Protein AF-0000000080277283 (afdb_homodimer)

InterPro domains:
  IPR001944 Glycoside hydrolase, family 35 [PR00742] (11-28)
  IPR001944 Glycoside hydrolase, family 35 [PR00742] (91-110)
  IPR001944 Glycoside hydrolase, family 35 [PTHR23421] (4-435)
  IPR017853 Glycoside hydrolase superfamily [SSF51445] (3-403)
  IPR029062 Class I glutamine amidotransferase-like [G3DSA:3.40.50.880] (446-625)
  IPR031330 Glycoside hydrolase 35, catalytic domain [PF01301] (7-191)
  IPR054746 GLMA-like, second domain [PF22369] (441-553)

Radius of gyration: 33.1 Å; Cα contacts (8 Å, |Δi|>4): 3212; chains: 2; bounding box: 84×88×80 Å

Nearest PDB structures (foldseek):
  7vkx-assembly1_A  TM=9.183E-01  e=6.773E-68  Ignavibacterium album JCM 16511
  7x87-assembly1_B  TM=9.235E-01  e=5.930E-67  Ignavibacterium album
  7vl2-assembly1_B  TM=9.210E-01  e=2.471E-66  Ignavibacterium album JCM 16511
  5gsm-assembly1_B  TM=8.833E-01  e=2.433E-50  Thermococcus kodakarensis KOD1
  8oug-assembly1_A  TM=8.551E-01  e=2.727E-50  Thermococcus chitonophagus

Structure (mmCIF, N/CA/C/O backbone):
data_AF-0000000080277283-model_v1
#
loop_
_entity.id
_entity.type
_entity.pdbx_description
1 polymer Beta-galactosidase
#
loop_
_atom_site.group_PDB
_atom_site.id
_atom_site.type_symbol
_atom_site.label_atom_id
_atom_site.label_alt_id
_atom_site.label_comp_id
_atom_site.label_asym_id
_atom_site.label_entity_id
_atom_site.label_seq_id
_atom_site.pdbx_PDB_ins_code
_atom_site.Cartn_x
_atom_site.Cartn_y
_atom_site.Cartn_z
_atom_site.occupancy
_atom_site.B_iso_or_equiv
_atom_site.auth_seq_id
_atom_site.auth_comp_id
_atom_site.auth_asym_id
_atom_site.auth_atom_id
_atom_site.pdbx_PDB_model_num
ATOM 1 N N . MET A 1 1 ? -3.125 28.609 30.281 1 89.94 1 MET A N 1
ATOM 2 C CA . MET A 1 1 ? -2.154 28.094 29.328 1 89.94 1 MET A CA 1
ATOM 3 C C . MET A 1 1 ? -1.445 29.234 28.594 1 89.94 1 MET A C 1
ATOM 5 O O . MET A 1 1 ? -2.086 30.188 28.156 1 89.94 1 MET A O 1
ATOM 9 N N . GLU A 1 2 ? -0.161 29.156 28.594 1 90.56 2 GLU A N 1
ATOM 10 C CA . GLU A 1 2 ? 0.659 30.094 27.828 1 90.56 2 GLU A CA 1
ATOM 11 C C . GLU A 1 2 ? 1.568 29.344 26.844 1 90.56 2 GLU A C 1
ATOM 13 O O . GLU A 1 2 ? 1.894 28.188 27.062 1 90.56 2 GLU A O 1
ATOM 18 N N . ILE A 1 3 ? 1.843 30.016 25.781 1 93.38 3 ILE A N 1
ATOM 19 C CA . ILE A 1 3 ? 2.773 29.5 24.781 1 93.38 3 ILE A CA 1
ATOM 20 C C . ILE A 1 3 ? 3.959 30.453 24.641 1 93.38 3 ILE A C 1
ATOM 22 O O . ILE A 1 3 ? 3.781 31.641 24.359 1 93.38 3 ILE A O 1
ATOM 26 N N . LYS A 1 4 ? 5.059 29.891 24.875 1 91.75 4 LYS A N 1
ATOM 27 C CA . LYS A 1 4 ? 6.262 30.719 24.797 1 91.75 4 LYS A CA 1
ATOM 28 C C . LYS A 1 4 ? 7.484 29.875 24.453 1 91.75 4 LYS A C 1
ATOM 30 O O . LYS A 1 4 ? 7.648 28.766 24.953 1 91.75 4 LYS A O 1
ATOM 35 N N . ASP A 1 5 ? 8.273 30.312 23.562 1 91.31 5 ASP A N 1
ATOM 36 C CA . ASP A 1 5 ? 9.562 29.719 23.219 1 91.31 5 ASP A CA 1
ATOM 37 C C . ASP A 1 5 ? 9.406 28.25 22.828 1 91.31 5 ASP A C 1
ATOM 39 O O . ASP A 1 5 ? 10.148 27.391 23.297 1 91.31 5 ASP A O 1
ATOM 43 N N . GLY A 1 6 ? 8.352 28 22.047 1 91.69 6 GLY A N 1
ATOM 44 C CA . GLY A 1 6 ? 8.133 26.656 21.531 1 91.69 6 GLY A CA 1
ATOM 45 C C . GLY A 1 6 ? 7.648 25.672 22.594 1 91.69 6 GLY A C 1
ATOM 46 O O . GLY A 1 6 ? 7.773 24.469 22.438 1 91.69 6 GLY A O 1
ATOM 47 N N . LYS A 1 7 ? 7.047 26.219 23.812 1 93.5 7 LYS A N 1
ATOM 48 C CA . LYS A 1 7 ? 6.645 25.375 24.922 1 93.5 7 LYS A CA 1
ATOM 49 C C . LYS A 1 7 ? 5.215 25.672 25.359 1 93.5 7 LYS A C 1
ATOM 51 O O . LYS A 1 7 ? 4.742 26.797 25.203 1 93.5 7 LYS A O 1
ATOM 56 N N . PHE A 1 8 ? 4.656 24.625 25.812 1 96.25 8 PHE A N 1
ATOM 57 C CA . PHE A 1 8 ? 3.412 24.797 26.547 1 96.25 8 PHE A CA 1
ATOM 58 C C . PHE A 1 8 ? 3.693 25.062 28.031 1 96.25 8 PHE A C 1
ATOM 60 O O . PHE A 1 8 ? 4.438 24.312 28.672 1 96.25 8 PHE A O 1
ATOM 67 N N . ILE A 1 9 ? 3.117 26.156 28.516 1 95 9 ILE A N 1
ATOM 68 C CA . ILE A 1 9 ? 3.162 26.453 29.938 1 95 9 ILE A CA 1
ATOM 69 C C . ILE A 1 9 ? 1.771 26.266 30.547 1 95 9 ILE A C 1
ATOM 71 O O . ILE A 1 9 ? 0.864 27.062 30.266 1 95 9 ILE A O 1
ATOM 75 N N . VAL A 1 10 ? 1.622 25.234 31.328 1 93.75 10 VAL A N 1
ATOM 76 C CA . VAL A 1 10 ? 0.347 24.906 31.953 1 93.75 10 VAL A CA 1
ATOM 77 C C . VAL A 1 10 ? 0.457 25.094 33.469 1 93.75 10 VAL A C 1
ATOM 79 O O . VAL A 1 10 ? 1.287 24.469 34.125 1 93.75 10 VAL A O 1
ATOM 82 N N . ASP A 1 11 ? -0.339 25.953 34.031 1 92.44 11 ASP A N 1
ATOM 83 C CA . ASP A 1 11 ? -0.307 26.266 35.438 1 92.44 11 ASP A CA 1
ATOM 84 C C . ASP A 1 11 ? 1.091 26.703 35.875 1 92.44 11 ASP A C 1
ATOM 86 O O . ASP A 1 11 ? 1.6 26.234 36.906 1 92.44 11 ASP A O 1
ATOM 90 N N . GLY A 1 12 ? 1.742 27.328 35 1 92.12 12 GLY A N 1
ATOM 91 C CA . GLY A 1 12 ? 3.029 27.922 35.344 1 92.12 12 GLY A CA 1
ATOM 92 C C . GLY A 1 12 ? 4.195 26.984 35.125 1 92.12 12 GLY A C 1
ATOM 93 O O . GLY A 1 12 ? 5.348 27.344 35.344 1 92.12 12 GLY A O 1
ATOM 94 N N . LYS A 1 13 ? 3.891 25.891 34.656 1 93.94 13 LYS A N 1
ATOM 95 C CA . LYS A 1 13 ? 4.945 24.906 34.469 1 93.94 13 LYS A CA 1
ATOM 96 C C . LYS A 1 13 ? 5.082 24.531 33 1 93.94 13 LYS A C 1
ATOM 98 O O . LYS A 1 13 ? 4.082 24.391 32.281 1 93.94 13 LYS A O 1
ATOM 103 N N . ASN A 1 14 ? 6.395 24.359 32.594 1 95 14 ASN A N 1
ATOM 104 C CA . ASN A 1 14 ? 6.641 23.812 31.266 1 95 14 ASN A CA 1
ATOM 105 C C . ASN A 1 14 ? 6.191 22.344 31.172 1 95 14 ASN A C 1
ATOM 107 O O . ASN A 1 14 ? 6.559 21.531 32 1 95 14 ASN A O 1
ATOM 111 N N . ARG A 1 15 ? 5.387 22.078 30.234 1 95.62 15 ARG A N 1
ATOM 112 C CA . ARG A 1 15 ? 4.793 20.75 30.141 1 95.62 15 ARG A CA 1
ATOM 113 C C . ARG A 1 15 ? 4.906 20.188 28.734 1 95.62 15 ARG A C 1
ATOM 115 O O . ARG A 1 15 ? 4.734 20.922 27.75 1 95.62 15 ARG A O 1
ATOM 122 N N . PHE A 1 16 ? 5.355 18.938 28.641 1 97.94 16 PHE A N 1
ATOM 123 C CA . PHE A 1 16 ? 4.992 18.203 27.438 1 97.94 16 PHE A CA 1
ATOM 124 C C . PHE A 1 16 ? 3.514 17.844 27.453 1 97.94 16 PHE A C 1
ATOM 126 O O . PHE A 1 16 ? 3.076 17.031 28.266 1 97.94 16 PHE A O 1
ATOM 133 N N . LEU A 1 17 ? 2.762 18.328 26.578 1 98.12 17 LEU A N 1
ATOM 134 C CA . LEU A 1 17 ? 1.312 18.188 26.672 1 98.12 17 LEU A CA 1
ATOM 135 C C . LEU A 1 17 ? 0.859 16.875 26.047 1 98.12 17 LEU A C 1
ATOM 137 O O . LEU A 1 17 ? 1.005 16.672 24.828 1 98.12 17 LEU A O 1
ATOM 141 N N . PHE A 1 18 ? 0.408 15.93 26.812 1 98.56 18 PHE A N 1
ATOM 142 C CA . PHE A 1 18 ? -0.275 14.727 26.344 1 98.56 18 PHE A CA 1
ATOM 143 C C . PHE A 1 18 ? -1.785 14.867 26.5 1 98.56 18 PHE A C 1
ATOM 145 O O . PHE A 1 18 ? -2.279 15.086 27.609 1 98.56 18 PHE A O 1
ATOM 152 N N . SER A 1 19 ? -2.471 14.781 25.453 1 98.69 19 SER A N 1
ATOM 153 C CA . SER A 1 19 ? -3.928 14.828 25.5 1 98.69 19 SER A CA 1
ATOM 154 C C . SER A 1 19 ? -4.547 13.625 24.781 1 98.69 19 SER A C 1
ATOM 156 O O . SER A 1 19 ? -3.936 13.055 23.875 1 98.69 19 SER A O 1
ATOM 158 N N . ALA A 1 20 ? -5.727 13.195 25.234 1 98.81 20 ALA A N 1
ATOM 159 C CA . ALA A 1 20 ? -6.477 12.07 24.688 1 98.81 20 ALA A CA 1
ATOM 160 C C . ALA A 1 20 ? -7.777 12.539 24.047 1 98.81 20 ALA A C 1
ATOM 162 O O . ALA A 1 20 ? -8.539 13.305 24.641 1 98.81 20 ALA A O 1
ATOM 163 N N . GLU A 1 21 ? -7.988 12.125 22.844 1 98.56 21 GLU A N 1
ATOM 164 C CA . GLU A 1 21 ? -9.242 12.461 22.172 1 98.56 21 GLU A CA 1
ATOM 165 C C . GLU A 1 21 ? -10.375 11.539 22.625 1 98.56 21 GLU A C 1
ATOM 167 O O . GLU A 1 21 ? -10.297 10.32 22.469 1 98.56 21 GLU A O 1
ATOM 172 N N . LEU A 1 22 ? -11.336 12.055 23.219 1 98.31 22 LEU A N 1
ATOM 173 C CA . LEU A 1 22 ? -12.531 11.375 23.703 1 98.31 22 LEU A CA 1
ATOM 174 C C . LEU A 1 22 ? -13.789 12.148 23.312 1 98.31 22 LEU A C 1
ATOM 176 O O . LEU A 1 22 ? -13.992 13.281 23.766 1 98.31 22 LEU A O 1
ATOM 180 N N . HIS A 1 23 ? -14.625 11.562 22.516 1 98.19 23 HIS A N 1
ATOM 181 C CA . HIS A 1 23 ? -15.859 12.219 22.094 1 98.19 23 HIS A CA 1
ATOM 182 C C . HIS A 1 23 ? -17.016 11.859 23.031 1 98.19 23 HIS A C 1
ATOM 184 O O . HIS A 1 23 ? -17.609 10.789 22.891 1 98.19 23 HIS A O 1
ATOM 190 N N . TYR A 1 24 ? -17.391 12.789 23.844 1 98.5 24 TYR A N 1
ATOM 191 C CA . TYR A 1 24 ? -18.391 12.562 24.875 1 98.5 24 TYR A CA 1
ATOM 192 C C . TYR A 1 24 ? -19.734 12.164 24.266 1 98.5 24 TYR A C 1
ATOM 194 O O . TYR A 1 24 ? -20.453 11.328 24.812 1 98.5 24 TYR A O 1
ATOM 202 N N . PHE A 1 25 ? -20.109 12.703 23.125 1 98 25 PHE A N 1
ATOM 203 C CA . PHE A 1 25 ? -21.422 12.523 22.5 1 98 25 PHE A CA 1
ATOM 204 C C . PHE A 1 25 ? -21.547 11.125 21.906 1 98 25 PHE A C 1
ATOM 206 O O . PHE A 1 25 ? -22.625 10.719 21.484 1 98 25 PHE A O 1
ATOM 213 N N . ARG A 1 26 ? -20.469 10.359 21.891 1 97.88 26 ARG A N 1
ATOM 214 C CA . ARG A 1 26 ? -20.469 9 21.359 1 97.88 26 ARG A CA 1
ATOM 215 C C . ARG A 1 26 ? -20.531 7.98 22.5 1 97.88 26 ARG A C 1
ATOM 217 O O . ARG A 1 26 ? -20.422 6.773 22.266 1 97.88 26 ARG A O 1
ATOM 224 N N . LEU A 1 27 ? -20.609 8.461 23.719 1 98.19 27 LEU A N 1
ATOM 225 C CA . LEU A 1 27 ? -20.625 7.613 24.906 1 98.19 27 LEU A CA 1
ATOM 226 C C . LEU A 1 27 ? -21.875 7.891 25.75 1 98.19 27 LEU A C 1
ATOM 228 O O . LEU A 1 27 ? -22.297 9.047 25.875 1 98.19 27 LEU A O 1
ATOM 232 N N . GLU A 1 28 ? -22.453 6.848 26.344 1 97.31 28 GLU A N 1
ATOM 233 C CA . GLU A 1 28 ? -23.453 7.066 27.375 1 97.31 28 GLU A CA 1
ATOM 234 C C . GLU A 1 28 ? -22.859 7.746 28.609 1 97.31 28 GLU A C 1
ATOM 236 O O . GLU A 1 28 ? -21.734 7.438 29 1 97.31 28 GLU A O 1
ATOM 241 N N . PRO A 1 29 ? -23.594 8.734 29.156 1 98.06 29 PRO A N 1
ATOM 242 C CA . PRO A 1 29 ? -23.047 9.445 30.312 1 98.06 29 PRO A CA 1
ATOM 243 C C . PRO A 1 29 ? -22.594 8.5 31.422 1 98.06 29 PRO A C 1
ATOM 245 O O . PRO A 1 29 ? -21.641 8.805 32.156 1 98.06 29 PRO A O 1
ATOM 248 N N . GLU A 1 30 ? -23.172 7.34 31.484 1 97.69 30 GLU A N 1
ATOM 249 C CA . GLU A 1 30 ? -22.891 6.375 32.531 1 97.69 30 GLU A CA 1
ATOM 250 C C . GLU A 1 30 ? -21.453 5.871 32.469 1 97.69 30 GLU A C 1
ATOM 252 O O . GLU A 1 30 ? -20.891 5.398 33.469 1 97.69 30 GLU A O 1
ATOM 257 N N . VAL A 1 31 ? -20.844 5.965 31.266 1 98.31 31 VAL A N 1
ATOM 258 C CA . VAL A 1 31 ? -19.516 5.375 31.125 1 98.31 31 VAL A CA 1
ATOM 259 C C . VAL A 1 31 ? -18.469 6.48 31.031 1 98.31 31 VAL A C 1
ATOM 261 O O . VAL A 1 31 ? -17.281 6.199 30.922 1 98.31 31 VAL A O 1
ATOM 264 N N . TRP A 1 32 ? -18.859 7.777 31.078 1 98.69 32 TRP A N 1
ATOM 265 C CA . TRP A 1 32 ? -17.922 8.883 31 1 98.69 32 TRP A CA 1
ATOM 266 C C . TRP A 1 32 ? -16.828 8.75 32.062 1 98.69 32 TRP A C 1
ATOM 268 O O . TRP A 1 32 ? -15.641 8.875 31.766 1 98.69 32 TRP A O 1
ATOM 278 N N . GLU A 1 33 ? -17.266 8.5 33.281 1 98.5 33 GLU A N 1
ATOM 279 C CA . GLU A 1 33 ? -16.312 8.422 34.375 1 98.5 33 GLU A CA 1
ATOM 280 C C . GLU A 1 33 ? -15.305 7.301 34.188 1 98.5 33 GLU A C 1
ATOM 282 O O . GLU A 1 33 ? -14.109 7.484 34.406 1 98.5 33 GLU A O 1
ATOM 287 N N . ASP A 1 34 ? -15.82 6.18 33.781 1 98.62 34 ASP A N 1
ATOM 288 C CA . ASP A 1 34 ? -14.945 5.035 33.531 1 98.62 34 ASP A CA 1
ATOM 289 C C . ASP A 1 34 ? -13.852 5.391 32.531 1 98.62 34 ASP A C 1
ATOM 291 O O . ASP A 1 34 ? -12.688 5.043 32.719 1 98.62 34 ASP A O 1
ATOM 295 N N . ARG A 1 35 ? -14.203 6.039 31.375 1 98.81 35 ARG A N 1
ATOM 296 C CA . ARG A 1 35 ? -13.242 6.414 30.344 1 98.81 35 ARG A CA 1
ATOM 297 C C . ARG A 1 35 ? -12.242 7.434 30.875 1 98.81 35 ARG A C 1
ATOM 299 O O . ARG A 1 35 ? -11.039 7.328 30.609 1 98.81 35 ARG A O 1
ATOM 306 N N . LEU A 1 36 ? -12.703 8.391 31.641 1 98.81 36 LEU A N 1
ATOM 307 C CA . LEU A 1 36 ? -11.836 9.445 32.156 1 98.81 36 LEU A CA 1
ATOM 308 C C . LEU A 1 36 ? -10.836 8.867 33.156 1 98.81 36 LEU A C 1
ATOM 310 O O . LEU A 1 36 ? -9.68 9.305 33.219 1 98.81 36 LEU A O 1
ATOM 314 N N . VAL A 1 37 ? -11.289 7.902 33.969 1 98.69 37 VAL A N 1
ATOM 315 C CA . VAL A 1 37 ? -10.391 7.234 34.906 1 98.69 37 VAL A CA 1
ATOM 316 C C . VAL A 1 37 ? -9.258 6.555 34.156 1 98.69 37 VAL A C 1
ATOM 318 O O . VAL A 1 37 ? -8.086 6.664 34.531 1 98.69 37 VAL A O 1
ATOM 321 N N . LYS A 1 38 ? -9.602 5.879 33.094 1 98.81 38 LYS A N 1
ATOM 322 C CA . LYS A 1 38 ? -8.625 5.168 32.281 1 98.81 38 LYS A CA 1
ATOM 323 C C . LYS A 1 38 ? -7.648 6.141 31.625 1 98.81 38 LYS A C 1
ATOM 325 O O . LYS A 1 38 ? -6.449 5.859 31.531 1 98.81 38 LYS A O 1
ATOM 330 N N . ILE A 1 39 ? -8.141 7.281 31.188 1 98.81 39 ILE A N 1
ATOM 331 C CA . ILE A 1 39 ? -7.305 8.32 30.594 1 98.81 39 ILE A CA 1
ATOM 332 C C . ILE A 1 39 ? -6.34 8.867 31.656 1 98.81 39 ILE A C 1
ATOM 334 O O . ILE A 1 39 ? -5.141 8.992 31.391 1 98.81 39 ILE A O 1
ATOM 338 N N . LYS A 1 40 ? -6.859 9.164 32.812 1 98.38 40 LYS A N 1
ATOM 339 C CA . LYS A 1 40 ? -6.031 9.664 33.906 1 98.38 40 LYS A CA 1
ATOM 340 C C . LYS A 1 40 ? -4.965 8.648 34.312 1 98.38 40 LYS A C 1
ATOM 342 O O . LYS A 1 40 ? -3.807 9.008 34.531 1 98.38 40 LYS A O 1
ATOM 347 N N . ASN A 1 41 ? -5.398 7.402 34.344 1 98.25 41 ASN A N 1
ATOM 348 C CA . ASN A 1 41 ? -4.48 6.328 34.719 1 98.25 41 ASN A CA 1
ATOM 349 C C . ASN A 1 41 ? -3.342 6.188 33.719 1 98.25 41 ASN A C 1
ATOM 351 O O . ASN A 1 41 ? -2.248 5.742 34.062 1 98.25 41 ASN A O 1
ATOM 355 N N . ALA A 1 42 ? -3.607 6.578 32.469 1 98.5 42 ALA A N 1
ATOM 356 C CA . ALA A 1 42 ? -2.58 6.48 31.453 1 98.5 42 ALA A CA 1
ATOM 357 C C . ALA A 1 42 ? -1.589 7.637 31.547 1 98.5 42 ALA A C 1
ATOM 359 O O . ALA A 1 42 ? -0.53 7.609 30.906 1 98.5 42 ALA A O 1
ATOM 360 N N . GLY A 1 43 ? -1.947 8.672 32.25 1 98.12 43 GLY A N 1
ATOM 361 C CA . GLY A 1 43 ? -1 9.75 32.531 1 98.12 43 GLY A CA 1
ATOM 362 C C . GLY A 1 43 ? -1.257 10.992 31.703 1 98.12 43 GLY A C 1
ATOM 363 O O . GLY A 1 43 ? -0.415 11.891 31.641 1 98.12 43 GLY A O 1
ATOM 364 N N . PHE A 1 44 ? -2.4 11.172 31.141 1 98.56 44 PHE A N 1
ATOM 365 C CA . PHE A 1 44 ? -2.707 12.297 30.266 1 98.56 44 PHE A CA 1
ATOM 366 C C . PHE A 1 44 ? -2.922 13.57 31.078 1 98.56 44 PHE A C 1
ATOM 368 O O . PHE A 1 44 ? -3.297 13.508 32.25 1 98.56 44 PHE A O 1
ATOM 375 N N . ASP A 1 45 ? -2.688 14.734 30.391 1 97.31 45 ASP A N 1
ATOM 376 C CA . ASP A 1 45 ? -2.895 16.047 30.984 1 97.31 45 ASP A CA 1
ATOM 377 C C . ASP A 1 45 ? -4.297 16.578 30.688 1 97.31 45 ASP A C 1
ATOM 379 O O . ASP A 1 45 ? -4.848 17.375 31.453 1 97.31 45 ASP A O 1
ATOM 383 N N . ALA A 1 46 ? -4.742 16.156 29.547 1 98.44 46 ALA A N 1
ATOM 384 C CA . ALA A 1 46 ? -5.938 16.828 29.031 1 98.44 46 ALA A CA 1
ATOM 385 C C . ALA A 1 46 ? -6.781 15.867 28.188 1 98.44 46 ALA A C 1
ATOM 387 O O . ALA A 1 46 ? -6.301 14.805 27.766 1 98.44 46 ALA A O 1
ATOM 388 N N . VAL A 1 47 ? -8 16.203 28.047 1 98.69 47 VAL A N 1
ATOM 389 C CA . VAL A 1 47 ? -8.906 15.555 27.094 1 98.69 47 VAL A CA 1
ATOM 390 C C . VAL A 1 47 ? -9.297 16.547 26 1 98.69 47 VAL A C 1
ATOM 392 O O . VAL A 1 47 ? -9.414 17.734 26.234 1 98.69 47 VAL A O 1
ATOM 395 N N . SER A 1 48 ? -9.32 16.047 24.828 1 98.62 48 SER A N 1
ATOM 396 C CA . SER A 1 48 ? -9.742 16.797 23.641 1 98.62 48 SER A CA 1
ATOM 397 C C . SER A 1 48 ? -11.008 16.203 23.031 1 98.62 48 SER A C 1
ATOM 399 O O . SER A 1 48 ? -11.188 14.977 23.031 1 98.62 48 SER A O 1
ATOM 401 N N . PHE A 1 49 ? -11.953 17 22.562 1 98.56 49 PHE A N 1
ATOM 402 C CA . PHE A 1 49 ? -13.156 16.469 21.953 1 98.56 49 PHE A CA 1
ATOM 403 C C . PHE A 1 49 ? -13.789 17.484 21.016 1 98.56 49 PHE A C 1
ATOM 405 O O . PHE A 1 49 ? -13.664 18.688 21.219 1 98.56 49 PHE A O 1
ATOM 412 N N . TYR A 1 50 ? -14.492 16.984 20.094 1 98.19 50 TYR A N 1
ATOM 413 C CA . TYR A 1 50 ? -15.312 17.812 19.203 1 98.19 50 TYR A CA 1
ATOM 414 C C . TYR A 1 50 ? -16.672 18.094 19.844 1 98.19 50 TYR A C 1
ATOM 416 O O . TYR A 1 50 ? -17.156 17.328 20.672 1 98.19 50 TYR A O 1
ATOM 424 N N . VAL A 1 51 ? -17.219 19.188 19.5 1 98.44 51 VAL A N 1
ATOM 425 C CA . VAL A 1 51 ? -18.562 19.594 19.875 1 98.44 51 VAL A CA 1
ATOM 426 C C . VAL A 1 51 ? -19.406 19.812 18.625 1 98.44 51 VAL A C 1
ATOM 428 O O . VAL A 1 51 ? -19.484 20.938 18.109 1 98.44 51 VAL A O 1
ATOM 431 N N . PRO A 1 52 ? -20.109 18.781 18.172 1 98.12 52 PRO A N 1
ATOM 432 C CA . PRO A 1 52 ? -20.812 18.906 16.891 1 98.12 52 PRO A CA 1
ATOM 433 C C . PRO A 1 52 ? -21.969 19.891 16.953 1 98.12 52 PRO A C 1
ATOM 435 O O . PRO A 1 52 ? -22.875 19.734 17.781 1 98.12 52 PRO A O 1
ATOM 438 N N . TRP A 1 53 ? -21.984 20.812 16.062 1 98.56 53 TRP A N 1
ATOM 439 C CA . TRP A 1 53 ? -23.047 21.828 15.977 1 98.56 53 TRP A CA 1
ATOM 440 C C . TRP A 1 53 ? -24.406 21.172 15.812 1 98.56 53 TRP A C 1
ATOM 442 O O . TRP A 1 53 ? -25.359 21.5 16.531 1 98.56 53 TRP A O 1
ATOM 452 N N . PHE A 1 54 ? -24.578 20.203 14.953 1 97.5 54 PHE A N 1
ATOM 453 C CA . PHE A 1 54 ? -25.859 19.562 14.68 1 97.5 54 PHE A CA 1
ATOM 454 C C . PHE A 1 54 ? -26.422 18.906 15.938 1 97.5 54 PHE A C 1
ATOM 456 O O . PHE A 1 54 ? -27.641 18.812 16.109 1 97.5 54 PHE A O 1
ATOM 463 N N . TRP A 1 55 ? -25.547 18.469 16.797 1 97.75 55 TRP A N 1
ATOM 464 C CA . TRP A 1 55 ? -25.922 17.703 17.984 1 97.75 55 TRP A CA 1
ATOM 465 C C . TRP A 1 55 ? -26.484 18.609 19.078 1 97.75 55 TRP A C 1
ATOM 467 O O . TRP A 1 55 ? -27.438 18.25 19.766 1 97.75 55 TRP A O 1
ATOM 477 N N . HIS A 1 56 ? -25.969 19.859 19.188 1 98.44 56 HIS A N 1
ATOM 478 C CA . HIS A 1 56 ? -26.328 20.766 20.281 1 98.44 56 HIS A CA 1
ATOM 479 C C . HIS A 1 56 ? -27.312 21.828 19.812 1 98.44 56 HIS A C 1
ATOM 481 O O . HIS A 1 56 ? -27.875 22.562 20.625 1 98.44 56 HIS A O 1
ATOM 487 N N . GLU A 1 57 ? -27.531 21.922 18.531 1 98.31 57 GLU A N 1
ATOM 488 C CA . GLU A 1 57 ? -28.625 22.703 17.953 1 98.31 57 GLU A CA 1
ATOM 489 C C . GLU A 1 57 ? -29.406 21.891 16.922 1 98.31 57 GLU A C 1
ATOM 491 O O . GLU A 1 57 ? -29.406 22.219 15.734 1 98.31 57 GLU A O 1
ATOM 496 N N . PRO A 1 58 ? -30.125 20.922 17.328 1 95.88 58 PRO A N 1
ATOM 497 C CA . PRO A 1 58 ? -30.812 20.016 16.406 1 95.88 58 PRO A CA 1
ATOM 498 C C . PRO A 1 58 ? -31.875 20.734 15.562 1 95.88 58 PRO A C 1
ATOM 500 O O . PRO A 1 58 ? -32.188 20.297 14.445 1 95.88 58 PRO A O 1
ATOM 503 N N . TYR A 1 59 ? -32.438 21.844 16.188 1 95.5 59 TYR A N 1
ATOM 504 C CA . TYR A 1 59 ? -33.344 22.734 15.484 1 95.5 59 TYR A CA 1
ATOM 505 C C . TYR A 1 59 ? -32.875 24.188 15.609 1 95.5 59 TYR A C 1
ATOM 507 O O . TYR A 1 59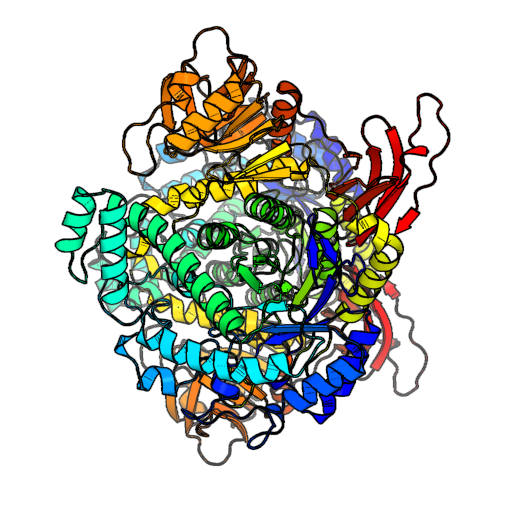 ? -32.281 24.562 16.609 1 95.5 59 TYR A O 1
ATOM 515 N N . GLU A 1 60 ? -33.125 24.906 14.523 1 97.25 60 GLU A N 1
ATOM 516 C CA . GLU A 1 60 ? -32.656 26.281 14.523 1 97.25 60 GLU A CA 1
ATOM 517 C C . GLU A 1 60 ? -33.125 27.031 15.766 1 97.25 60 GLU A C 1
ATOM 519 O O . GLU A 1 60 ? -34.312 27.094 16.031 1 97.25 60 GLU A O 1
ATOM 524 N N . GLY A 1 61 ? -32.125 27.5 16.531 1 96.69 61 GLY A N 1
ATOM 525 C CA . GLY A 1 61 ? -32.438 28.344 17.672 1 96.69 61 GLY A CA 1
ATOM 526 C C . GLY A 1 61 ? -32.562 27.578 18.969 1 96.69 61 GLY A C 1
ATOM 527 O O . GLY A 1 61 ? -32.688 28.172 20.047 1 96.69 61 GLY A O 1
ATOM 528 N N . PHE A 1 62 ? -32.625 26.312 18.891 1 97.69 62 PHE A N 1
ATOM 529 C CA . PHE A 1 62 ? -32.719 25.484 20.078 1 97.69 62 PHE A CA 1
ATOM 530 C C . PHE A 1 62 ? -31.359 24.906 20.453 1 97.69 62 PHE A C 1
ATOM 532 O O . PHE A 1 62 ? -30.859 23.984 19.781 1 97.69 62 PHE A O 1
ATOM 539 N N . PHE A 1 63 ? -30.766 25.422 21.469 1 98.12 63 PHE A N 1
ATOM 540 C CA . PHE A 1 63 ? -29.469 24.953 21.938 1 98.12 63 PHE A CA 1
ATOM 541 C C . PHE A 1 63 ? -29.641 24.109 23.188 1 98.12 63 PHE A C 1
ATOM 543 O O . PHE A 1 63 ? -30.312 24.5 24.141 1 98.12 63 PHE A O 1
ATOM 550 N N . ASP A 1 64 ? -29.156 22.875 23.156 1 98.31 64 ASP A N 1
ATOM 551 C CA . ASP A 1 64 ? -29.172 21.953 24.297 1 98.31 64 ASP A CA 1
ATOM 552 C C . ASP A 1 64 ? -27.766 21.531 24.703 1 98.31 64 ASP A C 1
ATOM 554 O O . ASP A 1 64 ? -27.156 20.672 24.031 1 98.31 64 ASP A O 1
ATOM 558 N N . PHE A 1 65 ? -27.25 22.141 25.781 1 98.44 65 PHE A N 1
ATOM 559 C CA . PHE A 1 65 ? -25.938 21.797 26.312 1 98.44 65 PHE A CA 1
ATOM 560 C C . PHE A 1 65 ? -26.078 21.094 27.656 1 98.44 65 PHE A C 1
ATOM 562 O O . PHE A 1 65 ? -25.078 20.672 28.234 1 98.44 65 PHE A O 1
ATOM 569 N N . SER A 1 66 ? -27.312 20.922 28.094 1 97.5 66 SER A N 1
ATOM 570 C CA . SER A 1 66 ? -27.562 20.391 29.438 1 97.5 66 SER A CA 1
ATOM 571 C C . SER A 1 66 ? -28.172 19 29.375 1 97.5 66 SER A C 1
ATOM 573 O O . SER A 1 66 ? -28.484 18.406 30.406 1 97.5 66 SER A O 1
ATOM 575 N N . GLY A 1 67 ? -28.406 18.547 28.219 1 97.44 67 GLY A N 1
ATOM 576 C CA . GLY A 1 67 ? -28.938 17.203 28.062 1 97.44 67 GLY A CA 1
ATOM 577 C C . GLY A 1 67 ? -30.438 17.141 28.188 1 97.44 67 GLY A C 1
ATOM 578 O O . GLY A 1 67 ? -31 16.109 28.594 1 97.44 67 GLY A O 1
ATOM 579 N N . LEU A 1 68 ? -31.062 18.156 27.891 1 97.12 68 LEU A N 1
ATOM 580 C CA . LEU A 1 68 ? -32.531 18.25 28.016 1 97.12 68 LEU A CA 1
ATOM 581 C C . LEU A 1 68 ? -33.219 17.219 27.109 1 97.12 68 LEU A C 1
ATOM 583 O O . LEU A 1 68 ? -34.188 16.594 27.516 1 97.12 68 LEU A O 1
ATOM 587 N N . THR A 1 69 ? -32.75 17.062 25.875 1 96.44 69 THR A N 1
ATOM 588 C CA . THR A 1 69 ? -33.438 16.219 24.906 1 96.44 69 THR A CA 1
ATOM 589 C C . THR A 1 69 ? -32.719 14.867 24.781 1 96.44 69 THR A C 1
ATOM 591 O O . THR A 1 69 ? -33.312 13.891 24.297 1 96.44 69 THR A O 1
ATOM 594 N N . ASP A 1 70 ? -31.5 14.797 25.078 1 96.5 70 ASP A N 1
ATOM 595 C CA . ASP A 1 70 ? -30.672 13.602 25.078 1 96.5 70 ASP A CA 1
ATOM 596 C C . ASP A 1 70 ? -29.562 13.695 26.125 1 96.5 70 ASP A C 1
ATOM 598 O O . ASP A 1 70 ? -28.781 14.656 26.125 1 96.5 70 ASP A O 1
ATOM 602 N N . PRO A 1 71 ? -29.484 12.734 26.969 1 97.19 71 PRO A N 1
ATOM 603 C CA . PRO A 1 71 ? -28.469 12.82 28.031 1 97.19 71 PRO A CA 1
ATOM 604 C C . PRO A 1 71 ? -27.047 12.961 27.484 1 97.19 71 PRO A C 1
ATOM 606 O O . PRO A 1 71 ? -26.18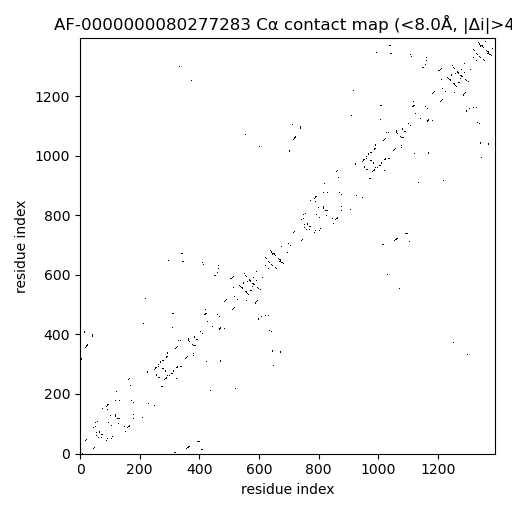8 13.523 28.156 1 97.19 71 PRO A O 1
ATOM 609 N N . LYS A 1 72 ? -26.812 12.492 26.297 1 97.06 72 LYS A N 1
ATOM 610 C CA . LYS A 1 72 ? -25.484 12.562 25.688 1 97.06 72 LYS A CA 1
ATOM 611 C C . LYS A 1 72 ? -25.156 13.992 25.266 1 97.06 72 LYS A C 1
ATOM 613 O O . LYS A 1 72 ? -24 14.305 24.984 1 97.06 72 LYS A O 1
ATOM 618 N N . ARG A 1 73 ? -26.078 14.898 25.266 1 98.25 73 ARG A N 1
ATOM 619 C CA . ARG A 1 73 ? -25.859 16.312 24.938 1 98.25 73 ARG A CA 1
ATOM 620 C C . ARG A 1 73 ? -25.406 17.094 26.156 1 98.25 73 ARG A C 1
ATOM 622 O O . ARG A 1 73 ? -25.078 18.281 26.047 1 98.25 73 ARG A O 1
ATOM 629 N N . ASN A 1 74 ? -25.375 16.484 27.344 1 98.44 74 ASN A N 1
ATOM 630 C CA . ASN A 1 74 ? -25.062 17.188 28.578 1 98.44 74 ASN A CA 1
ATOM 631 C C . ASN A 1 74 ? -23.578 17.453 28.703 1 98.44 74 ASN A C 1
ATOM 633 O O . ASN A 1 74 ? -22.922 16.906 29.594 1 98.44 74 ASN A O 1
ATOM 637 N N . ILE A 1 75 ? -23.062 18.344 27.891 1 98.62 75 ILE A N 1
ATOM 638 C CA . ILE A 1 75 ? -21.641 18.656 27.859 1 98.62 75 ILE A CA 1
ATOM 639 C C . ILE A 1 75 ? -21.234 19.359 29.141 1 98.62 75 ILE A C 1
ATOM 641 O O . ILE A 1 75 ? -20.094 19.234 29.609 1 98.62 75 ILE A O 1
ATOM 645 N N . VAL A 1 76 ? -22.125 20.062 29.797 1 98.38 76 VAL A N 1
ATOM 646 C CA . VAL A 1 76 ? -21.844 20.734 31.062 1 98.38 76 VAL A CA 1
ATOM 647 C C . VAL A 1 76 ? -21.484 19.719 32.125 1 98.38 76 VAL A C 1
ATOM 649 O O . VAL A 1 76 ? -20.453 19.844 32.812 1 98.38 76 VAL A O 1
ATOM 652 N N . ALA A 1 77 ? -22.328 18.672 32.188 1 98.31 77 ALA A N 1
ATOM 653 C CA . ALA A 1 77 ? -22.031 17.609 33.156 1 98.31 77 ALA A CA 1
ATOM 654 C C . ALA A 1 77 ? -20.703 16.922 32.812 1 98.31 77 ALA A C 1
ATOM 656 O O . ALA A 1 77 ? -19.953 16.547 33.719 1 98.31 77 ALA A O 1
ATOM 657 N N . PHE A 1 78 ? -20.484 16.672 31.656 1 98.44 78 PHE A N 1
ATOM 658 C CA . PHE A 1 78 ? -19.234 16.047 31.234 1 98.44 78 PHE A CA 1
ATOM 659 C C . PHE A 1 78 ? -18.047 16.906 31.641 1 98.44 78 PHE A C 1
ATOM 661 O O . PHE A 1 78 ? -17.078 16.391 32.219 1 98.44 78 PHE A O 1
ATOM 668 N N . LEU A 1 79 ? -18.062 18.219 31.328 1 98.69 79 LEU A N 1
ATOM 669 C CA . LEU A 1 79 ? -16.984 19.141 31.656 1 98.69 79 LEU A CA 1
ATOM 670 C C . LEU A 1 79 ? -16.781 19.203 33.156 1 98.69 79 LEU A C 1
ATOM 672 O O . LEU A 1 79 ? -15.641 19.328 33.656 1 98.69 79 LEU A O 1
ATOM 676 N N . GLU A 1 80 ? -17.859 19.172 33.938 1 98.25 80 GLU A N 1
ATOM 677 C CA . GLU A 1 80 ? -17.75 19.125 35.375 1 98.25 80 GLU A CA 1
ATOM 678 C C . GLU A 1 80 ? -16.984 17.891 35.812 1 98.25 80 GLU A C 1
ATOM 680 O O . GLU A 1 80 ? -16.141 17.969 36.719 1 98.25 80 GLU A O 1
ATOM 685 N N . MET A 1 81 ? -17.328 16.797 35.188 1 98.19 81 MET A N 1
ATOM 686 C CA . MET A 1 81 ? -16.641 15.555 35.5 1 98.19 81 MET A CA 1
ATOM 687 C C . MET A 1 81 ? -15.148 15.656 35.156 1 98.19 81 MET A C 1
ATOM 689 O O . MET A 1 81 ? -14.305 15.219 35.938 1 98.19 81 MET A O 1
ATOM 693 N N . VAL A 1 82 ? -14.805 16.203 34 1 98.62 82 VAL A N 1
ATOM 694 C CA . VAL A 1 82 ? -13.414 16.375 33.594 1 98.62 82 VAL A CA 1
ATOM 695 C C . VAL A 1 82 ? -12.68 17.219 34.625 1 98.62 82 VAL A C 1
ATOM 697 O O . VAL A 1 82 ? -11.547 16.906 35 1 98.62 82 VAL A O 1
ATOM 700 N N . SER A 1 83 ? -13.352 18.281 35.125 1 97.75 83 SER A N 1
ATOM 701 C CA . SER A 1 83 ? -12.781 19.156 36.156 1 97.75 83 SER A CA 1
ATOM 702 C C . SER A 1 83 ? -12.5 18.391 37.438 1 97.75 83 SER A C 1
ATOM 704 O O . SER A 1 83 ? -11.477 18.594 38.094 1 97.75 83 SER A O 1
ATOM 706 N N . ARG A 1 84 ? -13.414 17.516 37.75 1 97.31 84 ARG A N 1
ATOM 707 C CA . ARG A 1 84 ? -13.258 16.734 38.969 1 97.31 84 ARG A CA 1
ATOM 708 C C . ARG A 1 84 ? -12.031 15.836 38.906 1 97.31 84 ARG A C 1
ATOM 710 O O . ARG A 1 84 ? -11.398 15.547 39.906 1 97.31 84 ARG A O 1
ATOM 717 N N . PHE A 1 85 ? -11.656 15.461 37.75 1 97.12 85 PHE A N 1
ATOM 718 C CA . PHE A 1 85 ? -10.5 14.594 37.562 1 97.12 85 PHE A CA 1
ATOM 719 C C . PHE A 1 85 ? -9.234 15.414 37.375 1 97.12 85 PHE A C 1
ATOM 721 O O . PHE A 1 85 ? -8.164 14.867 37.094 1 97.12 85 PHE A O 1
ATOM 728 N N . ASN A 1 86 ? -9.344 16.766 37.5 1 96 86 ASN A N 1
ATOM 729 C CA . ASN A 1 86 ? -8.234 17.688 37.344 1 96 86 ASN A CA 1
ATOM 730 C C . ASN A 1 86 ? -7.586 17.547 35.969 1 96 86 ASN A C 1
ATOM 732 O O . ASN A 1 86 ? -6.355 17.562 35.844 1 96 86 ASN A O 1
ATOM 736 N N . LEU A 1 87 ? -8.344 17.266 34.938 1 98.12 87 LEU A N 1
ATOM 737 C CA . LEU A 1 87 ? -7.906 17.219 33.531 1 98.12 87 LEU A CA 1
ATOM 738 C C . LEU A 1 87 ? -8.211 18.547 32.844 1 98.12 87 LEU A C 1
ATOM 740 O O . LEU A 1 87 ? -9.227 19.188 33.125 1 98.12 87 LEU A O 1
ATOM 744 N N . LYS A 1 88 ? -7.289 18.969 32 1 98.44 88 LYS A N 1
ATOM 745 C CA . LYS A 1 88 ? -7.527 20.141 31.156 1 98.44 88 LYS A CA 1
ATOM 746 C C . LYS A 1 88 ? -8.352 19.766 29.938 1 98.44 88 LYS A C 1
ATOM 748 O O . LYS A 1 88 ? -8.617 18.594 29.688 1 98.44 88 LYS A O 1
ATOM 753 N N . VAL A 1 89 ? -8.789 20.828 29.219 1 98.62 89 VAL A N 1
ATOM 754 C CA . VAL A 1 89 ? -9.703 20.562 28.109 1 98.62 89 VAL A CA 1
ATOM 755 C C . VAL A 1 89 ? -9.211 21.297 26.859 1 98.62 89 VAL A C 1
ATOM 757 O O . VAL A 1 89 ? -8.883 22.484 26.906 1 98.62 89 VAL A O 1
ATOM 760 N N . ILE A 1 90 ? -9.039 20.594 25.781 1 98.5 90 ILE A N 1
ATOM 761 C CA . ILE A 1 90 ? -9 21.156 24.438 1 98.5 90 ILE A CA 1
ATOM 762 C C . ILE A 1 90 ? -10.391 21.078 23.797 1 98.5 90 ILE A C 1
ATOM 764 O O . ILE A 1 90 ? -10.867 19.984 23.469 1 98.5 90 ILE A O 1
ATOM 768 N N . PHE A 1 91 ? -11.039 22.219 23.719 1 98.62 91 PHE A N 1
ATOM 769 C CA . PHE A 1 91 ? -12.43 22.344 23.297 1 98.62 91 PHE A CA 1
ATOM 770 C C . PHE A 1 91 ? -12.523 22.609 21.797 1 98.62 91 PHE A C 1
ATOM 772 O O . PHE A 1 91 ? -11.914 23.547 21.281 1 98.62 91 PHE A O 1
ATOM 779 N N . LYS A 1 92 ? -13.242 21.75 21.047 1 98.62 92 LYS A N 1
ATOM 780 C CA . LYS A 1 92 ? -13.258 21.859 19.578 1 98.62 92 LYS A CA 1
ATOM 781 C C . LYS A 1 92 ? -14.68 22.078 19.062 1 98.62 92 LYS A C 1
ATOM 783 O O . LYS A 1 92 ? -15.328 21.156 18.594 1 98.62 92 LYS A O 1
ATOM 788 N N . PRO A 1 93 ? -15.125 23.266 19.016 1 98 93 PRO A N 1
ATOM 789 C CA . PRO A 1 93 ? -16.516 23.578 18.688 1 98 93 PRO A CA 1
ATOM 790 C C . PRO A 1 93 ? -16.766 23.609 17.188 1 98 93 PRO A C 1
ATOM 792 O O . PRO A 1 93 ? -17.922 23.672 16.75 1 98 93 PRO A O 1
ATOM 795 N N . GLY A 1 94 ? -15.812 23.5 16.391 1 96.69 94 GLY A N 1
ATOM 796 C CA . GLY A 1 94 ? -15.984 23.609 14.961 1 96.69 94 GLY A CA 1
ATOM 797 C C . GLY A 1 94 ? -16.062 25.047 14.484 1 96.69 94 GLY A C 1
ATOM 798 O O . GLY A 1 94 ? -15.406 25.938 15.047 1 96.69 94 GLY A O 1
ATOM 799 N N . PRO A 1 95 ? -16.734 25.422 13.297 1 97.25 95 PRO A N 1
ATOM 800 C CA . PRO A 1 95 ? -18 24.828 12.883 1 97.25 95 PRO A CA 1
ATOM 801 C C . PRO A 1 95 ? -17.828 23.453 12.242 1 97.25 95 PRO A C 1
ATOM 803 O O . PRO A 1 95 ? -18.625 22.531 12.5 1 97.25 95 PRO A O 1
ATOM 806 N N . TYR A 1 96 ? -16.891 23.281 11.25 1 97.38 96 TYR A N 1
ATOM 807 C CA . TYR A 1 96 ? -16.609 21.953 10.703 1 97.38 96 TYR A CA 1
ATOM 808 C C . TYR A 1 96 ? -15.742 21.156 11.664 1 97.38 96 TYR A C 1
ATOM 810 O O . TYR A 1 96 ? -14.758 21.656 12.203 1 97.38 96 TYR A O 1
ATOM 818 N N . ILE A 1 97 ? -16.125 19.953 11.93 1 96.62 97 ILE A N 1
ATOM 819 C CA . ILE A 1 97 ? -15.344 19.141 12.852 1 96.62 97 ILE A CA 1
ATOM 820 C C . ILE A 1 97 ? -14.977 17.828 12.188 1 96.62 97 ILE A C 1
ATOM 822 O O . ILE A 1 97 ? -14.227 17.016 12.75 1 96.62 97 ILE A O 1
ATOM 826 N N . MET A 1 98 ? -15.43 17.531 10.898 1 89.75 98 MET A N 1
ATOM 827 C CA . MET A 1 98 ? -15.227 16.281 10.18 1 89.75 98 MET A CA 1
ATOM 828 C C . MET A 1 98 ? -15.711 15.086 11 1 89.75 98 MET A C 1
ATOM 830 O O . MET A 1 98 ? -16.906 14.93 11.227 1 89.75 98 MET A O 1
ATOM 834 N N . SER A 1 99 ? -14.742 14.352 11.75 1 89.88 99 SER A N 1
ATOM 835 C CA . SER A 1 99 ? -15.039 13.289 12.703 1 89.88 99 SER A CA 1
ATOM 836 C C . SER A 1 99 ? -15.969 12.242 12.102 1 89.88 99 SER A C 1
ATOM 838 O O . SER A 1 99 ? -16.75 11.617 12.812 1 89.88 99 SER A O 1
ATOM 840 N N . GLU A 1 100 ? -15.969 12.094 10.727 1 91.88 100 GLU A N 1
ATOM 841 C CA . GLU A 1 100 ? -16.734 11.109 9.969 1 91.88 100 GLU A CA 1
ATOM 842 C C . GLU A 1 100 ? -18.234 11.266 10.203 1 91.88 100 GLU A C 1
ATOM 844 O O . GLU A 1 100 ? -18.984 10.289 10.164 1 91.88 100 GLU A O 1
ATOM 849 N N . LEU A 1 101 ? -18.688 12.461 10.523 1 95.25 101 LEU A N 1
ATOM 850 C CA . LEU A 1 101 ? -20.094 12.789 10.656 1 95.25 101 LEU A CA 1
ATOM 851 C C . LEU A 1 101 ? -20.656 13.359 9.359 1 95.25 101 LEU A C 1
ATOM 853 O O . LEU A 1 101 ? -19.922 13.953 8.57 1 95.25 101 LEU A O 1
ATOM 857 N N . LYS A 1 102 ? -21.906 13.141 9.18 1 93.81 102 LYS A N 1
ATOM 858 C CA . LYS A 1 102 ? -22.578 13.773 8.047 1 93.81 102 LYS A CA 1
ATOM 859 C C . LYS A 1 102 ? -22.453 15.297 8.109 1 93.81 102 LYS A C 1
ATOM 861 O O . LYS A 1 102 ? -22.453 15.875 9.195 1 93.81 102 LYS A O 1
ATOM 866 N N . ASN A 1 103 ? -22.25 15.906 6.996 1 95.38 103 ASN A N 1
ATOM 867 C CA . ASN A 1 103 ? -22.094 17.344 6.855 1 95.38 103 ASN A CA 1
ATOM 868 C C . ASN A 1 103 ? -20.938 17.875 7.707 1 95.38 103 ASN A C 1
ATOM 870 O O . ASN A 1 103 ? -20.922 19.047 8.094 1 95.38 103 ASN A O 1
ATOM 874 N N . GLU A 1 104 ? -20.078 17.031 8.086 1 96.31 104 GLU A N 1
ATOM 875 C CA . GLU A 1 104 ? -18.906 17.375 8.883 1 96.31 104 GLU A CA 1
ATOM 876 C C . GLU A 1 104 ? -19.297 18.062 10.188 1 96.31 104 GLU A C 1
ATOM 878 O O . GLU A 1 104 ? -18.578 18.922 10.688 1 96.31 104 GLU A O 1
ATOM 883 N N . GLY A 1 105 ? -20.422 17.828 10.734 1 96.88 105 GLY A N 1
ATOM 884 C CA . GLY A 1 105 ? -20.828 18.297 12.055 1 96.88 105 GLY A CA 1
ATOM 885 C C . GLY A 1 105 ? -21.812 19.453 12 1 96.88 105 GLY A C 1
ATOM 886 O O . GLY A 1 105 ? -22.312 19.891 13.039 1 96.88 105 GLY A O 1
ATOM 887 N N . LEU A 1 106 ? -22.172 19.938 10.812 1 98.06 106 LEU A N 1
ATOM 888 C CA . LEU A 1 106 ? -23.109 21.047 10.68 1 98.06 106 LEU A CA 1
ATOM 889 C C . LEU A 1 106 ? -24.547 20.547 10.68 1 98.06 106 LEU A C 1
ATOM 891 O O . LEU A 1 106 ? -24.828 19.438 10.211 1 98.06 106 LEU A O 1
ATOM 895 N N . PRO A 1 107 ? -25.484 21.359 11.164 1 97.31 107 PRO A N 1
ATOM 896 C CA . PRO A 1 107 ? -26.875 20.922 11.156 1 97.31 107 PRO A CA 1
ATOM 897 C C . PRO A 1 107 ? -27.484 20.922 9.75 1 97.31 107 PRO A C 1
ATOM 899 O O . PRO A 1 107 ? -27.203 21.812 8.945 1 97.31 107 PRO A O 1
ATOM 902 N N . ASN A 1 108 ? -28.359 19.938 9.523 1 96.06 108 ASN A N 1
ATOM 903 C CA . ASN A 1 108 ? -29.016 19.828 8.227 1 96.06 108 ASN A CA 1
ATOM 904 C C . ASN A 1 108 ? -29.859 21.062 7.914 1 96.06 108 ASN A C 1
ATOM 906 O O . ASN A 1 108 ? -29.953 21.469 6.762 1 96.06 108 ASN A O 1
ATOM 910 N N . TRP A 1 109 ? -30.516 21.578 8.914 1 97.5 109 TRP A N 1
ATOM 911 C CA . TRP A 1 109 ? -31.422 22.703 8.703 1 97.5 109 TRP A CA 1
ATOM 912 C C . TRP A 1 109 ? -30.672 23.906 8.164 1 97.5 109 TRP A C 1
ATOM 914 O O . TRP A 1 109 ? -31.266 24.781 7.512 1 97.5 109 TRP A O 1
ATOM 924 N N . LEU A 1 110 ? -29.375 24.094 8.469 1 98.31 110 LEU A N 1
ATOM 925 C CA . LEU A 1 110 ? -28.562 25.203 7.992 1 98.31 110 LEU A CA 1
ATOM 926 C C . LEU A 1 110 ? -28.531 25.25 6.469 1 98.31 110 LEU A C 1
ATOM 928 O O . LEU A 1 110 ? -28.609 26.328 5.867 1 98.31 110 LEU A O 1
ATOM 932 N N . TYR A 1 111 ? -28.453 24.094 5.836 1 97.81 111 TYR A N 1
ATOM 933 C CA . TYR A 1 111 ? -28.375 23.953 4.383 1 97.81 111 TYR A CA 1
ATOM 934 C C . TYR A 1 111 ? -29.703 24.359 3.74 1 97.81 111 TYR A C 1
ATOM 936 O O . TYR A 1 111 ? -29.719 24.906 2.637 1 97.81 111 TYR A O 1
ATOM 944 N N . ASP A 1 112 ? -30.781 24.141 4.48 1 96.69 112 ASP A N 1
ATOM 945 C CA . ASP A 1 112 ? -32.094 24.547 3.998 1 96.69 112 ASP A CA 1
ATOM 946 C C . ASP A 1 112 ? -32.281 26.062 4.117 1 96.69 112 ASP A C 1
ATOM 948 O O . ASP A 1 112 ? -32.938 26.688 3.283 1 96.69 112 ASP A O 1
ATOM 952 N N . ARG A 1 113 ? -31.703 26.625 5.074 1 97.5 113 ARG A N 1
ATOM 953 C CA . ARG A 1 113 ? -31.891 28.047 5.379 1 97.5 113 ARG A CA 1
ATOM 954 C C . ARG A 1 113 ? -31.094 28.922 4.418 1 97.5 113 ARG A C 1
ATOM 956 O O . ARG A 1 113 ? -31.562 30 4.023 1 97.5 113 ARG A O 1
ATOM 963 N N . ILE A 1 114 ? -29.859 28.438 4.105 1 98.25 114 ILE A N 1
ATOM 964 C CA . ILE A 1 114 ? -29 29.312 3.318 1 98.25 114 ILE A CA 1
ATOM 965 C C . ILE A 1 114 ? -28.344 28.531 2.189 1 98.25 114 ILE A C 1
ATOM 967 O O . ILE A 1 114 ? -27.125 28.562 2.021 1 98.25 114 ILE A O 1
ATOM 971 N N . PRO A 1 115 ? -29.109 27.859 1.305 1 97.81 115 PRO A N 1
ATOM 972 C CA . PRO A 1 115 ? -28.531 27.078 0.209 1 97.81 115 PRO A CA 1
ATOM 973 C C . PRO A 1 115 ? -27.672 27.922 -0.727 1 97.81 115 PRO A C 1
ATOM 975 O O . PRO A 1 115 ? -26.734 27.391 -1.348 1 97.81 115 PRO A O 1
ATOM 978 N N . HIS A 1 116 ? -27.906 29.219 -0.807 1 97.88 116 HIS A N 1
ATOM 979 C CA . HIS A 1 116 ? -27.172 30.094 -1.704 1 97.88 116 HIS A CA 1
ATOM 980 C C . HIS A 1 116 ? -25.75 30.328 -1.216 1 97.88 116 HIS A C 1
ATOM 982 O O . HIS A 1 116 ? -24.906 30.828 -1.96 1 97.88 116 HIS A O 1
ATOM 988 N N . ALA A 1 117 ? -25.453 29.938 0.072 1 98.62 117 ALA A N 1
ATOM 989 C CA . ALA A 1 117 ? -24.125 30.156 0.662 1 98.62 117 ALA A CA 1
ATOM 990 C C . ALA A 1 117 ? -23.234 28.938 0.44 1 98.62 117 ALA A C 1
ATOM 992 O O . ALA A 1 117 ? -22.047 28.953 0.807 1 98.62 117 ALA A O 1
ATOM 993 N N . ILE A 1 118 ? -23.797 27.859 -0.157 1 98.56 118 ILE A N 1
ATOM 994 C CA . ILE A 1 118 ? -23 26.688 -0.483 1 98.56 118 ILE A CA 1
ATOM 995 C C . ILE A 1 118 ? -22 27.031 -1.588 1 98.56 118 ILE A C 1
ATOM 997 O O . ILE A 1 118 ? -22.344 27.719 -2.549 1 98.56 118 ILE A O 1
ATOM 1001 N N . ALA A 1 119 ? -20.734 26.578 -1.403 1 98.44 119 ALA A N 1
ATOM 1002 C CA . ALA A 1 119 ? -19.703 26.766 -2.422 1 98.44 119 ALA A CA 1
ATOM 1003 C C . ALA A 1 119 ? -20.141 26.172 -3.758 1 98.44 119 ALA A C 1
ATOM 1005 O O . ALA A 1 119 ? -20.938 25.234 -3.793 1 98.44 119 ALA A O 1
ATOM 1006 N N . LYS A 1 120 ? -19.625 26.75 -4.828 1 97.62 120 LYS A N 1
ATOM 1007 C CA . LYS A 1 120 ? -19.984 26.281 -6.164 1 97.62 120 LYS A CA 1
ATOM 1008 C C . LYS A 1 120 ? -18.75 25.875 -6.953 1 97.62 120 LYS A C 1
ATOM 1010 O O . LYS A 1 120 ? -17.688 26.453 -6.797 1 97.62 120 LYS A O 1
ATOM 1015 N N . THR A 1 121 ? -18.922 24.859 -7.781 1 96.44 121 THR A N 1
ATOM 1016 C CA . THR A 1 121 ? -17.875 24.484 -8.727 1 96.44 121 THR A CA 1
ATOM 1017 C C . THR A 1 121 ? -17.766 25.5 -9.852 1 96.44 121 THR A C 1
ATOM 1019 O O . THR A 1 121 ? -18.594 26.406 -9.961 1 96.44 121 THR A O 1
ATOM 1022 N N . MET A 1 122 ? -16.75 25.297 -10.656 1 94.12 122 MET A N 1
ATOM 1023 C CA . MET A 1 122 ? -16.547 26.188 -11.789 1 94.12 122 MET A CA 1
ATOM 1024 C C . MET A 1 122 ? -17.734 26.141 -12.75 1 94.12 122 MET A C 1
ATOM 1026 O O . MET A 1 122 ? -18.031 27.109 -13.438 1 94.12 122 MET A O 1
ATOM 1030 N N . LYS A 1 123 ? -18.438 25.047 -12.742 1 93.56 123 LYS A N 1
ATOM 1031 C CA . LYS A 1 123 ? -19.578 24.844 -13.617 1 93.56 123 LYS A CA 1
ATOM 1032 C C . LYS A 1 123 ? -20.828 25.484 -13.023 1 93.56 123 LYS A C 1
ATOM 1034 O O . LYS A 1 123 ? -21.891 25.5 -13.648 1 93.56 123 LYS A O 1
ATOM 1039 N N . GLY A 1 124 ? -20.734 26.031 -11.812 1 94.5 124 GLY A N 1
ATOM 1040 C CA . GLY A 1 124 ? -21.844 26.734 -11.188 1 94.5 124 GLY A CA 1
ATOM 1041 C C . GLY A 1 124 ? -22.766 25.812 -10.391 1 94.5 124 GLY A C 1
ATOM 1042 O O . GLY A 1 124 ? -23.812 26.25 -9.906 1 94.5 124 GLY A O 1
ATOM 1043 N N . THR A 1 125 ? -22.375 24.609 -10.25 1 96 125 THR A N 1
ATOM 1044 C CA . THR A 1 125 ? -23.156 23.656 -9.469 1 96 125 THR A CA 1
ATOM 1045 C C . THR A 1 125 ? -22.688 23.625 -8.023 1 96 125 THR A C 1
ATOM 1047 O O . THR A 1 125 ? -21.531 23.969 -7.738 1 96 125 THR A O 1
ATOM 1050 N N . PRO A 1 126 ? -23.578 23.266 -7.074 1 97 126 PRO A N 1
ATOM 1051 C CA . PRO A 1 126 ? -23.125 23.156 -5.684 1 97 126 PRO A CA 1
ATOM 1052 C C . PRO A 1 126 ? -21.922 22.234 -5.523 1 97 126 PRO A C 1
ATOM 1054 O O . PRO A 1 126 ? -21.844 21.188 -6.188 1 97 126 PRO A O 1
ATOM 1057 N N . HIS A 1 127 ? -21.062 22.703 -4.719 1 97.06 127 HIS A N 1
ATOM 1058 C CA . HIS A 1 127 ? -19.906 21.859 -4.406 1 97.06 127 HIS A CA 1
ATOM 1059 C C . HIS A 1 127 ? -20.344 20.469 -3.996 1 97.06 127 HIS A C 1
ATOM 1061 O O . HIS A 1 127 ? -21.312 20.297 -3.262 1 97.06 127 HIS A O 1
ATOM 1067 N N . PRO A 1 128 ? -19.625 19.438 -4.434 1 95.38 128 PRO A N 1
ATOM 1068 C CA . PRO A 1 128 ? -20.078 18.062 -4.199 1 95.38 128 PRO A CA 1
ATOM 1069 C C . PRO A 1 128 ? -20.172 17.719 -2.713 1 95.38 128 PRO A C 1
ATOM 1071 O O . PRO A 1 128 ? -20.984 16.875 -2.322 1 95.38 128 PRO A O 1
ATOM 1074 N N . THR A 1 129 ? -19.375 18.328 -1.847 1 95.81 129 THR A N 1
ATOM 1075 C CA . THR A 1 129 ? -19.422 18.062 -0.414 1 95.81 129 THR A CA 1
ATOM 1076 C C . THR A 1 129 ? -20.391 19.016 0.285 1 95.81 129 THR A C 1
ATOM 1078 O O . THR A 1 129 ? -20.562 18.953 1.505 1 95.81 129 THR A O 1
ATOM 1081 N N . ARG A 1 130 ? -20.953 19.938 -0.498 1 96.5 130 ARG A N 1
ATOM 1082 C CA . ARG A 1 130 ? -21.891 20.938 -0.016 1 96.5 130 ARG A CA 1
ATOM 1083 C C . ARG A 1 130 ? -21.25 21.844 1.034 1 96.5 130 ARG A C 1
ATOM 1085 O O . ARG A 1 130 ? -21.922 22.344 1.935 1 96.5 130 ARG A O 1
ATOM 1092 N N . VAL A 1 131 ? -19.938 21.953 1.041 1 98.12 131 VAL A N 1
ATOM 1093 C CA . VAL A 1 131 ? -19.234 22.875 1.933 1 98.12 131 VAL A CA 1
ATOM 1094 C C . VAL A 1 131 ? -19.719 24.297 1.683 1 98.12 131 VAL A C 1
ATOM 1096 O O . VAL A 1 131 ? -20 24.672 0.542 1 98.12 131 VAL A O 1
ATOM 1099 N N . PHE A 1 132 ? -19.844 25.094 2.705 1 98.62 132 PHE A N 1
ATOM 1100 C CA . PHE A 1 132 ? -20.234 26.484 2.549 1 98.62 132 PHE A CA 1
ATOM 1101 C C . PHE A 1 132 ? -19.047 27.328 2.119 1 98.62 132 PHE A C 1
ATOM 1103 O O . PHE A 1 132 ? -17.891 26.984 2.398 1 98.62 132 PHE A O 1
ATOM 1110 N N . SER A 1 133 ? -19.359 28.391 1.388 1 98.69 133 SER A N 1
ATOM 1111 C CA . SER A 1 133 ? -18.344 29.422 1.229 1 98.69 133 SER A CA 1
ATOM 1112 C C . SER A 1 133 ? -17.953 30.016 2.574 1 98.69 133 SER A C 1
ATOM 1114 O O . SER A 1 133 ? -18.766 30.672 3.234 1 98.69 133 SER A O 1
ATOM 1116 N N . TYR A 1 134 ? -16.719 29.922 2.973 1 98.5 134 TYR A N 1
ATOM 1117 C CA . TYR A 1 134 ? -16.25 30.172 4.332 1 98.5 134 TYR A CA 1
ATOM 1118 C C . TYR A 1 134 ? -16.531 31.625 4.746 1 98.5 134 TYR A C 1
ATOM 1120 O O . TYR A 1 134 ? -16.828 31.891 5.906 1 98.5 134 T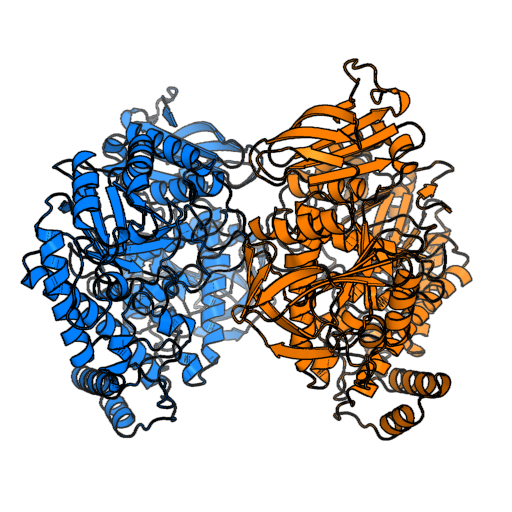YR A O 1
ATOM 1128 N N . LEU A 1 135 ? -16.391 32.562 3.775 1 98.62 135 LEU A N 1
ATOM 1129 C CA . LEU A 1 135 ? -16.516 34 4.133 1 98.62 135 LEU A CA 1
ATOM 1130 C C . LEU A 1 135 ? -17.891 34.531 3.727 1 98.62 135 LEU A C 1
ATOM 1132 O O . LEU A 1 135 ? -18.109 35.75 3.76 1 98.62 135 LEU A O 1
ATOM 1136 N N . HIS A 1 136 ? -18.75 33.688 3.229 1 98.75 136 HIS A N 1
ATOM 1137 C CA . HIS A 1 136 ? -20.094 34.188 2.939 1 98.75 136 HIS A CA 1
ATOM 1138 C C . HIS A 1 136 ? -20.719 34.812 4.172 1 98.75 136 HIS A C 1
ATOM 1140 O O . HIS A 1 136 ? -20.75 34.219 5.246 1 98.75 136 HIS A O 1
ATOM 1146 N N . PRO A 1 137 ? -21.281 35.969 4.027 1 98.5 137 PRO A N 1
ATOM 1147 C CA . PRO A 1 137 ? -21.766 36.688 5.207 1 98.5 137 PRO A CA 1
ATOM 1148 C C . PRO A 1 137 ? -22.891 35.938 5.93 1 98.5 137 PRO A C 1
ATOM 1150 O O . PRO A 1 137 ? -22.953 35.969 7.164 1 98.5 137 PRO A O 1
ATOM 1153 N N . ASP A 1 138 ? -23.766 35.312 5.184 1 98.62 138 ASP A N 1
ATOM 1154 C CA . ASP A 1 138 ? -24.859 34.594 5.816 1 98.62 138 ASP A CA 1
ATOM 1155 C C . ASP A 1 138 ? -24.344 33.406 6.621 1 98.62 138 ASP A C 1
ATOM 1157 O O . ASP A 1 138 ? -24.844 33.125 7.723 1 98.62 138 ASP A O 1
ATOM 1161 N N . TYR A 1 139 ? -23.469 32.688 6.086 1 98.62 139 TYR A N 1
ATOM 1162 C CA . TYR A 1 139 ? -22.859 31.578 6.812 1 98.62 139 TYR A CA 1
ATOM 1163 C C . TYR A 1 139 ? -22.188 32.062 8.094 1 98.62 139 TYR A C 1
ATOM 1165 O O . TYR A 1 139 ? -22.422 31.516 9.172 1 98.62 139 TYR A O 1
ATOM 1173 N N . LEU A 1 140 ? -21.359 33.094 7.988 1 98.75 140 LEU A N 1
ATOM 1174 C CA . LEU A 1 140 ? -20.625 33.656 9.125 1 98.75 140 LEU A CA 1
ATOM 1175 C C . LEU A 1 140 ? -21.578 34.156 10.195 1 98.75 140 LEU A C 1
ATOM 1177 O O . LEU A 1 140 ? -21.281 34.094 11.391 1 98.75 140 LEU A O 1
ATOM 1181 N N . SER A 1 141 ? -22.719 34.656 9.758 1 98.56 141 SER A N 1
ATOM 1182 C CA . SER A 1 141 ? -23.688 35.125 10.727 1 98.56 141 SER A CA 1
ATOM 1183 C C . SER A 1 141 ? -24.188 34 11.609 1 98.56 141 SER A C 1
ATOM 1185 O O . SER A 1 141 ? -24.328 34.156 12.82 1 98.56 141 SER A O 1
ATOM 1187 N N . TYR A 1 142 ? -24.484 32.875 10.969 1 98.56 142 TYR A N 1
ATOM 1188 C CA . TYR A 1 142 ? -24.906 31.719 11.734 1 98.56 142 TYR A CA 1
ATOM 1189 C C . TYR A 1 142 ? -23.781 31.188 12.602 1 98.56 142 TYR A C 1
ATOM 1191 O O . TYR A 1 142 ? -24 30.75 13.734 1 98.56 142 TYR A O 1
ATOM 1199 N N . VAL A 1 143 ? -22.562 31.219 12.133 1 98.69 143 VAL A N 1
ATOM 1200 C CA . VAL A 1 143 ? -21.406 30.75 12.891 1 98.69 143 VAL A CA 1
ATOM 1201 C C . VAL A 1 143 ? -21.188 31.641 14.109 1 98.69 143 VAL A C 1
ATOM 1203 O O . VAL A 1 143 ? -20.906 31.156 15.203 1 98.69 143 VAL A O 1
ATOM 1206 N N . LYS A 1 144 ? -21.312 32.938 13.875 1 98.56 144 LYS A N 1
ATOM 1207 C CA . LYS A 1 144 ? -21.188 33.875 14.992 1 98.56 144 LYS A CA 1
ATOM 1208 C C . LYS A 1 144 ? -22.203 33.562 16.094 1 98.56 144 LYS A C 1
ATOM 1210 O O . LYS A 1 144 ? -21.859 33.594 17.281 1 98.56 144 LYS A O 1
ATOM 1215 N N . ARG A 1 145 ? -23.406 33.219 15.711 1 98.44 145 ARG A N 1
ATOM 1216 C CA . ARG A 1 145 ? -24.422 32.844 16.672 1 98.44 145 ARG A CA 1
ATOM 1217 C C . ARG A 1 145 ? -24.031 31.578 17.422 1 98.44 145 ARG A C 1
ATOM 1219 O O . ARG A 1 145 ? -24.172 31.5 18.641 1 98.44 145 ARG A O 1
ATOM 1226 N N . TRP A 1 146 ? -23.594 30.594 16.703 1 98.5 146 TRP A N 1
ATOM 1227 C CA . TRP A 1 146 ? -23.125 29.344 17.297 1 98.5 146 TRP A CA 1
ATOM 1228 C C . TRP A 1 146 ? -22.016 29.609 18.312 1 98.5 146 TRP A C 1
ATOM 1230 O O . TRP A 1 146 ? -22.062 29.094 19.438 1 98.5 146 TRP A O 1
ATOM 1240 N N . TYR A 1 147 ? -21.016 30.438 17.953 1 98.5 147 TYR A N 1
ATOM 1241 C CA . TYR A 1 147 ? -19.906 30.766 18.828 1 98.5 147 TYR A CA 1
ATOM 1242 C C . TYR A 1 147 ? -20.375 31.5 20.078 1 98.5 147 TYR A C 1
ATOM 1244 O O . TYR A 1 147 ? -19.859 31.297 21.172 1 98.5 147 TYR A O 1
ATOM 1252 N N . SER A 1 148 ? -21.344 32.344 19.891 1 98.31 148 SER A N 1
ATOM 1253 C CA . SER A 1 148 ? -21.906 33.031 21.047 1 98.31 148 SER A CA 1
ATOM 1254 C C . SER A 1 148 ? -22.484 32.062 22.062 1 98.31 148 SER A C 1
ATOM 1256 O O . SER A 1 148 ? -22.281 32.219 23.266 1 98.31 148 SER A O 1
ATOM 1258 N N . GLU A 1 149 ? -23.172 31.078 21.578 1 98.25 149 GLU A N 1
ATOM 1259 C CA . GLU A 1 149 ? -23.828 30.109 22.469 1 98.25 149 GLU A CA 1
ATOM 1260 C C . GLU A 1 149 ? -22.812 29.156 23.094 1 98.25 149 GLU A C 1
ATOM 1262 O O . GLU A 1 149 ? -22.875 28.891 24.297 1 98.25 149 GLU A O 1
ATOM 1267 N N . VAL A 1 150 ? -21.938 28.625 22.344 1 97.81 150 VAL A N 1
ATOM 1268 C CA . VAL A 1 150 ? -20.984 27.641 22.844 1 97.81 150 VAL A CA 1
ATOM 1269 C C . VAL A 1 150 ? -20 28.328 23.797 1 97.81 150 VAL A C 1
ATOM 1271 O O . VAL A 1 150 ? -19.531 27.703 24.766 1 97.81 150 VAL A O 1
ATOM 1274 N N . SER A 1 151 ? -19.703 29.625 23.547 1 98.06 151 SER A N 1
ATOM 1275 C CA . SER A 1 151 ? -18.797 30.375 24.422 1 98.06 151 SER A CA 1
ATOM 1276 C C . SER A 1 151 ? -19.328 30.453 25.844 1 98.06 151 SER A C 1
ATOM 1278 O O . SER A 1 151 ? -18.562 30.516 26.797 1 98.06 151 SER A O 1
ATOM 1280 N N . LYS A 1 152 ? -20.656 30.453 26 1 97.75 152 LYS A N 1
ATOM 1281 C CA . LYS A 1 152 ? -21.25 30.453 27.344 1 97.75 152 LYS A CA 1
ATOM 1282 C C . LYS A 1 152 ? -20.828 29.203 28.125 1 97.75 152 LYS A C 1
ATOM 1284 O O . LYS A 1 152 ? -20.609 29.281 29.328 1 97.75 152 LYS A O 1
ATOM 1289 N N . VAL A 1 153 ? -20.75 28.109 27.391 1 97.94 153 VAL A N 1
ATOM 1290 C CA . VAL A 1 153 ? -20.312 26.875 28.016 1 97.94 153 VAL A CA 1
ATOM 1291 C C . VAL A 1 153 ? -18.828 26.953 28.359 1 97.94 153 VAL A C 1
ATOM 1293 O O . VAL A 1 153 ? -18.422 26.672 29.5 1 97.94 153 VAL A O 1
ATOM 1296 N N . ILE A 1 154 ? -18 27.391 27.438 1 97.81 154 ILE A N 1
ATOM 1297 C CA . ILE A 1 154 ? -16.547 27.453 27.594 1 97.81 154 ILE A CA 1
ATOM 1298 C C . ILE A 1 154 ? -16.203 28.344 28.781 1 97.81 154 ILE A C 1
ATOM 1300 O O . ILE A 1 154 ? -15.367 27.969 29.609 1 97.81 154 ILE A O 1
ATOM 1304 N N . LYS A 1 155 ? -16.859 29.453 28.922 1 96.25 155 LYS A N 1
ATOM 1305 C CA . LYS A 1 155 ? -16.562 30.453 29.938 1 96.25 155 LYS A CA 1
ATOM 1306 C C . LYS A 1 155 ? -16.891 29.938 31.328 1 96.25 155 LYS A C 1
ATOM 1308 O O . LYS A 1 155 ? -16.359 30.422 32.344 1 96.25 155 LYS A O 1
ATOM 1313 N N . SER A 1 156 ? -17.719 28.969 31.359 1 96.19 156 SER A N 1
ATOM 1314 C CA . SER A 1 156 ? -18.156 28.438 32.656 1 96.19 156 SER A CA 1
ATOM 1315 C C . SER A 1 156 ? -17.109 27.5 33.25 1 96.19 156 SER A C 1
ATOM 1317 O O . SER A 1 156 ? -17.25 27.031 34.375 1 96.19 156 SER A O 1
ATOM 1319 N N . PHE A 1 157 ? -16.062 27.219 32.531 1 96.75 157 PHE A N 1
ATOM 1320 C CA . PHE A 1 157 ? -15.07 26.266 33 1 96.75 157 PHE A CA 1
ATOM 1321 C C . PHE A 1 157 ? -13.656 26.812 32.844 1 96.75 157 PHE A C 1
ATOM 1323 O O . PHE A 1 157 ? -13.266 27.234 31.766 1 96.75 157 PHE A O 1
ATOM 1330 N N . GLU A 1 158 ? -12.93 26.766 33.906 1 93.75 158 GLU A N 1
ATOM 1331 C CA . GLU A 1 158 ? -11.594 27.344 33.938 1 93.75 158 GLU A CA 1
ATOM 1332 C C . GLU A 1 158 ? -10.555 26.391 33.344 1 93.75 158 GLU A C 1
ATOM 1334 O O . GLU A 1 158 ? -9.43 26.797 33.031 1 93.75 158 GLU A O 1
ATOM 1339 N N . ASN A 1 159 ? -10.891 25.172 33.188 1 96 159 ASN A N 1
ATOM 1340 C CA . ASN A 1 159 ? -9.883 24.203 32.75 1 96 159 ASN A CA 1
ATOM 1341 C C . ASN A 1 159 ? -9.852 24.031 31.25 1 96 159 ASN A C 1
ATOM 1343 O O . ASN A 1 159 ? -9.125 23.188 30.719 1 96 159 ASN A O 1
ATOM 1347 N N . VAL A 1 160 ? -10.602 24.797 30.453 1 97.75 160 VAL A N 1
ATOM 1348 C CA . VAL A 1 160 ? -10.422 24.875 29 1 97.75 160 VAL A CA 1
ATOM 1349 C C . VAL A 1 160 ? -9.164 25.656 28.672 1 97.75 160 VAL A C 1
ATOM 1351 O O . VAL A 1 160 ? -9.102 26.875 28.891 1 97.75 160 VAL A O 1
ATOM 1354 N N . ILE A 1 161 ? -8.203 24.969 28.047 1 96.88 161 ILE A N 1
ATOM 1355 C CA . ILE A 1 161 ? -6.895 25.594 27.922 1 96.88 161 ILE A CA 1
ATOM 1356 C C . ILE A 1 161 ? -6.637 25.969 26.453 1 96.88 161 ILE A C 1
ATOM 1358 O O . ILE A 1 161 ? -5.758 26.781 26.156 1 96.88 161 ILE A O 1
ATOM 1362 N N . MET A 1 162 ? -7.281 25.375 25.5 1 96.81 162 MET A N 1
ATOM 1363 C CA . MET A 1 162 ? -7.168 25.625 24.062 1 96.81 162 MET A CA 1
ATOM 1364 C C . MET A 1 162 ? -8.508 25.391 23.375 1 96.81 162 MET A C 1
ATOM 1366 O O . MET A 1 162 ? -9.336 24.609 23.844 1 96.81 162 MET A O 1
ATOM 1370 N N . VAL A 1 163 ? -8.68 26.062 22.297 1 97.88 163 VAL A N 1
ATOM 1371 C CA . VAL A 1 163 ? -9.867 25.875 21.469 1 97.88 163 VAL A CA 1
ATOM 1372 C C . VAL A 1 163 ? -9.453 25.625 20.031 1 97.88 163 VAL A C 1
ATOM 1374 O O . VAL A 1 163 ? -8.641 26.375 19.469 1 97.88 163 VAL A O 1
ATOM 1377 N N . GLN A 1 164 ? -9.938 24.594 19.406 1 97.75 164 GLN A N 1
ATOM 1378 C CA . GLN A 1 164 ? -9.75 24.406 17.969 1 97.75 164 GLN A CA 1
ATOM 1379 C C . GLN A 1 164 ? -10.875 25.047 17.172 1 97.75 164 GLN A C 1
ATOM 1381 O O . GLN A 1 164 ? -12.023 24.609 17.234 1 97.75 164 GLN A O 1
ATOM 1386 N N . ILE A 1 165 ? -10.648 26.219 16.391 1 95 165 ILE A N 1
ATOM 1387 C CA . ILE A 1 165 ? -11.68 27.047 15.781 1 95 165 ILE A CA 1
ATOM 1388 C C . ILE A 1 165 ? -12.031 26.5 14.398 1 95 165 ILE A C 1
ATOM 1390 O O . ILE A 1 165 ? -12.703 27.156 13.609 1 95 165 ILE A O 1
ATOM 1394 N N . ASP A 1 166 ? -12.164 25.297 14.016 1 95.38 166 ASP A N 1
ATOM 1395 C CA . ASP A 1 166 ? -12.5 24.562 12.805 1 95.38 166 ASP A CA 1
ATOM 1396 C C . ASP A 1 166 ? -11.5 23.438 12.562 1 95.38 166 ASP A C 1
ATOM 1398 O O . ASP A 1 166 ? -10.43 23.406 13.164 1 95.38 166 ASP A O 1
ATOM 1402 N N . ASN A 1 167 ? -11.992 22.516 11.82 1 96.56 167 ASN A N 1
ATOM 1403 C CA . ASN A 1 167 ? -11.125 21.375 11.539 1 96.56 167 ASN A CA 1
ATOM 1404 C C . ASN A 1 167 ? -10.805 21.266 10.055 1 96.56 167 ASN A C 1
ATOM 1406 O O . ASN A 1 167 ? -11.711 21.219 9.219 1 96.56 167 ASN A O 1
ATOM 1410 N N . GLU A 1 168 ? -9.469 21.281 9.695 1 95.56 168 GLU A N 1
ATOM 1411 C CA . GLU A 1 168 ? -8.961 20.938 8.375 1 95.56 168 GLU A CA 1
ATOM 1412 C C . GLU A 1 168 ? -9.578 21.812 7.285 1 95.56 168 GLU A C 1
ATOM 1414 O O . GLU A 1 168 ? -10.109 21.312 6.297 1 95.56 168 GLU A O 1
ATOM 1419 N N . VAL A 1 169 ? -9.484 23.109 7.461 1 96.88 169 VAL A N 1
ATOM 1420 C CA . VAL A 1 169 ? -10 24.094 6.512 1 96.88 169 VAL A CA 1
ATOM 1421 C C . VAL A 1 169 ? -9.336 23.891 5.148 1 96.88 169 VAL A C 1
ATOM 1423 O O . VAL A 1 169 ? -8.117 23.766 5.055 1 96.88 169 VAL A O 1
ATOM 1426 N N . GLY A 1 170 ? -10.125 23.797 4.105 1 95.69 170 GLY A N 1
ATOM 1427 C CA . GLY A 1 170 ? -9.625 23.641 2.748 1 95.69 170 GLY A CA 1
ATOM 1428 C C . GLY A 1 170 ? -9.516 22.188 2.32 1 95.69 170 GLY A C 1
ATOM 1429 O O . GLY A 1 170 ? -9.289 21.891 1.144 1 95.69 170 GLY A O 1
ATOM 1430 N N . MET A 1 171 ? -9.688 21.234 3.219 1 95.38 171 MET A N 1
ATOM 1431 C CA . MET A 1 171 ? -9.516 19.812 2.941 1 95.38 171 MET A CA 1
ATOM 1432 C C . MET A 1 171 ? -10.547 19.328 1.937 1 95.38 171 MET A C 1
ATOM 1434 O O . MET A 1 171 ? -10.211 18.609 0.993 1 95.38 171 MET A O 1
ATOM 1438 N N . LEU A 1 172 ? -11.789 19.672 2.045 1 95.06 172 LEU A N 1
ATOM 1439 C CA . LEU A 1 172 ? -12.867 19.203 1.176 1 95.06 172 LEU A CA 1
ATOM 1440 C C . LEU A 1 172 ? -12.648 19.672 -0.259 1 95.06 172 LEU A C 1
ATOM 1442 O O . LEU A 1 172 ? -12.914 18.922 -1.207 1 95.06 172 LEU A O 1
ATOM 1446 N N . GLN A 1 173 ? -12.172 20.875 -0.406 1 94.38 173 GLN A N 1
ATOM 1447 C CA . GLN A 1 173 ? -11.828 21.406 -1.728 1 94.38 173 GLN A CA 1
ATOM 1448 C C . GLN A 1 173 ? -10.648 20.641 -2.328 1 94.38 173 GLN A C 1
ATOM 1450 O O . GLN A 1 173 ? -10.656 20.312 -3.52 1 94.38 173 GLN A O 1
ATOM 1455 N N . TRP A 1 174 ? -9.672 20.344 -1.489 1 93.06 174 TRP A N 1
ATOM 1456 C CA . TRP A 1 174 ? -8.477 19.625 -1.94 1 93.06 174 TRP A CA 1
ATOM 1457 C C . TRP A 1 174 ? -8.828 18.234 -2.434 1 93.06 174 TRP A C 1
ATOM 1459 O O . TRP A 1 174 ? -8.5 17.859 -3.566 1 93.06 174 TRP A O 1
ATOM 1469 N N . ILE A 1 175 ? -9.609 17.484 -1.676 1 91.44 175 ILE A N 1
ATOM 1470 C CA . ILE A 1 175 ? -9.805 16.062 -1.964 1 91.44 175 ILE A CA 1
ATOM 1471 C C . ILE A 1 175 ? -10.742 15.906 -3.16 1 91.44 175 ILE A C 1
ATOM 1473 O O . ILE A 1 175 ? -10.703 14.891 -3.854 1 91.44 175 ILE A O 1
ATOM 1477 N N . THR A 1 176 ? -11.602 16.891 -3.469 1 93.56 176 THR A N 1
ATOM 1478 C CA . THR A 1 176 ? -12.523 16.812 -4.598 1 93.56 176 THR A CA 1
ATOM 1479 C C . THR A 1 176 ? -11.93 17.5 -5.824 1 93.56 176 THR A C 1
ATOM 1481 O O . THR A 1 176 ? -12.453 17.359 -6.934 1 93.56 176 THR A O 1
ATOM 1484 N N . SER A 1 177 ? -10.883 18.328 -5.566 1 93 177 SER A N 1
ATOM 1485 C CA . SER A 1 177 ? -10.227 19.125 -6.598 1 93 177 SER A CA 1
ATOM 1486 C C . SER A 1 177 ? -11.156 20.188 -7.156 1 93 177 SER A C 1
ATOM 1488 O O . SER A 1 177 ? -11.094 20.516 -8.336 1 93 177 SER A O 1
ATOM 1490 N N . TYR A 1 178 ? -12.125 20.594 -6.293 1 95.56 178 TYR A N 1
ATOM 1491 C CA . TYR A 1 178 ? -13.023 21.672 -6.676 1 95.56 178 TYR A CA 1
ATOM 1492 C C . TYR A 1 178 ? -12.844 22.875 -5.762 1 95.56 178 TYR A C 1
ATOM 1494 O O . TYR A 1 178 ? -12.812 22.734 -4.539 1 95.56 178 TYR A O 1
ATOM 1502 N N . GLY A 1 179 ? -12.633 24.047 -6.332 1 96.31 179 GLY A N 1
ATOM 1503 C CA . GLY A 1 179 ? -12.539 25.281 -5.562 1 96.31 179 GLY A CA 1
ATOM 1504 C C . GLY A 1 179 ? -13.891 25.828 -5.137 1 96.31 179 GLY A C 1
ATOM 1505 O O . GLY A 1 179 ? -14.805 25.062 -4.836 1 96.31 179 GLY A O 1
ATOM 1506 N N . ASP A 1 180 ? -13.891 27.094 -4.918 1 98.06 180 ASP A N 1
ATOM 1507 C CA . ASP A 1 180 ? -15.109 27.828 -4.574 1 98.06 180 ASP A CA 1
ATOM 1508 C C . ASP A 1 180 ? -15.336 29 -5.523 1 98.06 180 ASP A C 1
ATOM 1510 O O . ASP A 1 180 ? -14.594 29.984 -5.48 1 98.06 180 ASP A O 1
ATOM 1514 N N . TYR A 1 181 ? -16.375 28.875 -6.281 1 97.56 181 TYR A N 1
ATOM 1515 C CA . TYR A 1 181 ? -16.656 29.875 -7.289 1 97.56 181 TYR A CA 1
ATOM 1516 C C . TYR A 1 181 ? -18.031 30.5 -7.062 1 97.56 181 TYR A C 1
ATOM 1518 O O . TYR A 1 181 ? -18.703 30.906 -8.016 1 97.56 181 TYR A O 1
ATOM 1526 N N . ASN A 1 182 ? -18.484 30.422 -5.855 1 97.88 182 ASN A N 1
ATOM 1527 C CA . ASN A 1 182 ? -19.656 31.188 -5.445 1 97.88 182 ASN A CA 1
ATOM 1528 C C . ASN A 1 182 ? -19.5 32.656 -5.75 1 97.88 182 ASN A C 1
ATOM 1530 O O . ASN A 1 182 ? -18.391 33.219 -5.68 1 97.88 182 ASN A O 1
ATOM 1534 N N . GLU A 1 183 ? -20.625 33.344 -5.992 1 96.75 183 GLU A N 1
ATOM 1535 C CA . GLU A 1 183 ? -20.594 34.75 -6.406 1 96.75 183 GLU A CA 1
ATOM 1536 C C . GLU A 1 183 ? -19.875 35.625 -5.379 1 96.75 183 GLU A C 1
ATOM 1538 O O . GLU A 1 183 ? -19.094 36.5 -5.742 1 96.75 183 GLU A O 1
ATOM 1543 N N . HIS A 1 184 ? -20.141 35.344 -4.156 1 97.69 184 HIS A N 1
ATOM 1544 C CA . HIS A 1 184 ? -19.484 36.125 -3.105 1 97.69 184 HIS A CA 1
ATOM 1545 C C . HIS A 1 184 ? -17.984 35.906 -3.113 1 97.69 184 HIS A C 1
ATOM 1547 O O . HIS A 1 184 ? -17.203 36.844 -2.943 1 97.69 184 HIS A O 1
ATOM 1553 N N . THR A 1 185 ? -17.516 34.688 -3.232 1 98.25 185 THR A N 1
ATOM 1554 C CA . THR A 1 185 ? -16.094 34.375 -3.285 1 98.25 185 THR A CA 1
ATOM 1555 C C . THR A 1 185 ? -15.43 35 -4.5 1 98.25 185 THR A C 1
ATOM 1557 O O . THR A 1 185 ? -14.32 35.562 -4.395 1 98.25 185 THR A O 1
ATOM 1560 N N . ILE A 1 186 ? -16.109 34.938 -5.641 1 97.5 186 ILE A N 1
ATOM 1561 C CA . ILE A 1 186 ? -15.586 35.531 -6.871 1 97.5 186 ILE A CA 1
ATOM 1562 C C . ILE A 1 186 ? -15.445 37.031 -6.707 1 97.5 186 ILE A C 1
ATOM 1564 O O . ILE A 1 186 ? -14.477 37.625 -7.188 1 97.5 186 ILE A O 1
ATOM 1568 N N . GLU A 1 187 ? -16.391 37.562 -6.078 1 97 187 GLU A N 1
ATOM 1569 C CA . GLU A 1 187 ? -16.297 39 -5.816 1 97 187 GLU A CA 1
ATOM 1570 C C . GLU A 1 187 ? -15.094 39.344 -4.945 1 97 187 GLU A C 1
ATOM 1572 O O . GLU A 1 187 ? -14.391 40.312 -5.191 1 97 187 GLU A O 1
ATOM 1577 N N . LYS A 1 188 ? -14.891 38.594 -3.93 1 97.94 188 LYS A N 1
ATOM 1578 C CA . LYS A 1 188 ? -13.719 38.781 -3.082 1 97.94 188 LYS A CA 1
ATOM 1579 C C . LYS A 1 188 ? -12.43 38.562 -3.873 1 97.94 188 LYS A C 1
ATOM 1581 O O . LYS A 1 188 ? -11.422 39.219 -3.604 1 97.94 188 LYS A O 1
ATOM 1586 N N . PHE A 1 189 ? -12.406 37.594 -4.758 1 98.12 189 PHE A N 1
ATOM 1587 C CA . PHE A 1 189 ? -11.242 37.344 -5.605 1 98.12 189 PHE A CA 1
ATOM 1588 C C . PHE A 1 189 ? -10.977 38.562 -6.516 1 98.12 189 PHE A C 1
ATOM 1590 O O . PHE A 1 189 ? -9.828 38.938 -6.703 1 98.12 189 PHE A O 1
ATOM 1597 N N . ARG A 1 190 ? -12.031 39.094 -7.059 1 97.25 190 ARG A N 1
ATOM 1598 C CA . ARG A 1 190 ? -11.891 40.281 -7.891 1 97.25 190 ARG A CA 1
ATOM 1599 C C . ARG A 1 190 ? -11.258 41.406 -7.109 1 97.25 190 ARG A C 1
ATOM 1601 O O . ARG A 1 190 ? -10.344 42.094 -7.602 1 97.25 190 ARG A O 1
ATOM 1608 N N . THR A 1 191 ? -11.781 41.688 -5.941 1 97.38 191 THR A N 1
ATOM 1609 C CA . THR A 1 191 ? -11.234 42.719 -5.074 1 97.38 191 THR A CA 1
ATOM 1610 C C . THR A 1 191 ? -9.758 42.469 -4.781 1 97.38 191 THR A C 1
ATOM 1612 O O . THR A 1 191 ? -8.945 43.406 -4.805 1 97.38 191 THR A O 1
ATOM 1615 N N . TYR A 1 192 ? -9.43 41.25 -4.496 1 97.88 192 TYR A N 1
ATOM 1616 C CA . TYR A 1 192 ? -8.047 40.844 -4.25 1 97.88 192 TYR A CA 1
ATOM 1617 C C . TYR A 1 192 ? -7.16 41.219 -5.438 1 97.88 192 TYR A C 1
ATOM 1619 O O . TYR A 1 192 ? -6.078 41.781 -5.262 1 97.88 192 TYR A O 1
ATOM 1627 N N . LEU A 1 193 ? -7.57 40.844 -6.672 1 98 193 LEU A N 1
ATOM 1628 C CA . LEU A 1 193 ? -6.801 41.125 -7.879 1 98 193 LEU A CA 1
ATOM 1629 C C . LEU A 1 193 ? -6.59 42.625 -8.062 1 98 193 LEU A C 1
ATOM 1631 O O . LEU A 1 193 ? -5.512 43.062 -8.477 1 98 193 LEU A O 1
ATOM 1635 N N . GLU A 1 194 ? -7.609 43.344 -7.742 1 96.81 194 GLU A N 1
ATOM 1636 C CA . GLU A 1 194 ? -7.523 44.812 -7.844 1 96.81 194 GLU A CA 1
ATOM 1637 C C . GLU A 1 194 ? -6.539 45.375 -6.82 1 96.81 194 GLU A C 1
ATOM 1639 O O . GLU A 1 194 ? -5.711 46.219 -7.152 1 96.81 194 GLU A O 1
ATOM 1644 N N . GLU A 1 195 ? -6.648 44.938 -5.629 1 97.06 195 GLU A N 1
ATOM 1645 C CA . GLU A 1 195 ? -5.754 45.375 -4.566 1 97.06 195 GLU A CA 1
ATOM 1646 C C . GLU A 1 195 ? -4.297 45.031 -4.895 1 97.06 195 GLU A C 1
ATOM 1648 O O . GLU A 1 195 ? -3.395 45.812 -4.574 1 97.06 195 GLU A O 1
ATOM 1653 N N . LYS A 1 196 ? -4.074 43.938 -5.539 1 95.62 196 LYS A N 1
ATOM 1654 C CA . LYS A 1 196 ? -2.723 43.5 -5.895 1 95.62 196 LYS A CA 1
ATOM 1655 C C . LYS A 1 196 ? -2.275 44.125 -7.211 1 95.62 196 LYS A C 1
ATOM 1657 O O . LYS A 1 196 ? -1.181 43.844 -7.699 1 95.62 196 LYS A O 1
ATOM 1662 N N . GLN A 1 197 ? -3.09 44.938 -7.852 1 95.75 197 GLN A N 1
ATOM 1663 C CA . GLN A 1 197 ? -2.82 45.688 -9.078 1 95.75 197 GLN A CA 1
ATOM 1664 C C . GLN A 1 197 ? -2.561 44.719 -10.25 1 95.75 197 GLN A C 1
ATOM 1666 O O . GLN A 1 197 ? -1.665 44.969 -11.062 1 95.75 197 GLN A O 1
ATOM 1671 N N . MET A 1 198 ? -3.357 43.625 -10.227 1 95.5 198 MET A N 1
ATOM 1672 C CA . MET A 1 198 ? -3.299 42.688 -11.336 1 95.5 198 MET A CA 1
ATOM 1673 C C . MET A 1 198 ? -4.406 42.969 -12.344 1 95.5 198 MET A C 1
ATOM 1675 O O . MET A 1 198 ? -5.328 42.156 -12.5 1 95.5 198 MET A O 1
ATOM 1679 N N . LYS A 1 199 ? -4.262 43.938 -13.125 1 94.38 199 LYS A N 1
ATOM 1680 C CA . LYS A 1 199 ? -5.312 44.531 -13.938 1 94.38 199 LYS A CA 1
ATOM 1681 C C . LYS A 1 199 ? -5.777 43.594 -15.031 1 94.38 199 LYS A C 1
ATOM 1683 O O . LYS A 1 199 ? -6.977 43.438 -15.266 1 94.38 199 LYS A O 1
ATOM 1688 N N . ASP A 1 200 ? -4.914 42.969 -15.68 1 95.19 200 ASP A N 1
ATOM 1689 C CA . ASP A 1 200 ? -5.258 42.062 -16.766 1 95.19 200 ASP A CA 1
ATOM 1690 C C . ASP A 1 200 ? -6.055 40.844 -16.266 1 95.19 200 ASP A C 1
ATOM 1692 O O . ASP A 1 200 ? -7.016 40.438 -16.906 1 95.19 200 ASP A O 1
ATOM 1696 N N . LEU A 1 201 ? -5.645 40.375 -15.148 1 96.88 201 LEU A N 1
ATOM 1697 C CA . LEU A 1 201 ? -6.332 39.219 -14.57 1 96.88 201 LEU A CA 1
ATOM 1698 C C . LEU A 1 201 ? -7.703 39.625 -14.031 1 96.88 201 LEU A C 1
ATOM 1700 O O . LEU A 1 201 ? -8.656 38.844 -14.117 1 96.88 201 LEU A O 1
ATOM 1704 N N . ALA A 1 202 ? -7.762 40.781 -13.453 1 96.88 202 ALA A N 1
ATOM 1705 C CA . ALA A 1 202 ? -9.047 41.312 -13.016 1 96.88 202 ALA A CA 1
ATOM 1706 C C . ALA A 1 202 ? -10.023 41.438 -14.18 1 96.88 202 ALA A C 1
ATOM 1708 O O . ALA A 1 202 ? -11.211 41.125 -14.039 1 96.88 202 ALA A O 1
ATOM 1709 N N . LYS A 1 203 ? -9.523 41.875 -15.289 1 96.25 203 LYS A N 1
ATOM 1710 C CA . LYS A 1 203 ? -10.344 41.969 -16.5 1 96.25 203 LYS A CA 1
ATOM 1711 C C . LYS A 1 203 ? -10.789 40.594 -16.969 1 96.25 203 LYS A C 1
ATOM 1713 O O . LYS A 1 203 ? -11.945 40.406 -17.359 1 96.25 203 LYS A O 1
ATOM 1718 N N . GLU A 1 204 ? -9.867 39.688 -16.938 1 96.31 204 GLU A N 1
ATOM 1719 C CA . GLU A 1 204 ? -10.242 38.344 -17.297 1 96.31 204 GLU A CA 1
ATOM 1720 C C . GLU A 1 204 ? -11.367 37.812 -16.406 1 96.31 204 GLU A C 1
ATOM 1722 O O . GLU A 1 204 ? -12.344 37.25 -16.906 1 96.31 204 GLU A O 1
ATOM 1727 N N . LEU A 1 205 ? -11.219 38.031 -15.125 1 96.75 205 LEU A N 1
ATOM 1728 C CA . LEU A 1 205 ? -12.211 37.562 -14.172 1 96.75 205 LEU A CA 1
ATOM 1729 C C . LEU A 1 205 ? -13.555 38.25 -14.391 1 96.75 205 LEU A C 1
ATOM 1731 O O . LEU A 1 205 ? -14.609 37.625 -14.242 1 96.75 205 LEU A O 1
ATOM 1735 N N . LEU A 1 206 ? -13.508 39.469 -14.727 1 94.06 206 LEU A N 1
ATOM 1736 C CA . LEU A 1 206 ? -14.727 40.219 -14.977 1 94.06 206 LEU A CA 1
ATOM 1737 C C . LEU A 1 206 ? -15.508 39.656 -16.156 1 94.06 206 LEU A C 1
ATOM 1739 O O . LEU A 1 206 ? -16.734 39.656 -16.156 1 94.06 206 LEU A O 1
ATOM 1743 N N . ASN A 1 207 ? -14.828 39.125 -17.062 1 93.88 207 ASN A N 1
ATOM 1744 C CA . ASN A 1 207 ? -15.453 38.531 -18.266 1 93.88 207 ASN A CA 1
ATOM 1745 C C . ASN A 1 207 ? -15.719 37.031 -18.094 1 93.88 207 ASN A C 1
ATOM 1747 O O . ASN A 1 207 ? -16.203 36.375 -19.016 1 93.88 207 ASN A O 1
ATOM 1751 N N . TRP A 1 208 ? -15.297 36.594 -16.938 1 93.06 208 TRP A N 1
ATOM 1752 C CA . TRP A 1 208 ? -15.453 35.156 -16.703 1 93.06 208 TRP A CA 1
ATOM 1753 C C . TRP A 1 208 ? -16.906 34.781 -16.438 1 93.06 208 TRP A C 1
ATOM 1755 O O . TRP A 1 208 ? -17.641 35.562 -15.797 1 93.06 208 TRP A O 1
ATOM 1765 N N . ALA A 1 209 ? -17.359 33.656 -16.984 1 91.56 209 ALA A N 1
ATOM 1766 C CA . ALA A 1 209 ? -18.688 33.094 -16.734 1 91.56 209 ALA A CA 1
ATOM 1767 C C . ALA A 1 209 ? -18.578 31.641 -16.281 1 91.56 209 ALA A C 1
ATOM 1769 O O . ALA A 1 209 ? -17.641 30.938 -16.672 1 91.56 209 ALA A O 1
ATOM 1770 N N . CYS A 1 210 ? -19.562 31.266 -15.602 1 89.25 210 CYS A N 1
ATOM 1771 C CA . CYS A 1 210 ? -19.625 29.891 -15.125 1 89.25 210 CYS A CA 1
ATOM 1772 C C . CYS A 1 210 ? -19.422 28.906 -16.266 1 89.25 210 CYS A C 1
ATOM 1774 O O . CYS A 1 210 ? -19.984 29.094 -17.359 1 89.25 210 CYS A O 1
ATOM 1776 N N . GLY A 1 211 ? -18.625 27.859 -16.016 1 90.38 211 GLY A N 1
ATOM 1777 C CA . GLY A 1 211 ? -18.375 26.844 -17.016 1 90.38 211 GLY A CA 1
ATOM 1778 C C . GLY A 1 211 ? -17.109 27.078 -17.812 1 90.38 211 GLY A C 1
ATOM 1779 O O . GLY A 1 211 ? -16.609 26.172 -18.484 1 90.38 211 GLY A O 1
ATOM 1780 N N . ARG A 1 212 ? -16.656 28.266 -17.812 1 92.12 212 ARG A N 1
ATOM 1781 C CA . ARG A 1 212 ? -15.422 28.562 -18.516 1 92.12 212 ARG A CA 1
ATOM 1782 C C . ARG A 1 212 ? -14.203 28.344 -17.625 1 92.12 212 ARG A C 1
ATOM 1784 O O . ARG A 1 212 ? -14.234 28.656 -16.438 1 92.12 212 ARG A O 1
ATOM 1791 N N . THR A 1 213 ? -13.164 27.906 -18.172 1 93.62 213 THR A N 1
ATOM 1792 C CA . THR A 1 213 ? -11.945 27.625 -17.422 1 93.62 213 THR A CA 1
ATOM 1793 C C . THR A 1 213 ? -11.109 28.891 -17.266 1 93.62 213 THR A C 1
ATOM 1795 O O . THR A 1 213 ? -11.195 29.797 -18.109 1 93.62 213 THR A O 1
ATOM 1798 N N . PHE A 1 214 ? -10.352 28.984 -16.125 1 94.81 214 PHE A N 1
ATOM 1799 C CA . PHE A 1 214 ? -9.367 30.047 -15.93 1 94.81 214 PHE A CA 1
ATOM 1800 C C . PHE A 1 214 ? -8.117 29.797 -16.766 1 94.81 214 PHE A C 1
ATOM 1802 O O . PHE A 1 214 ? -7.793 28.641 -17.062 1 94.81 214 PHE A O 1
ATOM 1809 N N . SER A 1 215 ? -7.539 30.938 -17.156 1 93.69 215 SER A N 1
ATOM 1810 C CA . SER A 1 215 ? -6.18 30.812 -17.672 1 93.69 215 SER A CA 1
ATOM 1811 C C . SER A 1 215 ? -5.23 30.297 -16.594 1 93.69 215 SER A C 1
ATOM 1813 O O . SER A 1 215 ? -5.559 30.328 -15.398 1 93.69 215 SER A O 1
ATOM 1815 N N . ARG A 1 216 ? -4.105 29.828 -16.984 1 91.69 216 ARG A N 1
ATOM 1816 C CA . ARG A 1 216 ? -3.092 29.375 -16.047 1 91.69 216 ARG A CA 1
ATOM 1817 C C . ARG A 1 216 ? -2.738 30.453 -15.039 1 91.69 216 ARG A C 1
ATOM 1819 O O . ARG A 1 216 ? -2.625 30.188 -13.844 1 91.69 216 ARG A O 1
ATOM 1826 N N . ASN A 1 217 ? -2.574 31.719 -15.531 1 94.5 217 ASN A N 1
ATOM 1827 C CA . ASN A 1 217 ? -2.213 32.844 -14.664 1 94.5 217 ASN A CA 1
ATOM 1828 C C . ASN A 1 217 ? -3.307 33.125 -13.641 1 94.5 217 ASN A C 1
ATOM 1830 O O . ASN A 1 217 ? -3.016 33.438 -12.484 1 94.5 217 ASN A O 1
ATOM 1834 N N . LEU A 1 218 ? -4.473 33.062 -14.086 1 96.25 218 LEU A N 1
ATOM 1835 C CA . LEU A 1 218 ? -5.586 33.312 -13.18 1 96.25 218 LEU A CA 1
ATOM 1836 C C . LEU A 1 218 ? -5.691 32.219 -12.125 1 96.25 218 LEU A C 1
ATOM 1838 O O . LEU A 1 218 ? -6.066 32.469 -10.977 1 96.25 218 LEU A O 1
ATOM 1842 N N . VAL A 1 219 ? -5.391 30.969 -12.484 1 95.44 219 VAL A N 1
ATOM 1843 C CA . VAL A 1 219 ? -5.395 29.875 -11.516 1 95.44 219 VAL A CA 1
ATOM 1844 C C . VAL A 1 219 ? -4.312 30.109 -10.469 1 95.44 219 VAL A C 1
ATOM 1846 O O . VAL A 1 219 ? -4.539 29.891 -9.273 1 95.44 219 VAL A O 1
ATOM 1849 N N . VAL A 1 220 ? -3.111 30.516 -10.891 1 95.44 220 VAL A N 1
ATOM 1850 C CA . VAL A 1 220 ? -2.018 30.812 -9.977 1 95.44 220 VAL A CA 1
ATOM 1851 C C . VAL A 1 220 ? -2.449 31.891 -8.984 1 95.44 220 VAL A C 1
ATOM 1853 O O . VAL A 1 220 ? -2.23 31.75 -7.773 1 95.44 220 VAL A O 1
ATOM 1856 N N . ALA A 1 221 ? -3.084 32.906 -9.484 1 97 221 ALA A N 1
ATOM 1857 C CA . ALA A 1 221 ? -3.561 34 -8.633 1 97 221 ALA A CA 1
ATOM 1858 C C . ALA A 1 221 ? -4.641 33.5 -7.672 1 97 221 ALA A C 1
ATOM 1860 O O . ALA A 1 221 ? -4.703 33.938 -6.52 1 97 221 ALA A O 1
ATOM 1861 N N . TYR A 1 222 ? -5.496 32.656 -8.195 1 97.31 222 TYR A N 1
ATOM 1862 C CA . TYR A 1 222 ? -6.559 32.094 -7.367 1 97.31 222 TYR A CA 1
ATOM 1863 C C . TYR A 1 222 ? -5.984 31.328 -6.184 1 97.31 222 TYR A C 1
ATOM 1865 O O . TYR A 1 222 ? -6.52 31.406 -5.074 1 97.31 222 TYR A O 1
ATOM 1873 N N . HIS A 1 223 ? -4.914 30.641 -6.352 1 96.12 223 HIS A N 1
ATOM 1874 C CA . HIS A 1 223 ? -4.273 29.891 -5.277 1 96.12 223 HIS A CA 1
ATOM 1875 C C . HIS A 1 223 ? -3.713 30.828 -4.211 1 96.12 223 HIS A C 1
ATOM 1877 O O . HIS A 1 223 ? -3.783 30.516 -3.016 1 96.12 223 HIS A O 1
ATOM 1883 N N . ASP A 1 224 ? -3.15 31.859 -4.59 1 95.94 224 ASP A N 1
ATOM 1884 C CA . ASP A 1 224 ? -2.672 32.844 -3.627 1 95.94 224 ASP A CA 1
ATOM 1885 C C . ASP A 1 224 ? -3.836 33.5 -2.869 1 95.94 224 ASP A C 1
ATOM 1887 O O . ASP A 1 224 ? -3.754 33.688 -1.656 1 95.94 224 ASP A O 1
ATOM 1891 N N . PHE A 1 225 ? -4.855 33.75 -3.549 1 97.62 225 PHE A N 1
ATOM 1892 C CA . PHE A 1 225 ? -6.059 34.344 -2.973 1 97.62 225 PHE A CA 1
ATOM 1893 C C . PHE A 1 225 ? -6.664 33.438 -1.927 1 97.62 225 PHE A C 1
ATOM 1895 O O . PHE A 1 225 ? -7.004 33.844 -0.824 1 97.62 225 PHE A O 1
ATOM 1902 N N . ILE A 1 226 ? -6.832 32.188 -2.332 1 97.06 226 ILE A N 1
ATOM 1903 C CA . ILE A 1 226 ? -7.547 31.25 -1.474 1 97.06 226 ILE A CA 1
ATOM 1904 C C . ILE A 1 226 ? -6.801 31.094 -0.15 1 97.06 226 ILE A C 1
ATOM 1906 O O . ILE A 1 226 ? -7.422 30.891 0.899 1 97.06 226 ILE A O 1
ATOM 1910 N N . ARG A 1 227 ? -5.438 31.203 -0.123 1 95.94 227 ARG A N 1
ATOM 1911 C CA . ARG A 1 227 ? -4.672 31.156 1.116 1 95.94 227 ARG A CA 1
ATOM 1912 C C . ARG A 1 227 ? -5.066 32.312 2.039 1 95.94 227 ARG A C 1
ATOM 1914 O O . ARG A 1 227 ? -5.234 32.125 3.244 1 95.94 227 ARG A O 1
ATOM 1921 N N . GLU A 1 228 ? -5.176 33.438 1.487 1 96.25 228 GLU A N 1
ATOM 1922 C CA . GLU A 1 228 ? -5.602 34.625 2.25 1 96.25 228 GLU A CA 1
ATOM 1923 C C . GLU A 1 228 ? -7.055 34.469 2.705 1 96.25 228 GLU A C 1
ATOM 1925 O O . GLU A 1 228 ? -7.406 34.906 3.811 1 96.25 228 GLU A O 1
ATOM 1930 N N . TYR A 1 229 ? -7.801 33.969 1.763 1 97.81 229 TYR A N 1
ATOM 1931 C CA . TYR A 1 229 ? -9.211 33.719 2.033 1 97.81 229 TYR A CA 1
ATOM 1932 C C . TYR A 1 229 ? -9.383 32.812 3.262 1 97.81 229 TYR A C 1
ATOM 1934 O O . TYR A 1 229 ? -10.164 33.125 4.16 1 97.81 229 TYR A O 1
ATOM 1942 N N . TYR A 1 230 ? -8.672 31.719 3.416 1 97.62 230 TYR A N 1
ATOM 1943 C CA . TYR A 1 230 ? -8.719 30.812 4.555 1 97.62 230 TYR A CA 1
ATOM 1944 C C . TYR A 1 230 ? -8.195 31.484 5.816 1 97.62 230 TYR A C 1
ATOM 1946 O O . TYR A 1 230 ? -8.75 31.297 6.902 1 97.62 230 TYR A O 1
ATOM 1954 N N . ALA A 1 231 ? -7.113 32.25 5.68 1 96.75 231 ALA A N 1
ATOM 1955 C CA . ALA A 1 231 ? -6.559 32.969 6.82 1 96.75 231 ALA A CA 1
ATOM 1956 C C . ALA A 1 231 ? -7.574 33.969 7.391 1 96.75 231 ALA A C 1
ATOM 1958 O O . ALA A 1 231 ? -7.719 34.094 8.609 1 96.75 231 ALA A O 1
ATOM 1959 N N . GLU A 1 232 ? -8.234 34.656 6.477 1 97.5 232 GLU A N 1
ATOM 1960 C CA . GLU A 1 232 ? -9.258 35.594 6.902 1 97.5 232 GLU A CA 1
ATOM 1961 C C . GLU A 1 232 ? -10.398 34.906 7.633 1 97.5 232 GLU A C 1
ATOM 1963 O O . GLU A 1 232 ? -10.883 35.375 8.648 1 97.5 232 GLU A O 1
ATOM 1968 N N . TYR A 1 233 ? -10.82 33.844 7.074 1 97.81 233 TYR A N 1
ATOM 1969 C CA . TYR A 1 233 ? -11.875 33.031 7.699 1 97.81 233 TYR A CA 1
ATOM 1970 C C . TYR A 1 233 ? -11.492 32.656 9.125 1 97.81 233 TYR A C 1
ATOM 1972 O O . TYR A 1 233 ? -12.258 32.875 10.062 1 97.81 233 TYR A O 1
ATOM 1980 N N . LEU A 1 234 ? -10.336 32.156 9.352 1 97.38 234 LEU A N 1
ATOM 1981 C CA . LEU A 1 234 ? -9.852 31.703 10.656 1 97.38 234 LEU A CA 1
ATOM 1982 C C . LEU A 1 234 ? -9.703 32.875 11.617 1 97.38 234 LEU A C 1
ATOM 1984 O O . LEU A 1 234 ? -9.984 32.75 12.812 1 97.38 234 LEU A O 1
ATOM 1988 N N . CYS A 1 235 ? -9.289 33.969 11.07 1 96.5 235 CYS A N 1
ATOM 1989 C CA . CYS A 1 235 ? -9.211 35.188 11.875 1 96.5 235 CYS A CA 1
ATOM 1990 C C . CYS A 1 235 ? -10.594 35.594 12.375 1 96.5 235 CYS A C 1
ATOM 1992 O O . CYS A 1 235 ? -10.75 36 13.523 1 96.5 235 CYS A O 1
ATOM 1994 N N . ASN A 1 236 ? -11.562 35.5 11.484 1 97.31 236 ASN A N 1
ATOM 1995 C CA . ASN A 1 236 ? -12.938 35.812 11.883 1 97.31 236 ASN A CA 1
ATOM 1996 C C . ASN A 1 236 ? -13.406 34.906 13.016 1 97.31 236 ASN A C 1
ATOM 1998 O O . ASN A 1 236 ? -14.023 35.375 13.977 1 97.31 236 ASN A O 1
ATOM 2002 N N . LEU A 1 237 ? -13.148 33.625 12.914 1 97.56 237 LEU A N 1
ATOM 2003 C CA . LEU A 1 237 ? -13.555 32.688 13.953 1 97.56 237 LEU A CA 1
ATOM 2004 C C . LEU A 1 237 ? -12.891 33.031 15.281 1 97.56 237 LEU A C 1
ATOM 2006 O O . LEU A 1 237 ? -13.539 33 16.328 1 97.56 237 LEU A O 1
ATOM 2010 N N . ARG A 1 238 ? -11.617 33.312 15.266 1 96.25 238 ARG A N 1
ATOM 2011 C CA . ARG A 1 238 ? -10.906 33.719 16.469 1 96.25 238 ARG A CA 1
ATOM 2012 C C . ARG A 1 238 ? -11.531 35 17.078 1 96.25 238 ARG A C 1
ATOM 2014 O O . ARG A 1 238 ? -11.68 35.094 18.297 1 96.25 238 ARG A O 1
ATOM 2021 N N . LYS A 1 239 ? -11.859 35.938 16.234 1 96.38 239 LYS A N 1
ATOM 2022 C CA . LYS A 1 239 ? -12.492 37.156 16.688 1 96.38 239 LYS A CA 1
ATOM 2023 C C . LYS A 1 239 ? -13.836 36.875 17.359 1 96.38 239 LYS A C 1
ATOM 2025 O O . LYS A 1 239 ? -14.172 37.5 18.375 1 96.38 239 LYS A O 1
ATOM 2030 N N . PHE A 1 240 ? -14.578 35.969 16.734 1 98.12 240 PHE A N 1
ATOM 2031 C CA . PHE A 1 240 ? -15.852 35.594 17.328 1 98.12 240 PHE A CA 1
ATOM 2032 C C . PHE A 1 240 ? -15.656 35.094 18.766 1 98.12 240 PHE A C 1
ATOM 2034 O O . PHE A 1 240 ? -16.438 35.438 19.656 1 98.12 240 PHE A O 1
ATOM 2041 N N . LEU A 1 241 ? -14.625 34.281 18.984 1 96.56 241 LEU A N 1
ATOM 2042 C CA . LEU A 1 241 ? -14.305 33.781 20.312 1 96.56 241 LEU A CA 1
ATOM 2043 C C . LEU A 1 241 ? -13.883 34.906 21.234 1 96.56 241 LEU A C 1
ATOM 2045 O O . LEU A 1 241 ? -14.359 35 22.359 1 96.56 241 LEU A O 1
ATOM 2049 N N . SER A 1 242 ? -13 35.781 20.734 1 95.81 242 SER A N 1
ATOM 2050 C CA . SER A 1 242 ? -12.477 36.875 21.547 1 95.81 242 SER A CA 1
ATOM 2051 C C . SER A 1 242 ? -13.578 37.875 21.922 1 95.81 242 SER A C 1
ATOM 2053 O O . SER A 1 242 ? -13.562 38.438 23.016 1 95.81 242 SER A O 1
ATOM 2055 N N . ASP A 1 243 ? -14.461 38.094 20.984 1 97.56 243 ASP A N 1
ATOM 2056 C CA . ASP A 1 243 ? -15.586 38.969 21.25 1 97.56 243 ASP A CA 1
ATOM 2057 C C . ASP A 1 243 ? -16.438 38.469 22.422 1 97.56 243 ASP A C 1
ATOM 2059 O O . ASP A 1 243 ? -17.094 39.281 23.094 1 97.56 243 ASP A O 1
ATOM 2063 N N . GLU A 1 244 ? -16.391 37.219 22.594 1 97.5 244 GLU A N 1
ATOM 2064 C CA . GLU A 1 244 ? -17.141 36.625 23.688 1 97.5 244 GLU A CA 1
ATOM 2065 C C . GLU A 1 244 ? -16.297 36.5 24.938 1 97.5 244 GLU A C 1
ATOM 2067 O O . GLU A 1 244 ? -16.703 35.906 25.938 1 97.5 244 GLU A O 1
ATOM 2072 N N . GLY A 1 245 ? -15.109 36.938 24.953 1 95.81 245 GLY A N 1
ATOM 2073 C CA . GLY A 1 245 ? -14.242 37 26.109 1 95.81 245 GLY A CA 1
ATOM 2074 C C . GLY A 1 245 ? -13.344 35.781 26.25 1 95.81 245 GLY A C 1
ATOM 2075 O O . GLY A 1 245 ? -12.734 35.562 27.297 1 95.81 245 GLY A O 1
ATOM 2076 N N . ILE A 1 246 ? -13.227 34.969 25.281 1 95.75 246 ILE A N 1
ATOM 2077 C CA . ILE A 1 246 ? -12.359 33.781 25.297 1 95.75 246 ILE A CA 1
ATOM 2078 C C . ILE A 1 246 ? -11.039 34.094 24.578 1 95.75 246 ILE A C 1
ATOM 2080 O O . ILE A 1 246 ? -11.023 34.344 23.375 1 95.75 246 ILE A O 1
ATOM 2084 N N . ASN A 1 247 ? -9.93 34.031 25.281 1 92.31 247 ASN A N 1
ATOM 2085 C CA . ASN A 1 247 ? -8.656 34.469 24.719 1 92.31 247 ASN A CA 1
ATOM 2086 C C . ASN A 1 247 ? -7.59 33.375 24.859 1 92.31 247 ASN A C 1
ATOM 2088 O O . ASN A 1 247 ? -6.395 33.656 24.766 1 92.31 247 ASN A O 1
ATOM 2092 N N . VAL A 1 248 ? -7.969 32.156 25.078 1 94.25 248 VAL A N 1
ATOM 2093 C CA . VAL A 1 248 ? -7.023 31.047 25.109 1 94.25 248 VAL A CA 1
ATOM 2094 C C . VAL A 1 248 ? -6.441 30.797 23.719 1 94.25 248 VAL A C 1
ATOM 2096 O O . VAL A 1 248 ? -7 31.266 22.719 1 94.25 248 VAL A O 1
ATOM 2099 N N . PRO A 1 249 ? -5.242 30.125 23.656 1 94.38 249 PRO A N 1
ATOM 2100 C CA . PRO A 1 249 ? -4.695 29.797 22.328 1 94.38 249 PRO A CA 1
ATOM 2101 C C . PRO A 1 249 ? -5.672 29.016 21.469 1 94.38 249 PRO A C 1
ATOM 2103 O O . PRO A 1 249 ? -6.453 28.203 21.984 1 94.38 249 PRO A O 1
ATOM 2106 N N . VAL A 1 250 ? -5.602 29.25 20.156 1 95.5 250 VAL A N 1
ATOM 2107 C CA . VAL A 1 250 ? -6.48 28.562 19.219 1 95.5 250 VAL A CA 1
ATOM 2108 C C . VAL A 1 250 ? -5.656 27.625 18.328 1 95.5 250 VAL A C 1
ATOM 2110 O O . VAL A 1 250 ? -4.523 27.938 17.969 1 95.5 250 VAL A O 1
ATOM 2113 N N . ILE A 1 251 ? -6.219 26.453 18.062 1 96.06 251 ILE A N 1
ATOM 2114 C CA . ILE A 1 251 ? -5.582 25.453 17.219 1 96.06 251 ILE A CA 1
ATOM 2115 C C . ILE A 1 251 ? -6.164 25.516 15.805 1 96.06 251 ILE A C 1
ATOM 2117 O O . ILE A 1 251 ? -7.379 25.594 15.633 1 96.06 251 ILE A O 1
ATOM 2121 N N . VAL A 1 252 ? -5.336 25.531 14.812 1 95.94 252 VAL A N 1
ATOM 2122 C CA . VAL A 1 252 ? -5.664 25.281 13.414 1 95.94 252 VAL A CA 1
ATOM 2123 C C . VAL A 1 252 ? -5.074 23.938 12.992 1 95.94 252 VAL A C 1
ATOM 2125 O O . VAL A 1 252 ? -3.857 23.797 12.844 1 95.94 252 VAL A O 1
ATOM 2128 N N . ASN A 1 253 ? -5.949 22.938 12.805 1 96.12 253 ASN A N 1
ATOM 2129 C CA . ASN A 1 253 ? -5.496 21.594 12.438 1 96.12 253 ASN A CA 1
ATOM 2130 C C . ASN A 1 253 ? -5.32 21.453 10.93 1 96.12 253 ASN A C 1
ATOM 2132 O O . ASN A 1 253 ? -6.246 21.719 10.164 1 96.12 253 ASN A O 1
ATOM 2136 N N . ILE A 1 254 ? -4.16 21.047 10.508 1 95.88 254 ILE A N 1
ATOM 2137 C CA . ILE A 1 254 ? -3.816 20.984 9.094 1 95.88 254 ILE A CA 1
ATOM 2138 C C . ILE A 1 254 ? -3.941 19.531 8.602 1 95.88 254 ILE A C 1
ATOM 2140 O O . ILE A 1 254 ? -3.354 18.625 9.188 1 95.88 254 ILE A O 1
ATOM 2144 N N . HIS A 1 255 ? -4.68 19.344 7.52 1 91.5 255 HIS A N 1
ATOM 2145 C CA . HIS A 1 255 ? -4.898 18.016 6.926 1 91.5 255 HIS A CA 1
ATOM 2146 C C . HIS A 1 255 ? -3.729 17.625 6.031 1 91.5 255 HIS A C 1
ATOM 2148 O O . HIS A 1 255 ? -2.885 18.453 5.691 1 91.5 255 HIS A O 1
ATOM 2154 N N . GLY A 1 256 ? -3.676 16.203 5.668 1 80.69 256 GLY A N 1
ATOM 2155 C CA . GLY A 1 256 ? -2.787 15.992 4.539 1 80.69 256 GLY A CA 1
ATOM 2156 C C . GLY A 1 256 ? -2.299 14.555 4.43 1 80.69 256 GLY A C 1
ATOM 2157 O O . GLY A 1 256 ? -1.903 14.109 3.354 1 80.69 256 GLY A O 1
ATOM 2158 N N . PHE A 1 257 ? -2.191 13.758 5.391 1 81.94 257 PHE A N 1
ATOM 2159 C CA . PHE A 1 257 ? -1.674 12.398 5.25 1 81.94 257 PHE A CA 1
ATOM 2160 C C . PHE A 1 257 ? -2.672 11.508 4.516 1 81.94 257 PHE A C 1
ATOM 2162 O O . PHE A 1 257 ? -3.885 11.68 4.656 1 81.94 257 PHE A O 1
ATOM 2169 N N . ASP A 1 258 ? -2.088 10.781 3.521 1 68.81 258 ASP A N 1
ATOM 2170 C CA . ASP A 1 258 ? -2.85 9.961 2.58 1 68.81 258 ASP A CA 1
ATOM 2171 C C . ASP A 1 258 ? -3.514 8.781 3.287 1 68.81 258 ASP A C 1
ATOM 2173 O O . ASP A 1 258 ? -3.246 8.523 4.461 1 68.81 258 ASP A O 1
ATOM 2177 N N . MET A 1 259 ? -4.5 8.352 2.691 1 62.31 259 MET A N 1
ATOM 2178 C CA . MET A 1 259 ? -5.281 7.266 3.275 1 62.31 259 MET A CA 1
ATOM 2179 C C . MET A 1 259 ? -4.641 5.914 2.967 1 62.31 259 MET A C 1
ATOM 2181 O O . MET A 1 259 ? -3.645 5.844 2.248 1 62.31 259 MET A O 1
ATOM 2185 N N . VAL A 1 260 ? -4.914 4.941 2.385 1 60.53 260 VAL A N 1
ATOM 2186 C CA . VAL A 1 260 ? -5.34 3.582 2.08 1 60.53 260 VAL A CA 1
ATOM 2187 C C . VAL A 1 260 ? -4.121 2.678 1.918 1 60.53 260 VAL A C 1
ATOM 2189 O O . VAL A 1 260 ? -3.201 2.998 1.159 1 60.53 260 VAL A O 1
ATOM 2192 N N . GLU A 1 261 ? -3.662 1.943 2.869 1 68.56 261 GLU A N 1
ATOM 2193 C CA . GLU A 1 261 ? -2.818 0.754 2.807 1 68.56 261 GLU A CA 1
ATOM 2194 C C . GLU A 1 261 ? -2.107 0.508 4.133 1 68.56 261 GLU A C 1
ATOM 2196 O O . GLU A 1 261 ? -2.291 1.264 5.09 1 68.56 261 GLU A O 1
ATOM 2201 N N . TYR A 1 262 ? -1.378 -0.437 4.293 1 74.88 262 TYR A N 1
ATOM 2202 C CA . TYR A 1 262 ? -0.668 -0.872 5.492 1 74.88 262 TYR A CA 1
ATOM 2203 C C . TYR A 1 262 ? 0.21 0.246 6.043 1 74.88 262 TYR A C 1
ATOM 2205 O O . TYR A 1 262 ? 0.195 0.523 7.242 1 74.88 262 TYR A O 1
ATOM 2213 N N . ALA A 1 263 ? 0.904 0.866 5.184 1 81.38 263 ALA A N 1
ATOM 2214 C CA . ALA A 1 263 ? 1.727 2.037 5.477 1 81.38 263 ALA A CA 1
ATOM 2215 C C . ALA A 1 263 ? 1.308 3.229 4.621 1 81.38 263 ALA A C 1
ATOM 2217 O O . ALA A 1 263 ? 1.32 3.152 3.391 1 81.38 263 ALA A O 1
ATOM 2218 N N . LYS A 1 264 ? 0.884 4.27 5.273 1 86.5 264 LYS A N 1
ATOM 2219 C CA . LYS A 1 264 ? 0.503 5.48 4.551 1 86.5 264 LYS A CA 1
ATOM 2220 C C . LYS A 1 264 ? 1.718 6.363 4.277 1 86.5 264 LYS A C 1
ATOM 2222 O O . LYS A 1 264 ? 2.766 6.195 4.902 1 86.5 264 LYS A O 1
ATOM 2227 N N . ARG A 1 265 ? 1.566 7.238 3.299 1 90.88 265 ARG A N 1
ATOM 2228 C CA . ARG A 1 265 ? 2.635 8.156 2.912 1 90.88 265 ARG A CA 1
ATOM 2229 C C . ARG A 1 265 ? 2.25 9.602 3.211 1 90.88 265 ARG A C 1
ATOM 2231 O O . ARG A 1 265 ? 1.067 9.945 3.201 1 90.88 265 ARG A O 1
ATOM 2238 N N . GLY A 1 266 ? 3.236 10.453 3.533 1 93.69 266 GLY A N 1
ATOM 2239 C CA . GLY A 1 266 ? 3.012 11.859 3.838 1 93.69 266 GLY A CA 1
ATOM 2240 C C . GLY A 1 266 ? 3.246 12.773 2.648 1 93.69 266 GLY A C 1
ATOM 2241 O O . GLY A 1 266 ? 3.408 13.984 2.809 1 93.69 266 GLY A O 1
ATOM 2242 N N . LYS A 1 267 ? 3.195 12.289 1.361 1 93 267 LYS A N 1
ATOM 2243 C CA . LYS A 1 267 ? 3.604 13.023 0.167 1 93 267 LYS A CA 1
ATOM 2244 C C . LYS A 1 267 ? 2.68 14.211 -0.096 1 93 267 LYS A C 1
ATOM 2246 O O . LYS A 1 267 ? 3.102 15.219 -0.656 1 93 267 LYS A O 1
ATOM 2251 N N . ARG A 1 268 ? 1.428 14.109 0.305 1 92.44 268 ARG A N 1
ATOM 2252 C CA . ARG A 1 268 ? 0.447 15.148 -0 1 92.44 268 ARG A CA 1
ATOM 2253 C C . ARG A 1 268 ? 0.275 16.094 1.176 1 92.44 268 ARG A C 1
ATOM 2255 O O . ARG A 1 268 ? -0.361 17.141 1.044 1 92.44 268 ARG A O 1
ATOM 2262 N N . TYR A 1 269 ? 0.851 15.844 2.352 1 94.62 269 TYR A N 1
ATOM 2263 C CA . TYR A 1 269 ? 0.695 16.625 3.57 1 94.62 269 TYR A CA 1
ATOM 2264 C C . TYR A 1 269 ? 1.045 18.094 3.326 1 94.62 269 TYR A C 1
ATOM 2266 O O . TYR A 1 269 ? 0.348 18.984 3.801 1 94.62 269 TYR A O 1
ATOM 2274 N N . PRO A 1 270 ? 2.051 18.391 2.492 1 96.44 270 PRO A N 1
ATOM 2275 C CA . PRO A 1 270 ? 2.432 19.797 2.309 1 96.44 270 PRO A CA 1
ATOM 2276 C C . PRO A 1 270 ? 1.346 20.609 1.619 1 96.44 270 PRO A C 1
ATOM 2278 O O . PRO A 1 270 ? 1.373 21.844 1.669 1 96.44 270 PRO A O 1
ATOM 2281 N N . ILE A 1 271 ? 0.443 19.984 0.956 1 95.5 271 ILE A N 1
ATOM 2282 C CA . ILE A 1 271 ? -0.644 20.703 0.304 1 95.5 271 ILE A CA 1
ATOM 2283 C C . ILE A 1 271 ? -1.479 21.438 1.353 1 95.5 271 ILE A C 1
ATOM 2285 O O . ILE A 1 271 ? -1.797 22.609 1.188 1 95.5 271 ILE A O 1
ATOM 2289 N N . GLY A 1 272 ? -1.788 20.719 2.461 1 96.38 272 GLY A N 1
ATOM 2290 C CA . GLY A 1 272 ? -2.504 21.359 3.547 1 96.38 272 GLY A CA 1
ATOM 2291 C C . GLY A 1 272 ? -1.73 22.516 4.172 1 96.38 272 GLY A C 1
ATOM 2292 O O . GLY A 1 272 ? -2.305 23.547 4.496 1 96.38 272 GLY A O 1
ATOM 2293 N N . VAL A 1 273 ? -0.443 22.328 4.301 1 96.75 273 VAL A N 1
ATOM 2294 C CA . VAL A 1 273 ? 0.401 23.375 4.871 1 96.75 273 VAL A CA 1
ATOM 2295 C C . VAL A 1 273 ? 0.411 24.594 3.943 1 96.75 273 VAL A C 1
ATOM 2297 O O . VAL A 1 273 ? 0.307 25.734 4.402 1 96.75 273 VAL A O 1
ATOM 2300 N N . SER A 1 274 ? 0.498 24.312 2.668 1 96.5 274 SER A N 1
ATOM 2301 C CA . SER A 1 274 ? 0.508 25.375 1.68 1 96.5 274 SER A CA 1
ATOM 2302 C C . SER A 1 274 ? -0.781 26.188 1.734 1 96.5 274 SER A C 1
ATOM 2304 O O . SER A 1 274 ? -0.765 27.406 1.515 1 96.5 274 SER A O 1
ATOM 2306 N N . GLN A 1 275 ? -1.818 25.562 2.078 1 96 275 GLN A N 1
ATOM 2307 C CA . GLN A 1 275 ? -3.123 26.219 2.113 1 96 275 GLN A CA 1
ATOM 2308 C C . GLN A 1 275 ? -3.256 27.125 3.336 1 96 275 GLN A C 1
ATOM 2310 O O . GLN A 1 275 ? -3.922 28.156 3.279 1 96 275 GLN A O 1
ATOM 2315 N N . LEU A 1 276 ? -2.545 26.781 4.48 1 96.56 276 LEU A N 1
ATOM 2316 C CA . LEU A 1 276 ? -3.002 27.359 5.734 1 96.56 276 LEU A CA 1
ATOM 2317 C C . LEU A 1 276 ? -1.861 28.094 6.445 1 96.56 276 LEU A C 1
ATOM 2319 O O . LEU A 1 276 ? -2.064 28.688 7.5 1 96.56 276 LEU A O 1
ATOM 2323 N N . TYR A 1 277 ? -0.67 28.109 5.879 1 94.06 277 TYR A N 1
ATOM 2324 C CA . TYR A 1 277 ? 0.491 28.609 6.598 1 94.06 277 TYR A CA 1
ATOM 2325 C C . TYR A 1 277 ? 0.336 30.109 6.898 1 94.06 277 TYR A C 1
ATOM 2327 O O . TYR A 1 277 ? 0.964 30.625 7.82 1 94.06 277 TYR A O 1
ATOM 2335 N N . ARG A 1 278 ? -0.568 30.812 6.219 1 92.81 278 ARG A N 1
ATOM 2336 C CA . ARG A 1 278 ? -0.744 32.25 6.43 1 92.81 278 ARG A CA 1
ATOM 2337 C C . ARG A 1 278 ? -1.562 32.5 7.688 1 92.81 278 ARG A C 1
ATOM 2339 O O . ARG A 1 278 ? -1.631 33.656 8.156 1 92.81 278 ARG A O 1
ATOM 2346 N N . ALA A 1 279 ? -2.131 31.5 8.203 1 90.88 279 ALA A N 1
ATOM 2347 C CA . ALA A 1 279 ? -2.926 31.656 9.422 1 90.88 279 ALA A CA 1
ATOM 2348 C C . ALA A 1 279 ? -2.029 31.812 10.641 1 90.88 279 ALA A C 1
ATOM 2350 O O . ALA A 1 279 ? -2.49 32.25 11.703 1 90.88 279 ALA A O 1
ATOM 2351 N N . SER A 1 280 ? -0.766 31.531 10.586 1 80.38 280 SER A N 1
ATOM 2352 C CA . SER A 1 280 ? 0.146 31.453 11.727 1 80.38 280 SER A CA 1
ATOM 2353 C C . SER A 1 280 ? 0.687 32.812 12.102 1 80.38 280 SER A C 1
ATOM 2355 O O . SER A 1 280 ? 1.783 32.938 12.656 1 80.38 280 SER A O 1
ATOM 2357 N N . THR A 1 281 ? -0.006 33.906 12.094 1 70.94 281 THR A N 1
ATOM 2358 C CA . THR A 1 281 ? 0.617 35.188 12.289 1 70.94 281 THR A CA 1
ATOM 2359 C C . THR A 1 281 ? 0.546 35.625 13.758 1 70.94 281 THR A C 1
ATOM 2361 O O . THR A 1 281 ? 1.362 36.406 14.227 1 70.94 281 THR A O 1
ATOM 2364 N N . ASP A 1 282 ? -0.213 34.906 14.414 1 80.19 282 ASP A N 1
ATOM 2365 C CA . ASP A 1 282 ? -0.396 35.219 15.828 1 80.19 282 ASP A CA 1
ATOM 2366 C C . ASP A 1 282 ? 0.122 34.094 16.719 1 80.19 282 ASP A C 1
ATOM 2368 O O . ASP A 1 282 ? -0.038 32.938 16.391 1 80.19 282 ASP A O 1
ATOM 2372 N N . LYS A 1 283 ? 0.811 34.531 17.875 1 81.62 283 LYS A N 1
ATOM 2373 C CA . LYS A 1 283 ? 1.381 33.531 18.781 1 81.62 283 LYS A CA 1
ATOM 2374 C C . LYS A 1 283 ? 0.293 32.656 19.375 1 81.62 283 LYS A C 1
ATOM 2376 O O . LYS A 1 283 ? 0.562 31.531 19.781 1 81.62 283 LYS A O 1
ATOM 2381 N N . ASN A 1 284 ? -0.879 33.188 19.422 1 86.38 284 ASN A N 1
ATOM 2382 C CA . ASN A 1 284 ? -1.957 32.438 20.047 1 86.38 284 ASN A CA 1
ATOM 2383 C C . ASN A 1 284 ? -2.654 31.516 19.047 1 86.38 284 ASN A C 1
ATOM 2385 O O . ASN A 1 284 ? -3.648 30.875 19.391 1 86.38 284 ASN A O 1
ATOM 2389 N N . VAL A 1 285 ? -2.098 31.469 17.859 1 91.75 285 VAL A N 1
ATOM 2390 C CA . VAL A 1 285 ? -2.588 30.531 16.844 1 91.75 285 VAL A CA 1
ATOM 2391 C C . VAL A 1 285 ? -1.58 29.406 16.656 1 91.75 285 VAL A C 1
ATOM 2393 O O . VAL A 1 285 ? -0.47 29.641 16.156 1 91.75 285 VAL A O 1
ATOM 2396 N N . ILE A 1 286 ? -1.967 28.25 17.031 1 94.38 286 ILE A N 1
ATOM 2397 C CA . ILE A 1 286 ? -1.091 27.094 16.906 1 94.38 286 ILE A CA 1
ATOM 2398 C C . ILE A 1 286 ? -1.448 26.297 15.664 1 94.38 286 ILE A C 1
ATOM 2400 O O . ILE A 1 286 ? -2.514 25.688 15.594 1 94.38 286 ILE A O 1
ATOM 2404 N N . LEU A 1 287 ? -0.558 26.297 14.688 1 95.19 287 LEU A N 1
ATOM 2405 C CA . LEU A 1 287 ? -0.694 25.344 13.594 1 95.19 287 LEU A CA 1
ATOM 2406 C C . LEU A 1 287 ? -0.357 23.938 14.062 1 95.19 287 LEU A C 1
ATOM 2408 O O . LEU A 1 287 ? 0.676 23.719 14.703 1 95.19 287 LEU A O 1
ATOM 2412 N N . SER A 1 288 ? -1.237 23.047 13.867 1 95.25 288 SER A N 1
ATOM 2413 C CA . SER A 1 288 ? -1.035 21.656 14.289 1 95.25 288 SER A CA 1
ATOM 2414 C C . SER A 1 288 ? -1.18 20.703 13.117 1 95.25 288 SER A C 1
ATOM 2416 O O . SER A 1 288 ? -1.859 21 12.141 1 95.25 288 SER A O 1
ATOM 2418 N N . GLY A 1 289 ? -0.447 19.594 13.203 1 92.25 289 GLY A N 1
ATOM 2419 C CA . GLY A 1 289 ? -0.493 18.609 12.125 1 92.25 289 GLY A CA 1
ATOM 2420 C C . GLY A 1 289 ? -1.463 17.484 12.391 1 92.25 289 GLY A C 1
ATOM 2421 O O . GLY A 1 289 ? -1.682 17.094 13.539 1 92.25 289 GLY A O 1
ATOM 2422 N N . ASP A 1 290 ? -2.055 16.922 11.328 1 92.88 290 ASP A N 1
ATOM 2423 C CA . ASP A 1 290 ? -2.812 15.672 11.289 1 92.88 290 ASP A CA 1
ATOM 2424 C C . ASP A 1 290 ? -1.942 14.516 10.805 1 92.88 290 ASP A C 1
ATOM 2426 O O . ASP A 1 290 ? -1.75 14.344 9.594 1 92.88 290 ASP A O 1
ATOM 2430 N N . TYR A 1 291 ? -1.42 13.703 11.75 1 93.19 291 TYR A N 1
ATOM 2431 C CA . TYR A 1 291 ? -0.459 12.664 11.391 1 93.19 291 TYR A CA 1
ATOM 2432 C C . TYR A 1 291 ? -1.101 11.281 11.453 1 93.19 291 TYR A C 1
ATOM 2434 O O . TYR A 1 291 ? -1.291 10.734 12.539 1 93.19 291 TYR A O 1
ATOM 2442 N N . TYR A 1 292 ? -1.465 10.727 10.312 1 91.25 292 TYR A N 1
ATOM 2443 C CA . TYR A 1 292 ? -1.933 9.359 10.141 1 91.25 292 TYR A CA 1
ATOM 2444 C C . TYR A 1 292 ? -1.017 8.578 9.203 1 91.25 292 TYR A C 1
ATOM 2446 O O . TYR A 1 292 ? -1.198 8.609 7.984 1 91.25 292 TYR A O 1
ATOM 2454 N N . ILE A 1 293 ? -0.119 7.832 9.711 1 90.88 293 ILE A N 1
ATOM 2455 C CA . ILE A 1 293 ? 0.891 7.219 8.852 1 90.88 293 ILE A CA 1
ATOM 2456 C C . ILE A 1 293 ? 0.602 5.727 8.703 1 90.88 293 ILE A C 1
ATOM 2458 O O . ILE A 1 293 ? 1.29 5.027 7.953 1 90.88 293 ILE A O 1
ATOM 2462 N N . GLY A 1 294 ? -0.534 5.238 9.281 1 92.5 294 GLY A N 1
ATOM 2463 C CA . GLY A 1 294 ? -0.693 3.797 9.375 1 92.5 294 GLY A CA 1
ATOM 2464 C C . GLY A 1 294 ? 0.386 3.133 10.211 1 92.5 294 GLY A C 1
ATOM 2465 O O . GLY A 1 294 ? 0.665 3.564 11.328 1 92.5 294 GLY A O 1
ATOM 2466 N N . ASN A 1 295 ? 0.858 2.098 9.758 1 94.62 295 ASN A N 1
ATOM 2467 C CA . ASN A 1 295 ? 1.989 1.482 10.445 1 94.62 295 ASN A CA 1
ATOM 2468 C C . ASN A 1 295 ? 3.316 2.068 9.969 1 94.62 295 ASN A C 1
ATOM 2470 O O . ASN A 1 295 ? 3.504 2.307 8.773 1 94.62 295 ASN A O 1
ATOM 2474 N N . ILE A 1 296 ? 4.176 2.369 10.891 1 95.75 296 ILE A N 1
ATOM 2475 C CA . ILE A 1 296 ? 5.457 2.98 10.555 1 95.75 296 ILE A CA 1
ATOM 2476 C C . ILE A 1 296 ? 6.445 1.899 10.117 1 95.75 296 ILE A C 1
ATOM 2478 O O . ILE A 1 296 ? 6.629 0.9 10.812 1 95.75 296 ILE A O 1
ATOM 2482 N N . VAL A 1 297 ? 7.004 2.041 8.953 1 94.81 297 VAL A N 1
ATOM 2483 C CA . VAL A 1 297 ? 7.961 1.104 8.375 1 94.81 297 VAL A CA 1
ATOM 2484 C C . VAL A 1 297 ? 9.086 1.874 7.695 1 94.81 297 VAL A C 1
ATOM 2486 O O . VAL A 1 297 ? 9.102 3.107 7.703 1 94.81 297 VAL A O 1
ATOM 2489 N N . HIS A 1 298 ? 10.039 1.144 7.184 1 94.69 298 HIS A N 1
ATOM 2490 C CA . HIS A 1 298 ? 11.203 1.716 6.52 1 94.69 298 HIS A CA 1
ATOM 2491 C C . HIS A 1 298 ? 10.781 2.639 5.379 1 94.69 298 HIS A C 1
ATOM 2493 O O . HIS A 1 298 ? 11.453 3.637 5.105 1 94.69 298 HIS A O 1
ATOM 2499 N N . GLU A 1 299 ? 9.664 2.414 4.781 1 92.31 299 GLU A N 1
ATOM 2500 C CA . GLU A 1 299 ? 9.219 3.086 3.562 1 92.31 299 GLU A CA 1
ATOM 2501 C C . GLU A 1 299 ? 8.664 4.473 3.869 1 92.31 299 GLU A C 1
ATOM 2503 O O . GLU A 1 299 ? 8.719 5.371 3.025 1 92.31 299 GLU A O 1
ATOM 2508 N N . ASN A 1 300 ? 8.141 4.68 5.145 1 94.06 300 ASN A N 1
ATOM 2509 C CA . ASN A 1 300 ? 7.359 5.895 5.316 1 94.06 300 ASN A CA 1
ATOM 2510 C C . ASN A 1 300 ? 7.828 6.699 6.527 1 94.06 300 ASN A C 1
ATOM 2512 O O . ASN A 1 300 ? 7.32 7.789 6.789 1 94.06 300 ASN A O 1
ATOM 2516 N N . PHE A 1 301 ? 8.859 6.242 7.285 1 96.69 301 PHE A N 1
ATOM 2517 C CA . PHE A 1 301 ? 9.289 6.93 8.5 1 96.69 301 PHE A CA 1
ATOM 2518 C C . PHE A 1 301 ? 9.758 8.344 8.18 1 96.69 301 PHE A C 1
ATOM 2520 O O . PHE A 1 301 ? 9.492 9.281 8.938 1 96.69 301 PHE A O 1
ATOM 2527 N N . SER A 1 302 ? 10.461 8.508 7.039 1 96.94 302 SER A N 1
ATOM 2528 C CA . SER A 1 302 ? 11.062 9.789 6.676 1 96.94 302 SER A CA 1
ATOM 2529 C C . SER A 1 302 ? 9.992 10.828 6.367 1 96.94 302 SER A C 1
ATOM 2531 O O . SER A 1 302 ? 10.242 12.031 6.453 1 96.94 302 SER A O 1
ATOM 2533 N N . ASP A 1 303 ? 8.805 10.375 5.953 1 96.12 303 ASP A N 1
ATOM 2534 C CA . ASP A 1 303 ? 7.707 11.297 5.672 1 96.12 303 ASP A CA 1
ATOM 2535 C C . ASP A 1 303 ? 7.352 12.117 6.906 1 96.12 303 ASP A C 1
ATOM 2537 O O . ASP A 1 303 ? 6.973 13.289 6.793 1 96.12 303 ASP A O 1
ATOM 2541 N N . LEU A 1 304 ? 7.457 11.523 8.094 1 96.69 304 LEU A N 1
ATOM 2542 C CA . LEU A 1 304 ? 7.164 12.219 9.344 1 96.69 304 LEU A CA 1
ATOM 2543 C C . LEU A 1 304 ? 8.211 13.289 9.625 1 96.69 304 LEU A C 1
ATOM 2545 O O . LEU A 1 304 ? 7.879 14.391 10.086 1 96.69 304 LEU A O 1
ATOM 2549 N N . ALA A 1 305 ? 9.461 12.969 9.352 1 97.44 305 ALA A N 1
ATOM 2550 C CA . ALA A 1 305 ? 10.539 13.938 9.531 1 97.44 305 ALA A CA 1
ATOM 2551 C C . ALA A 1 305 ? 10.367 15.125 8.594 1 97.44 305 ALA A C 1
ATOM 2553 O O . ALA A 1 305 ? 10.547 16.281 9 1 97.44 305 ALA A O 1
ATOM 2554 N N . ILE A 1 306 ? 10.023 14.805 7.379 1 97.31 306 ILE A N 1
ATOM 2555 C CA . ILE A 1 306 ? 9.82 15.844 6.379 1 97.31 306 ILE A CA 1
ATOM 2556 C C . ILE A 1 306 ? 8.625 16.703 6.766 1 97.31 306 ILE A C 1
ATOM 2558 O O . ILE A 1 306 ? 8.68 17.938 6.684 1 97.31 306 ILE A O 1
ATOM 2562 N N . ALA A 1 307 ? 7.59 16.078 7.242 1 96.81 307 ALA A N 1
ATOM 2563 C CA . ALA A 1 307 ? 6.406 16.812 7.691 1 96.81 307 ALA A CA 1
ATOM 2564 C C . ALA A 1 307 ? 6.75 17.75 8.844 1 96.81 307 ALA A C 1
ATOM 2566 O O . ALA A 1 307 ? 6.309 18.891 8.875 1 96.81 307 ALA A O 1
ATOM 2567 N N . ASN A 1 308 ? 7.527 17.281 9.766 1 97 308 ASN A N 1
ATOM 2568 C CA . ASN A 1 308 ? 7.941 18.109 10.891 1 97 308 ASN A CA 1
ATOM 2569 C C . ASN A 1 308 ? 8.781 19.297 10.43 1 97 308 ASN A C 1
ATOM 2571 O O . ASN A 1 308 ? 8.625 20.406 10.945 1 97 308 ASN A O 1
ATOM 2575 N N . ALA A 1 309 ? 9.641 19.031 9.469 1 97.19 309 ALA A N 1
ATOM 2576 C CA . ALA A 1 309 ? 10.469 20.094 8.93 1 97.19 309 ALA A CA 1
ATOM 2577 C C . ALA A 1 309 ? 9.609 21.172 8.273 1 97.19 309 ALA A C 1
ATOM 2579 O O . ALA A 1 309 ? 9.844 22.375 8.461 1 97.19 309 ALA A O 1
ATOM 2580 N N . ILE A 1 310 ? 8.633 20.734 7.586 1 96.94 310 ILE A N 1
ATOM 2581 C CA . ILE A 1 310 ? 7.754 21.672 6.883 1 96.94 310 ILE A CA 1
ATOM 2582 C C . ILE A 1 310 ? 6.91 22.438 7.895 1 96.94 310 ILE A C 1
ATOM 2584 O O . ILE A 1 310 ? 6.762 23.656 7.781 1 96.94 310 ILE A O 1
ATOM 2588 N N . MET A 1 311 ? 6.418 21.781 8.898 1 96.19 311 MET A N 1
ATOM 2589 C CA . MET A 1 311 ? 5.641 22.453 9.93 1 96.19 311 MET A CA 1
ATOM 2590 C C . MET A 1 311 ? 6.492 23.484 10.672 1 96.19 311 MET A C 1
ATOM 2592 O O . MET A 1 311 ? 6.035 24.578 10.961 1 96.19 311 MET A O 1
ATOM 2596 N N . LEU A 1 312 ? 7.684 23.125 10.961 1 93.62 312 LEU A N 1
ATOM 2597 C CA . LEU A 1 312 ? 8.609 24.031 11.617 1 93.62 312 LEU A CA 1
ATOM 2598 C C . LEU A 1 312 ? 8.828 25.297 10.789 1 93.62 312 LEU A C 1
ATOM 2600 O O . LEU A 1 312 ? 8.969 26.391 11.336 1 93.62 312 LEU A O 1
ATOM 2604 N N . SER A 1 313 ? 8.812 25.141 9.531 1 94.25 313 SER A N 1
ATOM 2605 C CA . SER A 1 313 ? 9.133 26.234 8.617 1 94.25 313 SER A CA 1
ATOM 2606 C C . SER A 1 313 ? 8.023 27.281 8.602 1 94.25 313 SER A C 1
ATOM 2608 O O . SER A 1 313 ? 8.258 28.438 8.242 1 94.25 313 SER A O 1
ATOM 2610 N N . VAL A 1 314 ? 6.844 26.891 8.969 1 93.44 314 VAL A N 1
ATOM 2611 C CA . VAL A 1 314 ? 5.719 27.797 8.766 1 93.44 314 VAL A CA 1
ATOM 2612 C C . VAL A 1 314 ? 5.16 28.234 10.117 1 93.44 314 VAL A C 1
ATOM 2614 O O . VAL A 1 314 ? 4.352 29.172 10.195 1 93.44 314 VAL A O 1
ATOM 2617 N N . GLN A 1 315 ? 5.586 27.688 11.148 1 89.56 315 GLN A N 1
ATOM 2618 C CA . GLN A 1 315 ? 5.051 28 12.469 1 89.56 315 GLN A CA 1
ATOM 2619 C C . GLN A 1 315 ? 5.715 29.234 13.055 1 89.56 315 GLN A C 1
ATOM 2621 O O . GLN A 1 315 ? 6.891 29.5 12.797 1 89.56 315 GLN A O 1
ATOM 2626 N N . ASN A 1 316 ? 4.918 29.922 13.844 1 89.12 316 ASN A N 1
ATOM 2627 C CA . ASN A 1 316 ? 5.52 30.938 14.703 1 89.12 316 ASN A CA 1
ATOM 2628 C C . ASN A 1 316 ? 6.531 30.312 15.664 1 89.12 316 ASN A C 1
ATOM 2630 O O . ASN A 1 316 ? 6.254 29.297 16.297 1 89.12 316 ASN A O 1
ATOM 2634 N N . PRO A 1 317 ? 7.719 30.859 15.719 1 84.94 317 PRO A N 1
ATOM 2635 C CA . PRO A 1 317 ? 8.773 30.25 16.547 1 84.94 317 PRO A CA 1
ATOM 2636 C C . PRO A 1 317 ? 8.367 30.125 18.016 1 84.94 317 PRO A C 1
ATOM 2638 O O . PRO A 1 317 ? 8.961 29.328 18.75 1 84.94 317 PRO A O 1
ATOM 2641 N N . GLU A 1 318 ? 7.406 30.922 18.422 1 89.12 318 GLU A N 1
ATOM 2642 C CA . GLU A 1 318 ? 6.949 30.844 19.812 1 89.12 318 GLU A CA 1
ATOM 2643 C C . GLU A 1 318 ? 6.094 29.609 20.047 1 89.12 318 GLU A C 1
ATOM 2645 O O . GLU A 1 318 ? 5.93 29.156 21.172 1 89.12 318 GLU A O 1
ATOM 2650 N N . GLN A 1 319 ? 5.578 29.109 18.969 1 91.19 319 GLN A N 1
ATOM 2651 C CA . GLN A 1 319 ? 4.625 28.016 19.078 1 91.19 319 GLN A CA 1
ATOM 2652 C C . GLN A 1 319 ? 5.34 26.672 19.125 1 91.19 319 GLN A C 1
ATOM 2654 O O . GLN A 1 319 ? 6.336 26.469 18.422 1 91.19 319 GLN A O 1
ATOM 2659 N N . PRO A 1 320 ? 4.898 25.75 19.984 1 93.56 320 PRO A N 1
ATOM 2660 C CA . PRO A 1 320 ? 5.441 24.375 19.953 1 93.56 320 PRO A CA 1
ATOM 2661 C C . PRO A 1 320 ? 4.98 23.594 18.734 1 93.56 320 PRO A C 1
ATOM 2663 O O . PRO A 1 320 ? 3.883 23.812 18.219 1 93.56 320 PRO A O 1
ATOM 2666 N N . LEU A 1 321 ? 5.875 22.672 18.219 1 94.88 321 LEU A N 1
ATOM 2667 C CA . LEU A 1 321 ? 5.371 21.656 17.297 1 94.88 321 LEU A CA 1
ATOM 2668 C C . LEU A 1 321 ? 4.371 20.734 17.984 1 94.88 321 LEU A C 1
ATOM 2670 O O . LEU A 1 321 ? 4.668 20.188 19.047 1 94.88 321 LEU A O 1
ATOM 2674 N N . PHE A 1 322 ? 3.17 20.656 17.438 1 96.06 322 PHE A N 1
ATOM 2675 C CA . PHE A 1 322 ? 2.039 19.984 18.078 1 96.06 322 PHE A CA 1
ATOM 2676 C C . PHE A 1 322 ? 1.175 19.297 17.031 1 96.06 322 PHE A C 1
ATOM 2678 O O . PHE A 1 322 ? 1.097 19.734 15.883 1 96.06 322 PHE A O 1
ATOM 2685 N N . SER A 1 323 ? 0.666 18.156 17.359 1 97.06 323 SER A N 1
ATOM 2686 C CA . SER A 1 323 ? -0.327 17.469 16.531 1 97.06 323 SER A CA 1
ATOM 2687 C C . SER A 1 323 ? -1.653 17.328 17.266 1 97.06 323 SER A C 1
ATOM 2689 O O . SER A 1 323 ? -1.723 16.656 18.297 1 97.06 323 SER A O 1
ATOM 2691 N N . ALA A 1 324 ? -2.682 17.984 16.703 1 96.94 324 ALA A N 1
ATOM 2692 C CA . ALA A 1 324 ? -4.016 17.906 17.297 1 96.94 324 ALA A CA 1
ATOM 2693 C C . ALA A 1 324 ? -4.676 16.578 16.969 1 96.94 324 ALA A C 1
ATOM 2695 O O . ALA A 1 324 ? -5.574 16.125 17.688 1 96.94 324 ALA A O 1
ATOM 2696 N N . GLU A 1 325 ? -4.273 15.984 15.938 1 96.12 325 GLU A N 1
ATOM 2697 C CA . GLU A 1 325 ? -4.699 14.641 15.555 1 96.12 325 GLU A CA 1
ATOM 2698 C C . GLU A 1 325 ? -3.502 13.75 15.258 1 96.12 325 GLU A C 1
ATOM 2700 O O . GLU A 1 325 ? -3.084 13.625 14.102 1 96.12 325 GLU A O 1
ATOM 2705 N N . PHE A 1 326 ? -3.043 13.133 16.266 1 97 326 PHE A N 1
ATOM 2706 C CA . PHE A 1 326 ? -1.93 12.195 16.203 1 97 326 PHE A CA 1
ATOM 2707 C C . PHE A 1 326 ? -2.428 10.758 16.281 1 97 326 PHE A C 1
ATOM 2709 O O . PHE A 1 326 ? -3.076 10.375 17.266 1 97 326 PHE A O 1
ATOM 2716 N N . GLN A 1 327 ? -2.193 10.008 15.359 1 95.38 327 GLN A N 1
ATOM 2717 C CA . GLN A 1 327 ? -2.785 8.695 15.172 1 95.38 327 GLN A CA 1
ATOM 2718 C C . GLN A 1 327 ? -2.547 7.801 16.391 1 95.38 327 GLN A C 1
ATOM 2720 O O . GLN A 1 327 ? -1.4 7.57 16.781 1 95.38 327 GLN A O 1
ATOM 2725 N N . SER A 1 328 ? -3.562 7.309 16.969 1 96.56 328 SER A N 1
ATOM 2726 C CA . SER A 1 328 ? -3.533 6.207 17.938 1 96.56 328 SER A CA 1
ATOM 2727 C C . SER A 1 328 ? -4.613 5.176 17.625 1 96.56 328 SER A C 1
ATOM 2729 O O . SER A 1 328 ? -4.746 4.18 18.328 1 96.56 328 SER A O 1
ATOM 2731 N N . GLY A 1 329 ? -5.371 5.445 16.688 1 92.81 329 GLY A N 1
ATOM 2732 C CA . GLY A 1 329 ? -6.398 4.598 16.109 1 92.81 329 GLY A CA 1
ATOM 2733 C C . GLY A 1 329 ? -6.535 4.773 14.609 1 92.81 329 GLY A C 1
ATOM 2734 O O . GLY A 1 329 ? -5.773 5.523 13.992 1 92.81 329 GLY A O 1
ATOM 2735 N N . PHE A 1 330 ? -7.48 4.066 14.023 1 90.25 330 PHE A N 1
ATOM 2736 C CA . PHE A 1 330 ? -7.703 4.133 12.586 1 90.25 330 PHE A CA 1
ATOM 2737 C C . PHE A 1 330 ? -9.172 3.883 12.25 1 90.25 330 PHE A C 1
ATOM 2739 O O . PHE A 1 330 ? -9.828 3.068 12.898 1 90.25 330 PHE A O 1
ATOM 2746 N N . GLN A 1 331 ? -9.594 4.586 11.219 1 86.25 331 GLN A N 1
ATOM 2747 C CA . GLN A 1 331 ? -11 4.625 10.836 1 86.25 331 GLN A CA 1
ATOM 2748 C C . GLN A 1 331 ? -11.531 3.227 10.523 1 86.25 331 GLN A C 1
ATOM 2750 O O . GLN A 1 331 ? -12.68 2.908 10.836 1 86.25 331 GLN A O 1
ATOM 2755 N N . MET A 1 332 ? -10.734 2.443 9.922 1 89.19 332 MET A N 1
ATOM 2756 C CA . MET A 1 332 ? -11.07 1.071 9.547 1 89.19 332 MET A CA 1
ATOM 2757 C C . MET A 1 332 ? -10.148 0.077 10.25 1 89.19 332 MET A C 1
ATOM 2759 O O . MET A 1 332 ? -9.172 0.473 10.891 1 89.19 332 MET A O 1
ATOM 2763 N N . ASP A 1 333 ? -10.578 -1.187 10.219 1 90.06 333 ASP A N 1
ATOM 2764 C CA . ASP A 1 333 ? -9.758 -2.227 10.836 1 90.06 333 ASP A CA 1
ATOM 2765 C C . ASP A 1 333 ? -8.672 -2.705 9.875 1 90.06 333 ASP A C 1
ATOM 2767 O O . ASP A 1 333 ? -7.832 -3.529 10.234 1 90.06 333 ASP A O 1
ATOM 2771 N N . LYS A 1 334 ? -8.695 -2.191 8.68 1 85.69 334 LYS A N 1
ATOM 2772 C CA . LYS A 1 334 ? -7.66 -2.404 7.672 1 85.69 334 LYS A CA 1
ATOM 2773 C C . LYS A 1 334 ? -7.078 -1.077 7.191 1 85.69 334 LYS A C 1
ATOM 2775 O O . LYS A 1 334 ? -7.762 -0.296 6.527 1 85.69 334 LYS A O 1
ATOM 2780 N N . PRO A 1 335 ? -5.859 -0.851 7.551 1 88.25 335 PRO A N 1
ATOM 2781 C CA . PRO A 1 335 ? -4.883 -1.771 8.133 1 88.25 335 PRO A CA 1
ATOM 2782 C C . PRO A 1 335 ? -5.09 -1.974 9.633 1 88.25 335 PRO A C 1
ATOM 2784 O O . PRO A 1 335 ? -5.559 -1.065 10.328 1 88.25 335 PRO A O 1
ATOM 2787 N N . LYS A 1 336 ? -4.656 -3.145 10.07 1 92.69 336 LYS A N 1
ATOM 2788 C CA . LYS A 1 336 ? -4.496 -3.361 11.508 1 92.69 336 LYS A CA 1
ATOM 2789 C C . LYS A 1 336 ? -3.363 -2.506 12.07 1 92.69 336 LYS A C 1
ATOM 2791 O O . LYS A 1 336 ? -2.221 -2.602 11.617 1 92.69 336 LYS A O 1
ATOM 2796 N N . LEU A 1 337 ? -3.672 -1.69 12.984 1 94.56 337 LEU A N 1
ATOM 2797 C CA . LEU A 1 337 ? -2.662 -0.836 13.602 1 94.56 337 LEU A CA 1
ATOM 2798 C C . LEU A 1 337 ? -1.877 -1.601 14.664 1 94.56 337 LEU A C 1
ATOM 2800 O O . LEU A 1 337 ? -2.465 -2.162 15.594 1 94.56 337 LEU A O 1
ATOM 2804 N N . LEU A 1 338 ? -0.577 -1.616 14.547 1 96.31 338 LEU A N 1
ATOM 2805 C CA . LEU A 1 338 ? 0.284 -2.311 15.5 1 96.31 338 LEU A CA 1
ATOM 2806 C C . LEU A 1 338 ? 0.667 -1.393 16.656 1 96.31 338 LEU A C 1
ATOM 2808 O O . LEU A 1 338 ? 1.001 -0.225 16.438 1 96.31 338 LEU A O 1
ATOM 2812 N N . PRO A 1 339 ? 0.648 -1.848 17.875 1 96.69 339 PRO A N 1
ATOM 2813 C CA . PRO A 1 339 ? 0.97 -1.014 19.031 1 96.69 339 PRO A CA 1
ATOM 2814 C C . PRO A 1 339 ? 2.357 -0.383 18.938 1 96.69 339 PRO A C 1
ATOM 2816 O O . PRO A 1 339 ? 2.543 0.77 19.344 1 96.69 339 PRO A O 1
ATOM 2819 N N . SER A 1 340 ? 3.322 -1.118 18.391 1 97.12 340 SER A N 1
ATOM 2820 C CA . SER A 1 340 ? 4.684 -0.6 18.297 1 97.12 340 SER A CA 1
ATOM 2821 C C . SER A 1 340 ? 4.734 0.646 17.422 1 97.12 340 SER A C 1
ATOM 2823 O O . SER A 1 340 ? 5.566 1.528 17.625 1 97.12 340 SER A O 1
ATOM 2825 N N . THR A 1 341 ? 3.871 0.707 16.438 1 96.56 341 THR A N 1
ATOM 2826 C CA . THR A 1 341 ? 3.848 1.848 15.531 1 96.56 341 THR A CA 1
ATOM 2827 C C . THR A 1 341 ? 3.469 3.125 16.281 1 96.56 341 THR A C 1
ATOM 2829 O O . THR A 1 341 ? 3.979 4.203 15.969 1 96.56 341 THR A O 1
ATOM 2832 N N . ILE A 1 342 ? 2.555 3.023 17.234 1 97.31 342 ILE A N 1
ATOM 2833 C CA . ILE A 1 342 ? 2.115 4.184 18 1 97.31 342 ILE A CA 1
ATOM 2834 C C . ILE A 1 342 ? 3.275 4.723 18.844 1 97.31 342 ILE A C 1
ATOM 2836 O O . ILE A 1 342 ? 3.508 5.934 18.875 1 97.31 342 ILE A O 1
ATOM 2840 N N . ASP A 1 343 ? 4.02 3.826 19.406 1 97.56 343 ASP A N 1
ATOM 2841 C CA . ASP A 1 343 ? 5.191 4.207 20.188 1 97.56 343 ASP A CA 1
ATOM 2842 C C . ASP A 1 343 ? 6.258 4.848 19.312 1 97.56 343 ASP A C 1
ATOM 2844 O O . ASP A 1 343 ? 6.742 5.941 19.609 1 97.56 343 ASP A O 1
ATOM 2848 N N . LEU A 1 344 ? 6.59 4.176 18.234 1 98.31 344 LEU A N 1
ATOM 2849 C CA . LEU A 1 344 ? 7.703 4.586 17.391 1 98.31 344 LEU A CA 1
ATOM 2850 C C . LEU A 1 344 ? 7.395 5.902 16.672 1 98.31 344 LEU A C 1
ATOM 2852 O O . LEU A 1 344 ? 8.273 6.754 16.531 1 98.31 344 LEU A O 1
ATOM 2856 N N . THR A 1 345 ? 6.152 6.062 16.219 1 97.75 345 THR A N 1
ATOM 2857 C CA . THR A 1 345 ? 5.754 7.324 15.602 1 97.75 345 THR A CA 1
ATOM 2858 C C . THR A 1 345 ? 5.863 8.469 16.609 1 97.75 345 THR A C 1
ATOM 2860 O O . THR A 1 345 ? 6.336 9.555 16.266 1 97.75 345 THR A O 1
ATOM 2863 N N . SER A 1 346 ? 5.461 8.219 17.828 1 98.5 346 SER A N 1
ATOM 2864 C CA . SER A 1 346 ? 5.543 9.227 18.875 1 98.5 346 SER A CA 1
ATOM 2865 C C . SER A 1 346 ? 6.992 9.602 19.172 1 98.5 346 SER A C 1
ATOM 2867 O O . SER A 1 346 ? 7.34 10.789 19.188 1 98.5 346 SER A O 1
ATOM 2869 N N . ARG A 1 347 ? 7.812 8.617 19.344 1 98.12 347 ARG A N 1
ATOM 2870 C CA . ARG A 1 347 ? 9.211 8.859 19.672 1 98.12 347 ARG A CA 1
ATOM 2871 C C . ARG A 1 347 ? 9.906 9.641 18.562 1 98.12 347 ARG A C 1
ATOM 2873 O O . ARG A 1 347 ? 10.719 10.531 18.844 1 98.12 347 ARG A O 1
ATOM 2880 N N . LEU A 1 348 ? 9.633 9.203 17.359 1 98.5 348 LEU A N 1
ATOM 2881 C CA . LEU A 1 348 ? 10.219 9.906 16.219 1 98.5 348 LEU A CA 1
ATOM 2882 C C . LEU A 1 348 ? 9.852 11.391 16.25 1 98.5 348 LEU A C 1
ATOM 2884 O O . LEU A 1 348 ? 10.719 12.25 16.141 1 98.5 348 LEU A O 1
ATOM 2888 N N . CYS A 1 349 ? 8.578 11.703 16.438 1 98.25 349 CYS A N 1
ATOM 2889 C CA . CYS A 1 349 ? 8.109 13.078 16.375 1 98.25 349 CYS A CA 1
ATOM 2890 C C . CYS A 1 349 ? 8.578 13.867 17.594 1 98.25 349 CYS A C 1
ATOM 2892 O O . CYS A 1 349 ? 8.922 15.047 17.469 1 98.25 349 CYS A O 1
ATOM 2894 N N . ILE A 1 350 ? 8.617 13.211 18.766 1 98.38 350 ILE A N 1
ATOM 2895 C CA . ILE A 1 350 ? 9.133 13.852 19.969 1 98.38 350 ILE A CA 1
ATOM 2896 C C . ILE A 1 350 ? 10.617 14.164 19.797 1 98.38 350 ILE A C 1
ATOM 2898 O O . ILE A 1 350 ? 11.055 15.289 20.031 1 98.38 350 ILE A O 1
ATOM 2902 N N . GLY A 1 351 ? 11.352 13.172 19.312 1 98.19 351 GLY A N 1
ATOM 2903 C CA . GLY A 1 351 ? 12.773 13.375 19.062 1 98.19 351 GLY A CA 1
ATOM 2904 C C . GLY A 1 351 ? 13.039 14.461 18.031 1 98.19 351 GLY A C 1
ATOM 2905 O O . GLY A 1 351 ? 14.07 15.141 18.109 1 98.19 351 GLY A O 1
ATOM 2906 N N . ASN A 1 352 ? 12.062 14.578 17.172 1 97.62 352 ASN A N 1
ATOM 2907 C CA . ASN A 1 352 ? 12.219 15.547 16.078 1 97.62 352 ASN A CA 1
ATOM 2908 C C . ASN A 1 352 ? 11.586 16.891 16.438 1 97.62 352 ASN A C 1
ATOM 2910 O O . ASN A 1 352 ? 11.273 17.688 15.547 1 97.62 352 ASN A O 1
ATOM 2914 N N . GLY A 1 353 ? 11.273 17.125 17.688 1 96.5 353 GLY A N 1
ATOM 2915 C CA . GLY A 1 353 ? 11.031 18.484 18.125 1 96.5 353 GLY A CA 1
ATOM 2916 C C . GLY A 1 353 ? 9.625 18.703 18.656 1 96.5 353 GLY A C 1
ATOM 2917 O O . GLY A 1 353 ? 9.328 19.75 19.234 1 96.5 353 GLY A O 1
ATOM 2918 N N . MET A 1 354 ? 8.703 17.734 18.578 1 97.31 354 MET A N 1
ATOM 2919 C CA . MET A 1 354 ? 7.348 17.938 19.078 1 97.31 354 MET A CA 1
ATOM 2920 C C . MET A 1 354 ? 7.344 18.062 20.609 1 97.31 354 MET A C 1
ATOM 2922 O O . MET A 1 354 ? 8.078 17.359 21.297 1 97.31 354 MET A O 1
ATOM 2926 N N . ASN A 1 355 ? 6.527 19 21.078 1 97.56 355 ASN A N 1
ATOM 2927 C CA . ASN A 1 355 ? 6.402 19.203 22.531 1 97.56 355 ASN A CA 1
ATOM 2928 C C . ASN A 1 355 ? 4.977 18.969 23 1 97.56 355 ASN A C 1
ATOM 2930 O O . ASN A 1 355 ? 4.617 19.359 24.125 1 97.56 355 ASN A O 1
ATOM 2934 N N . GLY A 1 356 ? 4.176 18.312 22.188 1 97.56 356 GLY A N 1
ATOM 2935 C CA . GLY A 1 356 ? 2.824 17.922 22.562 1 97.56 356 GLY A CA 1
ATOM 2936 C C . GLY A 1 356 ? 2.168 17 21.547 1 97.56 356 GLY A C 1
ATOM 2937 O O . GLY A 1 356 ? 2.475 17.078 20.359 1 97.56 356 GLY A O 1
ATOM 2938 N N . ILE A 1 357 ? 1.295 16.188 22 1 98.06 357 ILE A N 1
ATOM 2939 C CA . ILE A 1 357 ? 0.6 15.211 21.172 1 98.06 357 ILE A CA 1
ATOM 2940 C C . ILE A 1 357 ? -0.825 15.023 21.688 1 98.06 357 ILE A C 1
ATOM 2942 O O . ILE A 1 357 ? -1.035 14.789 22.875 1 98.06 357 ILE A O 1
ATOM 2946 N N . ASN A 1 358 ? -1.76 15.219 20.812 1 98.56 358 ASN A N 1
ATOM 2947 C CA . ASN A 1 358 ? -3.113 14.75 21.078 1 98.56 358 ASN A CA 1
ATOM 2948 C C . ASN A 1 358 ? -3.41 13.445 20.344 1 98.56 358 ASN A C 1
ATOM 2950 O O . ASN A 1 358 ? -3.541 13.438 19.109 1 98.56 358 ASN A O 1
ATOM 2954 N N . TYR A 1 359 ? -3.549 12.312 21.109 1 98.56 359 TYR A N 1
ATOM 2955 C CA . TYR A 1 359 ? -3.799 11.016 20.484 1 98.56 359 TYR A CA 1
ATOM 2956 C C . TYR A 1 359 ? -5.234 10.93 19.969 1 98.56 359 TYR A C 1
ATOM 2958 O O . TYR A 1 359 ? -6.184 11.039 20.75 1 98.56 359 TYR A O 1
ATOM 2966 N N . TYR A 1 360 ? -5.398 10.789 18.672 1 96.25 360 TYR A N 1
ATOM 2967 C CA . TYR A 1 360 ? -6.691 10.727 18 1 96.25 360 TYR A CA 1
ATOM 2968 C C . TYR A 1 360 ? -6.855 9.414 17.25 1 96.25 360 TYR A C 1
ATOM 2970 O O . TYR A 1 360 ? -6.043 9.078 16.391 1 96.25 360 TYR A O 1
ATOM 2978 N N . LEU A 1 361 ? -7.84 8.57 17.453 1 95.75 361 LEU A N 1
ATOM 2979 C CA . LEU A 1 361 ? -8.797 8.594 18.547 1 95.75 361 LEU A CA 1
ATOM 2980 C C . LEU A 1 361 ? -8.32 7.73 19.703 1 95.75 361 LEU A C 1
ATOM 2982 O O . LEU A 1 361 ? -7.73 6.668 19.5 1 95.75 361 LEU A O 1
ATOM 2986 N N . PHE A 1 362 ? -8.547 8.219 20.906 1 98.5 362 PHE A N 1
ATOM 2987 C CA . PHE A 1 362 ? -8.07 7.441 22.047 1 98.5 362 PHE A CA 1
ATOM 2988 C C . PHE A 1 362 ? -9.188 6.574 22.609 1 98.5 362 PHE A C 1
ATOM 2990 O O . PHE A 1 362 ? -8.93 5.508 23.172 1 98.5 362 PHE A O 1
ATOM 2997 N N . VAL A 1 363 ? -10.43 6.988 22.453 1 98.62 363 VAL A N 1
ATOM 2998 C CA . VAL A 1 363 ? -11.586 6.258 22.969 1 98.62 363 VAL A CA 1
ATOM 2999 C C . VAL A 1 363 ? -12.602 6.055 21.844 1 98.62 363 VAL A C 1
ATOM 3001 O O . VAL A 1 363 ? -13.047 7.02 21.219 1 98.62 363 VAL A O 1
ATOM 3004 N N . GLY A 1 364 ? -12.984 4.754 21.625 1 97.19 364 GLY A N 1
ATOM 3005 C CA . GLY A 1 364 ? -14.062 4.461 20.703 1 97.19 364 GLY A CA 1
ATOM 3006 C C . GLY A 1 364 ? -15.438 4.727 21.281 1 97.19 364 GLY A C 1
ATOM 3007 O O . GLY A 1 364 ? -15.578 4.941 22.484 1 97.19 364 GLY A O 1
ATOM 3008 N N . GLY A 1 365 ? -16.438 4.746 20.406 1 96.75 365 GLY A N 1
ATOM 3009 C CA . GLY A 1 365 ? -17.812 4.977 20.828 1 96.75 365 GLY A CA 1
ATOM 3010 C C . GLY A 1 365 ? -18.828 4.668 19.75 1 96.75 365 GLY A C 1
ATOM 3011 O O . GLY A 1 365 ? -18.547 3.914 18.812 1 96.75 365 GLY A O 1
ATOM 3012 N N . ASP A 1 366 ? -20.047 5.098 19.969 1 96 366 ASP A N 1
ATOM 3013 C CA . ASP A 1 366 ? -21.141 4.91 19.016 1 96 366 ASP A CA 1
ATOM 3014 C C . ASP A 1 366 ? -21.688 6.254 18.547 1 96 366 ASP A C 1
ATOM 3016 O O . ASP A 1 366 ? -21.922 7.152 19.359 1 96 366 ASP A O 1
ATOM 3020 N N . ASN A 1 367 ? -21.875 6.352 17.312 1 95.81 367 ASN A N 1
ATOM 3021 C CA . ASN A 1 367 ? -22.422 7.582 16.75 1 95.81 367 ASN A CA 1
ATOM 3022 C C . ASN A 1 367 ? -23.891 7.77 17.156 1 95.81 367 ASN A C 1
ATOM 3024 O O . ASN A 1 367 ? -24.625 6.797 17.281 1 95.81 367 ASN A O 1
ATOM 3028 N N . PRO A 1 368 ? -24.203 9.125 17.344 1 94 368 PRO A N 1
ATOM 3029 C CA . PRO A 1 368 ? -25.641 9.367 17.422 1 94 368 PRO A CA 1
ATOM 3030 C C . PRO A 1 368 ? -26.391 8.852 16.188 1 94 368 PRO A C 1
ATOM 3032 O O . PRO A 1 368 ? -25.812 8.734 15.117 1 94 368 PRO A O 1
ATOM 3035 N N . SER A 1 369 ? -27.656 8.492 16.422 1 88.75 369 SER A N 1
ATOM 3036 C CA . SER A 1 369 ? -28.469 7.906 15.352 1 88.75 369 SER A CA 1
ATOM 3037 C C . SER A 1 369 ? -28.438 8.773 14.102 1 88.75 369 SER A C 1
ATOM 3039 O O . SER A 1 369 ? -28.562 10 14.18 1 88.75 369 SER A O 1
ATOM 3041 N N . ASP A 1 370 ? -28.172 8.195 12.969 1 86.31 370 ASP A N 1
ATOM 3042 C CA . ASP A 1 370 ? -28.266 8.766 11.633 1 86.31 370 ASP A CA 1
ATOM 3043 C C . ASP A 1 370 ? -27.312 9.953 11.477 1 86.31 370 ASP A C 1
ATOM 3045 O O . ASP A 1 370 ? -27.656 10.945 10.828 1 86.31 370 ASP A O 1
ATOM 3049 N N . SER A 1 371 ? -26.188 9.883 12.141 1 92.12 371 SER A N 1
ATOM 3050 C CA . SER A 1 371 ? -25.312 11.039 12.117 1 92.12 371 SER A CA 1
ATOM 3051 C C . SER A 1 371 ? -24 10.719 11.398 1 92.12 371 SER A C 1
ATOM 3053 O O . SER A 1 371 ? -23.281 11.625 10.984 1 92.12 371 SER A O 1
ATOM 3055 N N . ALA A 1 372 ? -23.734 9.461 11.312 1 90.62 372 ALA A N 1
ATOM 3056 C CA . ALA A 1 372 ? -22.391 9.078 10.922 1 90.62 372 ALA A CA 1
ATOM 3057 C C . ALA A 1 372 ? -22.328 8.672 9.453 1 90.62 372 ALA A C 1
ATOM 3059 O O . ALA A 1 372 ? -23.344 8.258 8.883 1 90.62 372 ALA A O 1
ATOM 3060 N N . LEU A 1 373 ? -21.141 8.773 8.883 1 85.81 373 LEU A N 1
ATOM 3061 C CA . LEU A 1 373 ? -20.875 8.398 7.5 1 85.81 373 LEU A CA 1
ATOM 3062 C C . LEU A 1 373 ? -20.641 6.895 7.379 1 85.81 373 LEU A C 1
ATOM 3064 O O . LEU A 1 373 ? -20.891 6.305 6.324 1 85.81 373 LEU A O 1
ATOM 3068 N N . MET A 1 374 ? -20.172 6.297 8.414 1 82.88 374 MET A N 1
ATOM 3069 C CA . MET A 1 374 ? -19.734 4.91 8.297 1 82.88 374 MET A CA 1
ATOM 3070 C C . MET A 1 374 ? -20.469 4.016 9.281 1 82.88 374 MET A C 1
ATOM 3072 O O . MET A 1 374 ? -19.906 3.051 9.797 1 82.88 374 MET A O 1
ATOM 3076 N N . GLY A 1 375 ? -21.688 4.43 9.664 1 85.5 375 GLY A N 1
ATOM 3077 C CA . GLY A 1 375 ? -22.516 3.559 10.484 1 85.5 375 GLY A CA 1
ATOM 3078 C C . GLY A 1 375 ? -22.5 3.932 11.953 1 85.5 375 GLY A C 1
ATOM 3079 O O . GLY A 1 375 ? -22 5 12.328 1 85.5 375 GLY A O 1
ATOM 3080 N N . THR A 1 376 ? -22.969 3.027 12.781 1 89.88 376 THR A N 1
ATOM 3081 C CA . THR A 1 376 ? -23.234 3.305 14.188 1 89.88 376 THR A CA 1
ATOM 3082 C C . THR A 1 376 ? -21.953 3.234 15.016 1 89.88 376 THR A C 1
ATOM 3084 O O . THR A 1 376 ? -21.75 4.051 15.914 1 89.88 376 THR A O 1
ATOM 3087 N N . TYR A 1 377 ? -21.156 2.264 14.688 1 90.62 377 TYR A N 1
ATOM 3088 C CA . TYR A 1 377 ? -19.984 2.006 15.531 1 90.62 377 TYR A CA 1
ATOM 3089 C C . TYR A 1 377 ? -18.812 2.896 15.125 1 90.62 377 TYR A C 1
ATOM 3091 O O . TYR A 1 377 ? -18.5 3.029 13.938 1 90.62 377 TYR A O 1
ATOM 3099 N N . HIS A 1 378 ? -18.312 3.596 16.078 1 94.06 378 HIS A N 1
ATOM 3100 C CA . HIS A 1 378 ? -17.109 4.395 15.93 1 94.06 378 HIS A CA 1
ATOM 3101 C C . HIS A 1 378 ? -16 3.908 16.859 1 94.06 378 HIS A C 1
ATOM 3103 O O . HIS A 1 378 ? -15.555 4.648 17.75 1 94.06 378 HIS A O 1
ATOM 3109 N N . ASP A 1 379 ? -15.531 2.701 16.656 1 90.56 379 ASP A N 1
ATOM 3110 C CA . ASP A 1 379 ? -14.539 2.068 17.516 1 90.56 379 ASP A CA 1
ATOM 3111 C C . ASP A 1 379 ? -13.125 2.512 17.141 1 90.56 379 ASP A C 1
ATOM 3113 O O . ASP A 1 379 ? -12.328 2.852 18.016 1 90.56 379 ASP A O 1
ATOM 3117 N N . TRP A 1 380 ? -12.766 2.619 15.781 1 91.62 380 TRP A N 1
ATOM 3118 C CA . TRP A 1 380 ? -11.586 3.26 15.195 1 91.62 380 TRP A CA 1
ATOM 3119 C C . TRP A 1 380 ? -10.305 2.639 15.734 1 91.62 380 TRP A C 1
ATOM 3121 O O . TRP A 1 380 ? -9.32 3.34 15.969 1 91.62 380 TRP A O 1
ATOM 3131 N N . GLN A 1 381 ? -10.297 1.407 16.156 1 95 381 GLN A N 1
ATOM 3132 C CA . GLN A 1 381 ? -9.141 0.729 16.734 1 95 381 GLN A CA 1
ATOM 3133 C C . GLN A 1 381 ? -8.539 1.532 17.875 1 95 381 GLN A C 1
ATOM 3135 O O . GLN A 1 381 ? -7.332 1.477 18.125 1 95 381 GLN A O 1
ATOM 3140 N N . ALA A 1 382 ? -9.297 2.346 18.562 1 97.56 382 ALA A N 1
ATOM 3141 C CA . ALA A 1 382 ? -8.82 3.223 19.641 1 97.56 382 ALA A CA 1
ATOM 3142 C C . ALA A 1 382 ? -8.258 2.414 20.797 1 97.56 382 ALA A C 1
ATOM 3144 O O . ALA A 1 382 ? -8.742 1.321 21.094 1 97.56 382 ALA A O 1
ATOM 3145 N N . PRO A 1 383 ? -7.246 2.908 21.484 1 98.5 383 PRO A N 1
ATOM 3146 C CA . PRO A 1 383 ? -6.66 2.225 22.641 1 98.5 383 PRO A CA 1
ATOM 3147 C C . PRO A 1 383 ? -7.711 1.783 23.656 1 98.5 383 PRO A C 1
ATOM 3149 O O . PRO A 1 383 ? -7.574 0.72 24.266 1 98.5 383 PRO A O 1
ATOM 3152 N N . ILE A 1 384 ? -8.68 2.611 23.875 1 98.62 384 ILE A N 1
ATOM 3153 C CA . ILE A 1 384 ? -9.859 2.195 24.625 1 98.62 384 ILE A CA 1
ATOM 3154 C C . ILE A 1 384 ? -11.008 1.909 23.656 1 98.62 384 ILE A C 1
ATOM 3156 O O . ILE A 1 384 ? -11.484 2.809 22.969 1 98.62 384 ILE A O 1
ATOM 3160 N N . SER A 1 385 ? -11.469 0.694 23.625 1 96.62 385 SER A N 1
ATOM 3161 C CA . SER A 1 385 ? -12.484 0.277 22.672 1 96.62 385 SER A CA 1
ATOM 3162 C C . SER A 1 385 ? -13.844 0.902 23 1 96.62 385 SER A C 1
ATOM 3164 O O . SER A 1 385 ? -14.016 1.507 24.062 1 96.62 385 SER A O 1
ATOM 3166 N N . ARG A 1 386 ? -14.773 0.745 22.141 1 94.75 386 ARG A N 1
ATOM 3167 C CA . ARG A 1 386 ? -16.125 1.291 22.281 1 94.75 386 ARG A CA 1
ATOM 3168 C C . ARG A 1 386 ? -16.797 0.736 23.531 1 94.75 386 ARG A C 1
ATOM 3170 O O . ARG A 1 386 ? -17.562 1.437 24.188 1 94.75 386 ARG A O 1
ATOM 3177 N N . ASP A 1 387 ? -16.391 -0.526 23.922 1 94.94 387 ASP A N 1
ATOM 3178 C CA . ASP A 1 387 ? -17 -1.173 25.078 1 94.94 387 ASP A CA 1
ATOM 3179 C C . ASP A 1 387 ? -16.172 -0.911 26.344 1 94.94 387 ASP A C 1
ATOM 3181 O O . ASP A 1 387 ? -16.516 -1.402 27.422 1 94.94 387 ASP A O 1
ATOM 3185 N N . GLY A 1 388 ? -15.102 -0.186 26.172 1 97.31 388 GLY A N 1
ATOM 3186 C CA . GLY A 1 388 ? -14.312 0.195 27.328 1 97.31 388 GLY A CA 1
ATOM 3187 C C . GLY A 1 388 ? -13.148 -0.734 27.578 1 97.31 388 GLY A C 1
ATOM 3188 O O . GLY A 1 388 ? -12.406 -0.555 28.547 1 97.31 388 GLY A O 1
ATOM 3189 N N . GLU A 1 389 ? -12.977 -1.674 26.734 1 96.88 389 GLU A N 1
ATOM 3190 C CA . GLU A 1 389 ? -11.844 -2.586 26.891 1 96.88 389 GLU A CA 1
ATOM 3191 C C . GLU A 1 389 ? -10.531 -1.906 26.5 1 96.88 389 GLU A C 1
ATOM 3193 O O . GLU A 1 389 ? -10.492 -1.105 25.562 1 96.88 389 GLU A O 1
ATOM 3198 N N . LEU A 1 390 ? -9.469 -2.252 27.25 1 98.19 390 LEU A N 1
ATOM 3199 C CA . LEU A 1 390 ? -8.148 -1.697 26.969 1 98.19 390 LEU A CA 1
ATOM 3200 C C . LEU A 1 390 ? -7.41 -2.551 25.953 1 98.19 390 LEU A C 1
ATOM 3202 O O . LEU A 1 390 ? -7.156 -3.734 26.188 1 98.19 390 LEU A O 1
ATOM 3206 N N . ARG A 1 391 ? -7.109 -2.027 24.844 1 96.69 391 ARG A N 1
ATOM 3207 C CA . ARG A 1 391 ? -6.277 -2.695 23.844 1 96.69 391 ARG A CA 1
ATOM 3208 C C . ARG A 1 391 ? -4.797 -2.57 24.203 1 96.69 391 ARG A C 1
ATOM 3210 O O . ARG A 1 391 ? -4.43 -1.807 25.094 1 96.69 391 ARG A O 1
ATOM 3217 N N . ARG A 1 392 ? -3.906 -3.27 23.531 1 96.19 392 ARG A N 1
ATOM 3218 C CA . ARG A 1 392 ? -2.471 -3.242 23.781 1 96.19 392 ARG A CA 1
ATOM 3219 C C . ARG A 1 392 ? -1.906 -1.839 23.578 1 96.19 392 ARG A C 1
ATOM 3221 O O . ARG A 1 392 ? -0.974 -1.436 24.281 1 96.19 392 ARG A O 1
ATOM 3228 N N . SER A 1 393 ? -2.459 -1.068 22.656 1 97.44 393 SER A N 1
ATOM 3229 C CA . SER A 1 393 ? -2.008 0.289 22.375 1 97.44 393 SER A CA 1
ATOM 3230 C C . SER A 1 393 ? -2.131 1.187 23.594 1 97.44 393 SER A C 1
ATOM 3232 O O . SER A 1 393 ? -1.337 2.111 23.781 1 97.44 393 SER A O 1
ATOM 3234 N N . TYR A 1 394 ? -3.1 0.895 24.453 1 98.5 394 TYR A N 1
ATOM 3235 C CA . TYR A 1 394 ? -3.27 1.652 25.688 1 98.5 394 TYR A CA 1
ATOM 3236 C C . TYR A 1 394 ? -2.023 1.558 26.562 1 98.5 394 TYR A C 1
ATOM 3238 O O . TYR A 1 394 ? -1.513 2.574 27.047 1 98.5 394 TYR A O 1
ATOM 3246 N N . TYR A 1 395 ? -1.557 0.409 26.734 1 98.12 395 TYR A N 1
ATOM 3247 C CA . TYR A 1 395 ? -0.432 0.164 27.625 1 98.12 395 TYR A CA 1
ATOM 3248 C C . TYR A 1 395 ? 0.862 0.712 27.031 1 98.12 395 TYR A C 1
ATOM 3250 O O . TYR A 1 395 ? 1.723 1.208 27.766 1 98.12 395 TYR A O 1
ATOM 3258 N N . VAL A 1 396 ? 0.965 0.604 25.75 1 97.06 396 VAL A N 1
ATOM 3259 C CA . VAL A 1 396 ? 2.145 1.128 25.078 1 97.06 396 VAL A CA 1
ATOM 3260 C C . VAL A 1 396 ? 2.215 2.643 25.25 1 97.06 396 VAL A C 1
ATOM 3262 O O . VAL A 1 396 ? 3.283 3.193 25.531 1 97.06 396 VAL A O 1
ATOM 3265 N N . ILE A 1 397 ? 1.125 3.344 25.109 1 98.44 397 ILE A N 1
ATOM 3266 C CA . ILE A 1 397 ? 1.062 4.793 25.266 1 98.44 397 ILE A CA 1
ATOM 3267 C C . ILE A 1 397 ? 1.325 5.16 26.734 1 98.44 397 ILE A C 1
ATOM 3269 O O . ILE A 1 397 ? 2.068 6.102 27.016 1 98.44 397 ILE A O 1
ATOM 3273 N N . LYS A 1 398 ? 0.711 4.383 27.656 1 98.56 398 LYS A N 1
ATOM 3274 C CA . LYS A 1 398 ? 0.936 4.602 29.078 1 98.56 398 LYS A CA 1
ATOM 3275 C C . LYS A 1 398 ? 2.422 4.523 29.422 1 98.56 398 LYS A C 1
ATOM 3277 O O . LYS A 1 398 ? 2.945 5.383 30.125 1 98.56 398 LYS A O 1
ATOM 3282 N N . ASP A 1 399 ? 3.068 3.506 28.875 1 97.88 399 ASP A N 1
ATOM 3283 C CA . ASP A 1 399 ? 4.496 3.326 29.109 1 97.88 399 ASP A CA 1
ATOM 3284 C C . ASP A 1 399 ? 5.301 4.484 28.516 1 97.88 399 ASP A C 1
ATOM 3286 O O . ASP A 1 399 ? 6.262 4.953 29.141 1 97.88 399 ASP A O 1
ATOM 3290 N N . LEU A 1 400 ? 4.961 4.926 27.375 1 97.81 400 LEU A N 1
ATOM 3291 C CA . LEU A 1 400 ? 5.652 6.035 26.719 1 97.81 400 LEU A CA 1
ATOM 3292 C C . LEU A 1 400 ? 5.508 7.316 27.531 1 97.81 400 LEU A C 1
ATOM 3294 O O . LEU A 1 400 ? 6.484 8.039 27.75 1 97.81 400 LEU A O 1
ATOM 3298 N N . ILE A 1 401 ? 4.277 7.594 27.953 1 98.31 401 ILE A N 1
ATOM 3299 C CA . ILE A 1 401 ? 4.023 8.797 28.734 1 98.31 401 ILE A CA 1
ATOM 3300 C C . ILE A 1 401 ? 4.871 8.766 30.016 1 98.31 401 ILE A C 1
ATOM 3302 O O . ILE A 1 401 ? 5.5 9.766 30.359 1 98.31 401 ILE A O 1
ATOM 3306 N N . SER A 1 402 ? 4.891 7.598 30.625 1 97.81 402 SER A N 1
ATOM 3307 C CA . SER A 1 402 ? 5.691 7.445 31.844 1 97.81 402 SER A CA 1
ATOM 3308 C C . SER A 1 402 ? 7.164 7.723 31.562 1 97.81 402 SER A C 1
ATOM 3310 O O . SER A 1 402 ? 7.832 8.406 32.344 1 97.81 402 SER A O 1
ATOM 3312 N N . SER A 1 403 ? 7.641 7.215 30.453 1 96.62 403 SER A N 1
ATOM 3313 C CA . SER A 1 403 ? 9.031 7.402 30.062 1 96.62 403 SER A CA 1
ATOM 3314 C C . SER A 1 403 ? 9.336 8.875 29.812 1 96.62 403 SER A C 1
ATOM 3316 O O . SER A 1 403 ? 10.367 9.391 30.25 1 96.62 403 SER A O 1
ATOM 3318 N N . ILE A 1 404 ? 8.492 9.562 29.141 1 97.12 404 ILE A N 1
ATOM 3319 C CA . ILE A 1 404 ? 8.703 10.969 28.797 1 97.12 404 ILE A CA 1
ATOM 3320 C C . ILE A 1 404 ? 8.625 11.828 30.062 1 97.12 404 ILE A C 1
ATOM 3322 O O . ILE A 1 404 ? 9.398 12.773 30.219 1 97.12 404 ILE A O 1
ATOM 3326 N N . ARG A 1 405 ? 7.695 11.484 31 1 96.88 405 ARG A N 1
ATOM 3327 C CA . ARG A 1 405 ? 7.543 12.211 32.25 1 96.88 405 ARG A CA 1
ATOM 3328 C C . ARG A 1 405 ? 8.82 12.156 33.094 1 96.88 405 ARG A C 1
ATOM 3330 O O . ARG A 1 405 ? 9.172 13.125 33.75 1 96.88 405 ARG A O 1
ATOM 3337 N N . SER A 1 406 ? 9.531 11.109 32.906 1 95.75 406 SER A N 1
ATOM 3338 C CA . SER A 1 406 ? 10.742 10.93 33.719 1 95.75 406 SER A CA 1
ATOM 3339 C C . SER A 1 406 ? 11.828 11.906 33.281 1 95.75 406 SER A C 1
ATOM 3341 O O . SER A 1 406 ? 12.75 12.188 34.031 1 95.75 406 SER A O 1
ATOM 3343 N N . ILE A 1 407 ? 11.719 12.484 32.094 1 95.19 407 ILE A N 1
ATOM 3344 C CA . ILE A 1 407 ? 12.734 13.414 31.594 1 95.19 407 ILE A CA 1
ATOM 3345 C C . ILE A 1 407 ? 12.062 14.695 31.109 1 95.19 407 ILE A C 1
ATOM 3347 O O . ILE A 1 407 ? 12.625 15.414 30.281 1 95.19 407 ILE A O 1
ATOM 3351 N N . GLU A 1 408 ? 10.875 15 31.484 1 95.69 408 GLU A N 1
ATOM 3352 C CA . GLU A 1 408 ? 10.008 16.031 30.922 1 95.69 408 GLU A CA 1
ATOM 3353 C C . GLU A 1 408 ? 10.672 17.391 30.969 1 95.69 408 GLU A C 1
ATOM 3355 O O . GLU A 1 408 ? 10.703 18.109 29.969 1 95.69 408 GLU A O 1
ATOM 3360 N N . GLU A 1 409 ? 11.18 17.797 32.125 1 93.56 409 GLU A N 1
ATOM 3361 C CA . GLU A 1 409 ? 11.781 19.125 32.281 1 93.56 409 GLU A CA 1
ATOM 3362 C C . GLU A 1 409 ? 12.938 19.312 31.281 1 93.56 409 GLU A C 1
ATOM 3364 O O . GLU A 1 409 ? 13.016 20.344 30.609 1 93.56 409 GLU A O 1
ATOM 3369 N N . GLU A 1 410 ? 13.727 18.297 31.25 1 93.81 410 GLU A N 1
ATOM 3370 C CA . GLU A 1 410 ? 14.859 18.359 30.312 1 93.81 410 GLU A CA 1
ATOM 3371 C C . GLU A 1 410 ? 14.375 18.375 28.875 1 93.81 410 GLU A C 1
ATOM 3373 O O . GLU A 1 410 ? 14.898 19.141 28.047 1 93.81 410 GLU A O 1
ATOM 3378 N N . LEU A 1 411 ? 13.445 17.562 28.578 1 96.56 411 LEU A N 1
ATOM 3379 C CA . LEU A 1 411 ? 12.945 17.406 27.203 1 96.56 411 LEU A CA 1
ATOM 3380 C C . LEU A 1 411 ? 12.312 18.703 26.703 1 96.56 411 LEU A C 1
ATOM 3382 O O . LEU A 1 411 ? 12.641 19.172 25.625 1 96.56 411 LEU A O 1
ATOM 3386 N N . VAL A 1 412 ? 11.422 19.344 27.469 1 96.38 412 VAL A N 1
ATOM 3387 C CA . VAL A 1 412 ? 10.664 20.5 27.016 1 96.38 412 VAL A CA 1
ATOM 3388 C C . VAL A 1 412 ? 11.586 21.719 26.906 1 96.38 412 VAL A C 1
ATOM 3390 O O . VAL A 1 412 ? 11.305 22.656 26.156 1 96.38 412 VAL A O 1
ATOM 3393 N N . ASN A 1 413 ? 12.695 21.703 27.594 1 95.38 413 ASN A N 1
ATOM 3394 C CA . ASN A 1 413 ? 13.656 22.797 27.531 1 95.38 413 ASN A CA 1
ATOM 3395 C C . ASN A 1 413 ? 14.766 22.516 26.531 1 95.38 413 ASN A C 1
ATOM 3397 O O . ASN A 1 413 ? 15.734 23.266 26.438 1 95.38 413 ASN A O 1
ATOM 3401 N N . SER A 1 414 ? 14.633 21.406 25.859 1 96.62 414 SER A N 1
ATOM 3402 C CA . SER A 1 414 ? 15.602 21.078 24.812 1 96.62 414 SER A CA 1
ATOM 3403 C C . SER A 1 414 ? 15.062 21.469 23.422 1 96.62 414 SER A C 1
ATOM 3405 O O . SER A 1 414 ? 13.867 21.688 23.266 1 96.62 414 SER A O 1
ATOM 3407 N N . LYS A 1 415 ? 15.945 21.625 22.453 1 96.25 415 LYS A N 1
ATOM 3408 C CA . LYS A 1 415 ? 15.609 21.906 21.062 1 96.25 415 LYS A CA 1
ATOM 3409 C C . LYS A 1 415 ? 16.188 20.844 20.141 1 96.25 415 LYS A C 1
ATOM 3411 O O . LYS A 1 415 ? 17.234 20.266 20.406 1 96.25 415 LYS A O 1
ATOM 3416 N N . PRO A 1 416 ? 15.43 20.531 19.109 1 96.88 416 PRO A N 1
ATOM 3417 C CA . PRO A 1 416 ? 16.016 19.594 18.156 1 96.88 416 PRO A CA 1
ATOM 3418 C C . PRO A 1 416 ? 17.281 20.141 17.484 1 96.88 416 PRO A C 1
ATOM 3420 O O . PRO A 1 416 ? 17.375 21.344 17.234 1 96.88 416 PRO A O 1
ATOM 3423 N N . VAL A 1 417 ? 18.219 19.312 17.203 1 97.56 417 VAL A N 1
ATOM 3424 C CA . VAL A 1 417 ? 19.438 19.656 16.484 1 97.56 417 VAL A CA 1
ATOM 3425 C C . VAL A 1 417 ? 19.297 19.266 15.016 1 97.56 417 VAL A C 1
ATOM 3427 O O . VAL A 1 417 ? 19.047 18.109 14.695 1 97.56 417 VAL A O 1
ATOM 3430 N N . PHE A 1 418 ? 19.453 20.234 14.141 1 97.62 418 PHE A N 1
ATOM 3431 C CA . PHE A 1 418 ? 19.375 19.969 12.711 1 97.62 418 PHE A CA 1
ATOM 3432 C C . PHE A 1 418 ? 20.734 20.109 12.055 1 97.62 418 PHE A C 1
ATOM 3434 O O . PHE A 1 418 ? 21.484 21.031 12.359 1 97.62 418 PHE A O 1
ATOM 3441 N N . ASP A 1 419 ? 21.062 19.172 11.227 1 98.06 419 ASP A N 1
ATOM 3442 C CA . ASP A 1 419 ? 22.328 19.156 10.516 1 98.06 419 ASP A CA 1
ATOM 3443 C C . ASP A 1 419 ? 22.281 20 9.25 1 98.06 419 ASP A C 1
ATOM 3445 O O . ASP A 1 419 ? 23.297 20.5 8.781 1 98.06 419 ASP A O 1
ATOM 3449 N N . THR A 1 420 ? 21.203 20.125 8.688 1 98.06 420 THR A N 1
ATOM 3450 C CA . THR A 1 420 ? 20.938 20.875 7.465 1 98.06 420 THR A CA 1
ATOM 3451 C C . THR A 1 420 ? 19.469 21.266 7.387 1 98.06 420 THR A C 1
ATOM 3453 O O . THR A 1 420 ? 18.703 21.062 8.344 1 98.06 420 THR A O 1
ATOM 3456 N N . TYR A 1 421 ? 19.078 21.969 6.301 1 97.88 421 TYR A N 1
ATOM 3457 C CA . TYR A 1 421 ? 17.719 22.484 6.223 1 97.88 421 TYR A CA 1
ATOM 3458 C C . TYR A 1 421 ? 17.109 22.234 4.852 1 97.88 421 TYR A C 1
ATOM 3460 O O . TYR A 1 421 ? 17.828 22.109 3.855 1 97.88 421 TYR A O 1
ATOM 3468 N N . PHE A 1 422 ? 15.82 22.016 4.844 1 97.12 422 PHE A N 1
ATOM 3469 C CA . PHE A 1 422 ? 14.992 21.859 3.654 1 97.12 422 PHE A CA 1
ATOM 3470 C C . PHE A 1 422 ? 14.242 23.156 3.35 1 97.12 422 PHE A C 1
ATOM 3472 O O . PHE A 1 422 ? 13.617 23.734 4.238 1 97.12 422 PHE A O 1
ATOM 3479 N N . GLY A 1 423 ? 14.32 23.641 2.057 1 98.06 423 GLY A N 1
ATOM 3480 C CA . GLY A 1 423 ? 13.562 24.812 1.663 1 98.06 423 GLY A CA 1
ATOM 3481 C C . GLY A 1 423 ? 12.156 24.5 1.191 1 98.06 423 GLY A C 1
ATOM 3482 O O . GLY A 1 423 ? 11.977 23.859 0.152 1 98.06 423 GLY A O 1
ATOM 3483 N N . PHE A 1 424 ? 11.156 24.938 1.964 1 97.62 424 PHE A N 1
ATOM 3484 C CA . PHE A 1 424 ? 9.742 24.781 1.62 1 97.62 424 PHE A CA 1
ATOM 3485 C C . PHE A 1 424 ? 9.266 25.922 0.743 1 97.62 424 PHE A C 1
ATOM 3487 O O . PHE A 1 424 ? 9.406 27.094 1.107 1 97.62 424 PHE A O 1
ATOM 3494 N N . ILE A 1 425 ? 8.805 25.609 -0.448 1 97.94 425 ILE A N 1
ATOM 3495 C CA . ILE A 1 425 ? 8.18 26.578 -1.347 1 97.94 425 ILE A CA 1
ATOM 3496 C C . ILE A 1 425 ? 6.707 26.234 -1.53 1 97.94 425 ILE A C 1
ATOM 3498 O O . ILE A 1 425 ? 6.359 25.406 -2.373 1 97.94 425 ILE A O 1
ATOM 3502 N N . PRO A 1 426 ? 5.84 26.922 -0.811 1 96.81 426 PRO A N 1
ATOM 3503 C CA . PRO A 1 426 ? 4.418 26.562 -0.807 1 96.81 426 PRO A CA 1
ATOM 3504 C C . PRO A 1 426 ? 3.816 26.531 -2.209 1 96.81 426 PRO A C 1
ATOM 3506 O O . PRO A 1 426 ? 2.904 25.734 -2.473 1 96.81 426 PRO A O 1
ATOM 3509 N N . ASP A 1 427 ? 4.316 27.312 -3.164 1 96.31 427 ASP A N 1
ATOM 3510 C CA . ASP A 1 427 ? 3.775 27.406 -4.516 1 96.31 427 ASP A CA 1
ATOM 3511 C C . ASP A 1 427 ? 3.854 26.062 -5.234 1 96.31 427 ASP A C 1
ATOM 3513 O O . ASP A 1 427 ? 3.002 25.75 -6.07 1 96.31 427 ASP A O 1
ATOM 3517 N N . TYR A 1 428 ? 4.852 25.281 -4.883 1 96.88 428 TYR A N 1
ATOM 3518 C CA . TYR A 1 428 ? 5.035 23.984 -5.527 1 96.88 428 TYR A CA 1
ATOM 3519 C C . TYR A 1 428 ? 3.955 23 -5.09 1 96.88 428 TYR A C 1
ATOM 3521 O O . TYR A 1 428 ? 3.797 21.938 -5.695 1 96.88 428 TYR A O 1
ATOM 3529 N N . TYR A 1 429 ? 3.17 23.344 -4.07 1 95.94 429 TYR A N 1
ATOM 3530 C CA . TYR A 1 429 ? 2.184 22.422 -3.512 1 95.94 429 TYR A CA 1
ATOM 3531 C C . TYR A 1 429 ? 0.769 22.953 -3.736 1 95.94 429 TYR A C 1
ATOM 3533 O O . TYR A 1 429 ? -0.204 22.328 -3.299 1 95.94 429 TYR A O 1
ATOM 3541 N N . SER A 1 430 ? 0.63 24.094 -4.402 1 93.5 430 SER A N 1
ATOM 3542 C CA . SER A 1 430 ? -0.671 24.656 -4.766 1 93.5 430 SER A CA 1
ATOM 3543 C C . SER A 1 430 ? -1.182 24.062 -6.074 1 93.5 430 SER A C 1
ATOM 3545 O O . SER A 1 430 ? -1.312 24.766 -7.074 1 93.5 430 SER A O 1
ATOM 3547 N N . THR A 1 431 ? -1.578 22.781 -6.047 1 92.12 431 THR A N 1
ATOM 3548 C CA . THR A 1 431 ? -1.892 22.062 -7.277 1 92.12 431 THR A CA 1
ATOM 3549 C C . THR A 1 431 ? -3.332 21.562 -7.254 1 92.12 431 THR A C 1
ATOM 3551 O O . THR A 1 431 ? -3.807 20.984 -8.234 1 92.12 431 THR A O 1
ATOM 3554 N N . GLU A 1 432 ? -4.117 21.75 -6.223 1 90.44 432 GLU A N 1
ATOM 3555 C CA . GLU A 1 432 ? -5.379 21.062 -5.973 1 90.44 432 GLU A CA 1
ATOM 3556 C C . GLU A 1 432 ? -6.469 21.531 -6.93 1 90.44 432 GLU A C 1
ATOM 3558 O O . GLU A 1 432 ? -7.445 20.828 -7.172 1 90.44 432 GLU A O 1
ATOM 3563 N N . HIS A 1 433 ? -6.359 22.75 -7.605 1 91.06 433 HIS A N 1
ATOM 3564 C CA . HIS A 1 433 ? -7.473 23.281 -8.398 1 91.06 433 HIS A CA 1
ATOM 3565 C C . HIS A 1 433 ? -7.152 23.234 -9.891 1 91.06 433 HIS A C 1
ATOM 3567 O O . HIS A 1 433 ? -7.992 23.594 -10.719 1 91.06 433 HIS A O 1
ATOM 3573 N N . TYR A 1 434 ? -5.977 22.828 -10.312 1 91 434 TYR A N 1
ATOM 3574 C CA . TYR A 1 434 ? -5.574 22.828 -11.711 1 91 434 TYR A CA 1
ATOM 3575 C C . TYR A 1 434 ? -6.434 21.875 -12.531 1 91 434 TYR A C 1
ATOM 3577 O O . TYR A 1 434 ? -6.832 22.188 -13.656 1 91 434 TYR A O 1
ATOM 3585 N N . LYS A 1 435 ? -6.758 20.797 -12 1 87.31 435 LYS A N 1
ATOM 3586 C CA . LYS A 1 435 ? -7.469 19.766 -12.734 1 87.31 435 LYS A CA 1
ATOM 3587 C C . LYS A 1 435 ? -8.867 20.219 -13.133 1 87.31 435 LYS A C 1
ATOM 3589 O O . LYS A 1 435 ? -9.359 19.875 -14.203 1 87.31 435 LYS A O 1
ATOM 3594 N N . GLU A 1 436 ? -9.469 20.938 -12.211 1 91.25 436 GLU A N 1
ATOM 3595 C CA . GLU A 1 436 ? -10.805 21.453 -12.492 1 91.25 436 GLU A CA 1
ATOM 3596 C C . GLU A 1 436 ? -10.797 22.344 -13.734 1 91.25 436 GLU A C 1
ATOM 3598 O O . GLU A 1 436 ? -11.812 22.438 -14.438 1 91.25 436 GLU A O 1
ATOM 3603 N N . HIS A 1 437 ? -9.672 22.891 -14.109 1 91.88 437 HIS A N 1
ATOM 3604 C CA . HIS A 1 437 ? -9.555 23.828 -15.234 1 91.88 437 HIS A CA 1
ATOM 3605 C C . HIS A 1 437 ? -8.891 23.156 -16.438 1 91.88 437 HIS A C 1
ATOM 3607 O O . HIS A 1 437 ? -8.516 23.828 -17.391 1 91.88 437 HIS A O 1
ATOM 3613 N N . GLY A 1 438 ? -8.625 21.812 -16.344 1 87.69 438 GLY A N 1
ATOM 3614 C CA . GLY A 1 438 ? -8.07 21.062 -17.453 1 87.69 438 GLY A CA 1
ATOM 3615 C C . GLY A 1 438 ? -6.578 21.234 -17.625 1 87.69 438 GLY A C 1
ATOM 3616 O O . GLY A 1 438 ? -6.031 21 -18.703 1 87.69 438 GLY A O 1
ATOM 3617 N N . LEU A 1 439 ? -5.98 21.797 -16.641 1 87.31 439 LEU A N 1
ATOM 3618 C CA . LEU A 1 439 ? -4.539 22.016 -16.672 1 87.31 439 LEU A CA 1
ATOM 3619 C C . LEU A 1 439 ? -3.793 20.812 -16.094 1 87.31 439 LEU A C 1
ATOM 3621 O O . LEU A 1 439 ? -3.203 20.906 -15.016 1 87.31 439 LEU A O 1
ATOM 3625 N N . ASN A 1 440 ? -3.715 19.781 -16.859 1 77.31 440 ASN A N 1
ATOM 3626 C CA . ASN A 1 440 ? -3.26 18.469 -16.406 1 77.31 440 ASN A CA 1
ATOM 3627 C C . ASN A 1 440 ? -1.737 18.391 -16.344 1 77.31 440 ASN A C 1
ATOM 3629 O O . ASN A 1 440 ? -1.182 17.438 -15.781 1 77.31 440 ASN A O 1
ATOM 3633 N N . ALA A 1 441 ? -1.051 19.391 -16.828 1 79.19 441 ALA A N 1
ATOM 3634 C CA . ALA A 1 441 ? 0.409 19.391 -16.781 1 79.19 441 ALA A CA 1
ATOM 3635 C C . ALA A 1 441 ? 0.91 19.438 -15.344 1 79.19 441 ALA A C 1
ATOM 3637 O O . ALA A 1 441 ? 2.1 19.234 -15.094 1 79.19 441 ALA A O 1
ATOM 3638 N N . VAL A 1 442 ? -0.039 19.562 -14.469 1 87.56 442 VAL A N 1
ATOM 3639 C CA . VAL A 1 442 ? 0.286 19.641 -13.047 1 87.56 442 VAL A CA 1
ATOM 3640 C C . VAL A 1 442 ? 0.833 18.297 -12.562 1 87.56 442 VAL A C 1
ATOM 3642 O O . VAL A 1 442 ? 1.561 18.234 -11.57 1 87.56 442 VAL A O 1
ATOM 3645 N N . SER A 1 443 ? 0.624 17.266 -13.344 1 90.06 443 SER A N 1
ATOM 3646 C CA . SER A 1 443 ? 1.077 15.922 -12.969 1 90.06 443 SER A CA 1
ATOM 3647 C C . SER A 1 443 ? 2.6 15.844 -12.953 1 90.06 443 SER A C 1
ATOM 3649 O O . SER A 1 443 ? 3.178 15.094 -12.164 1 90.06 443 SER A O 1
ATOM 3651 N N . ASP A 1 444 ? 3.236 16.641 -13.773 1 93.81 444 ASP A N 1
ATOM 3652 C CA . ASP A 1 444 ? 4.691 16.609 -13.852 1 93.81 444 ASP A CA 1
ATOM 3653 C C . ASP A 1 444 ? 5.324 17.094 -12.555 1 93.81 444 ASP A C 1
ATOM 3655 O O . ASP A 1 444 ? 6.203 16.438 -11.992 1 93.81 444 ASP A O 1
ATOM 3659 N N . ILE A 1 445 ? 4.926 18.25 -12.047 1 95.19 445 ILE A N 1
ATOM 3660 C CA . ILE A 1 445 ? 5.516 18.781 -10.828 1 95.19 445 ILE A CA 1
ATOM 3661 C C . ILE A 1 445 ? 5.16 17.891 -9.641 1 95.19 445 ILE A C 1
ATOM 3663 O O . ILE A 1 445 ? 5.965 17.719 -8.727 1 95.19 445 ILE A O 1
ATOM 3667 N N . GLU A 1 446 ? 3.928 17.406 -9.617 1 95.25 446 GLU A N 1
ATOM 3668 C CA . GLU A 1 446 ? 3.527 16.5 -8.539 1 95.25 446 GLU A CA 1
ATOM 3669 C C . GLU A 1 446 ? 4.434 15.266 -8.492 1 95.25 446 GLU A C 1
ATOM 3671 O O . GLU A 1 446 ? 4.902 14.883 -7.418 1 95.25 446 GLU A O 1
ATOM 3676 N N . PHE A 1 447 ? 4.707 14.719 -9.625 1 96.12 447 PHE A N 1
ATOM 3677 C CA . PHE A 1 447 ? 5.574 13.547 -9.711 1 96.12 447 PHE A CA 1
ATOM 3678 C C . PHE A 1 447 ? 6.988 13.891 -9.25 1 96.12 447 PHE A C 1
ATOM 3680 O O . PHE A 1 447 ? 7.551 13.211 -8.391 1 96.12 447 PHE A O 1
ATOM 3687 N N . LYS A 1 448 ? 7.531 14.922 -9.758 1 96.94 448 LYS A N 1
ATOM 3688 C CA . LYS A 1 448 ? 8.93 15.258 -9.508 1 96.94 448 LYS A CA 1
ATOM 3689 C C . LYS A 1 448 ? 9.156 15.609 -8.047 1 96.94 448 LYS A C 1
ATOM 3691 O O . LYS A 1 448 ? 10.133 15.172 -7.438 1 96.94 448 LYS A O 1
ATOM 3696 N N . ARG A 1 449 ? 8.281 16.438 -7.492 1 97.06 449 ARG A N 1
ATOM 3697 C CA . ARG A 1 449 ? 8.484 16.812 -6.098 1 97.06 449 ARG A CA 1
ATOM 3698 C C . ARG A 1 449 ? 8.336 15.594 -5.18 1 97.06 449 ARG A C 1
ATOM 3700 O O . ARG A 1 449 ? 9.078 15.453 -4.207 1 97.06 449 ARG A O 1
ATOM 3707 N N . ASP A 1 450 ? 7.34 14.719 -5.5 1 95.56 450 ASP A N 1
ATOM 3708 C CA . ASP A 1 450 ? 7.113 13.539 -4.668 1 95.56 450 ASP A CA 1
ATOM 3709 C C . ASP A 1 450 ? 8.328 12.617 -4.68 1 95.56 450 ASP A C 1
ATOM 3711 O O . ASP A 1 450 ? 8.805 12.188 -3.623 1 95.56 450 ASP A O 1
ATOM 3715 N N . VAL A 1 451 ? 8.875 12.383 -5.867 1 96.12 451 VAL A N 1
ATOM 3716 C CA . VAL A 1 451 ? 9.984 11.445 -6.012 1 96.12 451 VAL A CA 1
ATOM 3717 C C . VAL A 1 451 ? 11.258 12.055 -5.43 1 96.12 451 VAL A C 1
ATOM 3719 O O . VAL A 1 451 ? 12 11.391 -4.711 1 96.12 451 VAL A O 1
ATOM 3722 N N . SER A 1 452 ? 11.438 13.32 -5.664 1 97.31 452 SER A N 1
ATOM 3723 C CA . SER A 1 452 ? 12.68 13.969 -5.258 1 97.31 452 SER A CA 1
ATOM 3724 C C . SER A 1 452 ? 12.742 14.148 -3.744 1 97.31 452 SER A C 1
ATOM 3726 O O . SER A 1 452 ? 13.812 14.039 -3.141 1 97.31 452 SER A O 1
ATOM 3728 N N . ILE A 1 453 ? 11.641 14.43 -3.229 1 97.88 453 ILE A N 1
ATOM 3729 C CA . ILE A 1 453 ? 11.633 14.805 -1.818 1 97.88 453 ILE A CA 1
ATOM 3730 C C . ILE A 1 453 ? 11.359 13.57 -0.958 1 97.88 453 ILE A C 1
ATOM 3732 O O . ILE A 1 453 ? 12.156 13.234 -0.077 1 97.88 453 ILE A O 1
ATOM 3736 N N . PHE A 1 454 ? 10.352 12.812 -1.222 1 96 454 PHE A N 1
ATOM 3737 C CA . PHE A 1 454 ? 9.867 11.773 -0.325 1 96 454 PHE A CA 1
ATOM 3738 C C . PHE A 1 454 ? 10.461 10.414 -0.701 1 96 454 PHE A C 1
ATOM 3740 O O . PHE A 1 454 ? 10.438 9.477 0.097 1 96 454 PHE A O 1
ATOM 3747 N N . ASP A 1 455 ? 10.992 10.266 -1.951 1 95.62 455 ASP A N 1
ATOM 3748 C CA . ASP A 1 455 ? 11.562 9 -2.389 1 95.62 455 ASP A CA 1
ATOM 3749 C C . ASP A 1 455 ? 12.984 9.188 -2.914 1 95.62 455 ASP A C 1
ATOM 3751 O O . ASP A 1 455 ? 13.547 8.289 -3.541 1 95.62 455 ASP A O 1
ATOM 3755 N N . GLY A 1 456 ? 13.531 10.391 -2.721 1 97.12 456 GLY A N 1
ATOM 3756 C CA . GLY A 1 456 ? 14.812 10.688 -3.338 1 97.12 456 GLY A CA 1
ATOM 3757 C C . GLY A 1 456 ? 15.766 11.422 -2.414 1 97.12 456 GLY A C 1
ATOM 3758 O O . GLY A 1 456 ? 16.109 10.914 -1.345 1 97.12 456 GLY A O 1
ATOM 3759 N N . VAL A 1 457 ? 16.031 12.641 -2.789 1 98.31 457 VAL A N 1
ATOM 3760 C CA . VAL A 1 457 ? 17.156 13.391 -2.256 1 98.31 457 VAL A CA 1
ATOM 3761 C C . VAL A 1 457 ? 16.938 13.664 -0.77 1 98.31 457 VAL A C 1
ATOM 3763 O O . VAL A 1 457 ? 17.828 13.422 0.051 1 98.31 457 VAL A O 1
ATOM 3766 N N . ILE A 1 458 ? 15.805 14.094 -0.378 1 98.44 458 ILE A N 1
ATOM 3767 C CA . ILE A 1 458 ? 15.578 14.477 1.012 1 98.44 458 ILE A CA 1
ATOM 3768 C C . ILE A 1 458 ? 15.453 13.219 1.874 1 98.44 458 ILE A C 1
ATOM 3770 O O . ILE A 1 458 ? 15.969 13.18 2.994 1 98.44 458 ILE A O 1
ATOM 3774 N N . ARG A 1 459 ? 14.789 12.242 1.369 1 97.81 459 ARG A N 1
ATOM 3775 C CA . ARG A 1 459 ? 14.75 10.961 2.066 1 97.81 459 ARG A CA 1
ATOM 3776 C C . ARG A 1 459 ? 16.156 10.414 2.273 1 97.81 459 ARG A C 1
ATOM 3778 O O . ARG A 1 459 ? 16.453 9.82 3.316 1 97.81 459 ARG A O 1
ATOM 3785 N N . ALA A 1 460 ? 17 10.555 1.264 1 98.5 460 ALA A N 1
ATOM 3786 C CA . ALA A 1 460 ? 18.375 10.07 1.356 1 98.5 460 ALA A CA 1
ATOM 3787 C C . ALA A 1 460 ? 19.094 10.695 2.545 1 98.5 460 ALA A C 1
ATOM 3789 O O . ALA A 1 460 ? 19.859 10.016 3.24 1 98.5 460 ALA A O 1
ATOM 3790 N N . LEU A 1 461 ? 18.875 11.984 2.773 1 98.56 461 LEU A N 1
ATOM 3791 C CA . LEU A 1 461 ? 19.469 12.641 3.93 1 98.56 461 LEU A CA 1
ATOM 3792 C C . LEU A 1 461 ? 19.094 11.922 5.219 1 98.56 461 LEU A C 1
ATOM 3794 O O . LEU A 1 461 ? 19.953 11.641 6.059 1 98.56 461 LEU A O 1
ATOM 3798 N N . LYS A 1 462 ? 17.812 11.531 5.34 1 98.06 462 LYS A N 1
ATOM 3799 C CA . LYS A 1 462 ? 17.344 10.875 6.559 1 98.06 462 LYS A CA 1
ATOM 3800 C C . LYS A 1 462 ? 17.922 9.469 6.684 1 98.06 462 LYS A C 1
ATOM 3802 O O . LYS A 1 462 ? 18.297 9.047 7.777 1 98.06 462 LYS A O 1
ATOM 3807 N N . LEU A 1 463 ? 18 8.773 5.562 1 97.62 463 LEU A N 1
ATOM 3808 C CA . LEU A 1 463 ? 18.562 7.426 5.578 1 97.62 463 LEU A CA 1
ATOM 3809 C C . LEU A 1 463 ? 20.031 7.457 5.965 1 97.62 463 LEU A C 1
ATOM 3811 O O . LEU A 1 463 ? 20.594 6.441 6.398 1 97.62 463 LEU A O 1
ATOM 3815 N N . LEU A 1 464 ? 20.656 8.633 5.762 1 98.06 464 LEU A N 1
ATOM 3816 C CA . LEU A 1 464 ? 22.047 8.828 6.141 1 98.06 464 LEU A CA 1
ATOM 3817 C C . LEU A 1 464 ? 22.156 9.422 7.543 1 98.06 464 LEU A C 1
ATOM 3819 O O . LEU A 1 464 ? 23.25 9.766 7.992 1 98.06 464 LEU A O 1
ATOM 3823 N N . ASN A 1 465 ? 21.047 9.625 8.234 1 98.06 465 ASN A N 1
ATOM 3824 C CA . ASN A 1 465 ? 20.922 10.094 9.617 1 98.06 465 ASN A CA 1
ATOM 3825 C C . ASN A 1 465 ? 21.219 11.578 9.734 1 98.06 465 ASN A C 1
ATOM 3827 O O . ASN A 1 465 ? 21.734 12.031 10.758 1 98.06 465 ASN A O 1
ATOM 3831 N N . TYR A 1 466 ? 21.047 12.32 8.602 1 98.38 466 TYR A N 1
ATOM 3832 C CA . TYR A 1 466 ? 20.984 13.773 8.734 1 98.38 466 TYR A CA 1
ATOM 3833 C C . TYR A 1 466 ? 19.625 14.219 9.242 1 98.38 466 TYR A C 1
ATOM 3835 O O . TYR A 1 466 ? 18.594 13.82 8.703 1 98.38 466 TYR A O 1
ATOM 3843 N N . ASN A 1 467 ? 19.594 14.953 10.281 1 98.19 467 ASN A N 1
ATOM 3844 C CA . ASN A 1 467 ? 18.344 15.57 10.719 1 98.19 467 ASN A CA 1
ATOM 3845 C C . ASN A 1 467 ? 18.109 16.906 10.023 1 98.19 467 ASN A C 1
ATOM 3847 O O . ASN A 1 467 ? 19.031 17.703 9.867 1 98.19 467 ASN A O 1
ATOM 3851 N N . ILE A 1 468 ? 16.922 17.109 9.578 1 97.88 468 ILE A N 1
ATOM 3852 C CA . ILE A 1 468 ? 16.641 18.203 8.656 1 97.88 468 ILE A CA 1
ATOM 3853 C C . ILE A 1 468 ? 15.609 19.141 9.273 1 97.88 468 ILE A C 1
ATOM 3855 O O . ILE A 1 468 ? 14.516 18.719 9.656 1 97.88 468 ILE A O 1
ATOM 3859 N N . GLY A 1 469 ? 15.914 20.453 9.398 1 96.75 469 GLY A N 1
ATOM 3860 C CA . GLY A 1 469 ? 14.93 21.469 9.695 1 96.75 469 GLY A CA 1
ATOM 3861 C C . GLY A 1 469 ? 14.25 22.031 8.461 1 96.75 469 GLY A C 1
ATOM 3862 O O . GLY A 1 469 ? 14.445 21.516 7.355 1 96.75 469 GLY A O 1
ATOM 3863 N N . GLY A 1 470 ? 13.391 23 8.633 1 95.94 470 GLY A N 1
ATOM 3864 C CA . GLY A 1 470 ? 12.688 23.578 7.508 1 95.94 470 GLY A CA 1
ATOM 3865 C C . GLY A 1 470 ? 12.75 25.094 7.488 1 95.94 470 GLY A C 1
ATOM 3866 O O . GLY A 1 470 ? 12.852 25.734 8.539 1 95.94 470 GLY A O 1
ATOM 3867 N N . VAL A 1 471 ? 12.766 25.641 6.305 1 96.38 471 VAL A N 1
ATOM 3868 C CA . VAL A 1 471 ? 12.656 27.078 6.105 1 96.38 471 VAL A CA 1
ATOM 3869 C C . VAL A 1 471 ? 11.602 27.391 5.047 1 96.38 471 VAL A C 1
ATOM 3871 O O . VAL A 1 471 ? 11.531 26.703 4.02 1 96.38 471 VAL A O 1
ATOM 3874 N N . ASN A 1 472 ? 10.727 28.297 5.336 1 96.19 472 ASN A N 1
ATOM 3875 C CA . ASN A 1 472 ? 9.742 28.75 4.363 1 96.19 472 ASN A CA 1
ATOM 3876 C C . ASN A 1 472 ? 10.312 29.859 3.48 1 96.19 472 ASN A C 1
ATOM 3878 O O . ASN A 1 472 ? 10.469 31 3.93 1 96.19 472 ASN A O 1
ATOM 3882 N N . LEU A 1 473 ? 10.531 29.609 2.236 1 97 473 LEU A N 1
ATOM 3883 C CA . LEU A 1 473 ? 11.234 30.516 1.344 1 97 473 LEU A CA 1
ATOM 3884 C C . LEU A 1 473 ? 10.297 31.609 0.823 1 97 473 LEU A C 1
ATOM 3886 O O . LEU A 1 473 ? 10.734 32.562 0.172 1 97 473 LEU A O 1
ATOM 3890 N N . ARG A 1 474 ? 9.039 31.484 1.237 1 92.69 474 ARG A N 1
ATOM 3891 C CA . ARG A 1 474 ? 8.062 32.531 0.89 1 92.69 474 ARG A CA 1
ATOM 3892 C C . ARG A 1 474 ? 7.855 33.5 2.047 1 92.69 474 ARG A C 1
ATOM 3894 O O . ARG A 1 474 ? 7.145 34.5 1.907 1 92.69 474 ARG A O 1
ATOM 3901 N N . SER A 1 475 ? 8.523 33.25 3.098 1 88.62 475 SER A N 1
ATOM 3902 C CA . SER A 1 475 ? 8.32 34.094 4.27 1 88.62 475 SER A CA 1
ATOM 3903 C C . SER A 1 475 ? 8.852 35.5 4.035 1 88.62 475 SER A C 1
ATOM 3905 O O . SER A 1 475 ? 9.977 35.688 3.562 1 88.62 475 SER A O 1
ATOM 3907 N N . PRO A 1 476 ? 8.078 36.562 4.266 1 77.75 476 PRO A N 1
ATOM 3908 C CA . PRO A 1 476 ? 8.516 37.938 4.031 1 77.75 476 PRO A CA 1
ATOM 3909 C C . PRO A 1 476 ? 9.719 38.344 4.891 1 77.75 476 PRO A C 1
ATOM 3911 O O . PRO A 1 476 ? 10.531 39.156 4.477 1 77.75 476 PRO A O 1
ATOM 3914 N N . ASN A 1 477 ? 9.797 37.844 6.098 1 76.31 477 ASN A N 1
ATOM 3915 C CA . ASN A 1 477 ? 10.898 38.188 6.988 1 76.31 477 ASN A CA 1
ATOM 3916 C C . ASN A 1 477 ? 11.898 37.031 7.113 1 76.31 477 ASN A C 1
ATOM 3918 O O . ASN A 1 477 ? 12.383 36.75 8.211 1 76.31 477 ASN A O 1
ATOM 3922 N N . LEU A 1 478 ? 12.156 36.531 5.945 1 82.44 478 LEU A N 1
ATOM 3923 C CA . LEU A 1 478 ? 13.016 35.375 5.941 1 82.44 478 LEU A CA 1
ATOM 3924 C C . LEU A 1 478 ? 14.453 35.719 6.297 1 82.44 478 LEU A C 1
ATOM 3926 O O . LEU A 1 478 ? 15.023 36.656 5.707 1 82.44 478 LEU A O 1
ATOM 3930 N N . ASP A 1 479 ? 14.922 35.219 7.469 1 77.88 479 ASP A N 1
ATOM 3931 C CA . ASP A 1 479 ? 16.328 35.281 7.84 1 77.88 479 ASP A CA 1
ATOM 3932 C C . ASP A 1 479 ? 17.016 33.906 7.621 1 77.88 479 ASP A C 1
ATOM 3934 O O . ASP A 1 479 ? 16.844 33 8.43 1 77.88 479 ASP A O 1
ATOM 3938 N N . LEU A 1 480 ? 17.703 33.812 6.527 1 88 480 LEU A N 1
ATOM 3939 C CA . LEU A 1 480 ? 18.359 32.531 6.199 1 88 480 LEU A CA 1
ATOM 3940 C C . LEU A 1 480 ? 19.734 32.469 6.855 1 88 480 LEU A C 1
ATOM 3942 O O . LEU A 1 480 ? 20.75 32.375 6.164 1 88 480 LEU A O 1
ATOM 3946 N N . ASN A 1 481 ? 19.766 32.5 8.148 1 88.62 481 ASN A N 1
ATOM 3947 C CA . ASN A 1 481 ? 21.016 32.375 8.867 1 88.62 481 ASN A CA 1
ATOM 3948 C C . ASN A 1 481 ? 21.328 30.891 9.156 1 88.62 481 ASN A C 1
ATOM 3950 O O . ASN A 1 481 ? 21.453 30.5 10.32 1 88.62 481 ASN A O 1
ATOM 3954 N N . ILE A 1 482 ? 21.375 30.094 8.094 1 94.25 482 ILE A N 1
ATOM 3955 C CA . ILE A 1 482 ? 21.688 28.672 8.18 1 94.25 482 ILE A CA 1
ATOM 3956 C C . ILE A 1 482 ? 22.844 28.344 7.238 1 94.25 482 ILE A C 1
ATOM 3958 O O . ILE A 1 482 ? 23.109 29.094 6.293 1 94.25 482 ILE A O 1
ATOM 3962 N N . ARG A 1 483 ? 23.531 27.281 7.527 1 91.94 483 ARG A N 1
ATOM 3963 C CA . ARG A 1 483 ? 24.766 27 6.82 1 91.94 483 ARG A CA 1
ATOM 3964 C C . ARG A 1 483 ? 24.5 26.234 5.527 1 91.94 483 ARG A C 1
ATOM 3966 O O . ARG A 1 483 ? 25.266 26.328 4.574 1 91.94 483 ARG A O 1
ATOM 3973 N N . SER A 1 484 ? 23.547 25.406 5.488 1 97.88 484 SER A N 1
ATOM 3974 C CA . SER A 1 484 ? 23.25 24.625 4.293 1 97.88 484 SER A CA 1
ATOM 3975 C C . SER A 1 484 ? 21.75 24.5 4.07 1 97.88 484 SER A C 1
ATOM 3977 O O . SER A 1 484 ? 20.984 24.484 5.031 1 97.88 484 SER A O 1
ATOM 3979 N N . LEU A 1 485 ? 21.406 24.469 2.818 1 98.38 485 LEU A N 1
ATOM 3980 C CA . LEU A 1 485 ? 20 24.484 2.406 1 98.38 485 LEU A CA 1
ATOM 3981 C C . LEU A 1 485 ? 19.797 23.625 1.17 1 98.38 485 LEU A C 1
ATOM 3983 O O . LEU A 1 485 ? 20.516 23.75 0.186 1 98.38 485 LEU A O 1
ATOM 3987 N N . TRP A 1 486 ? 18.875 22.672 1.271 1 98.75 486 TRP A N 1
ATOM 3988 C CA . TRP A 1 486 ? 18.484 21.828 0.149 1 98.75 486 TRP A CA 1
ATOM 3989 C C . TRP A 1 486 ? 17.141 22.281 -0.427 1 98.75 486 TRP A C 1
ATOM 3991 O O . TRP A 1 486 ? 16.141 22.344 0.291 1 98.75 486 TRP A O 1
ATOM 4001 N N . VAL A 1 487 ? 17.062 22.516 -1.739 1 98.69 487 VAL A N 1
ATOM 4002 C CA . VAL A 1 487 ? 15.859 23.094 -2.33 1 98.69 487 VAL A CA 1
ATOM 4003 C C . VAL A 1 487 ? 15.461 22.297 -3.568 1 98.69 487 VAL A C 1
ATOM 4005 O O . VAL A 1 487 ? 16.25 22.141 -4.5 1 98.69 487 VAL A O 1
ATOM 4008 N N . PHE A 1 488 ? 14.25 21.688 -3.539 1 98.56 488 PHE A N 1
ATOM 4009 C CA . PHE A 1 488 ? 13.648 21.172 -4.762 1 98.56 488 PHE A CA 1
ATOM 4010 C C . PHE A 1 488 ? 13.375 22.297 -5.75 1 98.56 488 PHE A C 1
ATOM 4012 O O . PHE A 1 488 ? 12.766 23.312 -5.398 1 98.56 488 PHE A O 1
ATOM 4019 N N . SER A 1 489 ? 13.922 22.125 -6.93 1 97.75 489 SER A N 1
ATOM 4020 C CA . SER A 1 489 ? 13.797 23.141 -7.969 1 97.75 489 SER A CA 1
ATOM 4021 C C . SER A 1 489 ? 13.148 22.578 -9.227 1 97.75 489 SER A C 1
ATOM 4023 O O . SER A 1 489 ? 13.547 21.516 -9.711 1 97.75 489 SER A O 1
ATOM 4025 N N . TYR A 1 490 ? 12.156 23.266 -9.688 1 96.75 490 TYR A N 1
ATOM 4026 C CA . TYR A 1 490 ? 11.398 22.891 -10.883 1 96.75 490 TYR A CA 1
ATOM 4027 C C . TYR A 1 490 ? 11.688 23.859 -12.031 1 96.75 490 TYR A C 1
ATOM 4029 O O . TYR A 1 490 ? 12.469 24.797 -11.883 1 96.75 490 TYR A O 1
ATOM 4037 N N . LYS A 1 491 ? 11.141 23.641 -13.234 1 95.56 491 LYS A N 1
ATOM 4038 C CA . LYS A 1 491 ? 11.367 24.484 -14.406 1 95.56 491 LYS A CA 1
ATOM 4039 C C . LYS A 1 491 ? 10.961 25.922 -14.125 1 95.56 491 LYS A C 1
ATOM 4041 O O . LYS A 1 491 ? 11.453 26.844 -14.781 1 95.56 491 LYS A O 1
ATOM 4046 N N . TRP A 1 492 ? 10.055 26.047 -13.164 1 96.12 492 TRP A N 1
ATOM 4047 C CA . TRP A 1 492 ? 9.688 27.391 -12.742 1 96.12 492 TRP A CA 1
ATOM 4048 C C . TRP A 1 492 ? 9.891 27.562 -11.242 1 96.12 492 TRP A C 1
ATOM 4050 O O . TRP A 1 492 ? 9.891 26.594 -10.492 1 96.12 492 TRP A O 1
ATOM 4060 N N . MET A 1 493 ? 10.188 28.766 -10.797 1 97.81 493 MET A N 1
ATOM 4061 C CA . MET A 1 493 ? 10.344 29.219 -9.414 1 97.81 493 MET A CA 1
ATOM 4062 C C . MET A 1 493 ? 10.039 30.703 -9.289 1 97.81 493 MET A C 1
ATOM 4064 O O . MET A 1 493 ? 10.461 31.5 -10.133 1 97.81 493 MET A O 1
ATOM 4068 N N . PRO A 1 494 ? 9.281 31.031 -8.273 1 96.62 494 PRO A N 1
ATOM 4069 C CA . PRO A 1 494 ? 9.023 32.469 -8.133 1 96.62 494 PRO A CA 1
ATOM 4070 C C . PRO A 1 494 ? 10.305 33.312 -8.141 1 96.62 494 PRO A C 1
ATOM 4072 O O . PRO A 1 494 ? 11.297 32.906 -7.527 1 96.62 494 PRO A O 1
ATOM 4075 N N . CYS A 1 495 ? 10.266 34.5 -8.781 1 96.38 495 CYS A N 1
ATOM 4076 C CA . CYS A 1 495 ? 11.445 35.344 -8.977 1 96.38 495 CYS A CA 1
ATOM 4077 C C . CYS A 1 495 ? 12.047 35.75 -7.637 1 96.38 495 CYS A C 1
ATOM 4079 O O . CYS A 1 495 ? 13.266 35.719 -7.469 1 96.38 495 CYS A O 1
ATOM 4081 N N . HIS A 1 496 ? 11.188 36.125 -6.766 1 94.94 496 HIS A N 1
ATOM 4082 C CA . HIS A 1 496 ? 11.68 36.594 -5.469 1 94.94 496 HIS A CA 1
ATOM 4083 C C . HIS A 1 496 ? 12.43 35.469 -4.746 1 94.94 496 HIS A C 1
ATOM 4085 O O . HIS A 1 496 ? 13.414 35.719 -4.047 1 94.94 496 HIS A O 1
ATOM 4091 N N . VAL A 1 497 ? 12.008 34.188 -4.844 1 97.44 497 VAL A N 1
ATOM 4092 C CA . VAL A 1 497 ? 12.68 33.062 -4.219 1 97.44 497 VAL A CA 1
ATOM 4093 C C . VAL A 1 497 ? 14.047 32.844 -4.863 1 97.44 497 VAL A C 1
ATOM 4095 O O . VAL A 1 497 ? 15.031 32.594 -4.168 1 97.44 497 VAL A O 1
ATOM 4098 N N . GLN A 1 498 ? 14.102 32.969 -6.254 1 97.75 498 GLN A N 1
ATOM 4099 C CA . GLN A 1 498 ? 15.391 32.844 -6.941 1 97.75 498 GLN A CA 1
ATOM 4100 C C . GLN A 1 498 ? 16.375 33.875 -6.418 1 97.75 498 GLN A C 1
ATOM 4102 O O . GLN A 1 498 ? 17.547 33.594 -6.199 1 97.75 498 GLN A O 1
ATOM 4107 N N . LYS A 1 499 ? 15.867 35.062 -6.191 1 96.44 499 LYS A N 1
ATOM 4108 C CA . LYS A 1 499 ? 16.703 36.156 -5.684 1 96.44 499 LYS A CA 1
ATOM 4109 C C . LYS A 1 499 ? 17.203 35.844 -4.277 1 96.44 499 LYS A C 1
ATOM 4111 O O . LYS A 1 499 ? 18.391 36.062 -3.973 1 96.44 499 LYS A O 1
ATOM 4116 N N . ILE A 1 500 ? 16.328 35.375 -3.443 1 96.56 500 ILE A N 1
ATOM 4117 C CA . ILE A 1 500 ? 16.672 35.031 -2.064 1 96.56 500 ILE A CA 1
ATOM 4118 C C . ILE A 1 500 ? 17.766 33.969 -2.049 1 96.56 500 ILE A C 1
ATOM 4120 O O . ILE A 1 500 ? 18.719 34.062 -1.272 1 96.56 500 ILE A O 1
ATOM 4124 N N . LEU A 1 501 ? 17.641 32.969 -2.893 1 97.56 501 LEU A N 1
ATOM 4125 C CA . LEU A 1 501 ? 18.609 31.891 -2.934 1 97.56 501 LEU A CA 1
ATOM 4126 C C . LEU A 1 501 ? 19.969 32.375 -3.434 1 97.56 501 LEU A C 1
ATOM 4128 O O . LEU A 1 501 ? 21.016 31.969 -2.914 1 97.56 501 LEU A O 1
A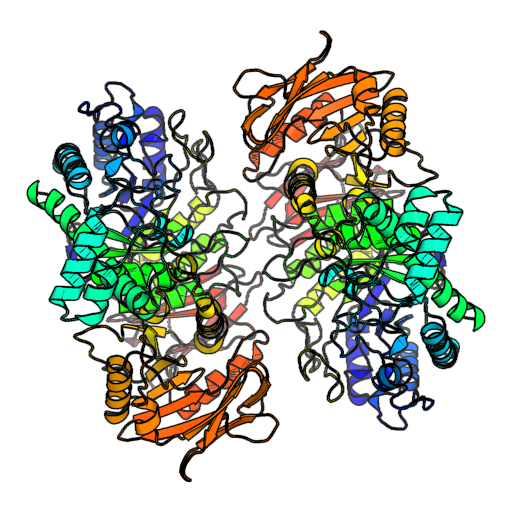TOM 4132 N N . ALA A 1 502 ? 19.969 33.25 -4.477 1 96.81 502 ALA A N 1
ATOM 4133 C CA . ALA A 1 502 ? 21.219 33.812 -4.973 1 96.81 502 ALA A CA 1
ATOM 4134 C C . ALA A 1 502 ? 21.922 34.625 -3.881 1 96.81 502 ALA A C 1
ATOM 4136 O O . ALA A 1 502 ? 23.125 34.5 -3.684 1 96.81 502 ALA A O 1
ATOM 4137 N N . GLU A 1 503 ? 21.109 35.438 -3.189 1 96 503 GLU A N 1
ATOM 4138 C CA . GLU A 1 503 ? 21.656 36.25 -2.107 1 96 503 GLU A CA 1
ATOM 4139 C C . GLU A 1 503 ? 22.188 35.375 -0.974 1 96 503 GLU A C 1
ATOM 4141 O O . GLU A 1 503 ? 23.234 35.656 -0.385 1 96 503 GLU A O 1
ATOM 4146 N N . TYR A 1 504 ? 21.469 34.375 -0.651 1 97.06 504 TYR A N 1
ATOM 4147 C CA . TYR A 1 504 ? 21.875 33.406 0.372 1 97.06 504 TYR A CA 1
ATOM 4148 C C . TYR A 1 504 ? 23.25 32.844 0.074 1 97.06 504 TYR A C 1
ATOM 4150 O O . TYR A 1 504 ? 24.109 32.812 0.954 1 97.06 504 TYR A O 1
ATOM 4158 N N . VAL A 1 505 ? 23.469 32.406 -1.203 1 96.94 505 VAL A N 1
ATOM 4159 C CA . VAL A 1 505 ? 24.75 31.844 -1.605 1 96.94 505 VAL A CA 1
ATOM 4160 C C . VAL A 1 505 ? 25.812 32.938 -1.607 1 96.94 505 VAL A C 1
ATOM 4162 O O . VAL A 1 505 ? 26.938 32.719 -1.131 1 96.94 505 VAL A O 1
ATOM 4165 N N . GLU A 1 506 ? 25.469 34.094 -2.119 1 95.94 506 GLU A N 1
ATOM 4166 C CA . GLU A 1 506 ? 26.406 35.188 -2.16 1 95.94 506 GLU A CA 1
ATOM 4167 C C . GLU A 1 506 ? 26.969 35.5 -0.772 1 95.94 506 GLU A C 1
ATOM 4169 O O . GLU A 1 506 ? 28.109 35.906 -0.635 1 95.94 506 GLU A O 1
ATOM 4174 N N . ASN A 1 507 ? 26.141 35.25 0.219 1 95.81 507 ASN A N 1
ATOM 4175 C CA . ASN A 1 507 ? 26.5 35.594 1.589 1 95.81 507 ASN A CA 1
ATOM 4176 C C . ASN A 1 507 ? 27.094 34.406 2.334 1 95.81 507 ASN A C 1
ATOM 4178 O O . ASN A 1 507 ? 27.203 34.438 3.562 1 95.81 507 ASN A O 1
ATOM 4182 N N . GLY A 1 508 ? 27.406 33.406 1.66 1 96.12 508 GLY A N 1
ATOM 4183 C CA . GLY A 1 508 ? 28.188 32.344 2.271 1 96.12 508 GLY A CA 1
ATOM 4184 C C . GLY A 1 508 ? 27.391 31.062 2.43 1 96.12 508 GLY A C 1
ATOM 4185 O O . GLY A 1 508 ? 27.922 30.062 2.934 1 96.12 508 GLY A O 1
ATOM 4186 N N . GLY A 1 509 ? 26.156 31.047 1.992 1 97.12 509 GLY A N 1
ATOM 4187 C CA . GLY A 1 509 ? 25.312 29.859 2.131 1 97.12 509 GLY A CA 1
ATOM 4188 C C . GLY A 1 509 ? 25.734 28.719 1.226 1 97.12 509 GLY A C 1
ATOM 4189 O O . GLY A 1 509 ? 26.328 28.953 0.169 1 97.12 509 GLY A O 1
ATOM 4190 N N . LYS A 1 510 ? 25.594 27.516 1.666 1 98.19 510 LYS A N 1
ATOM 4191 C CA . LYS A 1 510 ? 25.75 26.297 0.859 1 98.19 510 LYS A CA 1
ATOM 4192 C C . LYS A 1 510 ? 24.406 25.797 0.366 1 98.19 510 LYS A C 1
ATOM 4194 O O . LYS A 1 510 ? 23.578 25.328 1.16 1 98.19 510 LYS A O 1
ATOM 4199 N N . LEU A 1 511 ? 24.219 25.844 -0.903 1 98.31 511 LEU A N 1
ATOM 4200 C CA . LEU A 1 511 ? 22.922 25.547 -1.498 1 98.31 511 LEU A CA 1
ATOM 4201 C C . LEU A 1 511 ? 22.984 24.297 -2.354 1 98.31 511 LEU A C 1
ATOM 4203 O O . LEU A 1 511 ? 23.938 24.109 -3.115 1 98.31 511 LEU A O 1
ATOM 4207 N N . VAL A 1 512 ? 22.109 23.359 -2.191 1 98.75 512 VAL A N 1
ATOM 4208 C CA . VAL A 1 512 ? 21.922 22.219 -3.086 1 98.75 512 VAL A CA 1
ATOM 4209 C C . VAL A 1 512 ? 20.609 22.375 -3.852 1 98.75 512 VAL A C 1
ATOM 4211 O O . VAL A 1 512 ? 19.547 22.484 -3.248 1 98.75 512 VAL A O 1
ATOM 4214 N N . LEU A 1 513 ? 20.672 22.406 -5.152 1 98.31 513 LEU A N 1
ATOM 4215 C CA . LEU A 1 513 ? 19.5 22.484 -6.027 1 98.31 513 LEU A CA 1
ATOM 4216 C C . LEU A 1 513 ? 19.281 21.172 -6.75 1 98.31 513 LEU A C 1
ATOM 4218 O O . LEU A 1 513 ? 20.234 20.547 -7.223 1 98.31 513 LEU A O 1
ATOM 4222 N N . PHE A 1 514 ? 18.125 20.703 -6.801 1 98.44 514 PHE A N 1
ATOM 4223 C CA . PHE A 1 514 ? 17.766 19.469 -7.492 1 98.44 514 PHE A CA 1
ATOM 4224 C C . PHE A 1 514 ? 16.312 19.516 -7.949 1 98.44 514 PHE A C 1
ATOM 4226 O O . PHE A 1 514 ? 15.484 20.203 -7.352 1 98.44 514 PHE A O 1
ATOM 4233 N N . PRO A 1 515 ? 15.68 18.906 -9.031 1 97.88 515 PRO A N 1
ATOM 4234 C CA . PRO A 1 515 ? 16.562 18.203 -9.969 1 97.88 515 PRO A CA 1
ATOM 4235 C C . PRO A 1 515 ? 16.875 19.016 -11.219 1 97.88 515 PRO A C 1
ATOM 4237 O O . PRO A 1 515 ? 17.484 18.5 -12.164 1 97.88 515 PRO A O 1
ATOM 4240 N N . GLU A 1 516 ? 16.406 20.297 -11.328 1 96.5 516 GLU A N 1
ATOM 4241 C CA . GLU A 1 516 ? 16.625 21.109 -12.523 1 96.5 516 GLU A CA 1
ATOM 4242 C C . GLU A 1 516 ? 16.703 22.594 -12.18 1 96.5 516 GLU A C 1
ATOM 4244 O O . GLU A 1 516 ? 16.391 22.984 -11.047 1 96.5 516 GLU A O 1
ATOM 4249 N N . ILE A 1 517 ? 17.156 23.422 -13.07 1 96.38 517 ILE A N 1
ATOM 4250 C CA . ILE A 1 517 ? 17.312 24.859 -12.883 1 96.38 517 ILE A CA 1
ATOM 4251 C C . ILE A 1 517 ? 16.078 25.578 -13.43 1 96.38 517 ILE A C 1
ATOM 4253 O O . ILE A 1 517 ? 15.609 25.266 -14.531 1 96.38 517 ILE A O 1
ATOM 4257 N N . PRO A 1 518 ? 15.523 26.484 -12.617 1 97.25 518 PRO A N 1
ATOM 4258 C CA . PRO A 1 518 ? 14.344 27.203 -13.094 1 97.25 518 PRO A CA 1
ATOM 4259 C C . PRO A 1 518 ? 14.672 28.219 -14.188 1 97.25 518 PRO A C 1
ATOM 4261 O O . PRO A 1 518 ? 15.727 28.859 -14.141 1 97.25 518 PRO A O 1
ATOM 4264 N N . VAL A 1 519 ? 13.719 28.375 -15.148 1 96.88 519 VAL A N 1
ATOM 4265 C CA . VAL A 1 519 ? 13.906 29.328 -16.234 1 96.88 519 VAL A CA 1
ATOM 4266 C C . VAL A 1 519 ? 12.648 30.172 -16.422 1 96.88 519 VAL A C 1
ATOM 4268 O O . VAL A 1 519 ? 12.578 31.016 -17.312 1 96.88 519 VAL A O 1
ATOM 4271 N N . GLU A 1 520 ? 11.672 29.891 -15.586 1 96.62 520 GLU A N 1
ATOM 4272 C CA . GLU A 1 520 ? 10.414 30.625 -15.594 1 96.62 520 GLU A CA 1
ATOM 4273 C C . GLU A 1 520 ? 9.961 30.969 -14.18 1 96.62 520 GLU A C 1
ATOM 4275 O O . GLU A 1 520 ? 10.469 30.406 -13.203 1 96.62 520 GLU A O 1
ATOM 4280 N N . ASP A 1 521 ? 9.172 31.984 -14.062 1 95.94 521 ASP A N 1
ATOM 4281 C CA . ASP A 1 521 ? 8.477 32.188 -12.797 1 95.94 521 ASP A CA 1
ATOM 4282 C C . ASP A 1 521 ? 7.18 31.406 -12.727 1 95.94 521 ASP A C 1
ATOM 4284 O O . ASP A 1 521 ? 6.914 30.578 -13.602 1 95.94 521 ASP A O 1
ATOM 4288 N N . GLU A 1 522 ? 6.359 31.469 -11.648 1 92.81 522 GLU A N 1
ATOM 4289 C CA . GLU A 1 522 ? 5.18 30.656 -11.406 1 92.81 522 GLU A CA 1
ATOM 4290 C C . GLU A 1 522 ? 4.074 30.969 -12.414 1 92.81 522 GLU A C 1
ATOM 4292 O O . GLU A 1 522 ? 3.131 30.188 -12.57 1 92.81 522 GLU A O 1
ATOM 4297 N N . PHE A 1 523 ? 4.199 32.156 -13.219 1 92.62 523 PHE A N 1
ATOM 4298 C CA . PHE A 1 523 ? 3.219 32.531 -14.227 1 92.62 523 PHE A CA 1
ATOM 4299 C C . PHE A 1 523 ? 3.664 32.094 -15.617 1 92.62 523 PHE A C 1
ATOM 4301 O O . PHE A 1 523 ? 2.92 32.25 -16.594 1 92.62 523 PHE A O 1
ATOM 4308 N N . GLY A 1 524 ? 4.859 31.609 -15.711 1 91.69 524 GLY A N 1
ATOM 4309 C CA . GLY A 1 524 ? 5.363 31.141 -16.984 1 91.69 524 GLY A CA 1
ATOM 4310 C C . GLY A 1 524 ? 6.211 32.156 -17.719 1 91.69 524 GLY A C 1
ATOM 4311 O O . GLY A 1 524 ? 6.656 31.938 -18.844 1 91.69 524 GLY A O 1
ATOM 4312 N N . ASN A 1 525 ? 6.449 33.281 -17.031 1 94.75 525 ASN A N 1
ATOM 4313 C CA . ASN A 1 525 ? 7.332 34.281 -17.625 1 94.75 525 ASN A CA 1
ATOM 4314 C C . ASN A 1 525 ? 8.805 33.906 -17.453 1 94.75 525 ASN A C 1
ATOM 4316 O O . ASN A 1 525 ? 9.172 33.281 -16.469 1 94.75 525 ASN A O 1
ATOM 4320 N N . GLU A 1 526 ? 9.516 34.312 -18.438 1 96.75 526 GLU A N 1
ATOM 4321 C CA . GLU A 1 526 ? 10.945 34.031 -18.344 1 96.75 526 GLU A CA 1
ATOM 4322 C C . GLU A 1 526 ? 11.547 34.656 -17.094 1 96.75 526 GLU A C 1
ATOM 4324 O O . GLU A 1 526 ? 11.328 35.844 -16.812 1 96.75 526 GLU A O 1
ATOM 4329 N N . CYS A 1 527 ? 12.156 33.938 -16.312 1 97.44 527 CYS A N 1
ATOM 4330 C CA . CYS A 1 527 ? 12.883 34.344 -15.117 1 97.44 527 CYS A CA 1
ATOM 4331 C C . CYS A 1 527 ? 14.094 33.438 -14.883 1 97.44 527 CYS A C 1
ATOM 4333 O O . CYS A 1 527 ? 13.945 32.281 -14.508 1 97.44 527 CYS A O 1
ATOM 4335 N N . THR A 1 528 ? 15.305 33.969 -15.109 1 97.19 528 THR A N 1
ATOM 4336 C CA . THR A 1 528 ? 16.516 33.156 -15.109 1 97.19 528 THR A CA 1
ATOM 4337 C C . THR A 1 528 ? 17.516 33.656 -14.086 1 97.19 528 THR A C 1
ATOM 4339 O O . THR A 1 528 ? 18.719 33.594 -14.305 1 97.19 528 THR A O 1
ATOM 4342 N N . ILE A 1 529 ? 17.078 34.188 -13 1 97.19 529 ILE A N 1
ATOM 4343 C CA . ILE A 1 529 ? 17.922 34.844 -12.008 1 97.19 529 ILE A CA 1
ATOM 4344 C C . ILE A 1 529 ? 18.953 33.844 -11.477 1 97.19 529 ILE A C 1
ATOM 4346 O O . ILE A 1 529 ? 20.156 34.125 -11.484 1 97.19 529 ILE A O 1
ATOM 4350 N N . LEU A 1 530 ? 18.547 32.688 -11.055 1 95.69 530 LEU A N 1
ATOM 4351 C CA . LEU A 1 530 ? 19.438 31.672 -10.484 1 95.69 530 LEU A CA 1
ATOM 4352 C C . LEU A 1 530 ? 20.391 31.125 -11.539 1 95.69 530 LEU A C 1
ATOM 4354 O O . LEU A 1 530 ? 21.578 30.922 -11.273 1 95.69 530 LEU A O 1
ATOM 4358 N N . ARG A 1 531 ? 19.828 30.844 -12.688 1 94.94 531 ARG A N 1
ATOM 4359 C CA . ARG A 1 531 ? 20.656 30.344 -13.789 1 94.94 531 ARG A CA 1
ATOM 4360 C C . ARG A 1 531 ? 21.766 31.328 -14.117 1 94.94 531 ARG A C 1
ATOM 4362 O O . ARG A 1 531 ? 22.922 30.922 -14.273 1 94.94 531 ARG A O 1
ATOM 4369 N N . ASP A 1 532 ? 21.422 32.625 -14.234 1 94.5 532 ASP A N 1
ATOM 4370 C CA . ASP A 1 532 ? 22.391 33.688 -14.555 1 94.5 532 ASP A CA 1
ATOM 4371 C C . ASP A 1 532 ? 23.391 33.875 -13.43 1 94.5 532 ASP A C 1
ATOM 4373 O O . ASP A 1 532 ? 24.594 34.062 -13.68 1 94.5 532 ASP A O 1
ATOM 4377 N N . PHE A 1 533 ? 22.875 33.812 -12.266 1 94.69 533 PHE A N 1
ATOM 4378 C CA . PHE A 1 533 ? 23.734 33.938 -11.094 1 94.69 533 PHE A CA 1
ATOM 4379 C C . PHE A 1 533 ? 24.797 32.844 -11.094 1 94.69 533 PHE A C 1
ATOM 4381 O O . PHE A 1 533 ? 25.953 33.094 -10.742 1 94.69 533 PHE A O 1
ATOM 4388 N N . LEU A 1 534 ? 24.438 31.641 -11.578 1 92 534 LEU A N 1
ATOM 4389 C CA . LEU A 1 534 ? 25.344 30.484 -11.562 1 92 534 LEU A CA 1
ATOM 4390 C C . LEU A 1 534 ? 26.203 30.453 -12.812 1 92 534 LEU A C 1
ATOM 4392 O O . LEU A 1 534 ? 27.141 29.656 -12.906 1 92 534 LEU A O 1
ATOM 4396 N N . GLY A 1 535 ? 25.891 31.297 -13.781 1 89.75 535 GLY A N 1
ATOM 4397 C CA . GLY A 1 535 ? 26.641 31.328 -15.023 1 89.75 535 GLY A CA 1
ATOM 4398 C C . GLY A 1 535 ? 26.516 30.047 -15.836 1 89.75 535 GLY A C 1
ATOM 4399 O O . GLY A 1 535 ? 27.5 29.578 -16.391 1 89.75 535 GLY A O 1
ATOM 4400 N N . ILE A 1 536 ? 25.344 29.516 -15.758 1 90 536 ILE A N 1
ATOM 4401 C CA . ILE A 1 536 ? 25.125 28.234 -16.422 1 90 536 ILE A CA 1
ATOM 4402 C C . ILE A 1 536 ? 24.234 28.438 -17.641 1 90 536 ILE A C 1
ATOM 4404 O O . ILE A 1 536 ? 23.359 29.312 -17.641 1 90 536 ILE A O 1
ATOM 4408 N N . ARG A 1 537 ? 24.578 27.75 -18.703 1 87.25 537 ARG A N 1
ATOM 4409 C CA . ARG A 1 537 ? 23.672 27.594 -19.828 1 87.25 537 ARG A CA 1
ATOM 4410 C C . ARG A 1 537 ? 23.172 26.172 -19.938 1 87.25 537 ARG A C 1
ATOM 4412 O O . ARG A 1 537 ? 23.953 25.219 -20.016 1 87.25 537 ARG A O 1
ATOM 4419 N N . SER A 1 538 ? 21.844 26.031 -19.75 1 83.12 538 SER A N 1
ATOM 4420 C CA . SER A 1 538 ? 21.25 24.719 -19.938 1 83.12 538 SER A CA 1
ATOM 4421 C C . SER A 1 538 ? 21.141 24.375 -21.422 1 83.12 538 SER A C 1
ATOM 4423 O O . SER A 1 538 ? 20.703 25.203 -22.234 1 83.12 538 SER A O 1
ATOM 4425 N N . VAL A 1 539 ? 21.484 23.203 -21.656 1 82.88 539 VAL A N 1
ATOM 4426 C CA . VAL A 1 539 ? 21.562 22.812 -23.062 1 82.88 539 VAL A CA 1
ATOM 4427 C C . VAL A 1 539 ? 20.312 22 -23.438 1 82.88 539 VAL A C 1
ATOM 4429 O O . VAL A 1 539 ? 19.734 22.203 -24.5 1 82.88 539 VAL A O 1
ATOM 4432 N N . SER A 1 540 ? 20 21.047 -22.625 1 91.62 540 SER A N 1
ATOM 4433 C CA . SER A 1 540 ? 18.859 20.188 -22.938 1 91.62 540 SER A CA 1
ATOM 4434 C C . SER A 1 540 ? 18.266 19.578 -21.672 1 91.62 540 SER A C 1
ATOM 4436 O O . SER A 1 540 ? 18.969 19.359 -20.688 1 91.62 540 SER A O 1
ATOM 4438 N N . LYS A 1 541 ? 16.984 19.453 -21.719 1 93 541 LYS A N 1
ATOM 4439 C CA . LYS A 1 541 ? 16.234 18.719 -20.703 1 93 541 LYS A CA 1
ATOM 4440 C C . LYS A 1 541 ? 15.523 17.5 -21.297 1 93 541 LYS A C 1
ATOM 4442 O O . LYS A 1 541 ? 14.922 17.594 -22.359 1 93 541 LYS A O 1
ATOM 4447 N N . ARG A 1 542 ? 15.664 16.375 -20.641 1 93 542 ARG A N 1
ATOM 4448 C CA . ARG A 1 542 ? 14.961 15.18 -21.109 1 93 542 ARG A CA 1
ATOM 4449 C C . ARG A 1 542 ? 14.438 14.359 -19.938 1 93 542 ARG A C 1
ATOM 4451 O O . ARG A 1 542 ? 14.789 14.617 -18.781 1 93 542 ARG A O 1
ATOM 4458 N N . GLY A 1 543 ? 13.555 13.461 -20.219 1 92.94 543 GLY A N 1
ATOM 4459 C CA . GLY A 1 543 ? 12.984 12.578 -19.203 1 92.94 543 GLY A CA 1
ATOM 4460 C C . GLY A 1 543 ? 13.953 11.516 -18.719 1 92.94 543 GLY A C 1
ATOM 4461 O O . GLY A 1 543 ? 15.102 11.82 -18.406 1 92.94 543 GLY A O 1
ATOM 4462 N N . TRP A 1 544 ? 13.547 10.336 -18.719 1 90.94 544 TRP A N 1
ATOM 4463 C CA . TRP A 1 544 ? 14.312 9.219 -18.172 1 90.94 544 TRP A CA 1
ATOM 4464 C C . TRP A 1 544 ? 15.633 9.055 -18.922 1 90.94 544 TRP A C 1
ATOM 4466 O O . TRP A 1 544 ? 15.688 9.195 -20.141 1 90.94 544 TRP A O 1
ATOM 4476 N N . GLY A 1 545 ? 16.625 8.859 -18.141 1 92.06 545 GLY A N 1
ATOM 4477 C CA . GLY A 1 545 ? 17.938 8.602 -18.703 1 92.06 545 GLY A CA 1
ATOM 4478 C C . GLY A 1 545 ? 18.938 8.078 -17.672 1 92.06 545 GLY A C 1
ATOM 4479 O O . GLY A 1 545 ? 18.625 8.031 -16.484 1 92.06 545 GLY A O 1
ATOM 4480 N N . THR A 1 546 ? 20.047 7.609 -18.156 1 93 546 THR A N 1
ATOM 4481 C CA . THR A 1 546 ? 21.109 7.09 -17.297 1 93 546 THR A CA 1
ATOM 4482 C C . THR A 1 546 ? 22.109 8.18 -16.953 1 93 546 THR A C 1
ATOM 4484 O O . THR A 1 546 ? 22.547 8.938 -17.828 1 93 546 THR A O 1
ATOM 4487 N N . VAL A 1 547 ? 22.406 8.375 -15.719 1 95.75 547 VAL A N 1
ATOM 4488 C CA . VAL A 1 547 ? 23.406 9.32 -15.219 1 95.75 547 VAL A CA 1
ATOM 4489 C C . VAL A 1 547 ? 24.422 8.594 -14.344 1 95.75 547 VAL A C 1
ATOM 4491 O O . VAL A 1 547 ? 24.062 7.652 -13.617 1 95.75 547 VAL A O 1
ATOM 4494 N N . TYR A 1 548 ? 25.656 8.922 -14.523 1 96.06 548 TYR A N 1
ATOM 4495 C CA . TYR A 1 548 ? 26.719 8.461 -13.633 1 96.06 548 TYR A CA 1
ATOM 4496 C C . TYR A 1 548 ? 27.141 9.562 -12.68 1 96.06 548 TYR A C 1
ATOM 4498 O O . TYR A 1 548 ? 27.719 10.57 -13.102 1 96.06 548 TYR A O 1
ATOM 4506 N N . ALA A 1 549 ? 26.844 9.43 -11.469 1 97.5 549 ALA A N 1
ATOM 4507 C CA . ALA A 1 549 ? 27.203 10.398 -10.438 1 97.5 549 ALA A CA 1
ATOM 4508 C C . ALA A 1 549 ? 28.156 9.781 -9.414 1 97.5 549 ALA A C 1
ATOM 4510 O O . ALA A 1 549 ? 27.797 8.82 -8.727 1 97.5 549 ALA A O 1
ATOM 4511 N N . PHE A 1 550 ? 29.406 10.328 -9.258 1 97.38 550 PHE A N 1
ATOM 4512 C CA . PHE A 1 550 ? 30.438 9.789 -8.375 1 97.38 550 PHE A CA 1
ATOM 4513 C C . PHE A 1 550 ? 30.688 8.312 -8.664 1 97.38 550 PHE A C 1
ATOM 4515 O O . PHE A 1 550 ? 30.844 7.508 -7.742 1 97.38 550 PHE A O 1
ATOM 4522 N N . GLY A 1 551 ? 30.5 7.93 -9.891 1 93.5 551 GLY A N 1
ATOM 4523 C CA . GLY A 1 551 ? 30.75 6.551 -10.281 1 93.5 551 GLY A CA 1
ATOM 4524 C C . GLY A 1 551 ? 29.547 5.648 -10.078 1 93.5 551 GLY A C 1
ATOM 4525 O O . GLY A 1 551 ? 29.594 4.457 -10.391 1 93.5 551 GLY A O 1
ATOM 4526 N N . ILE A 1 552 ? 28.484 6.16 -9.633 1 94.88 552 ILE A N 1
ATOM 4527 C CA . ILE A 1 552 ? 27.281 5.383 -9.367 1 94.88 552 ILE A CA 1
ATOM 4528 C C . ILE A 1 552 ? 26.281 5.57 -10.516 1 94.88 552 ILE A C 1
ATOM 4530 O O . ILE A 1 552 ? 25.922 6.699 -10.859 1 94.88 552 ILE A O 1
ATOM 4534 N N . GLU A 1 553 ? 25.844 4.473 -11.062 1 92.94 553 GLU A N 1
ATOM 4535 C CA . GLU A 1 553 ? 24.859 4.516 -12.133 1 92.94 553 GLU A CA 1
ATOM 4536 C C . GLU A 1 553 ? 23.469 4.824 -11.578 1 92.94 553 GLU A C 1
ATOM 4538 O O . GLU A 1 553 ? 23.016 4.188 -10.625 1 92.94 553 GLU A O 1
ATOM 4543 N N . VAL A 1 554 ? 22.844 5.797 -12.148 1 93.44 554 VAL A N 1
ATOM 4544 C CA . VAL A 1 554 ? 21.516 6.234 -11.727 1 93.44 554 VAL A CA 1
ATOM 4545 C C . VAL A 1 554 ? 20.547 6.207 -12.914 1 93.44 554 VAL A C 1
ATOM 4547 O O . VAL A 1 554 ? 20.844 6.773 -13.969 1 93.44 554 VAL A O 1
ATOM 4550 N N . ASN A 1 555 ? 19.469 5.43 -12.789 1 91.88 555 ASN A N 1
ATOM 4551 C CA . ASN A 1 555 ? 18.344 5.664 -13.672 1 91.88 555 ASN A CA 1
ATOM 4552 C C . ASN A 1 555 ? 17.531 6.883 -13.242 1 91.88 555 ASN A C 1
ATOM 4554 O O . ASN A 1 555 ? 16.656 6.785 -12.383 1 91.88 555 ASN A O 1
ATOM 4558 N N . ALA A 1 556 ? 17.797 7.988 -13.914 1 95.19 556 ALA A N 1
ATOM 4559 C CA . ALA A 1 556 ? 17.234 9.273 -13.492 1 95.19 556 ALA A CA 1
ATOM 4560 C C . ALA A 1 556 ? 15.906 9.547 -14.203 1 95.19 556 ALA A C 1
ATOM 4562 O O . ALA A 1 556 ? 15.805 9.375 -15.422 1 95.19 556 ALA A O 1
ATOM 4563 N N . TYR A 1 557 ? 14.891 9.961 -13.492 1 95.5 557 TYR A N 1
ATOM 4564 C CA . TYR A 1 557 ? 13.594 10.234 -14.102 1 95.5 557 TYR A CA 1
ATOM 4565 C C . TYR A 1 557 ? 13.609 11.578 -14.82 1 95.5 557 TYR A C 1
ATOM 4567 O O . TYR A 1 557 ? 12.641 11.938 -15.5 1 95.5 557 TYR A O 1
ATOM 4575 N N . HIS A 1 558 ? 14.672 12.312 -14.68 1 96.81 558 HIS A N 1
ATOM 4576 C CA . HIS A 1 558 ? 14.945 13.602 -15.305 1 96.81 558 HIS A CA 1
ATOM 4577 C C . HIS A 1 558 ? 16.438 13.82 -15.5 1 96.81 558 HIS A C 1
ATOM 4579 O O . HIS A 1 558 ? 17.234 13.469 -14.625 1 96.81 558 HIS A O 1
ATOM 4585 N N . VAL A 1 559 ? 16.859 14.391 -16.656 1 97.62 559 VAL A N 1
ATOM 4586 C CA . VAL A 1 559 ? 18.266 14.703 -16.906 1 97.62 559 VAL A CA 1
ATOM 4587 C C . VAL A 1 559 ? 18.375 16.078 -17.562 1 97.62 559 VAL A C 1
ATOM 4589 O O . VAL A 1 559 ? 17.734 16.328 -18.594 1 97.62 559 VAL A O 1
ATOM 4592 N N . GLU A 1 560 ? 19.078 16.922 -16.984 1 97 560 GLU A N 1
ATOM 4593 C CA . GLU A 1 560 ? 19.406 18.234 -17.547 1 97 560 GLU A CA 1
ATOM 4594 C C . GLU A 1 560 ? 20.891 18.359 -17.812 1 97 560 GLU A C 1
ATOM 4596 O O . GLU A 1 560 ? 21.719 18.047 -16.953 1 97 560 GLU A O 1
ATOM 4601 N N . GLU A 1 561 ? 21.234 18.844 -19.016 1 96.31 561 GLU A N 1
ATOM 4602 C CA . GLU A 1 561 ? 22.625 19.031 -19.438 1 96.31 561 GLU A CA 1
ATOM 4603 C C . GLU A 1 561 ? 23.047 20.484 -19.312 1 96.31 561 GLU A C 1
ATOM 4605 O O . GLU A 1 561 ? 22.266 21.391 -19.625 1 96.31 561 GLU A O 1
ATOM 4610 N N . TYR A 1 562 ? 24.281 20.672 -18.812 1 95 562 TYR A N 1
ATOM 4611 C CA . TYR A 1 562 ? 24.75 22.031 -18.562 1 95 562 TYR A CA 1
ATOM 4612 C C . TYR A 1 562 ? 26.031 22.312 -19.344 1 95 562 TYR A C 1
ATOM 4614 O O . TYR A 1 562 ? 26.859 21.422 -19.516 1 95 562 TYR A O 1
ATOM 4622 N N . GLU A 1 563 ? 26.125 23.484 -19.844 1 91.69 563 GLU A N 1
ATOM 4623 C CA . GLU A 1 563 ? 27.375 24.062 -20.297 1 91.69 563 GLU A CA 1
ATOM 4624 C C . GLU A 1 563 ? 27.922 25.062 -19.281 1 91.69 563 GLU A C 1
ATOM 4626 O O . GLU A 1 563 ? 27.219 25.984 -18.875 1 91.69 563 GLU A O 1
ATOM 4631 N N . LEU A 1 564 ? 29.016 24.672 -18.828 1 84.12 564 LEU A N 1
ATOM 4632 C CA . LEU A 1 564 ? 29.609 25.453 -17.734 1 84.12 564 LEU A CA 1
ATOM 4633 C C . LEU A 1 564 ? 30.906 26.094 -18.172 1 84.12 564 LEU A C 1
ATOM 4635 O O . LEU A 1 564 ? 31.562 25.625 -19.109 1 84.12 564 LEU A O 1
ATOM 4639 N N . GLU A 1 565 ? 31.203 27.219 -17.672 1 71 565 GLU A N 1
ATOM 4640 C CA . GLU A 1 565 ? 32.531 27.797 -17.844 1 71 565 GLU A CA 1
ATOM 4641 C C . GLU A 1 565 ? 33.562 27.047 -17.016 1 71 565 GLU A C 1
ATOM 4643 O O . GLU A 1 565 ? 33.25 26.453 -15.984 1 71 565 GLU A O 1
ATOM 4648 N N . PRO A 1 566 ? 34.875 26.891 -17.312 1 64.75 566 PRO A N 1
ATOM 4649 C CA . PRO A 1 566 ? 35.938 25.938 -16.938 1 64.75 566 PRO A CA 1
ATOM 4650 C C . PRO A 1 566 ? 36 25.656 -15.438 1 64.75 566 PRO A C 1
ATOM 4652 O O . PRO A 1 566 ? 36.406 24.578 -15.023 1 64.75 566 PRO A O 1
ATOM 4655 N N . LEU A 1 567 ? 35.625 26.531 -14.586 1 63.84 567 LEU A N 1
ATOM 4656 C CA . LEU A 1 567 ? 36.062 26.359 -13.203 1 63.84 567 LEU A CA 1
ATOM 4657 C C . LEU A 1 567 ? 34.938 25.797 -12.336 1 63.84 567 LEU A C 1
ATOM 4659 O O . LEU A 1 567 ? 34.531 26.422 -11.352 1 63.84 567 LEU A O 1
ATOM 4663 N N . THR A 1 568 ? 34.438 24.625 -12.672 1 78.94 568 THR A N 1
ATOM 4664 C CA . THR A 1 568 ? 33.406 24 -11.828 1 78.94 568 THR A CA 1
ATOM 4665 C C . THR A 1 568 ? 33.688 22.516 -11.656 1 78.94 568 THR A C 1
ATOM 4667 O O . THR A 1 568 ? 34.188 21.859 -12.57 1 78.94 568 THR A O 1
ATOM 4670 N N . TYR A 1 569 ? 33.656 22.078 -10.367 1 91 569 TYR A N 1
ATOM 4671 C CA . TYR A 1 569 ? 33.781 20.641 -10.133 1 91 569 TYR A CA 1
ATOM 4672 C C . TYR A 1 569 ? 32.562 19.906 -10.641 1 91 569 TYR A C 1
ATOM 4674 O O . TYR A 1 569 ? 31.422 20.203 -10.242 1 91 569 TYR A O 1
ATOM 4682 N N . GLN A 1 570 ? 32.781 19 -11.555 1 94.75 570 GLN A N 1
ATOM 4683 C CA . GLN A 1 570 ? 31.703 18.188 -12.133 1 94.75 570 GLN A CA 1
ATOM 4684 C C . GLN A 1 570 ? 31.688 16.781 -11.539 1 94.75 570 GLN A C 1
ATOM 4686 O O . GLN A 1 570 ? 32.719 16.109 -11.508 1 94.75 570 GLN A O 1
ATOM 4691 N N . PHE A 1 571 ? 30.516 16.328 -11.016 1 96.81 571 PHE A N 1
ATOM 4692 C CA . PHE A 1 571 ? 30.531 15.031 -10.352 1 96.81 571 PHE A CA 1
ATOM 4693 C C . PHE A 1 571 ? 29.547 14.078 -11.031 1 96.81 571 PHE A C 1
ATOM 4695 O O . PHE A 1 571 ? 29.469 12.906 -10.656 1 96.81 571 PHE A O 1
ATOM 4702 N N . ALA A 1 572 ? 28.766 14.523 -12.008 1 97.38 572 ALA A N 1
ATOM 4703 C CA . ALA A 1 572 ? 27.812 13.648 -12.68 1 97.38 572 ALA A CA 1
ATOM 4704 C C . ALA A 1 572 ? 27.75 13.945 -14.172 1 97.38 572 ALA A C 1
ATOM 4706 O O . ALA A 1 572 ? 27.812 15.109 -14.586 1 97.38 572 ALA A O 1
ATOM 4707 N N . ARG A 1 573 ? 27.625 12.938 -14.945 1 96.69 573 ARG A N 1
ATOM 4708 C CA . ARG A 1 573 ? 27.516 13.016 -16.391 1 96.69 573 ARG A CA 1
ATOM 4709 C C . ARG A 1 573 ? 26.516 11.992 -16.922 1 96.69 573 ARG A C 1
ATOM 4711 O O . ARG A 1 573 ? 26.297 10.961 -16.297 1 96.69 573 ARG A O 1
ATOM 4718 N N . ASP A 1 574 ? 25.875 12.344 -17.984 1 94.88 574 ASP A N 1
ATOM 4719 C CA . ASP A 1 574 ? 24.984 11.367 -18.609 1 94.88 574 ASP A CA 1
ATOM 4720 C C . ASP A 1 574 ? 25.766 10.367 -19.453 1 94.88 574 ASP A C 1
ATOM 4722 O O . ASP A 1 574 ? 27 10.391 -19.469 1 94.88 574 ASP A O 1
ATOM 4726 N N . LYS A 1 575 ? 25.109 9.445 -20.031 1 89.44 575 LYS A N 1
ATOM 4727 C CA . LYS A 1 575 ? 25.734 8.352 -20.797 1 89.44 575 LYS A CA 1
ATOM 4728 C C . LYS A 1 575 ? 26.578 8.891 -21.938 1 89.44 575 LYS A C 1
ATOM 4730 O O . LYS A 1 575 ? 27.578 8.281 -22.328 1 89.44 575 LYS A O 1
ATOM 4735 N N . LYS A 1 576 ? 26.281 10.117 -22.484 1 92.31 576 LYS A N 1
ATOM 4736 C CA . LYS A 1 576 ? 26.984 10.719 -23.609 1 92.31 576 LYS A CA 1
ATOM 4737 C C . LYS A 1 576 ? 28.156 11.578 -23.125 1 92.31 576 LYS A C 1
ATOM 4739 O O . LYS A 1 576 ? 28.922 12.117 -23.922 1 92.31 576 LYS A O 1
ATOM 4744 N N . GLY A 1 577 ? 28.203 11.766 -21.812 1 93.5 577 GLY A N 1
ATOM 4745 C CA . GLY A 1 577 ? 29.312 12.508 -21.234 1 93.5 577 GLY A CA 1
ATOM 4746 C C . GLY A 1 577 ? 28.953 13.953 -20.922 1 93.5 577 GLY A C 1
ATOM 4747 O O . GLY A 1 577 ? 29.812 14.719 -20.484 1 93.5 577 GLY A O 1
ATOM 4748 N N . ASN A 1 578 ? 27.766 14.352 -21.156 1 94.56 578 ASN A N 1
ATOM 4749 C CA . ASN A 1 578 ? 27.359 15.711 -20.844 1 94.56 578 ASN A CA 1
ATOM 4750 C C . ASN A 1 578 ? 27.234 15.922 -19.328 1 94.56 578 ASN A C 1
ATOM 4752 O O . ASN A 1 578 ? 26.812 15.016 -18.609 1 94.56 578 ASN A O 1
ATOM 4756 N N . ILE A 1 579 ? 27.578 17.125 -18.891 1 95.25 579 ILE A N 1
ATOM 4757 C CA . ILE A 1 579 ? 27.562 17.438 -17.469 1 95.25 579 ILE A CA 1
ATOM 4758 C C . ILE A 1 579 ? 26.109 17.531 -16.984 1 95.25 579 ILE A C 1
ATOM 4760 O O . ILE A 1 579 ? 25.297 18.25 -17.578 1 95.25 579 ILE A O 1
ATOM 4764 N N . CYS A 1 580 ? 25.797 16.797 -15.875 1 96.44 580 CYS A N 1
ATOM 4765 C CA . CYS A 1 580 ? 24.453 16.828 -15.297 1 96.44 580 CYS A CA 1
ATOM 4766 C C . CYS A 1 580 ? 24.516 17.125 -13.805 1 96.44 580 CYS A C 1
ATOM 4768 O O . CYS A 1 580 ? 23.484 17.172 -13.133 1 96.44 580 CYS A O 1
ATOM 4770 N N . GLY A 1 581 ? 25.656 17.25 -13.227 1 96.69 581 GLY A N 1
ATOM 4771 C CA . GLY A 1 581 ? 25.859 17.594 -11.828 1 96.69 581 GLY A CA 1
ATOM 4772 C C . GLY A 1 581 ? 27.203 18.266 -11.57 1 96.69 581 GLY A C 1
ATOM 4773 O O . GLY A 1 581 ? 28.219 17.875 -12.141 1 96.69 581 GLY A O 1
ATOM 4774 N N . PHE A 1 582 ? 27.172 19.297 -10.805 1 96.44 582 PHE A N 1
ATOM 4775 C CA . PHE A 1 582 ? 28.391 20.047 -10.562 1 96.44 582 PHE A CA 1
ATOM 4776 C C . PHE A 1 582 ? 28.297 20.828 -9.258 1 96.44 582 PHE A C 1
ATOM 4778 O O . PHE A 1 582 ? 27.219 20.938 -8.672 1 96.44 582 PHE A O 1
ATOM 4785 N N . ILE A 1 583 ? 29.344 21.281 -8.766 1 96.19 583 ILE A N 1
ATOM 4786 C CA . ILE A 1 583 ? 29.453 22.234 -7.672 1 96.19 583 ILE A CA 1
ATOM 4787 C C . ILE A 1 583 ? 30.172 23.484 -8.156 1 96.19 583 ILE A C 1
ATOM 4789 O O . ILE A 1 583 ? 31.141 23.406 -8.914 1 96.19 583 ILE A O 1
ATOM 4793 N N . ARG A 1 584 ? 29.625 24.609 -7.754 1 93.81 584 ARG A N 1
ATOM 4794 C CA . ARG A 1 584 ? 30.234 25.891 -8.109 1 93.81 584 ARG A CA 1
ATOM 4795 C C . ARG A 1 584 ? 30.344 26.797 -6.891 1 93.81 584 ARG A C 1
ATOM 4797 O O . ARG A 1 584 ? 29.391 26.906 -6.098 1 93.81 584 ARG A O 1
ATOM 4804 N N . ASN A 1 585 ? 31.484 27.422 -6.758 1 93.44 585 ASN A N 1
ATOM 4805 C CA . ASN A 1 585 ? 31.641 28.484 -5.762 1 93.44 585 ASN A CA 1
ATOM 4806 C C . ASN A 1 585 ? 31.297 29.844 -6.332 1 93.44 585 ASN A C 1
ATOM 4808 O O . ASN A 1 585 ? 31.781 30.234 -7.402 1 93.44 585 ASN A O 1
ATOM 4812 N N . VAL A 1 586 ? 30.406 30.438 -5.703 1 91.25 586 VAL A N 1
ATOM 4813 C CA . VAL A 1 586 ? 29.938 31.75 -6.133 1 91.25 586 VAL A CA 1
ATOM 4814 C C . VAL A 1 586 ? 29.844 32.688 -4.926 1 91.25 586 VAL A C 1
ATOM 4816 O O . VAL A 1 586 ? 29.234 32.344 -3.916 1 91.25 586 VAL A O 1
ATOM 4819 N N . GLY A 1 587 ? 30.359 33.906 -5.066 1 92.5 587 GLY A N 1
ATOM 4820 C CA . GLY A 1 587 ? 30.406 34.75 -3.887 1 92.5 587 GLY A CA 1
ATOM 4821 C C . GLY A 1 587 ? 31.141 34.094 -2.727 1 92.5 587 GLY A C 1
ATOM 4822 O O . GLY A 1 587 ? 32.25 33.594 -2.891 1 92.5 587 GLY A O 1
ATOM 4823 N N . LYS A 1 588 ? 30.5 34.125 -1.603 1 96.06 588 LYS A N 1
ATOM 4824 C CA . LYS A 1 588 ? 31.109 33.531 -0.42 1 96.06 588 LYS A CA 1
ATOM 4825 C C . LYS A 1 588 ? 30.609 32.125 -0.187 1 96.06 588 LYS A C 1
ATOM 4827 O O . LYS A 1 588 ? 31.047 31.453 0.739 1 96.06 588 LYS A O 1
ATOM 4832 N N . GLY A 1 589 ? 29.641 31.766 -1.001 1 96.12 589 GLY A N 1
ATOM 4833 C CA . GLY A 1 589 ? 29.031 30.469 -0.777 1 96.12 589 GLY A CA 1
ATOM 4834 C C . GLY A 1 589 ? 29.297 29.469 -1.891 1 96.12 589 GLY A C 1
ATOM 4835 O O . GLY A 1 589 ? 30.297 29.609 -2.613 1 96.12 589 GLY A O 1
ATOM 4836 N N . SER A 1 590 ? 28.625 28.359 -1.904 1 96.56 590 SER A N 1
ATOM 4837 C CA . SER A 1 590 ? 28.75 27.297 -2.891 1 96.56 590 SER A CA 1
ATOM 4838 C C . SER A 1 590 ? 27.391 26.719 -3.252 1 96.56 590 SER A C 1
ATOM 4840 O O . SER A 1 590 ? 26.469 26.719 -2.432 1 96.56 590 SER A O 1
ATOM 4842 N N . VAL A 1 591 ? 27.281 26.25 -4.469 1 97.12 591 VAL A N 1
ATOM 4843 C CA . VAL A 1 591 ? 26.047 25.641 -4.934 1 97.12 591 VAL A CA 1
ATOM 4844 C C . VAL A 1 591 ? 26.359 24.297 -5.578 1 97.12 591 VAL A C 1
ATOM 4846 O O . VAL A 1 591 ? 27.234 24.188 -6.434 1 97.12 591 VAL A O 1
ATOM 4849 N N . ALA A 1 592 ? 25.766 23.25 -5.098 1 98 592 ALA A N 1
ATOM 4850 C CA . ALA A 1 592 ? 25.734 21.969 -5.789 1 98 592 ALA A CA 1
ATOM 4851 C C . ALA A 1 592 ? 24.438 21.797 -6.578 1 98 592 ALA A C 1
ATOM 4853 O O . ALA A 1 592 ? 23.344 21.922 -6.02 1 98 592 ALA A O 1
ATOM 4854 N N . VAL A 1 593 ? 24.562 21.531 -7.832 1 97.5 593 VAL A N 1
ATOM 4855 C CA . VAL A 1 593 ? 23.391 21.297 -8.68 1 97.5 593 VAL A CA 1
ATOM 4856 C C . VAL A 1 593 ? 23.328 19.828 -9.094 1 97.5 593 VAL A C 1
ATOM 4858 O O . VAL A 1 593 ? 24.25 19.328 -9.734 1 97.5 593 VAL A O 1
ATOM 4861 N N . LEU A 1 594 ? 22.328 19.141 -8.617 1 98.31 594 LEU A N 1
ATOM 4862 C CA . LEU A 1 594 ? 21.969 17.828 -9.156 1 98.31 594 LEU A CA 1
ATOM 4863 C C . LEU A 1 594 ? 21 17.953 -10.32 1 98.31 594 LEU A C 1
ATOM 4865 O O . LEU A 1 594 ? 19.781 17.984 -10.117 1 98.31 594 LEU A O 1
ATOM 4869 N N . GLY A 1 595 ? 21.531 18.016 -11.508 1 97.5 595 GLY A N 1
ATOM 4870 C CA . GLY A 1 595 ? 20.703 18.203 -12.695 1 97.5 595 GLY A CA 1
ATOM 4871 C C . GLY A 1 595 ? 20.047 16.922 -13.18 1 97.5 595 GLY A C 1
ATOM 4872 O O . GLY A 1 595 ? 19.891 16.719 -14.383 1 97.5 595 GLY A O 1
ATOM 4873 N N . PHE A 1 596 ? 19.75 15.992 -12.281 1 98 596 PHE A N 1
ATOM 4874 C CA . PHE A 1 596 ? 19.109 14.727 -12.602 1 98 596 PHE A CA 1
ATOM 4875 C C . PHE A 1 596 ? 18.172 14.297 -11.477 1 98 596 PHE A C 1
ATOM 4877 O O . PHE A 1 596 ? 18.375 14.664 -10.312 1 98 596 PHE A O 1
ATOM 4884 N N . GLY A 1 597 ? 17.047 13.625 -11.883 1 97.88 597 GLY A N 1
ATOM 4885 C CA . GLY A 1 597 ? 16.109 13.102 -10.898 1 97.88 597 GLY A CA 1
ATOM 4886 C C . GLY A 1 597 ? 16.625 11.867 -10.18 1 97.88 597 GLY A C 1
ATOM 4887 O O . GLY A 1 597 ? 16.828 10.82 -10.805 1 97.88 597 GLY A O 1
ATOM 4888 N N . LEU A 1 598 ? 16.844 11.938 -8.891 1 96.81 598 LEU A N 1
ATOM 4889 C CA . LEU A 1 598 ? 17.328 10.828 -8.078 1 96.81 598 LEU A CA 1
ATOM 4890 C C . LEU A 1 598 ? 16.188 10.164 -7.32 1 96.81 598 LEU A C 1
ATOM 4892 O O . LEU A 1 598 ? 15.508 10.805 -6.512 1 96.81 598 LEU A O 1
ATOM 4896 N N . GLU A 1 599 ? 15.867 8.992 -7.641 1 93.94 599 GLU A N 1
ATOM 4897 C CA . GLU A 1 599 ? 14.914 8.148 -6.926 1 93.94 599 GLU A CA 1
ATOM 4898 C C . GLU A 1 599 ? 15.617 6.98 -6.238 1 93.94 599 GLU A C 1
ATOM 4900 O O . GLU A 1 599 ? 16.516 6.359 -6.816 1 93.94 599 GLU A O 1
ATOM 4905 N N . LEU A 1 600 ? 15.203 6.652 -5.031 1 94.31 600 LEU A N 1
ATOM 4906 C CA . LEU A 1 600 ? 15.867 5.613 -4.254 1 94.31 600 LEU A CA 1
ATOM 4907 C C . LEU A 1 600 ? 15.156 4.273 -4.418 1 94.31 600 LEU A C 1
ATOM 4909 O O . LEU A 1 600 ? 14.82 3.615 -3.43 1 94.31 600 LEU A O 1
ATOM 4913 N N . GLU A 1 601 ? 14.812 3.93 -5.648 1 88.5 601 GLU A N 1
ATOM 4914 C CA . GLU A 1 601 ? 14.391 2.557 -5.906 1 88.5 601 GLU A CA 1
ATOM 4915 C C . GLU A 1 601 ? 15.445 1.558 -5.441 1 88.5 601 GLU A C 1
ATOM 4917 O O . GLU A 1 601 ? 15.109 0.441 -5.035 1 88.5 601 GLU A O 1
ATOM 4922 N N . ARG A 1 602 ? 16.703 2.039 -5.566 1 92 602 ARG A N 1
ATOM 4923 C CA . ARG A 1 602 ? 17.875 1.357 -5.012 1 92 602 ARG A CA 1
ATOM 4924 C C . ARG A 1 602 ? 18.547 2.213 -3.947 1 92 602 ARG A C 1
ATOM 4926 O O . ARG A 1 602 ? 19 3.322 -4.23 1 92 602 ARG A O 1
ATOM 4933 N N . GLU A 1 603 ? 18.672 1.645 -2.816 1 92.62 603 GLU A N 1
ATOM 4934 C CA . GLU A 1 603 ? 19.016 2.469 -1.666 1 92.62 603 GLU A CA 1
ATOM 4935 C C . GLU A 1 603 ? 20.5 2.826 -1.678 1 92.62 603 GLU A C 1
ATOM 4937 O O . GLU A 1 603 ? 20.922 3.779 -1.019 1 92.62 603 GLU A O 1
ATOM 4942 N N . TYR A 1 604 ? 21.359 2.068 -2.432 1 91.56 604 TYR A N 1
ATOM 4943 C CA . TYR A 1 604 ? 22.781 2.398 -2.496 1 91.56 604 TYR A CA 1
ATOM 4944 C C . TYR A 1 604 ? 22.984 3.771 -3.119 1 91.56 604 TYR A C 1
ATOM 4946 O O . TYR A 1 604 ? 24.047 4.375 -2.953 1 91.56 604 TYR A O 1
ATOM 4954 N N . LYS A 1 605 ? 22.031 4.297 -3.77 1 95.56 605 LYS A N 1
ATOM 4955 C CA . LYS A 1 605 ? 22.125 5.605 -4.406 1 95.56 605 LYS A CA 1
ATOM 4956 C C . LYS A 1 605 ? 22.234 6.719 -3.369 1 95.56 605 LYS A C 1
ATOM 4958 O O . LYS A 1 605 ? 22.562 7.855 -3.703 1 95.56 605 LYS A O 1
ATOM 4963 N N . VAL A 1 606 ? 22 6.43 -2.068 1 97.38 606 VAL A N 1
ATOM 4964 C CA . VAL A 1 606 ? 22.125 7.426 -1.008 1 97.38 606 VAL A CA 1
ATOM 4965 C C . VAL A 1 606 ? 23.562 7.949 -0.963 1 97.38 606 VAL A C 1
ATOM 4967 O O . VAL A 1 606 ? 23.797 9.07 -0.503 1 97.38 606 VAL A O 1
ATOM 4970 N N . ASP A 1 607 ? 24.5 7.18 -1.52 1 97.69 607 ASP A N 1
ATOM 4971 C CA . ASP A 1 607 ? 25.906 7.559 -1.513 1 97.69 607 ASP A CA 1
ATOM 4972 C C . ASP A 1 607 ? 26.125 8.836 -2.32 1 97.69 607 ASP A C 1
ATOM 4974 O O . ASP A 1 607 ? 27.062 9.594 -2.041 1 97.69 607 ASP A O 1
ATOM 4978 N N . ILE A 1 608 ? 25.312 9.047 -3.318 1 98.25 608 ILE A N 1
ATOM 4979 C CA . ILE A 1 608 ? 25.406 10.273 -4.102 1 98.25 608 ILE A CA 1
ATOM 4980 C C . ILE A 1 608 ? 25.172 11.484 -3.201 1 98.25 608 ILE A C 1
ATOM 4982 O O . ILE A 1 608 ? 25.938 12.461 -3.244 1 98.25 608 ILE A O 1
ATOM 4986 N N . VAL A 1 609 ? 24.156 11.414 -2.371 1 98.62 609 VAL A N 1
ATOM 4987 C CA . VAL A 1 609 ? 23.812 12.492 -1.456 1 98.62 609 VAL A CA 1
ATOM 4988 C C . VAL A 1 609 ? 24.891 12.641 -0.385 1 98.62 609 VAL A C 1
ATOM 4990 O O . VAL A 1 609 ? 25.25 13.758 -0.011 1 98.62 609 VAL A O 1
ATOM 4993 N N . GLU A 1 610 ? 25.406 11.516 0.089 1 98.31 610 GLU A N 1
ATOM 4994 C CA . GLU A 1 610 ? 26.5 11.547 1.062 1 98.31 610 GLU A CA 1
ATOM 4995 C C . GLU A 1 610 ? 27.719 12.266 0.498 1 98.31 610 GLU A C 1
ATOM 4997 O O . GLU A 1 610 ? 28.359 13.047 1.198 1 98.31 610 GLU A O 1
ATOM 5002 N N . ASN A 1 611 ? 28.047 11.961 -0.747 1 98.44 611 ASN A N 1
ATOM 5003 C CA . ASN A 1 611 ? 29.188 12.594 -1.402 1 98.44 611 ASN A CA 1
ATOM 5004 C C . ASN A 1 611 ? 28.969 14.094 -1.585 1 98.44 611 ASN A C 1
ATOM 5006 O O . ASN A 1 611 ? 29.906 14.883 -1.44 1 98.44 611 ASN A O 1
ATOM 5010 N N . VAL A 1 612 ? 27.797 14.477 -1.938 1 98.38 612 VAL A N 1
ATOM 5011 C CA . VAL A 1 612 ? 27.484 15.898 -2.061 1 98.38 612 VAL A CA 1
ATOM 5012 C C . VAL A 1 612 ? 27.656 16.578 -0.707 1 98.38 612 VAL A C 1
ATOM 5014 O O . VAL A 1 612 ? 28.219 17.672 -0.624 1 98.38 612 VAL A O 1
ATOM 5017 N N . CYS A 1 613 ? 27.125 15.969 0.391 1 98.5 613 CYS A N 1
ATOM 5018 C CA . CYS A 1 613 ? 27.312 16.5 1.734 1 98.5 613 CYS A CA 1
ATOM 5019 C C . CYS A 1 613 ? 28.797 16.672 2.057 1 98.5 613 CYS A C 1
ATOM 5021 O O . CYS A 1 613 ? 29.203 17.719 2.586 1 98.5 613 CYS A O 1
ATOM 5023 N N . SER A 1 614 ? 29.562 15.648 1.691 1 97.62 614 SER A N 1
ATOM 5024 C CA . SER A 1 614 ? 31 15.688 1.943 1 97.62 614 SER A CA 1
ATOM 5025 C C . SER A 1 614 ? 31.656 16.828 1.183 1 97.62 614 SER A C 1
ATOM 5027 O O . SER A 1 614 ? 32.469 17.547 1.738 1 97.62 614 SER A O 1
ATOM 5029 N N . LEU A 1 615 ? 31.312 17.031 -0.05 1 96.19 615 LEU A N 1
ATOM 5030 C CA . LEU A 1 615 ? 31.906 18.062 -0.899 1 96.19 615 LEU A CA 1
ATOM 5031 C C . LEU A 1 615 ? 31.578 19.453 -0.364 1 96.19 615 LEU A C 1
ATOM 5033 O O . LEU A 1 615 ? 32.375 20.375 -0.477 1 96.19 615 LEU A O 1
ATOM 5037 N N . LEU A 1 616 ? 30.422 19.594 0.196 1 97.25 616 LEU A N 1
ATOM 5038 C CA . LEU A 1 616 ? 29.984 20.906 0.683 1 97.25 616 LEU A CA 1
ATOM 5039 C C . LEU A 1 616 ? 30.359 21.094 2.146 1 97.25 616 LEU A C 1
ATOM 5041 O O . LEU A 1 616 ? 30.141 22.156 2.717 1 97.25 616 LEU A O 1
ATOM 5045 N N . GLY A 1 617 ? 30.859 20.062 2.756 1 96.38 617 GLY A N 1
ATOM 5046 C CA . GLY A 1 617 ? 31.266 20.156 4.152 1 96.38 617 GLY A CA 1
ATOM 5047 C C . GLY A 1 617 ? 30.094 20.156 5.109 1 96.38 617 GLY A C 1
ATOM 5048 O O . GLY A 1 617 ? 30.125 20.828 6.145 1 96.38 617 GLY A O 1
ATOM 5049 N N . ILE A 1 618 ? 29 19.5 4.754 1 97.31 618 ILE A N 1
ATOM 5050 C CA . ILE A 1 618 ? 27.844 19.344 5.637 1 97.31 618 ILE A CA 1
ATOM 5051 C C . ILE A 1 618 ? 28.062 18.141 6.551 1 97.31 618 ILE A C 1
ATOM 5053 O O . ILE A 1 618 ? 28.188 17 6.082 1 97.31 618 ILE A O 1
ATOM 5057 N N . SER A 1 619 ? 28.109 18.344 7.805 1 95.06 619 SER A N 1
ATOM 5058 C CA . SER A 1 619 ? 28.406 17.281 8.75 1 95.06 619 SER A CA 1
ATOM 5059 C C . SER A 1 619 ? 27.203 17 9.648 1 95.06 619 SER A C 1
ATOM 5061 O O . SER A 1 619 ? 26.328 17.844 9.805 1 95.06 619 SER A O 1
ATOM 5063 N N . LYS A 1 620 ? 27.125 15.828 10.281 1 94.12 620 LYS A N 1
ATOM 5064 C CA . LYS A 1 620 ? 26.078 15.422 11.211 1 94.12 620 LYS A CA 1
ATOM 5065 C C . LYS A 1 620 ? 26.562 15.531 12.656 1 94.12 620 LYS A C 1
ATOM 5067 O O . LYS A 1 620 ? 27.734 15.344 12.938 1 94.12 620 LYS A O 1
ATOM 5072 N N . ALA A 1 621 ? 25.609 15.789 13.453 1 96.69 621 ALA A N 1
ATOM 5073 C CA . ALA A 1 621 ? 25.891 15.836 14.883 1 96.69 621 ALA A CA 1
ATOM 5074 C C . ALA A 1 621 ? 25.875 14.438 15.492 1 96.69 621 ALA A C 1
ATOM 5076 O O . ALA A 1 621 ? 26.609 14.156 16.438 1 96.69 621 ALA A O 1
ATOM 5077 N N . LEU A 1 622 ? 25 13.609 15.055 1 97.12 622 LEU A N 1
ATOM 5078 C CA . LEU A 1 622 ? 24.812 12.25 15.562 1 97.12 622 LEU A CA 1
ATOM 5079 C C . LEU A 1 622 ? 25.25 11.219 14.539 1 97.12 622 LEU A C 1
ATOM 5081 O O . LEU A 1 622 ? 24.688 11.141 13.445 1 97.12 622 LEU A O 1
ATOM 5085 N N . PHE A 1 623 ? 26.281 10.445 14.82 1 96.94 623 PHE A N 1
ATOM 5086 C CA . PHE A 1 623 ? 26.797 9.391 13.953 1 96.94 623 PHE A CA 1
ATOM 5087 C C . PHE A 1 623 ? 26.375 8.016 14.469 1 96.94 623 PHE A C 1
ATOM 5089 O O . PHE A 1 623 ? 26.703 7.645 15.602 1 96.94 623 PHE A O 1
ATOM 5096 N N . ILE A 1 624 ? 25.641 7.293 13.688 1 97.56 624 ILE A N 1
ATOM 5097 C CA . ILE A 1 624 ? 25.141 5.965 14.039 1 97.56 624 ILE A CA 1
ATOM 5098 C C . ILE A 1 624 ? 25.766 4.922 13.117 1 97.56 624 ILE A C 1
ATOM 5100 O O . ILE A 1 624 ? 25.484 4.902 11.914 1 97.56 624 ILE A O 1
ATOM 5104 N N . GLU A 1 625 ? 26.594 4.141 13.578 1 96.25 625 GLU A N 1
ATOM 5105 C CA . GLU A 1 625 ? 27.156 3.018 12.844 1 96.25 625 GLU A CA 1
ATOM 5106 C C . GLU A 1 625 ? 26.406 1.725 13.141 1 96.25 625 GLU A C 1
ATOM 5108 O O . GLU A 1 625 ? 26.344 1.279 14.289 1 96.25 625 GLU A O 1
ATOM 5113 N N . SER A 1 626 ? 25.844 1.213 12.195 1 95.69 626 SER A N 1
ATOM 5114 C CA . SER A 1 626 ? 25.078 -0.024 12.312 1 95.69 626 SER A CA 1
ATOM 5115 C C . SER A 1 626 ? 25.062 -0.79 10.992 1 95.69 626 SER A C 1
ATOM 5117 O O . SER A 1 626 ? 25.297 -0.207 9.922 1 95.69 626 SER A O 1
ATOM 5119 N N . ARG A 1 627 ? 24.938 -2.152 11.023 1 92.06 627 ARG A N 1
ATOM 5120 C CA . ARG A 1 627 ? 24.812 -2.951 9.805 1 92.06 627 ARG A CA 1
ATOM 5121 C C . ARG A 1 627 ? 23.578 -2.553 9.008 1 92.06 627 ARG A C 1
ATOM 5123 O O . ARG A 1 627 ? 23.625 -2.48 7.777 1 92.06 627 ARG A O 1
ATOM 5130 N N . ASP A 1 628 ? 22.5 -2.367 9.758 1 94.06 628 ASP A N 1
ATOM 5131 C CA . ASP A 1 628 ? 21.234 -1.945 9.164 1 94.06 628 ASP A CA 1
ATOM 5132 C C . ASP A 1 628 ? 20.797 -0.597 9.719 1 94.06 628 ASP A C 1
ATOM 5134 O O . ASP A 1 628 ? 21.172 -0.225 10.836 1 94.06 628 ASP A O 1
ATOM 5138 N N . PHE A 1 629 ? 20 0.101 9.023 1 96.56 629 PHE A N 1
ATOM 5139 C CA . PHE A 1 629 ? 19.609 1.471 9.336 1 96.56 629 PHE A CA 1
ATOM 5140 C C . PHE A 1 629 ? 18.875 1.536 10.664 1 96.56 629 PHE A C 1
ATOM 5142 O O . PHE A 1 629 ? 17.938 0.757 10.906 1 96.56 629 PHE A O 1
ATOM 5149 N N . VAL A 1 630 ? 19.266 2.363 11.523 1 98.25 630 VAL A N 1
ATOM 5150 C CA . VAL A 1 630 ? 18.578 2.777 12.742 1 98.25 630 VAL A CA 1
ATOM 5151 C C . VAL A 1 630 ? 18.359 4.285 12.719 1 98.25 630 VAL A C 1
ATOM 5153 O O . VAL A 1 630 ? 19.281 5.059 12.461 1 98.25 630 VAL A O 1
ATOM 5156 N N . ASP A 1 631 ? 17.125 4.68 12.922 1 98.44 631 ASP A N 1
ATOM 5157 C CA . ASP A 1 631 ? 16.75 6.09 12.859 1 98.44 631 ASP A CA 1
ATOM 5158 C C . ASP A 1 631 ? 17.172 6.82 14.141 1 98.44 631 ASP A C 1
ATOM 5160 O O . ASP A 1 631 ? 16.984 6.309 15.242 1 98.44 631 ASP A O 1
ATOM 5164 N N . GLY A 1 632 ? 17.734 8.016 13.969 1 98.5 632 GLY A N 1
ATOM 5165 C CA . GLY A 1 632 ? 18.203 8.742 15.141 1 98.5 632 GLY A CA 1
ATOM 5166 C C . GLY A 1 632 ? 17.844 10.211 15.117 1 98.5 632 GLY A C 1
ATOM 5167 O O . GLY A 1 632 ? 17.781 10.828 14.055 1 98.5 632 GLY A O 1
ATOM 5168 N N . TYR A 1 633 ? 17.609 10.742 16.297 1 98.44 633 TYR A N 1
ATOM 5169 C CA . TYR A 1 633 ? 17.344 12.164 16.5 1 98.44 633 TYR A CA 1
ATOM 5170 C C . TYR A 1 633 ? 18.094 12.688 17.719 1 98.44 633 TYR A C 1
ATOM 5172 O O . TYR A 1 633 ? 18.469 11.922 18.609 1 98.44 633 TYR A O 1
ATOM 5180 N N . LEU A 1 634 ? 18.375 13.945 17.719 1 98 634 LEU A N 1
ATOM 5181 C CA . LEU A 1 634 ? 19.125 14.602 18.781 1 98 634 LEU A CA 1
ATOM 5182 C C . LEU A 1 634 ? 18.438 15.883 19.234 1 98 634 LEU A C 1
ATOM 5184 O O . LEU A 1 634 ? 18.062 16.719 18.406 1 98 634 LEU A O 1
ATOM 5188 N N . ARG A 1 635 ? 18.172 15.977 20.484 1 97.88 635 ARG A N 1
ATOM 5189 C CA . ARG A 1 635 ? 17.766 17.234 21.094 1 97.88 635 ARG A CA 1
ATOM 5190 C C . ARG A 1 635 ? 18.828 17.75 22.062 1 97.88 635 ARG A C 1
ATOM 5192 O O . ARG A 1 635 ? 19.484 16.969 22.75 1 97.88 635 ARG A O 1
ATOM 5199 N N . GLU A 1 636 ? 19.016 19.047 22.094 1 97.31 636 GLU A N 1
ATOM 5200 C CA . GLU A 1 636 ? 20.031 19.672 22.938 1 97.31 636 GLU A CA 1
ATOM 5201 C C . GLU A 1 636 ? 19.391 20.547 24.016 1 97.31 636 GLU A C 1
ATOM 5203 O O . GLU A 1 636 ? 18.656 21.5 23.688 1 97.31 636 GLU A O 1
ATOM 5208 N N . GLY A 1 637 ? 19.578 20.203 25.188 1 94.56 637 GLY A N 1
ATOM 5209 C CA . GLY A 1 637 ? 19.203 21.031 26.312 1 94.56 637 GLY A CA 1
ATOM 5210 C C . GLY A 1 637 ? 20.359 21.828 26.891 1 94.56 637 GLY A C 1
ATOM 5211 O O . GLY A 1 637 ? 21.422 21.906 26.281 1 94.56 637 GLY A O 1
ATOM 5212 N N . THR A 1 638 ? 20.109 22.453 28.031 1 91.88 638 THR A N 1
ATOM 5213 C CA . THR A 1 638 ? 21.141 23.281 28.672 1 91.88 638 THR A CA 1
ATOM 5214 C C . THR A 1 638 ? 22.266 22.422 29.219 1 91.88 638 THR A C 1
ATOM 5216 O O . THR A 1 638 ? 23.453 22.734 29.016 1 91.88 638 THR A O 1
ATOM 5219 N N . GLU A 1 639 ? 21.875 21.312 29.797 1 92.06 639 GLU A N 1
ATOM 5220 C CA . GLU A 1 639 ? 22.891 20.5 30.484 1 92.06 639 GLU A CA 1
ATOM 5221 C C . GLU A 1 639 ? 23.047 19.141 29.812 1 92.06 639 GLU A C 1
ATOM 5223 O O . GLU A 1 639 ? 24.031 18.438 30.047 1 92.06 639 GLU A O 1
ATOM 5228 N N . ASN A 1 640 ? 22.109 18.812 29.031 1 93.19 640 ASN A N 1
ATOM 5229 C CA . ASN A 1 640 ? 22.125 17.469 28.484 1 93.19 640 ASN A CA 1
ATOM 5230 C C . ASN A 1 640 ? 21.75 17.438 27.016 1 93.19 640 ASN A C 1
ATOM 5232 O O . ASN A 1 640 ? 21.156 18.391 26.5 1 93.19 640 ASN A O 1
ATOM 5236 N N . PHE A 1 641 ? 22.234 16.375 26.359 1 95.25 641 PHE A N 1
ATOM 5237 C CA . PHE A 1 641 ? 21.688 15.953 25.078 1 95.25 641 PHE A CA 1
ATOM 5238 C C . PHE A 1 641 ? 20.719 14.797 25.25 1 95.25 641 PHE A C 1
ATOM 5240 O O . PHE A 1 641 ? 20.844 14.016 26.203 1 95.25 641 PHE A O 1
ATOM 5247 N N . ILE A 1 642 ? 19.734 14.758 24.516 1 97.25 642 ILE A N 1
ATOM 5248 C CA . ILE A 1 642 ? 18.812 13.625 24.5 1 97.25 642 ILE A CA 1
ATOM 5249 C C . ILE A 1 642 ? 18.844 12.961 23.109 1 97.25 642 ILE A C 1
ATOM 5251 O O . ILE A 1 642 ? 18.594 13.617 22.094 1 97.25 642 ILE A O 1
ATOM 5255 N N . VAL A 1 643 ? 19.219 11.656 23.062 1 97.25 643 VAL A N 1
ATOM 5256 C CA . VAL A 1 643 ? 19.312 10.906 21.812 1 97.25 643 VAL A CA 1
ATOM 5257 C C . VAL A 1 643 ? 18.141 9.922 21.703 1 97.25 643 VAL A C 1
ATOM 5259 O O . VAL A 1 643 ? 17.859 9.18 22.656 1 97.25 643 VAL A O 1
ATOM 5262 N N . PHE A 1 644 ? 17.406 9.961 20.656 1 98.06 644 PHE A N 1
ATOM 5263 C CA . PHE A 1 644 ? 16.359 8.992 20.344 1 98.06 644 PHE A CA 1
ATOM 5264 C C . PHE A 1 644 ? 16.828 8.039 19.25 1 98.06 644 PHE A C 1
ATOM 5266 O O . PHE A 1 644 ? 17.297 8.484 18.188 1 98.06 644 PHE A O 1
ATOM 5273 N N . LEU A 1 645 ? 16.781 6.738 19.453 1 98.12 645 LEU A N 1
ATOM 5274 C CA . LEU A 1 645 ? 17.047 5.707 18.453 1 98.12 645 LEU A CA 1
ATOM 5275 C C . LEU A 1 645 ? 15.797 4.859 18.219 1 98.12 645 LEU A C 1
ATOM 5277 O O . LEU A 1 645 ? 15.148 4.418 19.156 1 98.12 645 LEU A O 1
ATOM 5281 N N . ASN A 1 646 ? 15.398 4.684 16.969 1 98.38 646 ASN A N 1
ATOM 5282 C CA . ASN A 1 646 ? 14.203 3.93 16.609 1 98.38 646 ASN A CA 1
ATOM 5283 C C . ASN A 1 646 ? 14.516 2.812 15.617 1 98.38 646 ASN A C 1
ATOM 5285 O O . ASN A 1 646 ? 15.18 3.041 14.602 1 98.38 646 ASN A O 1
ATOM 5289 N N . ASN A 1 647 ? 14.148 1.621 15.922 1 98.19 647 ASN A N 1
ATOM 5290 C CA . ASN A 1 647 ? 14.234 0.454 15.047 1 98.19 647 ASN A CA 1
ATOM 5291 C C . ASN A 1 647 ? 12.875 0.093 14.461 1 98.19 647 ASN A C 1
ATOM 5293 O O . ASN A 1 647 ? 11.984 -0.352 15.18 1 98.19 647 ASN A O 1
ATOM 5297 N N . TYR A 1 648 ? 12.719 0.259 13.117 1 97.25 648 TYR A N 1
ATOM 5298 C CA . TYR A 1 648 ? 11.43 0.029 12.477 1 97.25 648 TYR A CA 1
ATOM 5299 C C . TYR A 1 648 ? 11.32 -1.401 11.961 1 97.25 648 TYR A C 1
ATOM 5301 O O . TYR A 1 648 ? 10.25 -1.829 11.508 1 97.25 648 TYR A O 1
ATOM 5309 N N . ASP A 1 649 ? 12.406 -2.199 12.008 1 96.62 649 ASP A N 1
ATOM 5310 C CA . ASP A 1 649 ? 12.438 -3.561 11.477 1 96.62 649 ASP A CA 1
ATOM 5311 C C . ASP A 1 649 ? 12.117 -4.582 12.57 1 96.62 649 ASP A C 1
ATOM 5313 O O . ASP A 1 649 ? 12.086 -4.242 13.758 1 96.62 649 ASP A O 1
ATOM 5317 N N . ASP A 1 650 ? 11.883 -5.797 12.195 1 95.12 650 ASP A N 1
ATOM 5318 C CA . ASP A 1 650 ? 11.352 -6.805 13.102 1 95.12 650 ASP A CA 1
ATOM 5319 C C . ASP A 1 650 ? 12.469 -7.68 13.664 1 95.12 650 ASP A C 1
ATOM 5321 O O . ASP A 1 650 ? 12.242 -8.844 13.992 1 95.12 650 ASP A O 1
ATOM 5325 N N . TYR A 1 651 ? 13.688 -7.246 13.703 1 95.69 651 TYR A N 1
ATOM 5326 C CA . TYR A 1 651 ? 14.836 -7.887 14.336 1 95.69 651 TYR A CA 1
ATOM 5327 C C . TYR A 1 651 ? 15.688 -6.867 15.086 1 95.69 651 TYR A C 1
ATOM 5329 O O . TYR A 1 651 ? 15.656 -5.676 14.766 1 95.69 651 TYR A O 1
ATOM 5337 N N . PRO A 1 652 ? 16.375 -7.27 16.156 1 96.5 652 PRO A N 1
ATOM 5338 C CA . PRO A 1 652 ? 17.203 -6.328 16.906 1 96.5 652 PRO A CA 1
ATOM 5339 C C . PRO A 1 652 ? 18.422 -5.84 16.125 1 96.5 652 PRO A C 1
ATOM 5341 O O . PRO A 1 652 ? 18.906 -6.543 15.234 1 96.5 652 PRO A O 1
ATOM 5344 N N . LYS A 1 653 ? 18.906 -4.652 16.469 1 97.25 653 LYS A N 1
ATOM 5345 C CA . LYS A 1 653 ? 20.047 -4.051 15.773 1 97.25 653 LYS A CA 1
ATOM 5346 C C . LYS A 1 653 ? 21.047 -3.471 16.781 1 97.25 653 LYS A C 1
ATOM 5348 O O . LYS A 1 653 ? 20.656 -2.857 17.766 1 97.25 653 LYS A O 1
ATOM 5353 N N . ASP A 1 654 ? 22.281 -3.67 16.516 1 97.19 654 ASP A N 1
ATOM 5354 C CA . ASP A 1 654 ? 23.359 -3.078 17.312 1 97.19 654 ASP A CA 1
ATOM 5355 C C . ASP A 1 654 ? 23.891 -1.809 16.641 1 97.19 654 ASP A C 1
ATOM 5357 O O . ASP A 1 654 ? 24.031 -1.748 15.422 1 97.19 654 ASP A O 1
ATOM 5361 N N . VAL A 1 655 ? 24.156 -0.806 17.516 1 96.81 655 VAL A N 1
ATOM 5362 C CA . VAL A 1 655 ? 24.625 0.467 16.969 1 96.81 655 VAL A CA 1
ATOM 5363 C C . VAL A 1 655 ? 25.828 0.961 17.781 1 96.81 655 VAL A C 1
ATOM 5365 O O . VAL A 1 655 ? 25.922 0.709 18.984 1 96.81 655 VAL A O 1
ATOM 5368 N N . LYS A 1 656 ? 26.781 1.562 17.141 1 96.75 656 LYS A N 1
ATOM 5369 C CA . LYS A 1 656 ? 27.812 2.4 17.734 1 96.75 656 LYS A CA 1
ATOM 5370 C C . LYS A 1 656 ? 27.5 3.881 17.531 1 96.75 656 LYS A C 1
ATOM 5372 O O . LYS A 1 656 ? 27.312 4.332 16.406 1 96.75 656 LYS A O 1
ATOM 5377 N N . LEU A 1 657 ? 27.5 4.602 18.672 1 95.44 657 LEU A N 1
ATOM 5378 C CA . LEU A 1 657 ? 27.031 5.984 18.625 1 95.44 657 LEU A CA 1
ATOM 5379 C C . LEU A 1 657 ? 28.172 6.949 18.891 1 95.44 657 LEU A C 1
ATOM 5381 O O . LEU A 1 657 ? 29 6.707 19.781 1 95.44 657 LEU A O 1
ATOM 5385 N N . ARG A 1 658 ? 28.219 7.957 18.125 1 94.88 658 ARG A N 1
ATOM 5386 C CA . ARG A 1 658 ? 29.109 9.102 18.359 1 94.88 658 ARG A CA 1
ATOM 5387 C C . ARG A 1 658 ? 28.328 10.414 18.266 1 94.88 658 ARG A C 1
ATOM 5389 O O . ARG A 1 658 ? 27.453 10.57 17.422 1 94.88 658 ARG A O 1
ATOM 5396 N N . LEU A 1 659 ? 28.531 11.32 19.141 1 94.25 659 LEU A N 1
ATOM 5397 C CA . LEU A 1 659 ? 28 12.68 19.156 1 94.25 659 LEU A CA 1
ATOM 5398 C C . LEU A 1 659 ? 29.109 13.695 18.875 1 94.25 659 LEU A C 1
ATOM 5400 O O . LEU A 1 659 ? 30.016 13.875 19.688 1 94.25 659 LEU A O 1
ATOM 5404 N N . PHE A 1 660 ? 28.969 14.242 17.719 1 91.31 660 PHE A N 1
ATOM 5405 C CA . PHE A 1 660 ? 30.078 15.062 17.234 1 91.31 660 PHE A CA 1
ATOM 5406 C C . PHE A 1 660 ? 31.375 14.258 17.172 1 91.31 660 PHE A C 1
ATOM 5408 O O . PHE A 1 660 ? 31.453 13.25 16.469 1 91.31 660 PHE A O 1
ATOM 5415 N N . THR A 1 661 ? 32.312 14.562 17.953 1 86.69 661 THR A N 1
ATOM 5416 C CA . THR A 1 661 ? 33.594 13.836 17.938 1 86.69 661 THR A CA 1
ATOM 5417 C C . THR A 1 661 ? 33.656 12.867 19.109 1 86.69 661 THR A C 1
ATOM 5419 O O . THR A 1 661 ? 34.625 12.117 19.234 1 86.69 661 THR A O 1
ATOM 5422 N N . ASN A 1 662 ? 32.594 12.75 19.875 1 89.5 662 ASN A N 1
ATOM 5423 C CA . ASN A 1 662 ? 32.625 11.961 21.094 1 89.5 662 ASN A CA 1
ATOM 5424 C C . ASN A 1 662 ? 31.938 10.609 20.922 1 89.5 662 ASN A C 1
ATOM 5426 O O . ASN A 1 662 ? 30.781 10.547 20.531 1 89.5 662 ASN A O 1
ATOM 5430 N N . TYR A 1 663 ? 32.688 9.586 21.281 1 92.19 663 TYR A N 1
ATOM 5431 C CA . TYR A 1 663 ? 32.125 8.242 21.281 1 92.19 663 TYR A CA 1
ATOM 5432 C C . TYR A 1 663 ? 31.25 8.016 22.5 1 92.19 663 TYR A C 1
ATOM 5434 O O . TYR A 1 663 ? 31.688 8.172 23.641 1 92.19 663 TYR A O 1
ATOM 5442 N N . LEU A 1 664 ? 29.953 7.668 22.328 1 90.19 664 LEU A N 1
ATOM 5443 C CA . LEU A 1 664 ? 29 7.504 23.422 1 90.19 664 LEU A CA 1
ATOM 5444 C C . LEU A 1 664 ? 28.953 6.047 23.875 1 90.19 664 LEU A C 1
ATOM 5446 O O . LEU A 1 664 ? 28.594 5.766 25.016 1 90.19 664 LEU A O 1
ATOM 5450 N N . GLY A 1 665 ? 29.172 5.02 22.891 1 91.81 665 GLY A N 1
ATOM 5451 C CA . GLY A 1 665 ? 29.125 3.609 23.234 1 91.81 665 GLY A CA 1
ATOM 5452 C C . GLY A 1 665 ? 28.375 2.77 22.234 1 91.81 665 GLY A C 1
ATOM 5453 O O . GLY A 1 665 ? 28.094 3.223 21.109 1 91.81 665 GLY A O 1
ATOM 5454 N N . GLU A 1 666 ? 28.25 1.479 22.656 1 94.56 666 GLU A N 1
ATOM 5455 C CA . GLU A 1 666 ? 27.484 0.521 21.859 1 94.56 666 GLU A CA 1
ATOM 5456 C C . GLU A 1 666 ? 26.141 0.189 22.531 1 94.56 666 GLU A C 1
ATOM 5458 O O . GLU A 1 666 ? 26.078 0.041 23.75 1 94.56 666 GLU A O 1
ATOM 5463 N N . PHE A 1 667 ? 25.094 0.211 21.734 1 95.31 667 PHE A N 1
ATOM 5464 C CA . PHE A 1 667 ? 23.75 -0.051 22.219 1 95.31 667 PHE A CA 1
ATOM 5465 C C . PHE A 1 667 ? 23.031 -1.046 21.328 1 95.31 667 PHE A C 1
ATOM 5467 O O . PHE A 1 667 ? 23.406 -1.226 20.156 1 95.31 667 PHE A O 1
ATOM 5474 N N . SER A 1 668 ? 22.125 -1.737 21.891 1 96.44 668 SER A N 1
ATOM 5475 C CA . SER A 1 668 ? 21.234 -2.609 21.141 1 96.44 668 SER A CA 1
ATOM 5476 C C . SER A 1 668 ? 19.812 -2.082 21.156 1 96.44 668 SER A C 1
ATOM 5478 O O . SER A 1 668 ? 19.266 -1.771 22.203 1 96.44 668 SER A O 1
ATOM 5480 N N . VAL A 1 669 ? 19.25 -1.893 20.016 1 97.44 669 VAL A N 1
ATOM 5481 C CA . VAL A 1 669 ? 17.844 -1.485 19.875 1 97.44 669 VAL A CA 1
ATOM 5482 C C . VAL A 1 669 ? 17 -2.686 19.469 1 97.44 669 VAL A C 1
ATOM 5484 O O . VAL A 1 669 ? 17.188 -3.256 18.406 1 97.44 669 VAL A O 1
ATOM 5487 N N . ALA A 1 670 ? 16.078 -3.09 20.281 1 97.19 670 ALA A N 1
ATOM 5488 C CA . ALA A 1 670 ? 15.266 -4.277 20.062 1 97.19 670 ALA A CA 1
ATOM 5489 C C . ALA A 1 670 ? 14.359 -4.098 18.844 1 97.19 670 ALA A C 1
ATOM 5491 O O . ALA A 1 670 ? 14.203 -2.982 18.328 1 97.19 670 ALA A O 1
ATOM 5492 N N . ALA A 1 671 ? 13.82 -5.254 18.328 1 97.44 671 ALA A N 1
ATOM 5493 C CA . ALA A 1 671 ? 12.914 -5.258 17.188 1 97.44 671 ALA A CA 1
ATOM 5494 C C . ALA A 1 671 ? 11.672 -4.41 17.453 1 97.44 671 ALA A C 1
ATOM 5496 O O . ALA A 1 671 ? 11.023 -4.574 18.484 1 97.44 671 ALA A O 1
ATOM 5497 N N . ARG A 1 672 ? 11.398 -3.48 16.5 1 97.56 672 ARG A N 1
ATOM 5498 C CA . ARG A 1 672 ? 10.195 -2.656 16.562 1 97.56 672 ARG A CA 1
ATOM 5499 C C . ARG A 1 672 ? 10.109 -1.903 17.875 1 97.56 672 ARG A C 1
ATOM 5501 O O . ARG A 1 672 ? 9.031 -1.827 18.484 1 97.56 672 ARG A O 1
ATOM 5508 N N . LYS A 1 673 ? 11.195 -1.316 18.328 1 97.25 673 LYS A N 1
ATOM 5509 C CA . LYS A 1 673 ? 11.258 -0.538 19.547 1 97.25 673 LYS A CA 1
ATOM 5510 C C . LYS A 1 673 ? 12.125 0.704 19.375 1 97.25 673 LYS A C 1
ATOM 5512 O O . LYS A 1 673 ? 12.852 0.826 18.391 1 97.25 673 LYS A O 1
ATOM 5517 N N . GLY A 1 674 ? 11.969 1.665 20.281 1 96.69 674 GLY A N 1
ATOM 5518 C CA . GLY A 1 674 ? 12.852 2.816 20.391 1 96.69 674 GLY A CA 1
ATOM 5519 C C . GLY A 1 674 ? 13.5 2.926 21.766 1 96.69 674 GLY A C 1
ATOM 5520 O O . GLY A 1 674 ? 13 2.371 22.75 1 96.69 674 GLY A O 1
ATOM 5521 N N . ILE A 1 675 ? 14.656 3.533 21.812 1 96.69 675 ILE A N 1
ATOM 5522 C CA . ILE A 1 675 ? 15.281 3.848 23.078 1 96.69 675 ILE A CA 1
ATOM 5523 C C . ILE A 1 675 ? 15.648 5.328 23.125 1 96.69 675 ILE A C 1
ATOM 5525 O O . ILE A 1 675 ? 15.812 5.965 22.094 1 96.69 675 ILE A O 1
ATOM 5529 N N . THR A 1 676 ? 15.648 5.887 24.281 1 97.19 676 THR A N 1
ATOM 5530 C CA . THR A 1 676 ? 16.047 7.27 24.547 1 97.19 676 THR A CA 1
ATOM 5531 C C . THR A 1 676 ? 17.234 7.32 25.484 1 97.19 676 THR A C 1
ATOM 5533 O O . THR A 1 676 ? 17.234 6.684 26.547 1 97.19 676 THR A O 1
ATOM 5536 N N . LEU A 1 677 ? 18.266 8.062 25.047 1 95.25 677 LEU A N 1
ATOM 5537 C CA . LEU A 1 677 ? 19.469 8.242 25.844 1 95.25 677 LEU A CA 1
ATOM 5538 C C . LEU A 1 677 ? 19.609 9.695 26.281 1 95.25 677 LEU A C 1
ATOM 5540 O O . LEU A 1 677 ? 19.5 10.617 25.484 1 95.25 677 LEU A O 1
ATOM 5544 N N . VAL A 1 678 ? 19.766 9.922 27.562 1 94.88 678 VAL A N 1
ATOM 5545 C CA . VAL A 1 678 ? 20.109 11.234 28.094 1 94.88 678 VAL A CA 1
ATOM 5546 C C . VAL A 1 678 ? 21.594 11.312 28.391 1 94.88 678 VAL A C 1
ATOM 5548 O O . VAL A 1 678 ? 22.109 10.555 29.219 1 94.88 678 VAL A O 1
ATOM 5551 N N . VAL A 1 679 ? 22.266 12.195 27.703 1 92.06 679 VAL A N 1
ATOM 5552 C CA . VAL A 1 679 ? 23.719 12.32 27.781 1 92.06 679 VAL A CA 1
ATOM 5553 C C . VAL A 1 679 ? 24.094 13.664 28.391 1 92.06 679 VAL A C 1
ATOM 5555 O O . VAL A 1 679 ? 23.766 14.719 27.844 1 92.06 679 VAL A O 1
ATOM 5558 N N . SER A 1 680 ? 24.875 13.688 29.438 1 91.12 680 SER A N 1
ATOM 5559 C CA . SER A 1 680 ? 25.312 14.93 30.078 1 91.12 680 SER A CA 1
ATOM 5560 C C . SER A 1 680 ? 26.406 15.609 29.25 1 91.12 680 SER A C 1
ATOM 5562 O O . SER A 1 680 ? 27.359 14.953 28.812 1 91.12 680 SER A O 1
ATOM 5564 N N . LYS A 1 681 ? 26.234 16.844 29.062 1 88.06 681 LYS A N 1
ATOM 5565 C CA . LYS A 1 681 ? 27.25 17.625 28.344 1 88.06 681 LYS A CA 1
ATOM 5566 C C . LYS A 1 681 ? 28.562 17.641 29.109 1 88.06 681 LYS A C 1
ATOM 5568 O O . LYS A 1 681 ? 29.641 17.688 28.5 1 88.06 681 LYS A O 1
ATOM 5573 N N . ALA A 1 682 ? 28.469 17.609 30.359 1 79.5 682 ALA A N 1
ATOM 5574 C CA . ALA A 1 682 ? 29.641 17.641 31.234 1 79.5 682 ALA A CA 1
ATOM 5575 C C . ALA A 1 682 ? 30.469 16.359 31.094 1 79.5 682 ALA A C 1
ATOM 5577 O O . ALA A 1 682 ? 31.672 16.359 31.359 1 79.5 682 ALA A O 1
ATOM 5578 N N . GLU A 1 683 ? 29.844 15.25 30.688 1 70.12 683 GLU A N 1
ATOM 5579 C CA . GLU A 1 683 ? 30.484 13.938 30.625 1 70.12 683 GLU A CA 1
ATOM 5580 C C . GLU A 1 683 ? 31 13.648 29.219 1 70.12 683 GLU A C 1
ATOM 5582 O O . GLU A 1 683 ? 31.547 12.57 28.953 1 70.12 683 GLU A O 1
ATOM 5587 N N . LEU A 1 684 ? 30.672 14.328 28.266 1 69.75 684 LEU A N 1
ATOM 5588 C CA . LEU A 1 684 ? 31.234 14.133 26.922 1 69.75 684 LEU A CA 1
ATOM 5589 C C . LEU A 1 684 ? 32.75 14.312 26.953 1 69.75 684 LEU A C 1
ATOM 5591 O O . LEU A 1 684 ? 33.25 15.234 27.594 1 69.75 684 LEU A O 1
ATOM 5595 N N . PRO A 1 685 ? 33.406 12.953 26.672 1 54.62 685 PRO A N 1
ATOM 5596 C CA . PRO A 1 685 ? 34.875 13.031 26.812 1 54.62 685 PRO A CA 1
ATOM 5597 C C . PRO A 1 685 ? 35.469 14.305 26.203 1 54.62 685 PRO A C 1
ATOM 5599 O O . PRO A 1 685 ? 34.969 14.766 25.172 1 54.62 685 PRO A O 1
ATOM 5602 N N . ASN A 1 686 ? 35.812 15.18 27.109 1 48.75 686 ASN A N 1
ATOM 5603 C CA . ASN A 1 686 ? 36.938 15.953 26.594 1 48.75 686 ASN A CA 1
ATOM 5604 C C . ASN A 1 686 ? 38.094 15.047 26.172 1 48.75 686 ASN A C 1
ATOM 5606 O O . ASN A 1 686 ? 38.031 13.828 26.344 1 48.75 686 ASN A O 1
ATOM 5610 N N . GLU A 1 687 ? 39.219 15.445 25.703 1 40.88 687 GLU A N 1
ATOM 5611 C CA . GLU A 1 687 ? 40.375 14.672 25.281 1 40.88 687 GLU A CA 1
ATOM 5612 C C . GLU A 1 687 ? 40.625 13.477 26.188 1 40.88 687 GLU A C 1
ATOM 5614 O O . GLU A 1 687 ? 41.469 12.641 25.906 1 40.88 687 GLU A O 1
ATOM 5619 N N . THR A 1 688 ? 40.031 13.414 27.344 1 39.59 688 THR A N 1
ATOM 5620 C CA . THR A 1 688 ? 40.719 12.531 28.297 1 39.59 688 THR A CA 1
ATOM 5621 C C . THR A 1 688 ? 40 11.211 28.438 1 39.59 688 THR A C 1
ATOM 5623 O O . THR A 1 688 ? 40.406 10.344 29.219 1 39.59 688 THR A O 1
ATOM 5626 N N . GLY A 1 689 ? 39.188 10.375 27.781 1 41.72 689 GLY A N 1
ATOM 5627 C CA . GLY A 1 689 ? 38.844 8.977 27.609 1 41.72 689 GLY A CA 1
ATOM 5628 C C . GLY A 1 689 ? 37.812 8.484 28.609 1 41.72 689 GLY A C 1
ATOM 5629 O O . GLY A 1 689 ? 37.625 7.281 28.766 1 41.72 689 GLY A O 1
ATOM 5630 N N . THR A 1 690 ? 37.344 8.945 29.703 1 42.22 690 THR A N 1
ATOM 5631 C CA . THR A 1 690 ? 36.625 8.188 30.734 1 42.22 690 THR A CA 1
ATOM 5632 C C . THR A 1 690 ? 35.25 7.766 30.234 1 42.22 690 THR A C 1
ATOM 5634 O O . THR A 1 690 ? 34.562 8.539 29.562 1 42.22 690 THR A O 1
ATOM 5637 N N . LYS A 1 691 ? 34.969 6.535 30.719 1 50.72 691 LYS A N 1
ATOM 5638 C CA . LYS A 1 691 ? 33.719 5.84 30.375 1 50.72 691 LYS A CA 1
ATOM 5639 C C . LYS A 1 691 ? 32.5 6.664 30.766 1 50.72 691 LYS A C 1
ATOM 5641 O O . LYS A 1 691 ? 32.438 7.207 31.875 1 50.72 691 LYS A O 1
ATOM 5646 N N . ARG A 1 692 ? 31.328 6.84 29.938 1 53.41 692 ARG A N 1
ATOM 5647 C CA . ARG A 1 692 ? 30.219 7.785 29.844 1 53.41 692 ARG A CA 1
ATOM 5648 C C . ARG A 1 692 ? 28.969 7.219 30.484 1 53.41 692 ARG A C 1
ATOM 5650 O O . ARG A 1 692 ? 28.625 6.051 30.281 1 53.41 692 ARG A O 1
ATOM 5657 N N . GLN A 1 693 ? 28.281 7.898 31.594 1 46.84 693 GLN A N 1
ATOM 5658 C CA . GLN A 1 693 ? 27 7.492 32.188 1 46.84 693 GLN A CA 1
ATOM 5659 C C . GLN A 1 693 ? 25.844 7.859 31.266 1 46.84 693 GLN A C 1
ATOM 5661 O O . GLN A 1 693 ? 25.609 9.039 30.984 1 46.84 693 GLN A O 1
ATOM 5666 N N . VAL A 1 694 ? 25.25 6.938 30.344 1 51.62 694 VAL A N 1
ATOM 5667 C CA . VAL A 1 694 ? 24.094 7.086 29.469 1 51.62 694 VAL A CA 1
ATOM 5668 C C . VAL A 1 694 ? 22.875 6.441 30.109 1 51.62 694 VAL A C 1
ATOM 5670 O O . VAL A 1 694 ? 22.922 5.281 30.531 1 51.62 694 VAL A O 1
ATOM 5673 N N . GLN A 1 695 ? 21.844 7.387 30.5 1 56.59 695 GLN A N 1
ATOM 5674 C CA . GLN A 1 695 ? 20.578 6.824 30.938 1 56.59 695 GLN A CA 1
ATOM 5675 C C . GLN A 1 695 ? 19.75 6.309 29.75 1 56.59 695 GLN A C 1
ATOM 5677 O O . GLN A 1 695 ? 19.547 7.031 28.781 1 56.59 695 GLN A O 1
ATOM 5682 N N . LEU A 1 696 ? 19.469 4.961 29.844 1 61.41 696 LEU A N 1
ATOM 5683 C CA . LEU A 1 696 ? 18.719 4.305 28.781 1 61.41 696 LEU A CA 1
ATOM 5684 C C . LEU A 1 696 ? 17.25 4.195 29.141 1 61.41 696 LEU A C 1
ATOM 5686 O O . LEU A 1 696 ? 16.906 3.76 30.25 1 61.41 696 LEU A O 1
ATOM 5690 N N . LEU A 1 697 ? 16.359 4.922 28.281 1 71 697 LEU A N 1
ATOM 5691 C CA . LEU A 1 697 ? 14.914 4.812 28.375 1 71 697 LEU A CA 1
ATOM 5692 C C . LEU A 1 697 ? 14.328 4.156 27.141 1 71 697 LEU A C 1
ATOM 5694 O O . LEU A 1 697 ? 14.758 4.449 26.016 1 71 697 LEU A O 1
ATOM 5698 N N . MET B 1 1 ? 13.57 -37.719 -11.672 1 90.06 1 MET B N 1
ATOM 5699 C CA . MET B 1 1 ? 12.477 -37.094 -10.945 1 90.06 1 MET B CA 1
ATOM 5700 C C . MET B 1 1 ? 11.125 -37.625 -11.406 1 90.06 1 MET B C 1
ATOM 5702 O O . MET B 1 1 ? 10.891 -37.781 -12.609 1 90.06 1 MET B O 1
ATOM 5706 N N . GLU B 1 2 ? 10.344 -38.031 -10.461 1 90.62 2 GLU B N 1
ATOM 5707 C CA . GLU B 1 2 ? 8.969 -38.438 -10.727 1 90.62 2 GLU B CA 1
ATOM 5708 C C . GLU B 1 2 ? 7.973 -37.625 -9.906 1 90.62 2 GLU B C 1
ATOM 5710 O O . GLU B 1 2 ? 8.32 -37.094 -8.859 1 90.62 2 GLU B O 1
ATOM 5715 N N . ILE B 1 3 ? 6.824 -37.5 -10.469 1 93.44 3 ILE B N 1
ATOM 5716 C CA . ILE B 1 3 ? 5.719 -36.812 -9.789 1 93.44 3 ILE B CA 1
ATOM 5717 C C . ILE B 1 3 ? 4.559 -37.781 -9.609 1 93.44 3 ILE B C 1
ATOM 5719 O O . ILE B 1 3 ? 4.062 -38.375 -10.586 1 93.44 3 ILE B O 1
ATOM 5723 N N . LYS B 1 4 ? 4.23 -37.938 -8.398 1 91.81 4 LYS B N 1
ATOM 5724 C CA . LYS B 1 4 ? 3.15 -38.875 -8.109 1 91.81 4 LYS B CA 1
ATOM 5725 C C . LYS B 1 4 ? 2.436 -38.531 -6.812 1 91.81 4 LYS B C 1
ATOM 5727 O O . LYS B 1 4 ? 3.078 -38.156 -5.828 1 91.81 4 LYS B O 1
ATOM 5732 N N . ASP B 1 5 ? 1.167 -38.5 -6.82 1 91.38 5 ASP B N 1
ATOM 5733 C CA . ASP B 1 5 ? 0.337 -38.344 -5.633 1 91.38 5 ASP B CA 1
ATOM 5734 C C . ASP B 1 5 ? 0.667 -37.031 -4.91 1 91.38 5 ASP B C 1
ATOM 5736 O O . ASP B 1 5 ? 0.838 -37.031 -3.691 1 91.38 5 ASP B O 1
ATOM 5740 N N . GLY B 1 6 ? 0.855 -36 -5.715 1 91.75 6 GLY B N 1
ATOM 5741 C CA . GLY B 1 6 ? 1.096 -34.656 -5.148 1 91.75 6 GLY B CA 1
ATOM 5742 C C . GLY B 1 6 ? 2.479 -34.531 -4.543 1 91.75 6 GLY B C 1
ATOM 5743 O O . GLY B 1 6 ? 2.709 -33.656 -3.709 1 91.75 6 GLY B O 1
ATOM 5744 N N . LYS B 1 7 ? 3.525 -35.469 -4.941 1 93.56 7 LYS B N 1
ATOM 5745 C CA . LYS B 1 7 ? 4.855 -35.438 -4.34 1 93.56 7 LYS B CA 1
ATOM 5746 C C . LYS B 1 7 ? 5.941 -35.438 -5.406 1 93.56 7 LYS B C 1
ATOM 5748 O O . LYS B 1 7 ? 5.734 -35.938 -6.52 1 93.56 7 LYS B O 1
ATOM 5753 N N . PHE B 1 8 ? 6.965 -34.844 -4.996 1 96.31 8 PHE B N 1
ATOM 5754 C CA . PHE B 1 8 ? 8.195 -35 -5.758 1 96.31 8 PHE B CA 1
ATOM 5755 C C . PHE B 1 8 ? 8.969 -36.219 -5.289 1 96.31 8 PHE B C 1
ATOM 5757 O O . PHE B 1 8 ? 9.211 -36.406 -4.094 1 96.31 8 PHE B O 1
ATOM 5764 N N . ILE B 1 9 ? 9.297 -37.094 -6.246 1 95.06 9 ILE B N 1
ATOM 5765 C CA . ILE B 1 9 ? 10.172 -38.219 -5.977 1 95.06 9 ILE B CA 1
ATOM 5766 C C . ILE B 1 9 ? 11.523 -38 -6.652 1 95.06 9 ILE B C 1
ATOM 5768 O O . ILE B 1 9 ? 11.617 -38.031 -7.883 1 95.06 9 ILE B O 1
ATOM 5772 N N . VAL B 1 10 ? 12.523 -37.75 -5.852 1 93.75 10 VAL B N 1
ATOM 5773 C CA . VAL B 1 10 ? 13.875 -37.5 -6.344 1 93.75 10 VAL B CA 1
ATOM 5774 C C . VAL B 1 10 ? 14.797 -38.625 -5.941 1 93.75 10 VAL B C 1
ATOM 5776 O O . VAL B 1 10 ? 14.969 -38.906 -4.75 1 93.75 10 VAL B O 1
ATOM 5779 N N . ASP B 1 11 ? 15.391 -39.281 -6.883 1 92.44 11 ASP B N 1
ATOM 5780 C CA . ASP B 1 11 ? 16.25 -40.438 -6.641 1 92.44 11 ASP B CA 1
ATOM 5781 C C . ASP B 1 11 ? 15.539 -41.5 -5.809 1 92.44 11 ASP B C 1
ATOM 5783 O O . ASP B 1 11 ? 16.109 -42.031 -4.844 1 92.44 11 ASP B O 1
ATOM 5787 N N . GLY B 1 12 ? 14.297 -41.594 -6.023 1 92.25 12 GLY B N 1
ATOM 5788 C CA . GLY B 1 12 ? 13.516 -42.656 -5.414 1 92.25 12 GLY B CA 1
ATOM 5789 C C . GLY B 1 12 ? 12.969 -42.281 -4.047 1 92.25 12 GLY B C 1
ATOM 5790 O O . GLY B 1 12 ? 12.281 -43.094 -3.408 1 92.25 12 GLY B O 1
ATOM 5791 N N . LYS B 1 13 ? 13.227 -41.156 -3.686 1 94 13 LYS B N 1
ATOM 5792 C CA . LYS B 1 13 ? 12.781 -40.719 -2.363 1 94 13 LYS B CA 1
ATOM 5793 C C . LYS B 1 13 ? 11.789 -39.562 -2.469 1 94 13 LYS B C 1
ATOM 5795 O O . LYS B 1 13 ? 11.969 -38.656 -3.283 1 94 13 LYS B O 1
ATOM 5800 N N . ASN B 1 14 ? 10.75 -39.656 -1.555 1 95.06 14 ASN B N 1
ATOM 5801 C CA . ASN B 1 14 ? 9.859 -38.5 -1.427 1 95.06 14 ASN B CA 1
ATOM 5802 C C . ASN B 1 14 ? 10.57 -37.312 -0.825 1 95.06 14 ASN B C 1
ATOM 5804 O O . ASN B 1 14 ? 11.211 -37.406 0.222 1 95.06 14 ASN B O 1
ATOM 5808 N N . ARG B 1 15 ? 10.523 -36.219 -1.496 1 95.62 15 ARG B N 1
ATOM 5809 C CA . ARG B 1 15 ? 11.297 -35.062 -1.072 1 95.62 15 ARG B CA 1
ATOM 5810 C C . ARG B 1 15 ? 10.43 -33.812 -1.062 1 95.62 15 ARG B C 1
ATOM 5812 O O . ARG B 1 15 ? 9.602 -33.625 -1.952 1 95.62 15 ARG B O 1
ATOM 5819 N N . PHE B 1 16 ? 10.516 -33.062 0.035 1 97.94 16 PHE B N 1
ATOM 5820 C CA . PHE B 1 16 ? 10.148 -31.641 -0.111 1 97.94 16 PHE B CA 1
ATOM 5821 C C . PHE B 1 16 ? 11.203 -30.891 -0.909 1 97.94 16 PHE B C 1
ATOM 5823 O O . PHE B 1 16 ? 12.336 -30.719 -0.448 1 97.94 16 PHE B O 1
ATOM 5830 N N . LEU B 1 17 ? 10.898 -30.391 -2.016 1 98.12 17 LEU B N 1
ATOM 5831 C CA . LEU B 1 17 ? 11.906 -29.844 -2.914 1 98.12 17 LEU B CA 1
ATOM 5832 C C . LEU B 1 17 ? 12.211 -28.391 -2.57 1 98.12 17 LEU B C 1
ATOM 5834 O O . LEU B 1 17 ? 11.344 -27.531 -2.699 1 98.12 17 LEU B O 1
ATOM 5838 N N . PHE B 1 18 ? 13.359 -28.109 -2.043 1 98.56 18 PHE B N 1
ATOM 5839 C CA . PHE B 1 18 ? 13.875 -26.75 -1.885 1 98.56 18 PHE B CA 1
ATOM 5840 C C . PHE B 1 18 ? 14.875 -26.422 -2.984 1 98.56 18 PHE B C 1
ATOM 5842 O O . PHE B 1 18 ? 15.883 -27.109 -3.143 1 98.56 18 PHE B O 1
ATOM 5849 N N . SER B 1 19 ? 14.602 -25.422 -3.73 1 98.69 19 SER B N 1
ATOM 5850 C CA . SER B 1 19 ? 15.523 -24.984 -4.766 1 98.69 19 SER B CA 1
ATOM 5851 C C . SER B 1 19 ? 15.828 -23.484 -4.633 1 98.69 19 SER B C 1
ATOM 5853 O O . SER B 1 19 ? 15.008 -22.734 -4.109 1 98.69 19 SER B O 1
ATOM 5855 N N . ALA B 1 20 ? 17.031 -23.078 -5.043 1 98.81 20 ALA B N 1
ATOM 5856 C CA . ALA B 1 20 ? 17.5 -21.703 -5.004 1 98.81 20 ALA B CA 1
ATOM 5857 C C . ALA B 1 20 ? 17.703 -21.141 -6.41 1 98.81 20 ALA B C 1
ATOM 5859 O O . ALA B 1 20 ? 18.328 -21.781 -7.254 1 98.81 20 ALA B O 1
ATOM 5860 N N . GLU B 1 21 ? 17.141 -20.016 -6.66 1 98.56 21 GLU B N 1
ATOM 5861 C CA . GLU B 1 21 ? 17.328 -19.375 -7.953 1 98.56 21 GLU B CA 1
ATOM 5862 C C . GLU B 1 21 ? 18.672 -18.641 -8.016 1 98.56 21 GLU B C 1
ATOM 5864 O O . GLU B 1 21 ? 18.922 -17.734 -7.223 1 98.56 21 GLU B O 1
ATOM 5869 N N . LEU B 1 22 ? 19.5 -19.031 -8.836 1 98.31 22 LEU B N 1
ATOM 5870 C CA . LEU B 1 22 ? 20.828 -18.469 -9.094 1 98.31 22 LEU B CA 1
ATOM 5871 C C . LEU B 1 22 ? 21.062 -18.312 -10.586 1 98.31 22 LEU B C 1
ATOM 5873 O O . LEU B 1 22 ? 21.109 -19.297 -11.328 1 98.31 22 LEU B O 1
ATOM 5877 N N . HIS B 1 23 ? 21.219 -17.094 -11.039 1 98.12 23 HIS B N 1
ATOM 5878 C CA . HIS B 1 23 ? 21.469 -16.844 -12.453 1 98.12 23 HIS B CA 1
ATOM 5879 C C . HIS B 1 23 ? 22.969 -16.797 -12.75 1 98.12 23 HIS B C 1
ATOM 5881 O O . HIS B 1 23 ? 23.625 -15.781 -12.523 1 98.12 23 HIS B O 1
ATOM 5887 N N . TYR B 1 24 ? 23.469 -17.812 -13.375 1 98.5 24 TYR B N 1
ATOM 5888 C CA . TYR B 1 24 ? 24.891 -17.969 -13.617 1 98.5 24 TYR B CA 1
ATOM 5889 C C . TYR B 1 24 ? 25.438 -16.844 -14.477 1 98.5 24 TYR B C 1
ATOM 5891 O O . TYR B 1 24 ? 26.562 -16.375 -14.273 1 98.5 24 TYR B O 1
ATOM 5899 N N . PHE B 1 25 ? 24.688 -16.344 -15.438 1 98 25 PHE B N 1
ATOM 5900 C CA . PHE B 1 25 ? 25.125 -15.359 -16.422 1 98 25 PHE B CA 1
ATOM 5901 C C . PHE B 1 25 ? 25.266 -13.977 -15.781 1 98 25 PHE B C 1
ATOM 5903 O O . PHE B 1 25 ? 25.781 -13.047 -16.406 1 98 25 PHE B O 1
ATOM 5910 N N . ARG B 1 26 ? 24.844 -13.828 -14.539 1 97.88 26 ARG B N 1
ATOM 5911 C CA . ARG B 1 26 ? 24.953 -12.57 -13.805 1 97.88 26 ARG B CA 1
ATOM 5912 C C . ARG B 1 26 ? 26.141 -12.586 -12.852 1 97.88 26 ARG B C 1
ATOM 5914 O O . ARG B 1 26 ? 26.328 -11.656 -12.07 1 97.88 26 ARG B O 1
ATOM 5921 N N . LEU B 1 27 ? 26.875 -13.688 -12.852 1 98.19 27 LEU B N 1
ATOM 5922 C CA . LEU B 1 27 ? 28.016 -13.867 -11.961 1 98.19 27 LEU B CA 1
ATOM 5923 C C . LEU B 1 27 ? 29.281 -14.164 -12.766 1 98.19 27 LEU B C 1
ATOM 5925 O O . LEU B 1 27 ? 29.234 -14.883 -13.766 1 98.19 27 LEU B O 1
ATOM 5929 N N . GLU B 1 28 ? 30.422 -13.633 -12.305 1 97.31 28 GLU B N 1
ATOM 5930 C CA . GLU B 1 28 ? 31.688 -14.094 -12.852 1 97.31 28 GLU B CA 1
ATOM 5931 C C . GLU B 1 28 ? 31.938 -15.562 -12.5 1 97.31 28 GLU B C 1
ATOM 5933 O O . GLU B 1 28 ? 31.641 -16 -11.391 1 97.31 28 GLU B O 1
ATOM 5938 N N . PRO B 1 29 ? 32.438 -16.344 -13.484 1 98.06 29 PRO B N 1
ATOM 5939 C CA . PRO B 1 29 ? 32.656 -17.766 -13.211 1 98.06 29 PRO B CA 1
ATOM 5940 C C . PRO B 1 29 ? 33.5 -18 -11.953 1 98.06 29 PRO B C 1
ATOM 5942 O O . PRO B 1 29 ? 33.312 -19 -11.266 1 98.06 29 PRO B O 1
ATOM 5945 N N . GLU B 1 30 ? 34.312 -17.047 -11.594 1 97.62 30 GLU B N 1
ATOM 5946 C CA . GLU B 1 30 ? 35.219 -17.172 -10.453 1 97.62 30 GLU B CA 1
ATOM 5947 C C . GLU B 1 30 ? 34.438 -17.281 -9.141 1 97.62 30 GLU B C 1
ATOM 5949 O O . GLU B 1 30 ? 34.938 -17.797 -8.148 1 97.62 30 GLU B O 1
ATOM 5954 N N . VAL B 1 31 ? 33.188 -16.781 -9.141 1 98.31 31 VAL B N 1
ATOM 5955 C CA . VAL B 1 31 ? 32.469 -16.766 -7.867 1 98.31 31 VAL B CA 1
ATOM 5956 C C . VAL B 1 31 ? 31.359 -17.812 -7.883 1 98.31 31 VAL B C 1
ATOM 5958 O O . VAL B 1 31 ? 30.625 -17.969 -6.895 1 98.31 31 VAL B O 1
ATOM 5961 N N . TRP B 1 32 ? 31.188 -18.578 -8.984 1 98.69 32 TRP B N 1
ATOM 5962 C CA . TRP B 1 32 ? 30.156 -19.609 -9.055 1 98.69 32 TRP B CA 1
ATOM 5963 C C . TRP B 1 32 ? 30.266 -20.578 -7.895 1 98.69 32 TRP B C 1
ATOM 5965 O O . TRP B 1 32 ? 29.266 -20.891 -7.227 1 98.69 32 TRP B O 1
ATOM 5975 N N . GLU B 1 33 ? 31.469 -21.062 -7.676 1 98.5 33 GLU B N 1
ATOM 5976 C CA . GLU B 1 33 ? 31.703 -22.047 -6.629 1 98.5 33 GLU B CA 1
ATOM 5977 C C . GLU B 1 33 ? 31.312 -21.5 -5.258 1 98.5 33 GLU B C 1
ATOM 5979 O O . GLU B 1 33 ? 30.672 -22.203 -4.469 1 98.5 33 GLU B O 1
ATOM 5984 N N . ASP B 1 34 ? 31.734 -20.312 -5.004 1 98.62 34 ASP B N 1
ATOM 5985 C CA . ASP B 1 34 ? 31.406 -19.672 -3.729 1 98.62 34 ASP B CA 1
ATOM 5986 C C . ASP B 1 34 ? 29.906 -19.656 -3.49 1 98.62 34 ASP B C 1
ATOM 5988 O O . ASP B 1 34 ? 29.438 -19.953 -2.389 1 98.62 34 ASP B O 1
ATOM 5992 N N . ARG B 1 35 ? 29.094 -19.234 -4.508 1 98.81 35 ARG B N 1
ATOM 5993 C CA . ARG B 1 35 ? 27.641 -19.156 -4.383 1 98.81 35 ARG B CA 1
ATOM 5994 C C . ARG B 1 35 ? 27.031 -20.531 -4.18 1 98.81 35 ARG B C 1
ATOM 5996 O O . ARG B 1 35 ? 26.141 -20.719 -3.354 1 98.81 35 ARG B O 1
ATOM 6003 N N . LEU B 1 36 ? 27.531 -21.516 -4.891 1 98.81 36 LEU B N 1
ATOM 6004 C CA . LEU B 1 36 ? 27 -22.875 -4.805 1 98.81 36 LEU B CA 1
ATOM 6005 C C . LEU B 1 36 ? 27.266 -23.484 -3.436 1 98.81 36 LEU B C 1
ATOM 6007 O O . LEU B 1 36 ? 26.438 -24.203 -2.893 1 98.81 36 LEU B O 1
ATOM 6011 N N . VAL B 1 37 ? 28.453 -23.203 -2.885 1 98.69 37 VAL B N 1
ATOM 6012 C CA . VAL B 1 37 ? 28.781 -23.672 -1.544 1 98.69 37 VAL B CA 1
ATOM 6013 C C . VAL B 1 37 ? 27.781 -23.109 -0.539 1 98.69 37 VAL B C 1
ATOM 6015 O O . VAL B 1 37 ? 27.281 -23.844 0.324 1 98.69 37 VAL B O 1
ATOM 6018 N N . LYS B 1 38 ? 27.5 -21.844 -0.662 1 98.81 38 LYS B N 1
ATOM 6019 C CA . LYS B 1 38 ? 26.562 -21.172 0.241 1 98.81 38 LYS B CA 1
ATOM 6020 C C . LYS B 1 38 ? 25.156 -21.75 0.098 1 98.81 38 LYS B C 1
ATOM 6022 O O . LYS B 1 38 ? 24.438 -21.922 1.09 1 98.81 38 LYS B O 1
ATOM 6027 N N . ILE B 1 39 ? 24.75 -22.078 -1.113 1 98.81 39 ILE B N 1
ATOM 6028 C CA . ILE B 1 39 ? 23.453 -22.688 -1.377 1 98.81 39 ILE B CA 1
ATOM 6029 C C . ILE B 1 39 ? 23.406 -24.078 -0.74 1 98.81 39 ILE B C 1
ATOM 6031 O O . ILE B 1 39 ? 22.438 -24.422 -0.06 1 98.81 39 ILE B O 1
ATOM 6035 N N . LYS B 1 40 ? 24.438 -24.844 -0.942 1 98.38 40 LYS B N 1
ATOM 6036 C CA . LYS B 1 40 ? 24.516 -26.188 -0.36 1 98.38 40 LYS B CA 1
ATOM 6037 C C . LYS B 1 40 ? 24.484 -26.125 1.164 1 98.38 40 LYS B C 1
ATOM 6039 O O . LYS B 1 40 ? 23.797 -26.906 1.809 1 98.38 40 LYS B O 1
ATOM 6044 N N . ASN B 1 41 ? 25.219 -25.156 1.681 1 98.25 41 ASN B N 1
ATOM 6045 C CA . ASN B 1 41 ? 25.297 -24.984 3.129 1 98.25 41 ASN B CA 1
ATOM 6046 C C . ASN B 1 41 ? 23.938 -24.641 3.719 1 98.25 41 ASN B C 1
ATOM 6048 O O . ASN B 1 41 ? 23.656 -24.938 4.879 1 98.25 41 ASN B O 1
ATOM 6052 N N . ALA B 1 42 ? 23.078 -24.016 2.902 1 98.5 42 ALA B N 1
ATOM 6053 C CA . ALA B 1 42 ? 21.75 -23.641 3.377 1 98.5 42 ALA B CA 1
ATOM 6054 C C . ALA B 1 42 ? 20.797 -24.844 3.348 1 98.5 42 ALA B C 1
ATOM 6056 O O . ALA B 1 42 ? 19.703 -24.781 3.91 1 98.5 42 ALA B O 1
ATOM 6057 N N . GLY B 1 43 ? 21.172 -25.875 2.643 1 98.12 43 GLY B N 1
ATOM 6058 C CA . GLY B 1 43 ? 20.391 -27.109 2.689 1 98.12 43 GLY B CA 1
ATOM 6059 C C . GLY B 1 43 ? 19.547 -27.328 1.453 1 98.12 43 GLY B C 1
ATOM 6060 O O . GLY B 1 43 ? 18.672 -28.188 1.443 1 98.12 43 GLY B O 1
ATOM 6061 N N . PHE B 1 44 ? 19.797 -26.688 0.366 1 98.56 44 PHE B N 1
ATOM 6062 C CA . PHE B 1 44 ? 18.984 -26.781 -0.841 1 98.56 44 PHE B CA 1
ATOM 6063 C C . PHE B 1 44 ? 19.25 -28.078 -1.57 1 98.56 44 PHE B C 1
ATOM 6065 O O . PHE B 1 44 ? 20.328 -28.672 -1.443 1 98.56 44 PHE B O 1
ATOM 6072 N N . ASP B 1 45 ? 18.234 -28.516 -2.355 1 97.38 45 ASP B N 1
ATOM 6073 C CA . ASP B 1 45 ? 18.312 -29.719 -3.176 1 97.38 45 ASP B CA 1
ATOM 6074 C C . ASP B 1 45 ? 18.781 -29.391 -4.59 1 97.38 45 ASP B C 1
ATOM 6076 O O . ASP B 1 45 ? 19.391 -30.219 -5.262 1 97.38 45 ASP B O 1
ATOM 6080 N N . ALA B 1 46 ? 18.406 -28.219 -4.977 1 98.44 46 ALA B N 1
ATOM 6081 C CA . ALA B 1 46 ? 18.562 -27.906 -6.398 1 98.44 46 ALA B CA 1
ATOM 6082 C C . ALA B 1 46 ? 18.828 -26.422 -6.621 1 98.44 46 ALA B C 1
ATOM 6084 O O . ALA B 1 46 ? 18.609 -25.609 -5.727 1 98.44 46 ALA B O 1
ATOM 6085 N N . VAL B 1 47 ? 19.375 -26.125 -7.746 1 98.69 47 VAL B N 1
ATOM 6086 C CA . VAL B 1 47 ? 19.5 -24.766 -8.242 1 98.69 47 VAL B CA 1
ATOM 6087 C C . VAL B 1 47 ? 18.625 -24.578 -9.477 1 98.69 47 VAL B C 1
ATOM 6089 O O . VAL B 1 47 ? 18.453 -25.516 -10.266 1 98.69 47 VAL B O 1
ATOM 6092 N N . SER B 1 48 ? 17.984 -23.484 -9.531 1 98.62 48 SER B N 1
ATOM 6093 C CA . SER B 1 48 ? 17.156 -23.078 -10.664 1 98.62 48 SER B CA 1
ATOM 6094 C C . SER B 1 48 ? 17.734 -21.844 -11.344 1 98.62 48 SER B C 1
ATOM 6096 O O . SER B 1 48 ? 18.266 -20.953 -10.68 1 98.62 48 SER B O 1
ATOM 6098 N N . PHE B 1 49 ? 17.703 -21.75 -12.672 1 98.56 49 PHE B N 1
ATOM 6099 C CA . PHE B 1 49 ? 18.219 -20.562 -13.344 1 98.56 49 PHE B CA 1
ATOM 6100 C C . PHE B 1 49 ? 17.594 -20.422 -14.727 1 98.56 49 PHE B C 1
ATOM 6102 O O . PHE B 1 49 ? 17.234 -21.422 -15.359 1 98.56 49 PHE B O 1
ATOM 6109 N N . TYR B 1 50 ? 17.562 -19.25 -15.188 1 98.19 50 TYR B N 1
ATOM 6110 C CA . TYR B 1 50 ? 17.172 -18.953 -16.562 1 98.19 50 TYR B CA 1
ATOM 6111 C C . TYR B 1 50 ? 18.359 -19.094 -17.5 1 98.19 50 TYR B C 1
ATOM 6113 O O . TYR B 1 50 ? 19.5 -18.938 -17.094 1 98.19 50 TYR B O 1
ATOM 6121 N N . VAL B 1 51 ? 18.094 -19.406 -18.688 1 98.38 51 VAL B N 1
ATOM 6122 C CA . VAL B 1 51 ? 19.047 -19.453 -19.797 1 98.38 51 VAL B CA 1
ATOM 6123 C C . VAL B 1 51 ? 18.609 -18.5 -20.906 1 98.38 51 VAL B C 1
ATOM 6125 O O . VAL B 1 51 ? 17.906 -18.906 -21.828 1 98.38 51 VAL B O 1
ATOM 6128 N N . PRO B 1 52 ? 19.094 -17.266 -20.844 1 98.12 52 PRO B N 1
ATOM 6129 C CA . PRO B 1 52 ? 18.578 -16.281 -21.797 1 98.12 52 PRO B CA 1
ATOM 6130 C C . PRO B 1 52 ? 19.016 -16.578 -23.234 1 98.12 52 PRO B C 1
ATOM 6132 O O . PRO B 1 52 ? 20.203 -16.688 -23.516 1 98.12 52 PRO B O 1
ATOM 6135 N N . TRP B 1 53 ? 18.062 -16.625 -24.125 1 98.5 53 TRP B N 1
ATOM 6136 C CA . TRP B 1 53 ? 18.312 -16.891 -25.531 1 98.5 53 TRP B CA 1
ATOM 6137 C C . TRP B 1 53 ? 19.266 -15.859 -26.125 1 98.5 53 TRP B C 1
ATOM 6139 O O . TRP B 1 53 ? 20.25 -16.219 -26.781 1 98.5 53 TRP B O 1
ATOM 6149 N N . PHE B 1 54 ? 19.109 -14.586 -25.875 1 97.44 54 PHE B N 1
ATOM 6150 C CA . PHE B 1 54 ? 19.938 -13.531 -26.438 1 97.44 54 PHE B CA 1
ATOM 6151 C C . PHE B 1 54 ? 21.391 -13.703 -26.031 1 97.44 54 PHE B C 1
ATOM 6153 O O . PHE B 1 54 ? 22.312 -13.32 -26.766 1 97.44 54 PHE B O 1
ATOM 6160 N N . TRP B 1 55 ? 21.609 -14.273 -24.859 1 97.69 55 TRP B N 1
ATOM 6161 C CA . TRP B 1 55 ? 22.938 -14.383 -24.266 1 97.69 55 TRP B CA 1
ATOM 6162 C C . TRP B 1 55 ? 23.734 -15.516 -24.922 1 97.69 55 TRP B C 1
ATOM 6164 O O . TRP B 1 55 ? 24.938 -15.391 -25.141 1 97.69 55 TRP B O 1
ATOM 6174 N N . HIS B 1 56 ? 23.062 -16.609 -25.359 1 98.44 56 HIS B N 1
ATOM 6175 C CA . HIS B 1 56 ? 23.734 -17.812 -25.859 1 98.44 56 HIS B CA 1
ATOM 6176 C C . HIS B 1 56 ? 23.656 -17.875 -27.391 1 98.44 56 HIS B C 1
ATOM 6178 O O . HIS B 1 56 ? 24.312 -18.703 -28 1 98.44 56 HIS B O 1
ATOM 6184 N N . GLU B 1 57 ? 22.859 -17.031 -27.984 1 98.31 57 GLU B N 1
ATOM 6185 C CA . GLU B 1 57 ? 22.859 -16.812 -29.422 1 98.31 57 GLU B CA 1
ATOM 6186 C C . GLU B 1 57 ? 22.906 -15.32 -2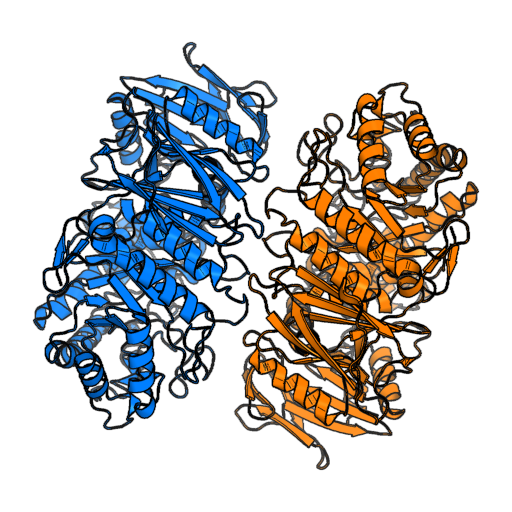9.75 1 98.31 57 GLU B C 1
ATOM 6188 O O . GLU B 1 57 ? 21.953 -14.773 -30.328 1 98.31 57 GLU B O 1
ATOM 6193 N N . PRO B 1 58 ? 23.969 -14.672 -29.5 1 95.88 58 PRO B N 1
ATOM 6194 C CA . PRO B 1 58 ? 24.062 -13.227 -29.688 1 95.88 58 PRO B CA 1
ATOM 6195 C C . PRO B 1 58 ? 23.875 -12.797 -31.141 1 95.88 58 PRO B C 1
ATOM 6197 O O . PRO B 1 58 ? 23.438 -11.68 -31.422 1 95.88 58 PRO B O 1
ATOM 6200 N N . TYR B 1 59 ? 24.297 -13.758 -32.062 1 95.44 59 TYR B N 1
ATOM 6201 C CA . TYR B 1 59 ? 24.047 -13.594 -33.5 1 95.44 59 TYR B CA 1
ATOM 6202 C C . TYR B 1 59 ? 23.344 -14.82 -34.062 1 95.44 59 TYR B C 1
ATOM 6204 O O . TYR B 1 59 ? 23.531 -15.938 -33.594 1 95.44 59 TYR B O 1
ATOM 6212 N N . GLU B 1 60 ? 22.5 -14.516 -35.031 1 97.31 60 GLU B N 1
ATOM 6213 C CA . GLU B 1 60 ? 21.719 -15.617 -35.594 1 97.31 60 GLU B CA 1
ATOM 6214 C C . GLU B 1 60 ? 22.625 -16.766 -36.031 1 97.31 60 GLU B C 1
ATOM 6216 O O . GLU B 1 60 ? 23.531 -16.578 -36.844 1 97.31 60 GLU B O 1
ATOM 6221 N N . GLY B 1 61 ? 22.359 -17.922 -35.375 1 96.62 61 GLY B N 1
ATOM 6222 C CA . GLY B 1 61 ? 23.062 -19.125 -35.812 1 96.62 61 GLY B CA 1
ATOM 6223 C C . GLY B 1 61 ? 24.328 -19.391 -35.031 1 96.62 61 GLY B C 1
ATOM 6224 O O . GLY B 1 61 ? 24.938 -20.453 -35.156 1 96.62 61 GLY B O 1
ATOM 6225 N N . PHE B 1 62 ? 24.75 -18.469 -34.281 1 97.69 62 PHE B N 1
ATOM 6226 C CA . PHE B 1 62 ? 25.938 -18.641 -33.438 1 97.69 62 PHE B CA 1
ATOM 6227 C C . PHE B 1 62 ? 25.547 -18.953 -32 1 97.69 62 PHE B C 1
ATOM 6229 O O . PHE B 1 62 ? 25.094 -18.078 -31.281 1 97.69 62 PHE B O 1
ATOM 6236 N N . PHE B 1 63 ? 25.719 -20.188 -31.625 1 98.12 63 PHE B N 1
ATOM 6237 C CA . PHE B 1 63 ? 25.406 -20.625 -30.281 1 98.12 63 PHE B CA 1
ATOM 6238 C C . PHE B 1 63 ? 26.688 -20.797 -29.453 1 98.12 63 PHE B C 1
ATOM 6240 O O . PHE B 1 63 ? 27.641 -21.422 -29.906 1 98.12 63 PHE B O 1
ATOM 6247 N N . ASP B 1 64 ? 26.781 -20.109 -28.328 1 98.31 64 ASP B N 1
ATOM 6248 C CA . ASP B 1 64 ? 27.922 -20.203 -27.422 1 98.31 64 ASP B CA 1
ATOM 6249 C C . ASP B 1 64 ? 27.469 -20.672 -26.031 1 98.31 64 ASP B C 1
ATOM 6251 O O . ASP B 1 64 ? 26.922 -19.875 -25.25 1 98.31 64 ASP B O 1
ATOM 6255 N N . PHE B 1 65 ? 27.703 -21.969 -25.734 1 98.44 65 PHE B N 1
ATOM 6256 C CA . PHE B 1 65 ? 27.375 -22.531 -24.438 1 98.44 65 PHE B CA 1
ATOM 6257 C C . PHE B 1 65 ? 28.641 -22.875 -23.656 1 98.44 65 PHE B C 1
ATOM 6259 O O . PHE B 1 65 ? 28.578 -23.312 -22.5 1 98.44 65 PHE B O 1
ATOM 6266 N N . SER B 1 66 ? 29.797 -22.609 -24.297 1 97.5 66 SER B N 1
ATOM 6267 C CA . SER B 1 66 ? 31.062 -23.031 -23.719 1 97.5 66 SER B CA 1
ATOM 6268 C C . SER B 1 66 ? 31.891 -21.828 -23.266 1 97.5 66 SER B C 1
ATOM 6270 O O . SER B 1 66 ? 33 -21.984 -22.781 1 97.5 66 SER B O 1
ATOM 6272 N N . GLY B 1 67 ? 31.375 -20.688 -23.469 1 97.38 67 GLY B N 1
ATOM 6273 C CA . GLY B 1 67 ? 32.062 -19.5 -23.031 1 97.38 67 GLY B CA 1
ATOM 6274 C C . GLY B 1 67 ? 33.125 -19 -24.016 1 97.38 67 GLY B C 1
ATOM 6275 O O . GLY B 1 67 ? 34.094 -18.375 -23.609 1 97.38 67 GLY B O 1
ATOM 6276 N N . LEU B 1 68 ? 32.938 -19.281 -25.188 1 97.06 68 LEU B N 1
ATOM 6277 C CA . LEU B 1 68 ? 33.875 -18.922 -26.25 1 97.06 68 LEU B CA 1
ATOM 6278 C C . LEU B 1 68 ? 34.031 -17.406 -26.328 1 97.06 68 LEU B C 1
ATOM 6280 O O . LEU B 1 68 ? 35.156 -16.891 -26.484 1 97.06 68 LEU B O 1
ATOM 6284 N N . THR B 1 69 ? 32.969 -16.641 -26.281 1 96.44 69 THR B N 1
ATOM 6285 C CA . THR B 1 69 ? 32.969 -15.195 -26.5 1 96.44 69 THR B CA 1
ATOM 6286 C C . THR B 1 69 ? 32.938 -14.453 -25.172 1 96.44 69 THR B C 1
ATOM 6288 O O . THR B 1 69 ? 33.281 -13.273 -25.094 1 96.44 69 THR B O 1
ATOM 6291 N N . ASP B 1 70 ? 32.406 -15.039 -24.172 1 96.44 70 ASP B N 1
ATOM 6292 C CA . ASP B 1 70 ? 32.281 -14.516 -22.828 1 96.44 70 ASP B CA 1
ATOM 6293 C C . ASP B 1 70 ? 32.312 -15.641 -21.797 1 96.44 70 ASP B C 1
ATOM 6295 O O . ASP B 1 70 ? 31.484 -16.562 -21.875 1 96.44 70 ASP B O 1
ATOM 6299 N N . PRO B 1 71 ? 33.188 -15.562 -20.859 1 97.12 71 PRO B N 1
ATOM 6300 C CA . PRO B 1 71 ? 33.281 -16.656 -19.891 1 97.12 71 PRO B CA 1
ATOM 6301 C C . PRO B 1 71 ? 31.953 -16.891 -19.141 1 97.12 71 PRO B C 1
ATOM 6303 O O . PRO B 1 71 ? 31.688 -18.016 -18.703 1 97.12 71 PRO B O 1
ATOM 6306 N N . LYS B 1 72 ? 31.141 -15.883 -19.047 1 97.06 72 LYS B N 1
ATOM 6307 C CA . LYS B 1 72 ? 29.875 -16.016 -18.344 1 97.06 72 LYS B CA 1
ATOM 6308 C C . LYS B 1 72 ? 28.875 -16.828 -19.156 1 97.06 72 LYS B C 1
ATOM 6310 O O . LYS B 1 72 ? 27.828 -17.25 -18.641 1 97.06 72 LYS B O 1
ATOM 6315 N N . ARG B 1 73 ? 29.125 -17.125 -20.391 1 98.19 73 ARG B N 1
ATOM 6316 C CA . ARG B 1 73 ? 28.266 -17.938 -21.25 1 98.19 73 ARG B CA 1
ATOM 6317 C C . ARG B 1 73 ? 28.562 -19.422 -21.062 1 98.19 73 ARG B C 1
ATOM 6319 O O . ARG B 1 73 ? 27.875 -20.281 -21.625 1 98.19 73 ARG B O 1
ATOM 6326 N N . ASN B 1 74 ? 29.594 -19.781 -20.297 1 98.44 74 ASN B N 1
ATOM 6327 C CA . ASN B 1 74 ? 30.016 -21.172 -20.156 1 98.44 74 ASN B CA 1
ATOM 6328 C C . ASN B 1 74 ? 29.078 -21.953 -19.25 1 98.44 74 ASN B C 1
ATOM 6330 O O . ASN B 1 74 ? 29.484 -22.406 -18.172 1 98.44 74 ASN B O 1
ATOM 6334 N N . ILE B 1 75 ? 27.891 -22.203 -19.703 1 98.62 75 ILE B N 1
ATOM 6335 C CA . ILE B 1 75 ? 26.875 -22.891 -18.922 1 98.62 75 ILE B CA 1
ATOM 6336 C C . ILE B 1 75 ? 27.281 -24.359 -18.703 1 98.62 75 ILE B C 1
ATOM 6338 O O . ILE B 1 75 ? 26.938 -24.953 -17.688 1 98.62 75 ILE B O 1
ATOM 6342 N N . VAL B 1 76 ? 28.047 -24.938 -19.594 1 98.38 76 VAL B N 1
ATOM 6343 C CA . VAL B 1 76 ? 28.516 -26.312 -19.453 1 98.38 76 VAL B CA 1
ATOM 6344 C C . VAL B 1 76 ? 29.406 -26.438 -18.219 1 98.38 76 VAL B C 1
ATOM 6346 O O . VAL B 1 76 ? 29.188 -27.312 -17.375 1 98.38 76 VAL B O 1
ATOM 6349 N N . ALA B 1 77 ? 30.344 -25.469 -18.109 1 98.31 77 ALA B N 1
ATOM 6350 C CA . ALA B 1 77 ? 31.203 -25.469 -16.938 1 98.31 77 ALA B CA 1
ATOM 6351 C C . ALA B 1 77 ? 30.391 -25.266 -15.664 1 98.31 77 ALA B C 1
ATOM 6353 O O . ALA B 1 77 ? 30.688 -25.859 -14.617 1 98.31 77 ALA B O 1
ATOM 6354 N N . PHE B 1 78 ? 29.516 -24.422 -15.695 1 98.5 78 PHE B N 1
ATOM 6355 C CA . PHE B 1 78 ? 28.656 -24.172 -14.547 1 98.5 78 PHE B CA 1
ATOM 6356 C C . PHE B 1 78 ? 27.906 -25.438 -14.133 1 98.5 78 PHE B C 1
ATOM 6358 O O . PHE B 1 78 ? 27.875 -25.781 -12.953 1 98.5 78 PHE B O 1
ATOM 6365 N N . LEU B 1 79 ? 27.219 -26.109 -15.094 1 98.69 79 LEU B N 1
ATOM 6366 C CA . LEU B 1 79 ? 26.469 -27.328 -14.828 1 98.69 79 LEU B CA 1
ATOM 6367 C C . LEU B 1 79 ? 27.375 -28.422 -14.281 1 98.69 79 LEU B C 1
ATOM 6369 O O . LEU B 1 79 ? 26.969 -29.203 -13.422 1 98.69 79 LEU B O 1
ATOM 6373 N N . GLU B 1 80 ? 28.594 -28.5 -14.805 1 98.25 80 GLU B N 1
ATOM 6374 C CA . GLU B 1 80 ? 29.562 -29.438 -14.258 1 98.25 80 GLU B CA 1
ATOM 6375 C C . GLU B 1 80 ? 29.828 -29.172 -12.781 1 98.25 80 GLU B C 1
ATOM 6377 O O . GLU B 1 80 ? 29.906 -30.094 -11.977 1 98.25 80 GLU B O 1
ATOM 6382 N N . MET B 1 81 ? 29.969 -27.891 -12.508 1 98.19 81 MET B N 1
ATOM 6383 C CA . MET B 1 81 ? 30.188 -27.5 -11.117 1 98.19 81 MET B CA 1
ATOM 6384 C C . MET B 1 81 ? 29 -27.875 -10.242 1 98.19 81 MET B C 1
ATOM 6386 O O . MET B 1 81 ? 29.172 -28.375 -9.133 1 98.19 81 MET B O 1
ATOM 6390 N N . VAL B 1 82 ? 27.781 -27.609 -10.711 1 98.62 82 VAL B N 1
ATOM 6391 C CA . VAL B 1 82 ? 26.562 -27.953 -9.977 1 98.62 82 VAL B CA 1
ATOM 6392 C C . VAL B 1 82 ? 26.547 -29.453 -9.695 1 98.62 82 VAL B C 1
ATOM 6394 O O . VAL B 1 82 ? 26.203 -29.875 -8.594 1 98.62 82 VAL B O 1
ATOM 6397 N N . SER B 1 83 ? 26.938 -30.25 -10.703 1 97.69 83 SER B N 1
ATOM 6398 C CA . SER B 1 83 ? 27 -31.703 -10.562 1 97.69 83 SER B CA 1
ATOM 6399 C C . SER B 1 83 ? 28 -32.125 -9.484 1 97.69 83 SER B C 1
ATOM 6401 O O . SER B 1 83 ? 27.734 -33.031 -8.703 1 97.69 83 SER B O 1
ATOM 6403 N N . ARG B 1 84 ? 29.094 -31.422 -9.469 1 97.25 84 ARG B N 1
ATOM 6404 C CA . ARG B 1 84 ? 30.125 -31.734 -8.484 1 97.25 84 ARG B CA 1
ATOM 6405 C C . ARG B 1 84 ? 29.609 -31.5 -7.062 1 97.25 84 ARG B C 1
ATOM 6407 O O . ARG B 1 84 ? 30.031 -32.188 -6.129 1 97.25 84 ARG B O 1
ATOM 6414 N N . PHE B 1 85 ? 28.703 -30.641 -6.902 1 97.12 85 PHE B N 1
ATOM 6415 C CA . PHE B 1 85 ? 28.156 -30.328 -5.586 1 97.12 85 PHE B CA 1
ATOM 6416 C C . PHE B 1 85 ? 26.938 -31.203 -5.293 1 97.12 85 PHE B C 1
ATOM 6418 O O . PHE B 1 85 ? 26.281 -31.031 -4.27 1 97.12 85 PHE B O 1
ATOM 6425 N N . ASN B 1 86 ? 26.641 -32.156 -6.199 1 96 86 ASN B N 1
ATOM 6426 C CA . ASN B 1 86 ? 25.5 -33.062 -6.066 1 96 86 ASN B CA 1
ATOM 6427 C C . ASN B 1 86 ? 24.188 -32.312 -5.934 1 96 86 ASN B C 1
ATOM 6429 O O . ASN B 1 86 ? 23.344 -32.656 -5.109 1 96 86 ASN B O 1
ATOM 6433 N N . LEU B 1 87 ? 24.031 -31.188 -6.594 1 98.12 87 LEU B N 1
ATOM 6434 C CA . LEU B 1 87 ? 22.797 -30.406 -6.684 1 98.12 87 LEU B CA 1
ATOM 6435 C C . LEU B 1 87 ? 22.047 -30.75 -7.961 1 98.12 87 LEU B C 1
ATOM 6437 O O . LEU B 1 87 ? 22.656 -31.031 -9 1 98.12 87 LEU B O 1
ATOM 6441 N N . LYS B 1 88 ? 20.75 -30.828 -7.836 1 98.44 88 LYS B N 1
ATOM 6442 C CA . LYS B 1 88 ? 19.891 -30.984 -9.016 1 98.44 88 LYS B CA 1
ATOM 6443 C C . LYS B 1 88 ? 19.672 -29.656 -9.719 1 98.44 88 LYS B C 1
ATOM 6445 O O . LYS B 1 88 ? 20.078 -28.609 -9.211 1 98.44 88 LYS B O 1
ATOM 6450 N N . VAL B 1 89 ? 19.078 -29.75 -10.938 1 98.62 89 VAL B N 1
ATOM 6451 C CA . VAL B 1 89 ? 18.953 -28.547 -11.734 1 98.62 89 VAL B CA 1
ATOM 6452 C C . VAL B 1 89 ? 17.516 -28.406 -12.242 1 98.62 89 VAL B C 1
ATOM 6454 O O . VAL B 1 89 ? 16.938 -29.359 -12.758 1 98.62 89 VAL B O 1
ATOM 6457 N N . ILE B 1 90 ? 16.891 -27.281 -11.977 1 98.5 90 ILE B N 1
ATOM 6458 C CA . ILE B 1 90 ? 15.727 -26.797 -12.727 1 98.5 90 ILE B CA 1
ATOM 6459 C C . ILE B 1 90 ? 16.172 -25.859 -13.836 1 98.5 90 ILE B C 1
ATOM 6461 O O . ILE B 1 90 ? 16.625 -24.734 -13.57 1 98.5 90 ILE B O 1
ATOM 6465 N N . PHE B 1 91 ? 16.125 -26.359 -15.062 1 98.62 91 PHE B N 1
ATOM 6466 C CA . PHE B 1 91 ? 16.656 -25.688 -16.234 1 98.62 91 PHE B CA 1
ATOM 6467 C C . PHE B 1 91 ? 15.57 -24.844 -16.922 1 98.62 91 PHE B C 1
ATOM 6469 O O . PHE B 1 91 ? 14.5 -25.375 -17.266 1 98.62 91 PHE B O 1
ATOM 6476 N N . LYS B 1 92 ? 15.789 -23.531 -17.094 1 98.62 92 LYS B N 1
ATOM 6477 C CA . LYS B 1 92 ? 14.742 -22.656 -17.609 1 98.62 92 LYS B CA 1
ATOM 6478 C C . LYS B 1 92 ? 15.18 -21.984 -18.906 1 98.62 92 LYS B C 1
ATOM 6480 O O . LYS B 1 92 ? 15.586 -20.812 -18.906 1 98.62 92 LYS B O 1
ATOM 6485 N N . PRO B 1 93 ? 15.016 -22.609 -20.016 1 98 93 PRO B N 1
ATOM 6486 C CA . PRO B 1 93 ? 15.547 -22.125 -21.281 1 98 93 PRO B CA 1
ATOM 6487 C C . PRO B 1 93 ? 14.641 -21.078 -21.938 1 98 93 PRO B C 1
ATOM 6489 O O . PRO B 1 93 ? 15.047 -20.438 -22.922 1 98 93 PRO B O 1
ATOM 6492 N N . GLY B 1 94 ? 13.539 -20.812 -21.438 1 96.62 94 GLY B N 1
ATOM 6493 C CA . GLY B 1 94 ? 12.602 -19.891 -22.062 1 96.62 94 GLY B CA 1
ATOM 6494 C C . GLY B 1 94 ? 11.805 -20.531 -23.188 1 96.62 94 GLY B C 1
ATOM 6495 O O . GLY B 1 94 ? 11.484 -21.719 -23.125 1 96.62 94 GLY B O 1
ATOM 6496 N N . PRO B 1 95 ? 11.273 -19.781 -24.25 1 97.19 95 PRO B N 1
ATOM 6497 C CA . PRO B 1 95 ? 11.977 -18.656 -24.875 1 97.19 95 PRO B CA 1
ATOM 6498 C C . PRO B 1 95 ? 11.898 -17.375 -24.062 1 97.19 95 PRO B C 1
ATOM 6500 O O . PRO B 1 95 ? 12.891 -16.656 -23.938 1 97.19 95 PRO B O 1
ATOM 6503 N N . TYR B 1 96 ? 10.672 -16.938 -23.594 1 97.38 96 TYR B N 1
ATOM 6504 C CA . TYR B 1 96 ? 10.578 -15.797 -22.703 1 97.38 96 TYR B CA 1
ATOM 6505 C C . TYR B 1 96 ? 10.992 -16.172 -21.281 1 97.38 96 TYR B C 1
ATOM 6507 O O . TYR B 1 96 ? 10.57 -17.219 -20.766 1 97.38 96 TYR B O 1
ATOM 6515 N N . ILE B 1 97 ? 11.828 -15.414 -20.703 1 96.62 97 ILE B N 1
ATOM 6516 C CA . ILE B 1 97 ? 12.266 -15.734 -19.344 1 96.62 97 ILE B CA 1
ATOM 6517 C C . ILE B 1 97 ? 12.016 -14.547 -18.422 1 96.62 97 ILE B C 1
ATOM 6519 O O . ILE B 1 97 ? 12.195 -14.648 -17.203 1 96.62 97 ILE B O 1
ATOM 6523 N N . MET B 1 98 ? 11.508 -13.367 -18.969 1 89.69 98 MET B N 1
ATOM 6524 C CA . MET B 1 98 ? 11.312 -12.125 -18.219 1 89.69 98 MET B CA 1
ATOM 6525 C C . MET B 1 98 ? 12.602 -11.688 -17.547 1 89.69 98 MET B C 1
ATOM 6527 O O . MET B 1 98 ? 13.57 -11.336 -18.203 1 89.69 98 MET B O 1
ATOM 6531 N N . SER B 1 99 ? 12.781 -11.938 -16.156 1 89.88 99 SER B N 1
ATOM 6532 C CA . SER B 1 99 ? 14 -11.734 -15.383 1 89.88 99 SER B CA 1
ATOM 6533 C C . SER B 1 99 ? 14.523 -10.312 -15.555 1 89.88 99 SER B C 1
ATOM 6535 O O . SER B 1 99 ? 15.734 -10.078 -15.484 1 89.88 99 SER B O 1
ATOM 6537 N N . GLU B 1 100 ? 13.617 -9.328 -15.883 1 91.69 100 GLU B N 1
ATOM 6538 C CA . GLU B 1 100 ? 13.898 -7.906 -16.016 1 91.69 100 GLU B CA 1
ATOM 6539 C C . GLU B 1 100 ? 14.945 -7.645 -17.094 1 91.69 100 GLU B C 1
ATOM 6541 O O . GLU B 1 100 ? 15.727 -6.691 -16.984 1 91.69 100 GLU B O 1
ATOM 6546 N N . LEU B 1 101 ? 15.047 -8.523 -18.078 1 95.12 101 LEU B N 1
ATOM 6547 C CA . LEU B 1 101 ? 15.922 -8.336 -19.234 1 95.12 101 LEU B CA 1
ATOM 6548 C C . LEU B 1 101 ? 15.164 -7.699 -20.391 1 95.12 101 LEU B C 1
ATOM 6550 O O . LEU B 1 101 ? 13.945 -7.848 -20.5 1 95.12 101 LEU B O 1
ATOM 6554 N N . LYS B 1 102 ? 15.891 -6.992 -21.172 1 93.69 102 LYS B N 1
ATOM 6555 C CA . LYS B 1 102 ? 15.297 -6.457 -22.406 1 93.69 102 LYS B CA 1
ATOM 6556 C C . LYS B 1 102 ? 14.727 -7.574 -23.266 1 93.69 102 LYS B C 1
ATOM 6558 O O . LYS B 1 102 ? 15.289 -8.672 -23.328 1 93.69 102 LYS B O 1
ATOM 6563 N N . ASN B 1 103 ? 13.609 -7.344 -23.844 1 95.31 103 ASN B N 1
ATOM 6564 C CA . ASN B 1 103 ? 12.906 -8.289 -24.703 1 95.31 103 ASN B CA 1
ATOM 6565 C C . ASN B 1 103 ? 12.602 -9.594 -23.984 1 95.31 103 ASN B C 1
ATOM 6567 O O . ASN B 1 103 ? 12.445 -10.641 -24.609 1 95.31 103 ASN B O 1
ATOM 6571 N N . GLU B 1 104 ? 12.633 -9.57 -22.734 1 96.31 104 GLU B N 1
ATOM 6572 C CA . GLU B 1 104 ? 12.344 -10.727 -21.891 1 96.31 104 GLU B CA 1
ATOM 6573 C C . GLU B 1 104 ? 13.258 -11.898 -22.219 1 96.31 104 GLU B C 1
ATOM 6575 O O . GLU B 1 104 ? 12.852 -13.062 -22.109 1 96.31 104 GLU B O 1
ATOM 6580 N N . GLY B 1 105 ? 14.414 -11.711 -22.688 1 96.94 105 GLY B N 1
ATOM 6581 C CA . GLY B 1 105 ? 15.422 -12.742 -22.875 1 96.94 105 GLY B CA 1
ATOM 6582 C C . GLY B 1 105 ? 15.594 -13.148 -24.328 1 96.94 105 GLY B C 1
ATOM 6583 O O . GLY B 1 105 ? 16.469 -13.961 -24.656 1 96.94 105 GLY B O 1
ATOM 6584 N N . LEU B 1 106 ? 14.812 -12.578 -25.266 1 98.06 106 LEU B N 1
ATOM 6585 C CA . LEU B 1 106 ? 14.914 -12.914 -26.672 1 98.06 106 LEU B CA 1
ATOM 6586 C C . LEU B 1 106 ? 15.984 -12.07 -27.359 1 98.06 106 LEU B C 1
ATOM 6588 O O . LEU B 1 106 ? 16.219 -10.922 -26.984 1 98.06 106 LEU B O 1
ATOM 6592 N N . PRO B 1 107 ? 16.609 -12.602 -28.406 1 97.31 107 PRO B N 1
ATOM 6593 C CA . PRO B 1 107 ? 17.625 -11.82 -29.109 1 97.31 107 PRO B CA 1
ATOM 6594 C C . PRO B 1 107 ? 17.031 -10.688 -29.938 1 97.31 107 PRO B C 1
ATOM 6596 O O . PRO B 1 107 ? 15.977 -10.867 -30.562 1 97.31 107 PRO B O 1
ATOM 6599 N N . ASN B 1 108 ? 17.75 -9.578 -29.984 1 96 108 ASN B N 1
ATOM 6600 C CA . ASN B 1 108 ? 17.297 -8.43 -30.75 1 96 108 ASN B CA 1
ATOM 6601 C C . ASN B 1 108 ? 17.172 -8.766 -32.25 1 96 108 ASN B C 1
ATOM 6603 O O . ASN B 1 108 ? 16.266 -8.273 -32.906 1 96 108 ASN B O 1
ATOM 6607 N N . TRP B 1 109 ? 18.109 -9.531 -32.75 1 97.56 109 TRP B N 1
ATOM 6608 C CA . TRP B 1 109 ? 18.125 -9.844 -34.188 1 97.56 109 TRP B CA 1
ATOM 6609 C C . TRP B 1 109 ? 16.859 -10.578 -34.594 1 97.56 109 TRP B C 1
ATOM 6611 O O . TRP B 1 109 ? 16.469 -10.531 -35.75 1 97.56 109 TRP B O 1
ATOM 6621 N N . LEU B 1 110 ? 16.203 -11.344 -33.688 1 98.38 110 LEU B N 1
ATOM 6622 C CA . LEU B 1 110 ? 14.977 -12.078 -34 1 98.38 110 LEU B CA 1
ATOM 6623 C C . LEU B 1 110 ? 13.875 -11.133 -34.469 1 98.38 110 LEU B C 1
ATOM 6625 O O . LEU B 1 110 ? 13.125 -11.438 -35.375 1 98.38 110 LEU B O 1
ATOM 6629 N N . TYR B 1 111 ? 13.773 -9.977 -33.844 1 97.81 111 TYR B N 1
ATOM 6630 C CA . TYR B 1 111 ? 12.766 -8.961 -34.125 1 97.81 111 TYR B CA 1
ATOM 6631 C C . TYR B 1 111 ? 12.984 -8.367 -35.531 1 97.81 111 TYR B C 1
ATOM 6633 O O . TYR B 1 111 ? 12.031 -8.016 -36.219 1 97.81 111 TYR B O 1
ATOM 6641 N N . ASP B 1 112 ? 14.258 -8.312 -35.906 1 96.75 112 ASP B N 1
ATOM 6642 C CA . ASP B 1 112 ? 14.594 -7.82 -37.25 1 96.75 112 ASP B CA 1
ATOM 6643 C C . ASP B 1 112 ? 14.266 -8.859 -38.312 1 96.75 112 ASP B C 1
ATOM 6645 O O . ASP B 1 112 ? 13.875 -8.508 -39.438 1 96.75 112 ASP B O 1
ATOM 6649 N N . ARG B 1 113 ? 14.398 -10.062 -37.969 1 97.5 113 ARG B N 1
ATOM 6650 C CA . ARG B 1 113 ? 14.234 -11.156 -38.938 1 97.5 113 ARG B CA 1
ATOM 6651 C C . ARG B 1 113 ? 12.758 -11.406 -39.25 1 97.5 113 ARG B C 1
ATOM 6653 O O . ARG B 1 113 ? 12.391 -11.719 -40.375 1 97.5 113 ARG B O 1
ATOM 6660 N N . ILE B 1 114 ? 11.938 -11.305 -38.156 1 98.25 114 ILE B N 1
ATOM 6661 C CA . ILE B 1 114 ? 10.547 -11.688 -38.375 1 98.25 114 ILE B CA 1
ATOM 6662 C C . ILE B 1 114 ? 9.625 -10.656 -37.719 1 98.25 114 ILE B C 1
ATOM 6664 O O . ILE B 1 114 ? 8.727 -11 -36.938 1 98.25 114 ILE B O 1
ATOM 6668 N N . PRO B 1 115 ? 9.703 -9.367 -38.094 1 97.81 115 PRO B N 1
ATOM 6669 C CA . PRO B 1 115 ? 8.852 -8.328 -37.5 1 97.81 115 PRO B CA 1
ATOM 6670 C C . PRO B 1 115 ? 7.363 -8.594 -37.719 1 97.81 115 PRO B C 1
ATOM 6672 O O . PRO B 1 115 ? 6.539 -8.156 -36.906 1 97.81 115 PRO B O 1
ATOM 6675 N N . HIS B 1 116 ? 6.996 -9.336 -38.75 1 97.88 116 HIS B N 1
ATOM 6676 C CA . HIS B 1 116 ? 5.602 -9.609 -39.062 1 97.88 116 HIS B CA 1
ATOM 6677 C C . HIS B 1 116 ? 4.98 -10.578 -38.062 1 97.88 116 HIS B C 1
ATOM 6679 O O . HIS B 1 116 ? 3.76 -10.734 -38.031 1 97.88 116 HIS B O 1
ATOM 6685 N N . ALA B 1 117 ? 5.84 -11.25 -37.25 1 98.62 117 ALA B N 1
ATOM 6686 C CA . ALA B 1 117 ? 5.359 -12.234 -36.281 1 98.62 117 ALA B CA 1
ATOM 6687 C C . ALA B 1 117 ? 5.07 -11.586 -34.906 1 98.62 117 ALA B C 1
ATOM 6689 O O . ALA B 1 117 ? 4.602 -12.25 -34 1 98.62 117 ALA B O 1
ATOM 6690 N N . ILE B 1 118 ? 5.371 -10.273 -34.781 1 98.56 118 ILE B N 1
ATOM 6691 C CA . ILE B 1 118 ? 5.062 -9.539 -33.562 1 98.56 118 ILE B CA 1
ATOM 6692 C C . ILE B 1 118 ? 3.547 -9.406 -33.406 1 98.56 118 ILE B C 1
ATOM 6694 O O . ILE B 1 118 ? 2.842 -9.133 -34.406 1 98.56 118 ILE B O 1
ATOM 6698 N N . ALA B 1 119 ? 3.047 -9.664 -32.188 1 98.44 119 ALA B N 1
ATOM 6699 C CA . ALA B 1 119 ? 1.627 -9.492 -31.906 1 98.44 119 ALA B CA 1
ATOM 6700 C C . ALA B 1 119 ? 1.168 -8.07 -32.219 1 98.44 119 ALA B C 1
ATOM 6702 O O . ALA B 1 119 ? 1.965 -7.133 -32.188 1 98.44 119 ALA B O 1
ATOM 6703 N N . LYS B 1 120 ? -0.106 -7.949 -32.562 1 97.62 120 LYS B N 1
ATOM 6704 C CA . LYS B 1 120 ? -0.661 -6.648 -32.906 1 97.62 120 LYS B CA 1
ATOM 6705 C C . LYS B 1 120 ? -1.838 -6.285 -32 1 97.62 120 LYS B C 1
ATOM 6707 O O . LYS B 1 120 ? -2.602 -7.16 -31.594 1 97.62 120 LYS B O 1
ATOM 6712 N N . THR B 1 121 ? -1.967 -5.02 -31.719 1 96.56 121 THR B N 1
ATOM 6713 C CA . THR B 1 121 ? -3.143 -4.516 -31.016 1 96.56 121 THR B CA 1
ATOM 6714 C C . THR B 1 121 ? -4.363 -4.52 -31.938 1 96.56 121 THR B C 1
ATOM 6716 O O . THR B 1 121 ? -4.238 -4.77 -33.125 1 96.56 121 THR B O 1
ATOM 6719 N N . MET B 1 122 ? -5.496 -4.207 -31.344 1 94.31 122 MET B N 1
ATOM 6720 C CA . MET B 1 122 ? -6.727 -4.156 -32.125 1 94.31 122 MET B CA 1
ATOM 6721 C C . MET B 1 122 ? -6.648 -3.072 -33.188 1 94.31 122 MET B C 1
ATOM 6723 O O . MET B 1 122 ? -7.281 -3.184 -34.25 1 94.31 122 MET B O 1
ATOM 6727 N N . LYS B 1 123 ? -5.812 -2.107 -32.969 1 93.88 123 LYS B N 1
ATOM 6728 C CA . LYS B 1 123 ? -5.641 -1.007 -33.906 1 93.88 123 LYS B CA 1
ATOM 6729 C C . LYS B 1 123 ? -4.664 -1.385 -35.031 1 93.88 123 LYS B C 1
ATOM 6731 O O . LYS B 1 123 ? -4.441 -0.604 -35.969 1 93.88 123 LYS B O 1
ATOM 6736 N N . GLY B 1 124 ? -4.062 -2.553 -34.938 1 94.62 124 GLY B N 1
ATOM 6737 C CA . GLY B 1 124 ? -3.18 -3.041 -36 1 94.62 124 GLY B CA 1
ATOM 6738 C C . GLY B 1 124 ? -1.734 -2.623 -35.781 1 94.62 124 GLY B C 1
ATOM 6739 O O . GLY B 1 124 ? -0.893 -2.852 -36.656 1 94.62 124 GLY B O 1
ATOM 6740 N N . THR B 1 125 ? -1.452 -2.021 -34.719 1 96.06 125 THR B N 1
ATOM 6741 C CA . THR B 1 125 ? -0.088 -1.607 -34.406 1 96.06 125 THR B CA 1
ATOM 6742 C C . THR B 1 125 ? 0.641 -2.689 -33.625 1 96.06 125 THR B C 1
ATOM 6744 O O . THR B 1 125 ? 0.008 -3.51 -32.938 1 96.06 125 THR B O 1
ATOM 6747 N N . PRO B 1 126 ? 1.981 -2.76 -33.719 1 97 126 PRO B N 1
ATOM 6748 C CA . PRO B 1 126 ? 2.719 -3.74 -32.938 1 97 126 PRO B CA 1
ATOM 6749 C C . PRO B 1 126 ? 2.406 -3.639 -31.438 1 97 126 PRO B C 1
ATOM 6751 O O . PRO B 1 126 ? 2.248 -2.535 -30.906 1 97 126 PRO B O 1
ATOM 6754 N N . HIS B 1 127 ? 2.264 -4.777 -30.906 1 97.06 127 HIS B N 1
ATOM 6755 C CA . HIS B 1 127 ? 2.055 -4.816 -29.469 1 97.06 127 HIS B CA 1
ATOM 6756 C C . HIS B 1 127 ? 3.1 -3.982 -28.734 1 97.06 127 HIS B C 1
ATOM 6758 O O . HIS B 1 127 ? 4.277 -4.004 -29.094 1 97.06 127 HIS B O 1
ATOM 6764 N N . PRO B 1 128 ? 2.703 -3.248 -27.688 1 95.44 128 PRO B N 1
ATOM 6765 C CA . PRO B 1 128 ? 3.629 -2.312 -27.047 1 95.44 128 PRO B CA 1
ATOM 6766 C C . PRO B 1 128 ? 4.852 -3.004 -26.453 1 95.44 128 PRO B C 1
ATOM 6768 O O . PRO B 1 128 ? 5.926 -2.402 -26.359 1 95.44 128 PRO B O 1
ATOM 6771 N N . THR B 1 129 ? 4.758 -4.27 -26.031 1 95.81 129 THR B N 1
ATOM 6772 C CA . THR B 1 129 ? 5.887 -4.996 -25.453 1 95.81 129 THR B CA 1
ATOM 6773 C C . THR B 1 129 ? 6.648 -5.746 -26.547 1 95.81 129 THR B C 1
ATOM 6775 O O . THR B 1 129 ? 7.629 -6.434 -26.25 1 95.81 129 THR B O 1
ATOM 6778 N N . ARG B 1 130 ? 6.125 -5.664 -27.781 1 96.5 130 ARG B N 1
ATOM 6779 C CA . ARG B 1 130 ? 6.695 -6.332 -28.938 1 96.5 130 ARG B CA 1
ATOM 6780 C C . ARG B 1 130 ? 6.715 -7.844 -28.75 1 96.5 130 ARG B C 1
ATOM 6782 O O . ARG B 1 130 ? 7.594 -8.531 -29.281 1 96.5 130 ARG B O 1
ATOM 6789 N N . VAL B 1 131 ? 5.867 -8.383 -27.906 1 98.12 131 VAL B N 1
ATOM 6790 C CA . VAL B 1 131 ? 5.738 -9.828 -27.75 1 98.12 131 VAL B CA 1
ATOM 6791 C C . VAL B 1 131 ? 5.371 -10.469 -29.094 1 98.12 131 VAL B C 1
ATOM 6793 O O . VAL B 1 131 ? 4.617 -9.891 -29.875 1 98.12 131 VAL B O 1
ATOM 6796 N N . PHE B 1 132 ? 5.898 -11.625 -29.375 1 98.62 132 PHE B N 1
ATOM 6797 C CA . PHE B 1 132 ? 5.543 -12.344 -30.594 1 98.62 132 PHE B CA 1
ATOM 6798 C C . PHE B 1 132 ? 4.207 -13.055 -30.438 1 98.62 132 PHE B C 1
ATOM 6800 O O . PHE B 1 132 ? 3.805 -13.391 -29.328 1 98.62 132 PHE B O 1
ATOM 6807 N N . SER B 1 133 ? 3.529 -13.188 -31.562 1 98.69 133 SER B N 1
ATOM 6808 C CA . SER B 1 133 ? 2.426 -14.141 -31.578 1 98.69 133 SER B CA 1
ATOM 6809 C C . SER B 1 133 ? 2.916 -15.555 -31.281 1 98.69 133 SER B C 1
ATOM 6811 O O . SER B 1 133 ? 3.672 -16.125 -32.062 1 98.69 133 SER B O 1
ATOM 6813 N N . TYR B 1 134 ? 2.469 -16.188 -30.234 1 98.44 134 TYR B N 1
ATOM 6814 C CA . TYR B 1 134 ? 3.045 -17.391 -29.672 1 98.44 134 TYR B CA 1
ATOM 6815 C C . TYR B 1 134 ? 2.996 -18.547 -30.672 1 98.44 134 TYR B C 1
ATOM 6817 O O . TYR B 1 134 ? 3.908 -19.375 -30.734 1 98.44 134 TYR B O 1
ATOM 6825 N N . LEU B 1 135 ? 1.892 -18.609 -31.484 1 98.62 135 LEU B N 1
ATOM 6826 C CA . LEU B 1 135 ? 1.729 -19.75 -32.375 1 98.62 135 LEU B CA 1
ATOM 6827 C C . LEU B 1 135 ? 2.104 -19.375 -33.812 1 98.62 135 LEU B C 1
ATOM 6829 O O . LEU B 1 135 ? 1.847 -20.141 -34.75 1 98.62 135 LEU B O 1
ATOM 6833 N N . HIS B 1 136 ? 2.582 -18.172 -34.031 1 98.75 136 HIS B N 1
ATOM 6834 C CA . HIS B 1 136 ? 3.041 -17.859 -35.375 1 98.75 136 HIS B CA 1
ATOM 6835 C C . HIS B 1 136 ? 4.074 -18.859 -35.875 1 98.75 136 HIS B C 1
ATOM 6837 O O . HIS B 1 136 ? 5.051 -19.141 -35.156 1 98.75 136 HIS B O 1
ATOM 6843 N N . PRO B 1 137 ? 3.926 -19.359 -37.031 1 98.5 137 PRO B N 1
ATOM 6844 C CA . PRO B 1 137 ? 4.801 -20.438 -37.5 1 98.5 137 PRO B CA 1
ATOM 6845 C C . PRO B 1 137 ? 6.266 -20.016 -37.594 1 98.5 137 PRO B C 1
ATOM 6847 O O . PRO B 1 137 ? 7.16 -20.797 -37.281 1 98.5 137 PRO B O 1
ATOM 6850 N N . ASP B 1 138 ? 6.508 -18.797 -38 1 98.62 138 ASP B N 1
ATOM 6851 C CA . ASP B 1 138 ? 7.887 -18.328 -38.125 1 98.62 138 ASP B CA 1
ATOM 6852 C C . ASP B 1 138 ? 8.539 -18.219 -36.75 1 98.62 138 ASP B C 1
ATOM 6854 O O . ASP B 1 138 ? 9.711 -18.578 -36.594 1 98.62 138 ASP B O 1
ATOM 6858 N N . TYR B 1 139 ? 7.859 -17.703 -35.812 1 98.62 139 TYR B N 1
ATOM 6859 C CA . TYR B 1 139 ? 8.375 -17.641 -34.438 1 98.62 139 TYR B CA 1
ATOM 6860 C C . TYR B 1 139 ? 8.688 -19.031 -33.906 1 98.62 139 TYR B C 1
ATOM 6862 O O . TYR B 1 139 ? 9.781 -19.281 -33.406 1 98.62 139 TYR B O 1
ATOM 6870 N N . LEU B 1 140 ? 7.75 -19.953 -34.062 1 98.75 140 LEU B N 1
ATOM 6871 C CA . LEU B 1 140 ? 7.906 -21.312 -33.562 1 98.75 140 LEU B CA 1
ATOM 6872 C C . LEU B 1 140 ? 9.07 -22.016 -34.219 1 98.75 140 LEU B C 1
ATOM 6874 O O . LEU B 1 140 ? 9.75 -22.844 -33.625 1 98.75 140 LEU B O 1
ATOM 6878 N N . SER B 1 141 ? 9.281 -21.688 -35.5 1 98.56 141 SER B N 1
ATOM 6879 C CA . SER B 1 141 ? 10.406 -22.297 -36.188 1 98.56 141 SER B CA 1
ATOM 6880 C C . SER B 1 141 ? 11.734 -21.922 -35.531 1 98.56 141 SER B C 1
ATOM 6882 O O . SER B 1 141 ? 12.617 -22.766 -35.375 1 98.56 141 SER B O 1
ATOM 6884 N N . TYR B 1 142 ? 11.859 -20.641 -35.219 1 98.62 142 TYR B N 1
ATOM 6885 C CA . TYR B 1 142 ? 13.07 -20.203 -34.531 1 98.62 142 TYR B CA 1
ATOM 6886 C C . TYR B 1 142 ? 13.156 -20.797 -33.125 1 98.62 142 TYR B C 1
ATOM 6888 O O . TYR B 1 142 ? 14.234 -21.156 -32.656 1 98.62 142 TYR B O 1
ATOM 6896 N N . VAL B 1 143 ? 12.062 -20.938 -32.438 1 98.69 143 VAL B N 1
ATOM 6897 C CA . VAL B 1 143 ? 12.031 -21.516 -31.094 1 98.69 143 VAL B CA 1
ATOM 6898 C C . VAL B 1 143 ? 12.445 -22.984 -31.156 1 98.69 143 VAL B C 1
ATOM 6900 O O . VAL B 1 143 ? 13.211 -23.469 -30.312 1 98.69 143 VAL B O 1
ATOM 6903 N N . LYS B 1 144 ? 11.914 -23.672 -32.156 1 98.56 144 LYS B N 1
ATOM 6904 C CA . LYS B 1 144 ? 12.289 -25.062 -32.344 1 98.56 144 LYS B CA 1
ATOM 6905 C C . LYS B 1 144 ? 13.797 -25.219 -32.5 1 98.56 144 LYS B C 1
ATOM 6907 O O . LYS B 1 144 ? 14.406 -26.125 -31.938 1 98.56 144 LYS B O 1
ATOM 6912 N N . ARG B 1 145 ? 14.383 -24.328 -33.25 1 98.44 145 ARG B N 1
ATOM 6913 C CA . ARG B 1 145 ? 15.836 -24.344 -33.438 1 98.44 145 ARG B CA 1
ATOM 6914 C C . ARG B 1 145 ? 16.547 -24.094 -32.125 1 98.44 145 ARG B C 1
ATOM 6916 O O . ARG B 1 145 ? 17.516 -24.781 -31.797 1 98.44 145 ARG B O 1
ATOM 6923 N N . TRP B 1 146 ? 16.109 -23.125 -31.375 1 98.5 146 TRP B N 1
ATOM 6924 C CA . TRP B 1 146 ? 16.672 -22.812 -30.078 1 98.5 146 TRP B CA 1
ATOM 6925 C C . TRP B 1 146 ? 16.609 -24.031 -29.156 1 98.5 146 TRP B C 1
ATOM 6927 O O . TRP B 1 146 ? 17.594 -24.406 -28.516 1 98.5 146 TRP B O 1
ATOM 6937 N N . TYR B 1 147 ? 15.445 -24.719 -29.094 1 98.5 147 TYR B N 1
ATOM 6938 C CA . TYR B 1 147 ? 15.25 -25.891 -28.25 1 98.5 147 TYR B CA 1
ATOM 6939 C C . TYR B 1 147 ? 16.172 -27.031 -28.703 1 98.5 147 TYR B C 1
ATOM 6941 O O . TYR B 1 147 ? 16.672 -27.781 -27.859 1 98.5 147 TYR B O 1
ATOM 6949 N N . SER B 1 148 ? 16.344 -27.141 -29.969 1 98.31 148 SER B N 1
ATOM 6950 C CA . SER B 1 148 ? 17.25 -28.172 -30.469 1 98.31 148 SER B CA 1
ATOM 6951 C C . SER B 1 148 ? 18.672 -27.953 -29.938 1 98.31 148 SER B C 1
ATOM 6953 O O . SER B 1 148 ? 19.328 -28.906 -29.531 1 98.31 148 SER B O 1
ATOM 6955 N N . GLU B 1 149 ? 19.109 -26.75 -29.922 1 98.25 149 GLU B N 1
ATOM 6956 C CA . GLU B 1 149 ? 20.469 -26.438 -29.5 1 98.25 149 GLU B CA 1
ATOM 6957 C C . GLU B 1 149 ? 20.609 -26.547 -27.984 1 98.25 149 GLU B C 1
ATOM 6959 O O . GLU B 1 149 ? 21.578 -27.125 -27.484 1 98.25 149 GLU B O 1
ATOM 6964 N N . VAL B 1 150 ? 19.734 -26 -27.25 1 97.81 150 VAL B N 1
ATOM 6965 C CA . VAL B 1 150 ? 19.828 -26 -25.797 1 97.81 150 VAL B CA 1
ATOM 6966 C C . VAL B 1 150 ? 19.641 -27.422 -25.25 1 97.81 150 VAL B C 1
ATOM 6968 O O . VAL B 1 150 ? 20.25 -27.781 -24.234 1 97.81 150 VAL B O 1
ATOM 6971 N N . SER B 1 151 ? 18.844 -28.25 -25.969 1 98.06 151 SER B N 1
ATOM 6972 C CA . SER B 1 151 ? 18.625 -29.625 -25.547 1 98.06 151 SER B CA 1
ATOM 6973 C C . SER B 1 151 ? 19.922 -30.422 -25.547 1 98.06 151 SER B C 1
ATOM 6975 O O . SER B 1 151 ? 20.094 -31.344 -24.75 1 98.06 151 SER B O 1
ATOM 6977 N N . LYS B 1 152 ? 20.859 -30.062 -26.438 1 97.75 152 LYS B N 1
ATOM 6978 C CA . LYS B 1 152 ? 22.156 -30.703 -26.438 1 97.75 152 LYS B CA 1
ATOM 6979 C C . LYS B 1 152 ? 22.875 -30.516 -25.109 1 97.75 152 LYS B C 1
ATOM 6981 O O . LYS B 1 152 ? 23.562 -31.422 -24.625 1 97.75 152 LYS B O 1
ATOM 6986 N N . VAL B 1 153 ? 22.719 -29.328 -24.562 1 97.94 153 VAL B N 1
ATOM 6987 C CA . VAL B 1 153 ? 23.312 -29.031 -23.266 1 97.94 153 VAL B CA 1
ATOM 6988 C C . VAL B 1 153 ? 22.594 -29.844 -22.172 1 97.94 153 VAL B C 1
ATOM 6990 O O . VAL B 1 153 ? 23.234 -30.516 -21.359 1 97.94 153 VAL B O 1
ATOM 6993 N N . ILE B 1 154 ? 21.266 -29.828 -22.156 1 97.81 154 ILE B N 1
ATOM 6994 C CA . ILE B 1 154 ? 20.453 -30.484 -21.141 1 97.81 154 ILE B CA 1
ATOM 6995 C C . ILE B 1 154 ? 20.766 -31.984 -21.109 1 97.81 154 ILE B C 1
ATOM 6997 O O . ILE B 1 154 ? 20.969 -32.562 -20.031 1 97.81 154 ILE B O 1
ATOM 7001 N N . LYS B 1 155 ? 20.891 -32.594 -22.234 1 96.25 155 LYS B N 1
ATOM 7002 C CA . LYS B 1 155 ? 21.078 -34.031 -22.375 1 96.25 155 LYS B CA 1
ATOM 7003 C C . LYS B 1 155 ? 22.438 -34.469 -21.859 1 96.25 155 LYS B C 1
ATOM 7005 O O . LYS B 1 155 ? 22.641 -35.625 -21.5 1 96.25 155 LYS B O 1
ATOM 7010 N N . SER B 1 156 ? 23.312 -33.531 -21.797 1 96.19 156 SER B N 1
ATOM 7011 C CA . SER B 1 156 ? 24.672 -33.844 -21.375 1 96.19 156 SER B CA 1
ATOM 7012 C C . SER B 1 156 ? 24.766 -33.969 -19.859 1 96.19 156 SER B C 1
ATOM 7014 O O . SER B 1 156 ? 25.812 -34.344 -19.312 1 96.19 156 SER B O 1
ATOM 7016 N N . PHE B 1 157 ? 23.719 -33.688 -19.156 1 96.69 157 PHE B N 1
ATOM 7017 C CA . PHE B 1 157 ? 23.75 -33.688 -17.688 1 96.69 157 PHE B CA 1
ATOM 7018 C C . PHE B 1 157 ? 22.578 -34.469 -17.109 1 96.69 157 PHE B C 1
ATOM 7020 O O . PHE B 1 157 ? 21.422 -34.188 -17.422 1 96.69 157 PHE B O 1
ATOM 7027 N N . GLU B 1 158 ? 22.875 -35.344 -16.25 1 93.75 158 GLU B N 1
ATOM 7028 C CA . GLU B 1 158 ? 21.859 -36.25 -15.688 1 93.75 158 GLU B CA 1
ATOM 7029 C C . GLU B 1 158 ? 21.141 -35.594 -14.516 1 93.75 158 GLU B C 1
ATOM 7031 O O . GLU B 1 158 ? 20.078 -36.062 -14.086 1 93.75 158 GLU B O 1
ATOM 7036 N N . ASN B 1 159 ? 21.656 -34.531 -14.023 1 96 159 ASN B N 1
ATOM 7037 C CA . ASN B 1 159 ? 21.062 -33.969 -12.812 1 96 159 ASN B CA 1
ATOM 7038 C C . ASN B 1 159 ? 20.047 -32.875 -13.141 1 96 159 ASN B C 1
ATOM 7040 O O . ASN B 1 159 ? 19.516 -32.219 -12.242 1 96 159 ASN B O 1
ATOM 7044 N N . VAL B 1 160 ? 19.688 -32.625 -14.398 1 97.75 160 VAL B N 1
ATOM 7045 C CA . VAL B 1 160 ? 18.531 -31.797 -14.75 1 97.75 160 VAL B CA 1
ATOM 7046 C C . VAL B 1 160 ? 17.25 -32.562 -14.469 1 97.75 160 VAL B C 1
ATOM 7048 O O . VAL B 1 160 ? 16.938 -33.531 -15.141 1 97.75 160 VAL B O 1
ATOM 7051 N N . ILE B 1 161 ? 16.453 -32 -13.531 1 96.88 161 ILE B N 1
ATOM 7052 C CA . ILE B 1 161 ? 15.32 -32.812 -13.07 1 96.88 161 ILE B CA 1
ATOM 7053 C C . ILE B 1 161 ? 14.016 -32.219 -13.57 1 96.88 161 ILE B C 1
ATOM 7055 O O . ILE B 1 161 ? 12.977 -32.875 -13.57 1 96.88 161 ILE B O 1
ATOM 7059 N N . MET B 1 162 ? 13.953 -30.969 -13.93 1 96.81 162 MET B N 1
ATOM 7060 C CA . MET B 1 162 ? 12.789 -30.25 -14.445 1 96.81 162 MET B CA 1
ATOM 7061 C C . MET B 1 162 ? 13.219 -29.172 -15.445 1 96.81 162 MET B C 1
ATOM 7063 O O . MET B 1 162 ? 14.336 -28.672 -15.375 1 96.81 162 MET B O 1
ATOM 7067 N N . VAL B 1 163 ? 12.336 -28.891 -16.312 1 97.88 163 VAL B N 1
ATOM 7068 C CA . VAL B 1 163 ? 12.562 -27.797 -17.266 1 97.88 163 VAL B CA 1
ATOM 7069 C C . VAL B 1 163 ? 11.375 -26.844 -17.266 1 97.88 163 VAL B C 1
ATOM 7071 O O . VAL B 1 163 ? 10.219 -27.281 -17.328 1 97.88 163 VAL B O 1
ATOM 7074 N N . GLN B 1 164 ? 11.562 -25.578 -17.047 1 97.75 164 GLN B N 1
ATOM 7075 C CA . GLN B 1 164 ? 10.5 -24.594 -17.203 1 97.75 164 GLN B CA 1
ATOM 7076 C C . GLN B 1 164 ? 10.398 -24.109 -18.656 1 97.75 164 GLN B C 1
ATOM 7078 O O . GLN B 1 164 ? 11.312 -23.469 -19.156 1 97.75 164 GLN B O 1
ATOM 7083 N N . ILE B 1 165 ? 9.242 -24.531 -19.281 1 94.69 165 ILE B N 1
ATOM 7084 C CA . ILE B 1 165 ? 9.07 -24.203 -20.688 1 94.69 165 ILE B CA 1
ATOM 7085 C C . ILE B 1 165 ? 8.406 -22.828 -20.828 1 94.69 165 ILE B C 1
ATOM 7087 O O . ILE B 1 165 ? 7.238 -22.672 -20.469 1 94.69 165 ILE B O 1
ATOM 7091 N N . ASP B 1 166 ? 9.078 -21.719 -20.953 1 95.38 166 ASP B N 1
ATOM 7092 C CA . ASP B 1 166 ? 8.68 -20.312 -21.062 1 95.38 166 ASP B CA 1
ATOM 7093 C C . ASP B 1 166 ? 8.273 -19.75 -19.703 1 95.38 166 ASP B C 1
ATOM 7095 O O . ASP B 1 166 ? 8.055 -20.516 -18.75 1 95.38 166 ASP B O 1
ATOM 7099 N N . ASN B 1 167 ? 8.297 -18.516 -19.516 1 96.69 167 ASN B N 1
ATOM 7100 C CA . ASN B 1 167 ? 7.957 -17.875 -18.25 1 96.69 167 ASN B CA 1
ATOM 7101 C C . ASN B 1 167 ? 6.75 -16.953 -18.406 1 96.69 167 ASN B C 1
ATOM 7103 O O . ASN B 1 167 ? 6.734 -16.078 -19.266 1 96.69 167 ASN B O 1
ATOM 7107 N N . GLU B 1 168 ? 5.66 -17.203 -17.578 1 95.69 168 GLU B N 1
ATOM 7108 C CA . GLU B 1 168 ? 4.543 -16.281 -17.375 1 95.69 168 GLU B CA 1
ATOM 7109 C C . GLU B 1 168 ? 3.852 -15.961 -18.703 1 95.69 168 GLU B C 1
ATOM 7111 O O . GLU B 1 168 ? 3.662 -14.797 -19.047 1 95.69 168 GLU B O 1
ATOM 7116 N N . VAL B 1 169 ? 3.461 -16.984 -19.438 1 96.94 169 VAL B N 1
ATOM 7117 C CA . VAL B 1 169 ? 2.77 -16.859 -20.703 1 96.94 169 VAL B CA 1
ATOM 7118 C C . VAL B 1 169 ? 1.474 -16.078 -20.516 1 96.94 169 VAL B C 1
ATOM 7120 O O . VAL B 1 169 ? 0.688 -16.375 -19.609 1 96.94 169 VAL B O 1
ATOM 7123 N N . GLY B 1 170 ? 1.257 -15.062 -21.312 1 95.75 170 GLY B N 1
ATOM 7124 C CA . GLY B 1 170 ? 0.052 -14.25 -21.266 1 95.75 170 GLY B CA 1
ATOM 7125 C C . GLY B 1 170 ? 0.192 -13.031 -20.375 1 95.75 170 GLY B C 1
ATOM 7126 O O . GLY B 1 170 ? -0.668 -12.141 -20.375 1 95.75 170 GLY B O 1
ATOM 7127 N N . MET B 1 171 ? 1.265 -12.914 -19.609 1 95.38 171 MET B N 1
ATOM 7128 C CA . MET B 1 171 ? 1.461 -11.836 -18.656 1 95.38 171 MET B CA 1
ATOM 7129 C C . MET B 1 171 ? 1.571 -10.484 -19.359 1 95.38 171 MET B C 1
ATOM 7131 O O . MET B 1 171 ? 0.945 -9.508 -18.938 1 95.38 171 MET B O 1
ATOM 7135 N N . LEU B 1 172 ? 2.301 -10.352 -20.422 1 95.06 172 LEU B N 1
ATOM 7136 C CA . LEU B 1 172 ? 2.523 -9.102 -21.125 1 95.06 172 LEU B CA 1
ATOM 7137 C C . LEU B 1 172 ? 1.22 -8.562 -21.703 1 95.06 172 LEU B C 1
ATOM 7139 O O . LEU B 1 172 ? 0.984 -7.355 -21.703 1 95.06 172 LEU B O 1
ATOM 7143 N N . GLN B 1 173 ? 0.388 -9.453 -22.203 1 94.31 173 GLN B N 1
ATOM 7144 C CA . GLN B 1 173 ? -0.929 -9.07 -22.688 1 94.31 173 GLN B CA 1
ATOM 7145 C C . GLN B 1 173 ? -1.821 -8.578 -21.562 1 94.31 173 GLN B C 1
ATOM 7147 O O . GLN B 1 173 ? -2.545 -7.59 -21.703 1 94.31 173 GLN B O 1
ATOM 7152 N N . TRP B 1 174 ? -1.733 -9.266 -20.422 1 93 174 TRP B N 1
ATOM 7153 C CA . TRP B 1 174 ? -2.549 -8.914 -19.266 1 93 174 TRP B CA 1
ATOM 7154 C C . TRP B 1 174 ? -2.188 -7.523 -18.75 1 93 174 TRP B C 1
ATOM 7156 O O . TRP B 1 174 ? -3.057 -6.656 -18.625 1 93 174 TRP B O 1
ATOM 7166 N N . ILE B 1 175 ? -0.91 -7.227 -18.578 1 91.5 175 ILE B N 1
ATOM 7167 C CA . ILE B 1 175 ? -0.497 -6.012 -17.875 1 91.5 175 ILE B CA 1
ATOM 7168 C C . ILE B 1 175 ? -0.698 -4.805 -18.797 1 91.5 175 ILE B C 1
ATOM 7170 O O . ILE B 1 175 ? -0.859 -3.678 -18.312 1 91.5 175 ILE B O 1
ATOM 7174 N N . THR B 1 176 ? -0.716 -4.961 -20.109 1 93.69 176 THR B N 1
ATOM 7175 C CA . THR B 1 176 ? -0.907 -3.854 -21.047 1 93.69 176 THR B CA 1
ATOM 7176 C C . THR B 1 176 ? -2.373 -3.73 -21.453 1 93.69 176 THR B C 1
ATOM 7178 O O . THR B 1 176 ? -2.777 -2.732 -22.047 1 93.69 176 THR B O 1
ATOM 7181 N N . SER B 1 177 ? -3.139 -4.832 -21.172 1 93.06 177 SER B N 1
ATOM 7182 C CA . SER B 1 177 ? -4.547 -4.93 -21.547 1 93.06 177 SER B CA 1
ATOM 7183 C C . SER B 1 177 ? -4.723 -4.969 -23.062 1 93.06 177 SER B C 1
ATOM 7185 O O . SER B 1 177 ? -5.715 -4.457 -23.578 1 93.06 177 SER B O 1
ATOM 7187 N N . TYR B 1 178 ? -3.645 -5.457 -23.734 1 95.69 178 TYR B N 1
ATOM 7188 C CA . TYR B 1 178 ? -3.732 -5.625 -25.188 1 95.69 178 TYR B CA 1
ATOM 7189 C C . TYR B 1 178 ? -3.633 -7.098 -25.562 1 95.69 178 TYR B C 1
ATOM 7191 O O . TYR B 1 178 ? -2.758 -7.816 -25.078 1 95.69 178 TYR B O 1
ATOM 7199 N N . GLY B 1 179 ? -4.562 -7.594 -26.375 1 96.31 179 GLY B N 1
ATOM 7200 C CA . GLY B 1 179 ? -4.52 -8.961 -26.875 1 96.31 179 GLY B CA 1
ATOM 7201 C C . GLY B 1 179 ? -3.568 -9.133 -28.031 1 96.31 179 GLY B C 1
ATOM 7202 O O . GLY B 1 179 ? -2.518 -8.492 -28.094 1 96.31 179 GLY B O 1
ATOM 7203 N N . ASP B 1 180 ? -3.854 -10.133 -28.797 1 98.06 180 ASP B N 1
ATOM 7204 C CA . ASP B 1 180 ? -3.105 -10.414 -30.016 1 98.06 180 ASP B CA 1
ATOM 7205 C C . ASP B 1 180 ? -4.043 -10.531 -31.219 1 98.06 180 ASP B C 1
ATOM 7207 O O . ASP B 1 180 ? -4.809 -11.484 -31.328 1 98.06 180 ASP B O 1
ATOM 7211 N N . TYR B 1 181 ? -3.891 -9.586 -32.094 1 97.62 181 TYR B N 1
ATOM 7212 C CA . TYR B 1 181 ? -4.77 -9.523 -33.25 1 97.62 181 TYR B CA 1
ATOM 7213 C C . TYR B 1 181 ? -3.971 -9.609 -34.562 1 97.62 181 TYR B C 1
ATOM 7215 O O . TYR B 1 181 ? -4.367 -9.039 -35.562 1 97.62 181 TYR B O 1
ATOM 7223 N N . ASN B 1 182 ? -2.816 -10.188 -34.438 1 97.88 182 ASN B N 1
ATOM 7224 C CA . ASN B 1 182 ? -2.061 -10.555 -35.625 1 97.88 182 ASN B CA 1
ATOM 7225 C C . ASN B 1 182 ? -2.891 -11.422 -36.594 1 97.88 182 ASN B C 1
ATOM 7227 O O . ASN B 1 182 ? -3.719 -12.211 -36.156 1 97.88 182 ASN B O 1
ATOM 7231 N N . GLU B 1 183 ? -2.592 -11.328 -37.906 1 96.75 183 GLU B N 1
ATOM 7232 C CA . GLU B 1 183 ? -3.389 -12.023 -38.906 1 96.75 183 GLU B CA 1
ATOM 7233 C C . GLU B 1 183 ? -3.424 -13.523 -38.656 1 96.75 183 GLU B C 1
ATOM 7235 O O . GLU B 1 183 ? -4.469 -14.156 -38.812 1 96.75 183 GLU B O 1
ATOM 7240 N N . HIS B 1 184 ? -2.307 -14.039 -38.312 1 97.69 184 HIS B N 1
ATOM 7241 C CA . HIS B 1 184 ? -2.248 -15.477 -38.031 1 97.69 184 HIS B CA 1
ATOM 7242 C C . HIS B 1 184 ? -3.119 -15.844 -36.844 1 97.69 184 HIS B C 1
ATOM 7244 O O . HIS B 1 184 ? -3.816 -16.859 -36.844 1 97.69 184 HIS B O 1
ATOM 7250 N N . THR B 1 185 ? -3.084 -15.117 -35.75 1 98.25 185 THR B N 1
ATOM 7251 C CA . THR B 1 185 ? -3.889 -15.352 -34.562 1 98.25 185 THR B CA 1
ATOM 7252 C C . THR B 1 185 ? -5.375 -15.234 -34.875 1 98.25 185 THR B C 1
ATOM 7254 O O . THR B 1 185 ? -6.18 -16.062 -34.438 1 98.25 185 THR B O 1
ATOM 7257 N N . ILE B 1 186 ? -5.719 -14.203 -35.656 1 97.5 186 ILE B N 1
ATOM 7258 C CA . ILE B 1 186 ? -7.109 -13.984 -36.031 1 97.5 186 ILE B CA 1
ATOM 7259 C C . ILE B 1 186 ? -7.613 -15.164 -36.844 1 97.5 186 ILE B C 1
ATOM 7261 O O . ILE B 1 186 ? -8.758 -15.594 -36.719 1 97.5 186 ILE B O 1
ATOM 7265 N N . GLU B 1 187 ? -6.77 -15.617 -37.688 1 96.94 187 GLU B N 1
ATOM 7266 C CA . GLU B 1 187 ? -7.145 -16.781 -38.469 1 96.94 187 GLU B CA 1
ATOM 7267 C C . GLU B 1 187 ? -7.398 -18 -37.594 1 96.94 187 GLU B C 1
ATOM 7269 O O . GLU B 1 187 ? -8.352 -18.75 -37.812 1 96.94 187 GLU B O 1
ATOM 7274 N N . LYS B 1 188 ? -6.559 -18.203 -36.656 1 97.94 188 LYS B N 1
ATOM 7275 C CA . LYS B 1 188 ? -6.762 -19.297 -35.688 1 97.94 188 LYS B CA 1
ATOM 7276 C C . LYS B 1 188 ? -8.047 -19.109 -34.906 1 97.94 188 LYS B C 1
ATOM 7278 O O . LYS B 1 188 ? -8.719 -20.078 -34.531 1 97.94 188 LYS B O 1
ATOM 7283 N N . PHE B 1 189 ? -8.336 -17.875 -34.531 1 98.12 189 PHE B N 1
ATOM 7284 C CA . PHE B 1 189 ? -9.562 -17.562 -33.812 1 98.12 189 PHE B CA 1
ATOM 7285 C C . PHE B 1 189 ? -10.789 -17.875 -34.656 1 98.12 189 PHE B C 1
ATOM 7287 O O . PHE B 1 189 ? -11.773 -18.422 -34.188 1 98.12 189 PHE B O 1
ATOM 7294 N N . ARG B 1 190 ? -10.703 -17.531 -35.906 1 97.19 190 ARG B N 1
ATOM 7295 C CA . ARG B 1 190 ? -11.789 -17.844 -36.844 1 97.19 190 ARG B CA 1
ATOM 7296 C C . ARG B 1 190 ? -12.031 -19.359 -36.906 1 97.19 190 ARG B C 1
ATOM 7298 O O . ARG B 1 190 ? -13.172 -19.812 -36.844 1 97.19 190 ARG B O 1
ATOM 7305 N N . THR B 1 191 ? -10.984 -20.109 -37.062 1 97.38 191 THR B N 1
ATOM 7306 C CA . THR B 1 191 ? -11.078 -21.562 -37.125 1 97.38 191 THR B CA 1
ATOM 7307 C C . THR B 1 191 ? -11.703 -22.094 -35.812 1 97.38 191 THR B C 1
ATOM 7309 O O . THR B 1 191 ? -12.547 -23 -35.875 1 97.38 191 THR B O 1
ATOM 7312 N N . TYR B 1 192 ? -11.297 -21.578 -34.75 1 97.81 192 TYR B N 1
ATOM 7313 C CA . TYR B 1 192 ? -11.836 -21.938 -33.438 1 97.81 192 TYR B CA 1
ATOM 7314 C C . TYR B 1 192 ? -13.344 -21.734 -33.406 1 97.81 192 TYR B C 1
ATOM 7316 O O . TYR B 1 192 ? -14.094 -22.609 -32.969 1 97.81 192 TYR B O 1
ATOM 7324 N N . LEU B 1 193 ? -13.828 -20.547 -33.812 1 98 193 LEU B N 1
ATOM 7325 C CA . LEU B 1 193 ? -15.25 -20.219 -33.812 1 98 193 LEU B CA 1
ATOM 7326 C C . LEU B 1 193 ? -16.031 -21.188 -34.688 1 98 193 LEU B C 1
ATOM 7328 O O . LEU B 1 193 ? -17.141 -21.594 -34.344 1 98 193 LEU B O 1
ATOM 7332 N N . GLU B 1 194 ? -15.43 -21.531 -35.781 1 96.75 194 GLU B N 1
ATOM 7333 C CA . GLU B 1 194 ? -16.062 -22.469 -36.688 1 96.75 194 GLU B CA 1
ATOM 7334 C C . GLU B 1 194 ? -16.156 -23.859 -36.062 1 96.75 194 GLU B C 1
ATOM 7336 O O . GLU B 1 194 ? -17.188 -24.516 -36.156 1 96.75 194 GLU B O 1
ATOM 7341 N N . GLU B 1 195 ? -15.094 -24.297 -35.5 1 97 195 GLU B N 1
ATOM 7342 C CA . GLU B 1 195 ? -15.062 -25.594 -34.844 1 97 195 GLU B CA 1
ATOM 7343 C C . GLU B 1 195 ? -16.078 -25.672 -33.719 1 97 195 GLU B C 1
ATOM 7345 O O . GLU B 1 195 ? -16.688 -26.719 -33.469 1 97 195 GLU B O 1
ATOM 7350 N N . LYS B 1 196 ? -16.297 -24.594 -33 1 95.62 196 LYS B N 1
ATOM 7351 C CA . LYS B 1 196 ? -17.234 -24.547 -31.891 1 95.62 196 LYS B CA 1
ATOM 7352 C C . LYS B 1 196 ? -18.656 -24.281 -32.375 1 95.62 196 LYS B C 1
ATOM 7354 O O . LYS B 1 196 ? -19.578 -24.141 -31.578 1 95.62 196 LYS B O 1
ATOM 7359 N N . GLN B 1 197 ? -18.859 -24.109 -33.688 1 95.62 197 GLN B N 1
ATOM 7360 C CA . GLN B 1 197 ? -20.156 -23.906 -34.344 1 95.62 197 GLN B CA 1
ATOM 7361 C C . GLN B 1 197 ? -20.812 -22.609 -33.875 1 95.62 197 GLN B C 1
ATOM 7363 O O . GLN B 1 197 ? -22.016 -22.562 -33.656 1 95.62 197 GLN B O 1
ATOM 7368 N N . MET B 1 198 ? -19.922 -21.594 -33.719 1 95.44 198 MET B N 1
ATOM 7369 C CA . MET B 1 198 ? -20.406 -20.25 -33.406 1 95.44 198 MET B CA 1
ATOM 7370 C C . MET B 1 198 ? -20.531 -19.406 -34.656 1 95.44 198 MET B C 1
ATOM 7372 O O . MET B 1 198 ? -19.797 -18.422 -34.812 1 95.44 198 MET B O 1
ATOM 7376 N N . LYS B 1 199 ? -21.5 -19.609 -35.406 1 94.44 199 LYS B N 1
ATOM 7377 C CA . LYS B 1 199 ? -21.641 -19.125 -36.781 1 94.44 199 LYS B CA 1
ATOM 7378 C C . LYS B 1 199 ? -21.781 -17.594 -36.781 1 94.44 199 LYS B C 1
ATOM 7380 O O . LYS B 1 199 ? -21.141 -16.922 -37.625 1 94.44 199 LYS B O 1
ATOM 7385 N N . ASP B 1 200 ? -22.531 -17.062 -35.969 1 95.12 200 ASP B N 1
ATOM 7386 C CA . ASP B 1 200 ? -22.781 -15.617 -35.969 1 95.12 200 ASP B CA 1
ATOM 7387 C C . ASP B 1 200 ? -21.516 -14.852 -35.594 1 95.12 200 ASP B C 1
ATOM 7389 O O . ASP B 1 200 ? -21.219 -13.805 -36.188 1 95.12 200 ASP B O 1
ATOM 7393 N N . LEU B 1 201 ? -20.797 -15.398 -34.656 1 96.81 201 LEU B N 1
ATOM 7394 C CA . LEU B 1 201 ? -19.562 -14.758 -34.219 1 96.81 201 LEU B CA 1
ATOM 7395 C C . LEU B 1 201 ? -18.484 -14.898 -35.281 1 96.81 201 LEU B C 1
ATOM 7397 O O . LEU B 1 201 ? -17.688 -13.984 -35.5 1 96.81 201 LEU B O 1
ATOM 7401 N N . ALA B 1 202 ? -18.469 -16.031 -35.906 1 96.81 202 ALA B N 1
ATOM 7402 C CA . ALA B 1 202 ? -17.531 -16.219 -37.031 1 96.81 202 ALA B CA 1
ATOM 7403 C C . ALA B 1 202 ? -17.797 -15.195 -38.125 1 96.81 202 ALA B C 1
ATOM 7405 O O . ALA B 1 202 ? -16.844 -14.672 -38.719 1 96.81 202 ALA B O 1
ATOM 7406 N N . LYS B 1 203 ? -19.031 -14.961 -38.406 1 96.25 203 LYS B N 1
ATOM 7407 C CA . LYS B 1 203 ? -19.406 -13.961 -39.406 1 96.25 203 LYS B CA 1
ATOM 7408 C C . LYS B 1 203 ? -18.984 -12.562 -38.969 1 96.25 203 LYS B C 1
ATOM 7410 O O . LYS B 1 203 ? -18.484 -11.781 -39.781 1 96.25 203 LYS B O 1
ATOM 7415 N N . GLU B 1 204 ? -19.203 -12.297 -37.719 1 96.38 204 GLU B N 1
ATOM 7416 C CA . GLU B 1 204 ? -18.75 -11.008 -37.188 1 96.38 204 GLU B CA 1
ATOM 7417 C C . GLU B 1 204 ? -17.25 -10.844 -37.406 1 96.38 204 GLU B C 1
ATOM 7419 O O . GLU B 1 204 ? -16.781 -9.789 -37.844 1 96.38 204 GLU B O 1
ATOM 7424 N N . LEU B 1 205 ? -16.516 -11.875 -37.062 1 96.75 205 LEU B N 1
ATOM 7425 C CA . LEU B 1 205 ? -15.062 -11.812 -37.156 1 96.75 205 LEU B CA 1
ATOM 7426 C C . LEU B 1 205 ? -14.625 -11.672 -38.625 1 96.75 205 LEU B C 1
ATOM 7428 O O . LEU B 1 205 ? -13.648 -10.977 -38.906 1 96.75 205 LEU B O 1
ATOM 7432 N N . LEU B 1 206 ? -15.32 -12.297 -39.469 1 93.94 206 LEU B N 1
ATOM 7433 C CA . LEU B 1 206 ? -15 -12.219 -40.906 1 93.94 206 LEU B CA 1
ATOM 7434 C C . LEU B 1 206 ? -15.141 -10.789 -41.406 1 93.94 206 LEU B C 1
ATOM 7436 O O . LEU B 1 206 ? -14.391 -10.367 -42.281 1 93.94 206 LEU B O 1
ATOM 7440 N N . ASN B 1 207 ? -16.016 -10.078 -40.844 1 93.94 207 ASN B N 1
ATOM 7441 C CA . ASN B 1 207 ? -16.266 -8.703 -41.281 1 93.94 207 ASN B CA 1
ATOM 7442 C C . ASN B 1 207 ? -15.461 -7.707 -40.438 1 93.94 207 ASN B C 1
ATOM 7444 O O . ASN B 1 207 ? -15.57 -6.496 -40.625 1 93.94 207 ASN B O 1
ATOM 7448 N N . TRP B 1 208 ? -14.758 -8.273 -39.5 1 93.12 208 TRP B N 1
ATOM 7449 C CA . TRP B 1 208 ? -13.984 -7.41 -38.625 1 93.12 208 TRP B CA 1
ATOM 7450 C C . TRP B 1 208 ? -12.773 -6.832 -39.344 1 93.12 208 TRP B C 1
ATOM 7452 O O . TRP B 1 208 ? -12.133 -7.516 -40.156 1 93.12 208 TRP B O 1
ATOM 7462 N N . ALA B 1 209 ? -12.469 -5.551 -39.094 1 91.69 209 ALA B N 1
ATOM 7463 C CA . ALA B 1 209 ? -11.273 -4.871 -39.594 1 91.69 209 ALA B CA 1
ATOM 7464 C C . ALA B 1 209 ? -10.508 -4.219 -38.438 1 91.69 209 ALA B C 1
ATOM 7466 O O . ALA B 1 209 ? -11.109 -3.814 -37.438 1 91.69 209 ALA B O 1
ATOM 7467 N N . CYS B 1 210 ? -9.281 -4.086 -38.688 1 89.5 210 CYS B N 1
ATOM 7468 C CA . CYS B 1 210 ? -8.422 -3.447 -37.719 1 89.5 210 CYS B CA 1
ATOM 7469 C C . CYS B 1 210 ? -8.992 -2.098 -37.281 1 89.5 210 CYS B C 1
ATOM 7471 O O . CYS B 1 210 ? -9.469 -1.328 -38.125 1 89.5 210 CYS B O 1
ATOM 7473 N N . GLY B 1 211 ? -8.945 -1.839 -35.969 1 90.88 211 GLY B N 1
ATOM 7474 C CA . GLY B 1 211 ? -9.445 -0.573 -35.438 1 90.88 211 GLY B CA 1
ATOM 7475 C C . GLY B 1 211 ? -10.867 -0.655 -34.938 1 90.88 211 GLY B C 1
ATOM 7476 O O . GLY B 1 211 ? -11.32 0.222 -34.188 1 90.88 211 GLY B O 1
ATOM 7477 N N . ARG B 1 212 ? -11.562 -1.631 -35.344 1 92.88 212 ARG B N 1
ATOM 7478 C CA . ARG B 1 212 ? -12.938 -1.795 -34.875 1 92.88 212 ARG B CA 1
ATOM 7479 C C . ARG B 1 212 ? -12.984 -2.648 -33.625 1 92.88 212 ARG B C 1
ATOM 7481 O O . ARG B 1 212 ? -12.242 -3.625 -33.5 1 92.88 212 ARG B O 1
ATOM 7488 N N . THR B 1 213 ? -13.891 -2.35 -32.781 1 93.94 213 THR B N 1
ATOM 7489 C CA . THR B 1 213 ? -14.031 -3.078 -31.531 1 93.94 213 THR B CA 1
ATOM 7490 C C . THR B 1 213 ? -14.883 -4.332 -31.734 1 93.94 213 THR B C 1
ATOM 7492 O O . THR B 1 213 ? -15.711 -4.391 -32.656 1 93.94 213 THR B O 1
ATOM 7495 N N . PHE B 1 214 ? -14.594 -5.398 -30.906 1 95 214 PHE B N 1
ATOM 7496 C CA . PHE B 1 214 ? -15.438 -6.586 -30.844 1 95 214 PHE B CA 1
ATOM 7497 C C . PHE B 1 214 ? -16.703 -6.312 -30.062 1 95 214 PHE B C 1
ATOM 7499 O O . PHE B 1 214 ? -16.719 -5.453 -29.172 1 95 214 PHE B O 1
ATOM 7506 N N . SER B 1 215 ? -17.75 -7.051 -30.516 1 93.81 215 SER B N 1
ATOM 7507 C CA . SER B 1 215 ? -18.906 -7.105 -29.625 1 93.81 215 SER B CA 1
ATOM 7508 C C . SER B 1 215 ? -18.562 -7.793 -28.297 1 93.81 215 SER B C 1
ATOM 7510 O O . SER B 1 215 ? -17.531 -8.469 -28.203 1 93.81 215 SER B O 1
ATOM 7512 N N . ARG B 1 216 ? -19.375 -7.609 -27.328 1 91.69 216 ARG B N 1
ATOM 7513 C CA . ARG B 1 216 ? -19.188 -8.258 -26.031 1 91.69 216 ARG B CA 1
ATOM 7514 C C . ARG B 1 216 ? -19.062 -9.766 -26.188 1 91.69 216 ARG B C 1
ATOM 7516 O O . ARG B 1 216 ? -18.203 -10.398 -25.594 1 91.69 216 ARG B O 1
ATOM 7523 N N . ASN B 1 217 ? -19.969 -10.367 -27.047 1 94.5 217 ASN B N 1
ATOM 7524 C CA . ASN B 1 217 ? -19.969 -11.812 -27.25 1 94.5 217 ASN B CA 1
ATOM 7525 C C . ASN B 1 217 ? -18.672 -12.289 -27.906 1 94.5 217 ASN B C 1
ATOM 7527 O O . ASN B 1 217 ? -18.156 -13.352 -27.562 1 94.5 217 ASN B O 1
ATOM 7531 N N . LEU B 1 218 ? -18.219 -11.539 -28.812 1 96.31 218 LEU B N 1
ATOM 7532 C CA . LEU B 1 218 ? -16.984 -11.906 -29.484 1 96.31 218 LEU B CA 1
ATOM 7533 C C . LEU B 1 218 ? -15.797 -11.812 -28.531 1 96.31 218 LEU B C 1
ATOM 7535 O O . LEU B 1 218 ? -14.859 -12.602 -28.625 1 96.31 218 LEU B O 1
ATOM 7539 N N . VAL B 1 219 ? -15.797 -10.836 -27.625 1 95.56 219 VAL B N 1
ATOM 7540 C CA . VAL B 1 219 ? -14.734 -10.719 -26.625 1 95.56 219 VAL B CA 1
ATOM 7541 C C . VAL B 1 219 ? -14.75 -11.938 -25.703 1 95.56 219 VAL B C 1
ATOM 7543 O O . VAL B 1 219 ? -13.695 -12.477 -25.375 1 95.56 219 VAL B O 1
ATOM 7546 N N . VAL B 1 220 ? -15.945 -12.352 -25.25 1 95.44 220 VAL B N 1
ATOM 7547 C CA . VAL B 1 220 ? -16.078 -13.531 -24.406 1 95.44 220 VAL B CA 1
ATOM 7548 C C . VAL B 1 220 ? -15.492 -14.75 -25.109 1 95.44 220 VAL B C 1
ATOM 7550 O O . VAL B 1 220 ? -14.734 -15.516 -24.516 1 95.44 220 VAL B O 1
ATOM 7553 N N . ALA B 1 221 ? -15.828 -14.898 -26.375 1 97 221 ALA B N 1
ATOM 7554 C CA . ALA B 1 221 ? -15.312 -16.016 -27.156 1 97 221 ALA B CA 1
ATOM 7555 C C . ALA B 1 221 ? -13.789 -15.93 -27.297 1 97 221 ALA B C 1
ATOM 7557 O O . ALA B 1 221 ? -13.102 -16.953 -27.281 1 97 221 ALA B O 1
ATOM 7558 N N . TYR B 1 222 ? -13.328 -14.719 -27.516 1 97.38 222 TYR B N 1
ATOM 7559 C CA . TYR B 1 222 ? -11.898 -14.5 -27.641 1 97.38 222 TYR B CA 1
ATOM 7560 C C . TYR B 1 222 ? -11.156 -14.961 -26.391 1 97.38 222 TYR B C 1
ATOM 7562 O O . TYR B 1 222 ? -10.07 -15.539 -26.484 1 97.38 222 TYR B O 1
ATOM 7570 N N . HIS B 1 223 ? -11.688 -14.75 -25.25 1 96.19 223 HIS B N 1
ATOM 7571 C CA . HIS B 1 223 ? -11.07 -15.164 -24 1 96.19 223 HIS B CA 1
ATOM 7572 C C . HIS B 1 223 ? -11 -16.688 -23.891 1 96.19 223 HIS B C 1
ATOM 7574 O O . HIS B 1 223 ? -10.023 -17.234 -23.375 1 96.19 223 HIS B O 1
ATOM 7580 N N . ASP B 1 224 ? -11.984 -17.359 -24.281 1 95.88 224 ASP B N 1
ATOM 7581 C CA . ASP B 1 224 ? -11.953 -18.812 -24.297 1 95.88 224 ASP B CA 1
ATOM 7582 C C . ASP B 1 224 ? -10.93 -19.328 -25.312 1 95.88 224 ASP B C 1
ATOM 7584 O O . ASP B 1 224 ? -10.203 -20.281 -25.016 1 95.88 224 ASP B O 1
ATOM 7588 N N . PHE B 1 225 ? -10.867 -18.734 -26.438 1 97.31 225 PHE B N 1
ATOM 7589 C CA . PHE B 1 225 ? -9.914 -19.078 -27.484 1 97.31 225 PHE B CA 1
ATOM 7590 C C . PHE B 1 225 ? -8.484 -18.922 -26.984 1 97.31 225 PHE B C 1
ATOM 7592 O O . PHE B 1 225 ? -7.652 -19.812 -27.172 1 97.31 225 PHE B O 1
ATOM 7599 N N . ILE B 1 226 ? -8.211 -17.75 -26.391 1 97.19 226 ILE B N 1
ATOM 7600 C CA . ILE B 1 226 ? -6.836 -17.422 -26.016 1 97.19 226 ILE B CA 1
ATOM 7601 C C . ILE B 1 226 ? -6.32 -18.438 -25 1 97.19 226 ILE B C 1
ATOM 7603 O O . ILE B 1 226 ? -5.129 -18.766 -24.984 1 97.19 226 ILE B O 1
ATOM 7607 N N . ARG B 1 227 ? -7.184 -18.984 -24.109 1 95.88 227 ARG B N 1
ATOM 7608 C CA . ARG B 1 227 ? -6.785 -20.047 -23.172 1 95.88 227 ARG B CA 1
ATOM 7609 C C . ARG B 1 227 ? -6.293 -21.281 -23.922 1 95.88 227 ARG B C 1
ATOM 7611 O O . ARG B 1 227 ? -5.277 -21.875 -23.547 1 95.88 227 ARG B O 1
ATOM 7618 N N . GLU B 1 228 ? -7.008 -21.656 -24.906 1 96.19 228 GLU B N 1
ATOM 7619 C CA . GLU B 1 228 ? -6.613 -22.797 -25.734 1 96.19 228 GLU B CA 1
ATOM 7620 C C . GLU B 1 228 ? -5.34 -22.484 -26.516 1 96.19 228 GLU B C 1
ATOM 7622 O O . GLU B 1 228 ? -4.488 -23.359 -26.688 1 96.19 228 GLU B O 1
ATOM 7627 N N . TYR B 1 229 ? -5.363 -21.25 -26.984 1 97.81 229 TYR B N 1
ATOM 7628 C CA . TYR B 1 229 ? -4.207 -20.766 -27.734 1 97.81 229 TYR B CA 1
ATOM 7629 C C . TYR B 1 229 ? -2.932 -20.891 -26.906 1 97.81 229 TYR B C 1
ATOM 7631 O O . TYR B 1 229 ? -1.926 -21.422 -27.391 1 97.81 229 TYR B O 1
ATOM 7639 N N . TYR B 1 230 ? -2.879 -20.5 -25.656 1 97.62 230 TYR B N 1
ATOM 7640 C CA . TYR B 1 230 ? -1.729 -20.609 -24.766 1 97.62 230 TYR B CA 1
ATOM 7641 C C . TYR B 1 230 ? -1.405 -22.062 -24.453 1 97.62 230 TYR B C 1
ATOM 7643 O O . TYR B 1 230 ? -0.234 -22.438 -24.391 1 97.62 230 TYR B O 1
ATOM 7651 N N . ALA B 1 231 ? -2.445 -22.875 -24.219 1 96.75 231 ALA B N 1
ATOM 7652 C CA . ALA B 1 231 ? -2.24 -24.297 -23.953 1 96.75 231 ALA B CA 1
ATOM 7653 C C . ALA B 1 231 ? -1.557 -24.984 -25.141 1 96.75 231 ALA B C 1
ATOM 7655 O O . ALA B 1 231 ? -0.652 -25.797 -24.953 1 96.75 231 ALA B O 1
ATOM 7656 N N . GLU B 1 232 ? -2.027 -24.625 -26.328 1 97.5 232 GLU B N 1
ATOM 7657 C CA . GLU B 1 232 ? -1.422 -25.188 -27.531 1 97.5 232 GLU B CA 1
ATOM 7658 C C . GLU B 1 232 ? 0.044 -24.781 -27.656 1 97.5 232 GLU B C 1
ATOM 7660 O O . GLU B 1 232 ? 0.893 -25.594 -28 1 97.5 232 GLU B O 1
ATOM 7665 N N . TYR B 1 233 ? 0.285 -23.531 -27.438 1 97.81 233 TYR B N 1
ATOM 7666 C CA . TYR B 1 233 ? 1.654 -23.031 -27.469 1 97.81 233 TYR B CA 1
ATOM 7667 C C . TYR B 1 233 ? 2.549 -23.828 -26.531 1 97.81 233 TYR B C 1
ATOM 7669 O O . TYR B 1 233 ? 3.609 -24.312 -26.922 1 97.81 233 TYR B O 1
ATOM 7677 N N . LEU B 1 234 ? 2.172 -24.062 -25.312 1 97.38 234 LEU B N 1
ATOM 7678 C CA . LEU B 1 234 ? 2.941 -24.766 -24.297 1 97.38 234 LEU B CA 1
ATOM 7679 C C . LEU B 1 234 ? 3.113 -26.234 -24.672 1 97.38 234 LEU B C 1
ATOM 7681 O O . LEU B 1 234 ? 4.168 -26.828 -24.422 1 97.38 234 LEU B O 1
ATOM 7685 N N . CYS B 1 235 ? 2.092 -26.781 -25.25 1 96.5 235 CYS B N 1
ATOM 7686 C CA . CYS B 1 235 ? 2.189 -28.141 -25.734 1 96.5 235 CYS B CA 1
ATOM 7687 C C . CYS B 1 235 ? 3.256 -28.266 -26.828 1 96.5 235 CYS B C 1
ATOM 7689 O O . CYS B 1 235 ? 4.02 -29.234 -26.844 1 96.5 235 CYS B O 1
ATOM 7691 N N . ASN B 1 236 ? 3.264 -27.281 -27.703 1 97.31 236 ASN B N 1
ATOM 7692 C CA . ASN B 1 236 ? 4.289 -27.266 -28.734 1 97.31 236 ASN B CA 1
ATOM 7693 C C . ASN B 1 236 ? 5.691 -27.219 -28.141 1 97.31 236 ASN B C 1
ATOM 7695 O O . ASN B 1 236 ? 6.586 -27.938 -28.578 1 97.31 236 ASN B O 1
ATOM 7699 N N . LEU B 1 237 ? 5.902 -26.391 -27.172 1 97.62 237 LEU B N 1
ATOM 7700 C CA . LEU B 1 237 ? 7.215 -26.281 -26.547 1 97.62 237 LEU B CA 1
ATOM 7701 C C . LEU B 1 237 ? 7.617 -27.594 -25.891 1 97.62 237 LEU B C 1
ATOM 7703 O O . LEU B 1 237 ? 8.766 -28.031 -26 1 97.62 237 LEU B O 1
ATOM 7707 N N . ARG B 1 238 ? 6.707 -28.219 -25.188 1 96.25 238 ARG B N 1
ATOM 7708 C CA . ARG B 1 238 ? 6.973 -29.531 -24.594 1 96.25 238 ARG B CA 1
ATOM 7709 C C . ARG B 1 238 ? 7.352 -30.547 -25.656 1 96.25 238 ARG B C 1
ATOM 7711 O O . ARG B 1 238 ? 8.266 -31.359 -25.469 1 96.25 238 ARG B O 1
ATOM 7718 N N . LYS B 1 239 ? 6.641 -30.531 -26.75 1 96.44 239 LYS B N 1
ATOM 7719 C CA . LYS B 1 239 ? 6.918 -31.438 -27.859 1 96.44 239 LYS B CA 1
ATOM 7720 C C . LYS B 1 239 ? 8.32 -31.219 -28.422 1 96.44 239 LYS B C 1
ATOM 7722 O O . LYS B 1 239 ? 9.023 -32.156 -28.75 1 96.44 239 LYS B O 1
ATOM 7727 N N . PHE B 1 240 ? 8.664 -29.922 -28.531 1 98.12 240 PHE B N 1
ATOM 7728 C CA . PHE B 1 240 ? 10.008 -29.625 -29.016 1 98.12 240 PHE B CA 1
ATOM 7729 C C . PHE B 1 240 ? 11.055 -30.281 -28.109 1 98.12 240 PHE B C 1
ATOM 7731 O O . PHE B 1 240 ? 12.062 -30.797 -28.609 1 98.12 240 PHE B O 1
ATOM 7738 N N . LEU B 1 241 ? 10.852 -30.234 -26.797 1 96.62 241 LEU B N 1
ATOM 7739 C CA . LEU B 1 241 ? 11.758 -30.859 -25.844 1 96.62 241 LEU B CA 1
ATOM 7740 C C . LEU B 1 241 ? 11.75 -32.375 -26 1 96.62 241 LEU B C 1
ATOM 7742 O O . LEU B 1 241 ? 12.812 -33 -26.062 1 96.62 241 LEU B O 1
ATOM 7746 N N . SER B 1 242 ? 10.555 -32.969 -26.109 1 95.81 242 SER B N 1
ATOM 7747 C CA . SER B 1 242 ? 10.414 -34.406 -26.203 1 95.81 242 SER B CA 1
ATOM 7748 C C . SER B 1 242 ? 11.016 -34.938 -27.5 1 95.81 242 SER B C 1
ATOM 7750 O O . SER B 1 242 ? 11.57 -36.031 -27.531 1 95.81 242 SER B O 1
ATOM 7752 N N . ASP B 1 243 ? 10.836 -34.156 -28.547 1 97.56 243 ASP B N 1
ATOM 7753 C CA . ASP B 1 243 ? 11.406 -34.531 -29.828 1 97.56 243 ASP B CA 1
ATOM 7754 C C . ASP B 1 243 ? 12.922 -34.656 -29.75 1 97.56 243 ASP B C 1
ATOM 7756 O O . ASP B 1 243 ? 13.531 -35.406 -30.516 1 97.56 243 ASP B O 1
ATOM 7760 N N . GLU B 1 244 ? 13.461 -33.938 -28.844 1 97.5 244 GLU B N 1
ATOM 7761 C CA . GLU B 1 244 ? 14.906 -33.969 -28.656 1 97.5 244 GLU B CA 1
ATOM 7762 C C . GLU B 1 244 ? 15.297 -35 -27.609 1 97.5 244 GLU B C 1
ATOM 7764 O O . GLU B 1 244 ? 16.453 -35.094 -27.203 1 97.5 244 GLU B O 1
ATOM 7769 N N . GLY B 1 245 ? 14.406 -35.719 -27.047 1 95.81 245 GLY B N 1
ATOM 7770 C CA . GLY B 1 245 ? 14.664 -36.812 -26.125 1 95.81 245 GLY B CA 1
ATOM 7771 C C . GLY B 1 245 ? 14.617 -36.375 -24.672 1 95.81 245 GLY B C 1
ATOM 7772 O O . GLY B 1 245 ? 15.047 -37.125 -23.781 1 95.81 245 GLY B O 1
ATOM 7773 N N . ILE B 1 246 ? 14.164 -35.25 -24.359 1 95.69 246 ILE B N 1
ATOM 7774 C CA . ILE B 1 246 ? 14.039 -34.75 -22.984 1 95.69 246 ILE B CA 1
ATOM 7775 C C . ILE B 1 246 ? 12.609 -34.969 -22.484 1 95.69 246 ILE B C 1
ATOM 7777 O O . ILE B 1 246 ? 11.672 -34.375 -23 1 95.69 246 ILE B O 1
ATOM 7781 N N . ASN B 1 247 ? 12.43 -35.781 -21.453 1 92.31 247 ASN B N 1
ATOM 7782 C CA . ASN B 1 247 ? 11.086 -36.156 -21 1 92.31 247 ASN B CA 1
ATOM 7783 C C . ASN B 1 247 ? 10.906 -35.875 -19.516 1 92.31 247 ASN B C 1
ATOM 7785 O O . ASN B 1 247 ? 9.992 -36.406 -18.891 1 92.31 247 ASN B O 1
ATOM 7789 N N . VAL B 1 248 ? 11.711 -35.062 -18.922 1 94.25 248 VAL B N 1
ATOM 7790 C CA . VAL B 1 248 ? 11.539 -34.656 -17.531 1 94.25 248 VAL B CA 1
ATOM 7791 C C . VAL B 1 248 ? 10.289 -33.812 -17.391 1 94.25 248 VAL B C 1
ATOM 7793 O O . VAL B 1 248 ? 9.773 -33.281 -18.375 1 94.25 248 VAL B O 1
ATOM 7796 N N . PRO B 1 249 ? 9.734 -33.719 -16.141 1 94.38 249 PRO B N 1
ATOM 7797 C CA . PRO B 1 249 ? 8.586 -32.812 -15.938 1 94.38 249 PRO B CA 1
ATOM 7798 C C . PRO B 1 249 ? 8.859 -31.391 -16.375 1 94.38 249 PRO B C 1
ATOM 7800 O O . PRO B 1 249 ? 9.984 -30.906 -16.25 1 94.38 249 PRO B O 1
ATOM 7803 N N . VAL B 1 250 ? 7.805 -30.719 -16.875 1 95.56 250 VAL B N 1
ATOM 7804 C CA . VAL B 1 250 ? 7.941 -29.344 -17.312 1 95.56 250 VAL B CA 1
ATOM 7805 C C . VAL B 1 250 ? 7.133 -28.422 -16.406 1 95.56 250 VAL B C 1
ATOM 7807 O O . VAL B 1 250 ? 6.055 -28.797 -15.93 1 95.56 250 VAL B O 1
ATOM 7810 N N . ILE B 1 251 ? 7.691 -27.266 -16.125 1 96.12 251 ILE B N 1
ATOM 7811 C CA . ILE B 1 251 ? 7.051 -26.266 -15.281 1 96.12 251 ILE B CA 1
ATOM 7812 C C . ILE B 1 251 ? 6.398 -25.188 -16.141 1 96.12 251 ILE B C 1
ATOM 7814 O O . ILE B 1 251 ? 7.008 -24.703 -17.109 1 96.12 251 ILE B O 1
ATOM 7818 N N . VAL B 1 252 ? 5.18 -24.859 -15.883 1 96.06 252 VAL B N 1
ATOM 7819 C CA . VAL B 1 252 ? 4.496 -23.656 -16.359 1 96.06 252 VAL B CA 1
ATOM 7820 C C . VAL B 1 252 ? 4.305 -22.688 -15.203 1 96.06 252 VAL B C 1
ATOM 7822 O O . VAL B 1 252 ? 3.494 -22.922 -14.305 1 96.06 252 VAL B O 1
ATOM 7825 N N . ASN B 1 253 ? 5.059 -21.578 -15.234 1 96.31 253 ASN B N 1
ATOM 7826 C CA . ASN B 1 253 ? 4.992 -20.594 -14.156 1 96.31 253 ASN B CA 1
ATOM 7827 C C . ASN B 1 253 ? 3.875 -19.578 -14.398 1 96.31 253 ASN B C 1
ATOM 7829 O O . ASN B 1 253 ? 3.826 -18.938 -15.445 1 96.31 253 ASN B O 1
ATOM 7833 N N . ILE B 1 254 ? 2.994 -19.438 -13.453 1 96.06 254 ILE B N 1
ATOM 7834 C CA . ILE B 1 254 ? 1.815 -18.594 -13.594 1 96.06 254 ILE B CA 1
ATOM 7835 C C . ILE B 1 254 ? 2.053 -17.25 -12.891 1 96.06 254 ILE B C 1
ATOM 7837 O O . ILE B 1 254 ? 2.412 -17.219 -11.711 1 96.06 254 ILE B O 1
ATOM 7841 N N . HIS B 1 255 ? 1.833 -16.156 -13.594 1 91.88 255 HIS B N 1
ATOM 7842 C CA . HIS B 1 255 ? 2.008 -14.812 -13.078 1 91.88 255 HIS B CA 1
ATOM 7843 C C . HIS B 1 255 ? 0.791 -14.367 -12.273 1 91.88 255 HIS B C 1
ATOM 7845 O O . HIS B 1 255 ? -0.251 -15.023 -12.305 1 91.88 255 HIS B O 1
ATOM 7851 N N . GLY B 1 256 ? 0.971 -13.164 -11.461 1 80.94 256 GLY B N 1
ATOM 7852 C CA . GLY B 1 256 ? -0.299 -12.578 -11.062 1 80.94 256 GLY B CA 1
ATOM 7853 C C . GLY B 1 256 ? -0.201 -11.75 -9.797 1 80.94 256 GLY B C 1
ATOM 7854 O O . GLY B 1 256 ? -1.039 -10.875 -9.555 1 80.94 256 GLY B O 1
ATOM 7855 N N . PHE B 1 257 ? 0.703 -11.891 -8.906 1 83.06 257 PHE B N 1
ATOM 7856 C CA . PHE B 1 257 ? 0.743 -11.078 -7.695 1 83.06 257 PHE B CA 1
ATOM 7857 C C . PHE B 1 257 ? 1.156 -9.648 -8.016 1 83.06 257 PHE B C 1
ATOM 7859 O O . PHE B 1 257 ? 1.982 -9.414 -8.906 1 83.06 257 PHE B O 1
ATOM 7866 N N . ASP B 1 258 ? 0.381 -8.742 -7.414 1 69.62 258 ASP B N 1
ATOM 7867 C CA . ASP B 1 258 ? 0.489 -7.309 -7.688 1 69.62 258 ASP B CA 1
ATOM 7868 C C . ASP B 1 258 ? 1.828 -6.758 -7.203 1 69.6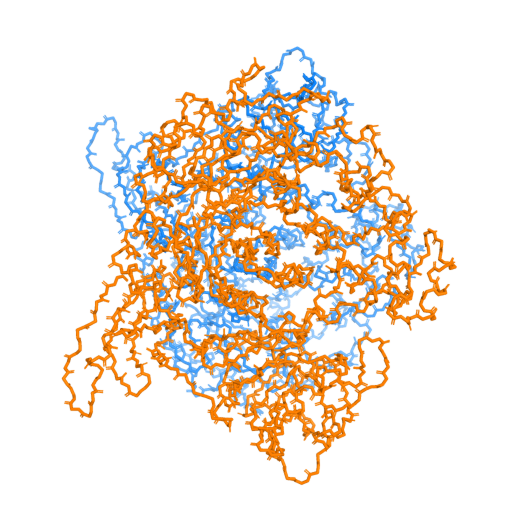2 258 ASP B C 1
ATOM 7870 O O . ASP B 1 258 ? 2.553 -7.43 -6.469 1 69.62 258 ASP B O 1
ATOM 7874 N N . MET B 1 259 ? 2.266 -5.785 -7.809 1 61.59 259 MET B N 1
ATOM 7875 C CA . MET B 1 259 ? 3.57 -5.203 -7.508 1 61.59 259 MET B CA 1
ATOM 7876 C C . MET B 1 259 ? 3.492 -4.293 -6.285 1 61.59 259 MET B C 1
ATOM 7878 O O . MET B 1 259 ? 4.258 -4.461 -5.332 1 61.59 259 MET B O 1
ATOM 7882 N N . VAL B 1 260 ? 3.184 -3.055 -6.164 1 59.72 260 VAL B N 1
ATOM 7883 C CA . VAL B 1 260 ? 3.695 -1.785 -5.656 1 59.72 260 VAL B CA 1
ATOM 7884 C C . VAL B 1 260 ? 3.137 -1.523 -4.262 1 59.72 260 VAL B C 1
ATOM 7886 O O . VAL B 1 260 ? 1.928 -1.635 -4.035 1 59.72 260 VAL B O 1
ATOM 7889 N N . GLU B 1 261 ? 3.848 -1.741 -3.121 1 67.38 261 GLU B N 1
ATOM 7890 C CA . GLU B 1 261 ? 3.662 -1.2 -1.777 1 67.38 261 GLU B CA 1
ATOM 7891 C C . GLU B 1 261 ? 4.273 -2.119 -0.723 1 67.38 261 GLU B C 1
ATOM 7893 O O . GLU B 1 261 ? 4.844 -3.158 -1.055 1 67.38 261 GLU B O 1
ATOM 7898 N N . TYR B 1 262 ? 4.281 -1.817 0.47 1 73.31 262 TYR B N 1
ATOM 7899 C CA . TYR B 1 262 ? 4.832 -2.537 1.612 1 73.31 262 TYR B CA 1
ATOM 7900 C C . TYR B 1 262 ? 4.297 -3.963 1.668 1 73.31 262 TYR B C 1
ATOM 7902 O O . TYR B 1 262 ? 5.066 -4.918 1.813 1 73.31 262 TYR B O 1
ATOM 7910 N N . ALA B 1 263 ? 3.057 -4.062 1.546 1 77.62 263 ALA B N 1
ATOM 7911 C CA . ALA B 1 263 ? 2.355 -5.34 1.466 1 77.62 263 ALA B CA 1
ATOM 7912 C C . ALA B 1 263 ? 1.598 -5.469 0.147 1 77.62 263 ALA B C 1
ATOM 7914 O O . ALA B 1 263 ? 0.683 -4.688 -0.13 1 77.62 263 ALA B O 1
ATOM 7915 N N . LYS B 1 264 ? 2.012 -6.414 -0.655 1 85.06 264 LYS B N 1
ATOM 7916 C CA . LYS B 1 264 ? 1.323 -6.652 -1.92 1 85.06 264 LYS B CA 1
ATOM 7917 C C . LYS B 1 264 ? 0.069 -7.496 -1.71 1 85.06 264 LYS B C 1
ATOM 7919 O O . LYS B 1 264 ? -0.111 -8.102 -0.649 1 85.06 264 LYS B O 1
ATOM 7924 N N . ARG B 1 265 ? -0.798 -7.453 -2.699 1 90.62 265 ARG B N 1
ATOM 7925 C CA . ARG B 1 265 ? -2.053 -8.195 -2.652 1 90.62 265 ARG B CA 1
ATOM 7926 C C . ARG B 1 265 ? -2.115 -9.242 -3.764 1 90.62 265 ARG B C 1
ATOM 7928 O O . ARG B 1 265 ? -1.508 -9.062 -4.82 1 90.62 265 ARG B O 1
ATOM 7935 N N . GLY B 1 266 ? -2.793 -10.367 -3.516 1 93.75 266 GLY B N 1
ATOM 7936 C CA . GLY B 1 266 ? -2.939 -11.445 -4.484 1 93.75 266 GLY B CA 1
ATOM 7937 C C . GLY B 1 266 ? -4.238 -11.367 -5.27 1 93.75 266 GLY B C 1
ATOM 7938 O O . GLY B 1 266 ? -4.648 -12.344 -5.895 1 93.75 266 GLY B O 1
ATOM 7939 N N . LYS B 1 267 ? -4.934 -10.188 -5.379 1 93 267 LYS B N 1
ATOM 7940 C CA . LYS B 1 267 ? -6.281 -10.047 -5.922 1 93 267 LYS B CA 1
ATOM 7941 C C . LYS B 1 267 ? -6.301 -10.352 -7.418 1 93 267 LYS B C 1
ATOM 7943 O O . LYS B 1 267 ? -7.312 -10.812 -7.949 1 93 267 LYS B O 1
ATOM 7948 N N . ARG B 1 268 ? -5.207 -10.109 -8.109 1 92.38 268 ARG B N 1
ATOM 7949 C CA . ARG B 1 268 ? -5.168 -10.273 -9.562 1 92.38 268 ARG B CA 1
ATOM 7950 C C . ARG B 1 268 ? -4.578 -11.625 -9.945 1 92.38 268 ARG B C 1
ATOM 7952 O O . ARG B 1 268 ? -4.629 -12.016 -11.117 1 92.38 268 ARG B O 1
ATOM 7959 N N . TYR B 1 269 ? -4.023 -12.414 -9.023 1 94.88 269 TYR B N 1
ATOM 7960 C CA . TYR B 1 269 ? -3.35 -13.68 -9.273 1 94.88 269 TYR B CA 1
ATOM 7961 C C . TYR B 1 269 ? -4.25 -14.633 -10.047 1 94.88 269 TYR B C 1
ATOM 7963 O O . TYR B 1 269 ? -3.799 -15.305 -10.977 1 94.88 269 TYR B O 1
ATOM 7971 N N . PRO B 1 270 ? -5.566 -14.633 -9.781 1 96.5 270 PRO B N 1
ATOM 7972 C CA . PRO B 1 270 ? -6.422 -15.594 -10.477 1 96.5 270 PRO B CA 1
ATOM 7973 C C . PRO B 1 270 ? -6.508 -15.328 -11.977 1 96.5 270 PRO B C 1
ATOM 7975 O O . PRO B 1 270 ? -6.914 -16.203 -12.742 1 96.5 270 PRO B O 1
ATOM 7978 N N . ILE B 1 271 ? -6.184 -14.148 -12.406 1 95.62 271 ILE B N 1
ATOM 7979 C CA . ILE B 1 271 ? -6.215 -13.836 -13.828 1 95.62 271 ILE B CA 1
ATOM 7980 C C . ILE B 1 271 ? -5.219 -14.727 -14.57 1 95.62 271 ILE B C 1
ATOM 7982 O O . ILE B 1 271 ? -5.547 -15.305 -15.609 1 95.62 271 ILE B O 1
ATOM 7986 N N . GLY B 1 272 ? -3.996 -14.859 -13.992 1 96.5 272 GLY B N 1
ATOM 7987 C CA . GLY B 1 272 ? -3.018 -15.75 -14.594 1 96.5 272 GLY B CA 1
ATOM 7988 C C . GLY B 1 272 ? -3.461 -17.203 -14.602 1 96.5 272 GLY B C 1
ATOM 7989 O O . GLY B 1 272 ? -3.242 -17.906 -15.586 1 96.5 272 GLY B O 1
ATOM 7990 N N . VAL B 1 273 ? -4.105 -17.609 -13.547 1 96.88 273 VAL B N 1
ATOM 7991 C CA . VAL B 1 273 ? -4.598 -18.984 -13.469 1 96.88 273 VAL B CA 1
ATOM 7992 C C . VAL B 1 273 ? -5.676 -19.203 -14.523 1 96.88 273 VAL B C 1
ATOM 7994 O O . VAL B 1 273 ? -5.684 -20.234 -15.203 1 96.88 273 VAL B O 1
ATOM 7997 N N . SER B 1 274 ? -6.539 -18.219 -14.648 1 96.56 274 SER B N 1
ATOM 7998 C CA . SER B 1 274 ? -7.609 -18.312 -15.633 1 96.56 274 SER B CA 1
ATOM 7999 C C . SER B 1 274 ? -7.051 -18.438 -17.047 1 96.56 274 SER B C 1
ATOM 8001 O O . SER B 1 274 ? -7.637 -19.125 -17.891 1 96.56 274 SER B O 1
ATOM 8003 N N . GLN B 1 275 ? -5.945 -17.859 -17.266 1 96.12 275 GLN B N 1
ATOM 8004 C CA . GLN B 1 275 ? -5.336 -17.875 -18.594 1 96.12 275 GLN B CA 1
ATOM 8005 C C . GLN B 1 275 ? -4.715 -19.219 -18.906 1 96.12 275 GLN B C 1
ATOM 8007 O O . GLN B 1 275 ? -4.703 -19.656 -20.062 1 96.12 275 GLN B O 1
ATOM 8012 N N . LEU B 1 276 ? -4.227 -19.984 -17.844 1 96.62 276 LEU B N 1
ATOM 8013 C CA . LEU B 1 276 ? -3.266 -21.047 -18.172 1 96.62 276 LEU B CA 1
ATOM 8014 C C . LEU B 1 276 ? -3.729 -22.391 -17.641 1 96.62 276 LEU B C 1
ATOM 8016 O O . LEU B 1 276 ? -3.07 -23.406 -17.859 1 96.62 276 LEU B O 1
ATOM 8020 N N . TYR B 1 277 ? -4.867 -22.453 -16.969 1 94.12 277 TYR B N 1
ATOM 8021 C CA . TYR B 1 277 ? -5.258 -23.672 -16.266 1 94.12 277 TYR B CA 1
ATOM 8022 C C . TYR B 1 277 ? -5.473 -24.812 -17.25 1 94.12 277 TYR B C 1
ATOM 8024 O O . TYR B 1 277 ? -5.391 -25.984 -16.875 1 94.12 277 TYR B O 1
ATOM 8032 N N . ARG B 1 278 ? -5.641 -24.547 -18.547 1 92.81 278 ARG B N 1
ATOM 8033 C CA . ARG B 1 278 ? -5.883 -25.594 -19.531 1 92.81 278 ARG B CA 1
ATOM 8034 C C . ARG B 1 278 ? -4.586 -26.312 -19.906 1 92.81 278 ARG B C 1
ATOM 8036 O O . ARG B 1 278 ? -4.613 -27.359 -20.547 1 92.81 278 ARG B O 1
ATOM 8043 N N . ALA B 1 279 ? -3.514 -25.766 -19.5 1 90.81 279 ALA B N 1
ATOM 8044 C CA . ALA B 1 279 ? -2.223 -26.375 -19.797 1 90.81 279 ALA B CA 1
ATOM 8045 C C . ALA B 1 279 ? -1.974 -27.594 -18.906 1 90.81 279 ALA B C 1
ATOM 8047 O O . ALA B 1 279 ? -1.093 -28.406 -19.188 1 90.81 279 ALA B O 1
ATOM 8048 N N . SER B 1 280 ? -2.697 -27.797 -17.859 1 80.75 280 SER B N 1
ATOM 8049 C CA . SER B 1 280 ? -2.43 -28.797 -16.828 1 80.75 280 SER B CA 1
ATOM 8050 C C . SER B 1 280 ? -2.971 -30.156 -17.219 1 80.75 280 SER B C 1
ATOM 8052 O O . SER B 1 280 ? -3.277 -30.984 -16.359 1 80.75 280 SER B O 1
ATOM 8054 N N . THR B 1 281 ? -2.955 -30.625 -18.406 1 71.06 281 THR B N 1
ATOM 8055 C CA . THR B 1 281 ? -3.65 -31.859 -18.75 1 71.06 281 THR B CA 1
ATOM 8056 C C . THR B 1 281 ? -2.723 -33.062 -18.625 1 71.06 281 THR B C 1
ATOM 8058 O O . THR B 1 281 ? -3.182 -34.188 -18.422 1 71.06 281 THR B O 1
ATOM 8061 N N . ASP B 1 282 ? -1.542 -32.75 -18.5 1 80.12 282 ASP B N 1
ATOM 8062 C CA . ASP B 1 282 ? -0.549 -33.812 -18.422 1 80.12 282 ASP B CA 1
ATOM 8063 C C . ASP B 1 282 ? 0.144 -33.812 -17.047 1 80.12 282 ASP B C 1
ATOM 8065 O O . ASP B 1 282 ? 0.417 -32.719 -16.5 1 80.12 282 ASP B O 1
ATOM 8069 N N . LYS B 1 283 ? 0.369 -35.062 -16.5 1 81.5 283 LYS B N 1
ATOM 8070 C CA . LYS B 1 283 ? 0.99 -35.188 -15.18 1 81.5 283 LYS B CA 1
ATOM 8071 C C . LYS B 1 283 ? 2.395 -34.594 -15.18 1 81.5 283 LYS B C 1
ATOM 8073 O O . LYS B 1 283 ? 2.904 -34.188 -14.141 1 81.5 283 LYS B O 1
ATOM 8078 N N . ASN B 1 284 ? 2.982 -34.562 -16.344 1 86.31 284 ASN B N 1
ATOM 8079 C CA . ASN B 1 284 ? 4.355 -34.094 -16.406 1 86.31 284 ASN B CA 1
ATOM 8080 C C . ASN B 1 284 ? 4.41 -32.594 -16.609 1 86.31 284 ASN B C 1
ATOM 8082 O O . ASN B 1 284 ? 5.488 -32 -16.781 1 86.31 284 ASN B O 1
ATOM 8086 N N . VAL B 1 285 ? 3.244 -31.969 -16.562 1 91.62 285 VAL B N 1
ATOM 8087 C CA . VAL B 1 285 ? 3.162 -30.516 -16.609 1 91.62 285 VAL B CA 1
ATOM 8088 C C . VAL B 1 285 ? 2.783 -29.969 -15.234 1 91.62 285 VAL B C 1
ATOM 8090 O O . VAL B 1 285 ? 1.664 -30.188 -14.766 1 91.62 285 VAL B O 1
ATOM 8093 N N . ILE B 1 286 ? 3.688 -29.312 -14.641 1 94.44 286 ILE B N 1
ATOM 8094 C CA . ILE B 1 286 ? 3.465 -28.766 -13.305 1 94.44 286 ILE B CA 1
ATOM 8095 C C . ILE B 1 286 ? 3.086 -27.281 -13.414 1 94.44 286 ILE B C 1
ATOM 8097 O O . ILE B 1 286 ? 3.91 -26.453 -13.789 1 94.44 286 ILE B O 1
ATOM 8101 N N . LEU B 1 287 ? 1.854 -26.969 -13.07 1 95.31 287 LEU B N 1
ATOM 8102 C CA . LEU B 1 287 ? 1.504 -25.562 -12.875 1 95.31 287 LEU B CA 1
ATOM 8103 C C . LEU B 1 287 ? 2.113 -25.031 -11.586 1 95.31 287 LEU B C 1
ATOM 8105 O O . LEU B 1 287 ? 2.006 -25.656 -10.531 1 95.31 287 LEU B O 1
ATOM 8109 N N . SER B 1 288 ? 2.814 -23.984 -11.68 1 95.31 288 SER B N 1
ATOM 8110 C CA . SER B 1 288 ? 3.457 -23.375 -10.508 1 95.31 288 SER B CA 1
ATOM 8111 C C . SER B 1 288 ? 3.061 -21.922 -10.352 1 95.31 288 SER B C 1
ATOM 8113 O O . SER B 1 288 ? 2.689 -21.266 -11.328 1 95.31 288 SER B O 1
ATOM 8115 N N . GLY B 1 289 ? 3.039 -21.469 -9.109 1 92.19 289 GLY B N 1
ATOM 8116 C CA . GLY B 1 289 ? 2.65 -20.094 -8.844 1 92.19 289 GLY B CA 1
ATOM 8117 C C . GLY B 1 289 ? 3.836 -19.156 -8.688 1 92.19 289 GLY B C 1
ATOM 8118 O O . GLY B 1 289 ? 4.891 -19.562 -8.195 1 92.19 289 GLY B O 1
ATOM 8119 N N . ASP B 1 290 ? 3.686 -17.891 -9.078 1 93 290 ASP B N 1
ATOM 8120 C CA . ASP B 1 290 ? 4.574 -16.766 -8.805 1 93 290 ASP B CA 1
ATOM 8121 C C . ASP B 1 290 ? 4.086 -15.961 -7.598 1 93 290 ASP B C 1
ATOM 8123 O O . ASP B 1 290 ? 3.176 -15.141 -7.715 1 93 290 ASP B O 1
ATOM 8127 N N . TYR B 1 291 ? 4.699 -16.219 -6.418 1 93.19 291 TYR B N 1
ATOM 8128 C CA . TYR B 1 291 ? 4.199 -15.609 -5.184 1 93.19 291 TYR B CA 1
ATOM 8129 C C . TYR B 1 291 ? 5.121 -14.484 -4.715 1 93.19 291 TYR B C 1
ATOM 8131 O O . TYR B 1 291 ? 6.188 -14.742 -4.152 1 93.19 291 TYR B O 1
ATOM 8139 N N . TYR B 1 292 ? 4.746 -13.25 -4.961 1 91.31 292 TYR B N 1
ATOM 8140 C CA . TYR B 1 292 ? 5.387 -12.047 -4.445 1 91.31 292 TYR B CA 1
ATOM 8141 C C . TYR B 1 292 ? 4.422 -11.242 -3.582 1 91.31 292 TYR B C 1
ATOM 8143 O O . TYR B 1 292 ? 3.631 -10.453 -4.098 1 91.31 292 TYR B O 1
ATOM 8151 N N . ILE B 1 293 ? 4.516 -11.336 -2.322 1 90.94 293 ILE B N 1
ATOM 8152 C CA . ILE B 1 293 ? 3.508 -10.719 -1.466 1 90.94 293 ILE B CA 1
ATOM 8153 C C . ILE B 1 293 ? 4.109 -9.508 -0.747 1 90.94 293 ILE B C 1
ATOM 8155 O O . ILE B 1 293 ? 3.408 -8.797 -0.023 1 90.94 293 ILE B O 1
ATOM 8159 N N . GLY B 1 294 ? 5.398 -9.156 -1.059 1 92.62 294 GLY B N 1
ATOM 8160 C CA . GLY B 1 294 ? 6.074 -8.188 -0.21 1 92.62 294 GLY B CA 1
ATOM 8161 C C . GLY B 1 294 ? 6.234 -8.664 1.222 1 92.62 294 GLY B C 1
ATOM 8162 O O . GLY B 1 294 ? 6.723 -9.766 1.465 1 92.62 294 GLY B O 1
ATOM 8163 N N . ASN B 1 295 ? 5.938 -7.855 2.1 1 94.56 295 ASN B N 1
ATOM 8164 C CA . ASN B 1 295 ? 5.941 -8.289 3.492 1 94.56 295 ASN B CA 1
ATOM 8165 C C . ASN B 1 295 ? 4.578 -8.836 3.91 1 94.56 295 ASN B C 1
ATOM 8167 O O . ASN B 1 295 ? 3.541 -8.273 3.551 1 94.56 295 ASN B O 1
ATOM 8171 N N . ILE B 1 296 ? 4.578 -9.945 4.586 1 95.81 296 ILE B N 1
ATOM 8172 C CA . ILE B 1 296 ? 3.334 -10.586 4.992 1 95.81 296 ILE B CA 1
ATOM 8173 C C . ILE B 1 296 ? 2.795 -9.922 6.258 1 95.81 296 ILE B C 1
ATOM 8175 O O . ILE B 1 296 ? 3.521 -9.766 7.242 1 95.81 296 ILE B O 1
ATOM 8179 N N . VAL B 1 297 ? 1.585 -9.461 6.211 1 94.81 297 VAL B N 1
ATOM 8180 C CA . VAL B 1 297 ? 0.914 -8.789 7.316 1 94.81 297 VAL B CA 1
ATOM 8181 C C . VAL B 1 297 ? -0.536 -9.258 7.406 1 94.81 297 VAL B C 1
ATOM 8183 O O . VAL B 1 297 ? -0.971 -10.102 6.617 1 94.81 297 VAL B O 1
ATOM 8186 N N . HIS B 1 298 ? -1.241 -8.766 8.383 1 94.69 298 HIS B N 1
ATOM 8187 C CA . HIS B 1 298 ? -2.635 -9.125 8.625 1 94.69 298 HIS B CA 1
ATOM 8188 C C . HIS B 1 298 ? -3.494 -8.867 7.395 1 94.69 298 HIS B C 1
ATOM 8190 O O . HIS B 1 298 ? -4.453 -9.594 7.137 1 94.69 298 HIS B O 1
ATOM 8196 N N . GLU B 1 299 ? -3.121 -7.949 6.578 1 92.31 299 GLU B N 1
ATOM 8197 C CA . GLU B 1 299 ? -3.934 -7.457 5.469 1 92.31 299 GLU B CA 1
ATOM 8198 C C . GLU B 1 299 ? -3.852 -8.398 4.266 1 92.31 299 GLU B C 1
ATOM 8200 O O . GLU B 1 299 ? -4.785 -8.469 3.467 1 92.31 299 GLU B O 1
ATOM 8205 N N . ASN B 1 300 ? -2.717 -9.18 4.156 1 93.94 300 ASN B N 1
ATOM 8206 C CA . ASN B 1 300 ? -2.527 -9.844 2.869 1 93.94 300 ASN B CA 1
ATOM 8207 C C . ASN B 1 300 ? -2.256 -11.336 3.041 1 93.94 300 ASN B C 1
ATOM 8209 O O . ASN B 1 300 ? -2.139 -12.062 2.055 1 93.94 300 ASN B O 1
ATOM 8213 N N . PHE B 1 301 ? -2.207 -11.875 4.277 1 96.69 301 PHE B N 1
ATOM 8214 C CA . PHE B 1 301 ? -1.87 -13.273 4.496 1 96.69 301 PHE B CA 1
ATOM 8215 C C . PHE B 1 301 ? -2.881 -14.188 3.812 1 96.69 301 PHE B C 1
ATOM 8217 O O . PHE B 1 301 ? -2.512 -15.219 3.248 1 96.69 301 PHE B O 1
ATOM 8224 N N . SER B 1 302 ? -4.172 -13.805 3.865 1 96.94 302 SER B N 1
ATOM 8225 C CA . SER B 1 302 ? -5.246 -14.641 3.346 1 96.94 302 SER B CA 1
ATOM 8226 C C . SER B 1 302 ? -5.164 -14.773 1.829 1 96.94 302 SER B C 1
ATOM 8228 O O . SER B 1 302 ? -5.68 -15.734 1.255 1 96.94 302 SER B O 1
ATOM 8230 N N . ASP B 1 303 ? -4.555 -13.797 1.169 1 96.19 303 ASP B N 1
ATOM 8231 C CA . ASP B 1 303 ? -4.391 -13.859 -0.281 1 96.19 303 ASP B CA 1
ATOM 8232 C C . ASP B 1 303 ? -3.59 -15.094 -0.692 1 96.19 303 ASP B C 1
ATOM 8234 O O . ASP B 1 303 ? -3.846 -15.68 -1.743 1 96.19 303 ASP B O 1
ATOM 8238 N N . LEU B 1 304 ? -2.615 -15.5 0.112 1 96.69 304 LEU B N 1
ATOM 8239 C CA . LEU B 1 304 ? -1.803 -16.672 -0.166 1 96.69 304 LEU B CA 1
ATOM 8240 C C . LEU B 1 304 ? -2.633 -17.953 -0.038 1 96.69 304 LEU B C 1
ATOM 8242 O O . LEU B 1 304 ? -2.488 -18.875 -0.844 1 96.69 304 LEU B O 1
ATOM 8246 N N . ALA B 1 305 ? -3.492 -17.969 0.969 1 97.5 305 ALA B N 1
ATOM 8247 C CA . ALA B 1 305 ? -4.371 -19.125 1.153 1 97.5 305 ALA B CA 1
ATOM 8248 C C . ALA B 1 305 ? -5.344 -19.266 -0.016 1 97.5 305 ALA B C 1
ATOM 8250 O O . ALA B 1 305 ? -5.566 -20.375 -0.514 1 97.5 305 ALA B O 1
ATOM 8251 N N . ILE B 1 306 ? -5.867 -18.141 -0.411 1 97.38 306 ILE B N 1
ATOM 8252 C CA . ILE B 1 306 ? -6.805 -18.141 -1.527 1 97.38 306 ILE B CA 1
ATOM 8253 C C . ILE B 1 306 ? -6.086 -18.547 -2.809 1 97.38 306 ILE B C 1
ATOM 8255 O O . ILE B 1 306 ? -6.605 -19.359 -3.586 1 97.38 306 ILE B O 1
ATOM 8259 N N . ALA B 1 307 ? -4.891 -18.062 -2.992 1 96.81 307 ALA B N 1
ATOM 8260 C CA . ALA B 1 307 ? -4.094 -18.438 -4.16 1 96.81 307 ALA B CA 1
ATOM 8261 C C . ALA B 1 307 ? -3.822 -19.938 -4.176 1 96.81 307 ALA B C 1
ATOM 8263 O O . ALA B 1 307 ? -3.936 -20.594 -5.223 1 96.81 307 ALA B O 1
ATOM 8264 N N . ASN B 1 308 ? -3.494 -20.484 -3.049 1 97 308 ASN B N 1
ATOM 8265 C CA . ASN B 1 308 ? -3.252 -21.922 -2.961 1 97 308 ASN B CA 1
ATOM 8266 C C . ASN B 1 308 ? -4.512 -22.734 -3.279 1 97 308 ASN B C 1
ATOM 8268 O O . ASN B 1 308 ? -4.445 -23.766 -3.953 1 97 308 ASN B O 1
ATOM 8272 N N . ALA B 1 309 ? -5.629 -22.219 -2.781 1 97.19 309 ALA B N 1
ATOM 8273 C CA . ALA B 1 309 ? -6.898 -22.891 -3.062 1 97.19 309 ALA B CA 1
ATOM 8274 C C . ALA B 1 309 ? -7.195 -22.891 -4.559 1 97.19 309 ALA B C 1
ATOM 8276 O O . ALA B 1 309 ? -7.625 -23.906 -5.109 1 97.19 309 ALA B O 1
ATOM 8277 N N . ILE B 1 310 ? -6.918 -21.812 -5.164 1 96.94 310 ILE B N 1
ATOM 8278 C CA . ILE B 1 310 ? -7.184 -21.688 -6.594 1 96.94 310 ILE B CA 1
ATOM 8279 C C . ILE B 1 310 ? -6.223 -22.578 -7.379 1 96.94 310 ILE B C 1
ATOM 8281 O O . ILE B 1 310 ? -6.633 -23.281 -8.305 1 96.94 310 ILE B O 1
ATOM 8285 N N . MET B 1 311 ? -4.977 -22.594 -7.004 1 96.25 311 MET B N 1
ATOM 8286 C CA . MET B 1 311 ? -4.008 -23.453 -7.676 1 96.25 311 MET B CA 1
ATOM 8287 C C . MET B 1 311 ? -4.379 -24.922 -7.516 1 96.25 311 MET B C 1
ATOM 8289 O O . MET B 1 311 ? -4.281 -25.703 -8.469 1 96.25 311 MET B O 1
ATOM 8293 N N . LEU B 1 312 ? -4.793 -25.281 -6.359 1 93.62 312 LEU B N 1
ATOM 8294 C CA . LEU B 1 312 ? -5.227 -26.656 -6.102 1 93.62 312 LEU B CA 1
ATOM 8295 C C . LEU B 1 312 ? -6.379 -27.047 -7.02 1 93.62 312 LEU B C 1
ATOM 8297 O O . LEU B 1 312 ? -6.461 -28.188 -7.465 1 93.62 312 LEU B O 1
ATOM 8301 N N . SER B 1 313 ? -7.203 -26.125 -7.305 1 94.19 313 SER B N 1
ATOM 8302 C CA . SER B 1 313 ? -8.422 -26.391 -8.062 1 94.19 313 SER B CA 1
ATOM 8303 C C . SER B 1 313 ? -8.109 -26.688 -9.523 1 94.19 313 SER B C 1
ATOM 8305 O O . SER B 1 313 ? -8.906 -27.328 -10.219 1 94.19 313 SER B O 1
ATOM 8307 N N . VAL B 1 314 ? -6.984 -26.25 -9.992 1 93.5 314 VAL B N 1
ATOM 8308 C CA . VAL B 1 314 ? -6.746 -26.344 -11.43 1 93.5 314 VAL B CA 1
ATOM 8309 C C . VAL B 1 314 ? -5.605 -27.328 -11.695 1 93.5 314 VAL B C 1
ATOM 8311 O O . VAL B 1 314 ? -5.375 -27.719 -12.844 1 93.5 314 VAL B O 1
ATOM 8314 N N . GLN B 1 315 ? -4.949 -27.766 -10.734 1 89.5 315 GLN B N 1
ATOM 8315 C CA . GLN B 1 315 ? -3.799 -28.641 -10.922 1 89.5 315 GLN B CA 1
ATOM 8316 C C . GLN B 1 315 ? -4.234 -30.094 -11.094 1 89.5 315 GLN B C 1
ATOM 8318 O O . GLN B 1 315 ? -5.25 -30.516 -10.539 1 89.5 315 GLN B O 1
ATOM 8323 N N . ASN B 1 316 ? -3.424 -30.797 -11.844 1 89.19 316 ASN B N 1
ATOM 8324 C CA . ASN B 1 316 ? -3.539 -32.25 -11.82 1 89.19 316 ASN B CA 1
ATOM 8325 C C . ASN B 1 316 ? -3.285 -32.812 -10.422 1 89.19 316 ASN B C 1
ATOM 8327 O O . ASN B 1 316 ? -2.312 -32.438 -9.766 1 89.19 316 ASN B O 1
ATOM 8331 N N . PRO B 1 317 ? -4.172 -33.625 -9.922 1 85.06 317 PRO B N 1
ATOM 8332 C CA . PRO B 1 317 ? -4.043 -34.094 -8.547 1 85.06 317 PRO B CA 1
ATOM 8333 C C . PRO B 1 317 ? -2.723 -34.844 -8.297 1 85.06 317 PRO B C 1
ATOM 8335 O O . PRO B 1 317 ? -2.303 -34.969 -7.145 1 85.06 317 PRO B O 1
ATOM 8338 N N . GLU B 1 318 ? -2.105 -35.312 -9.359 1 89.19 318 GLU B N 1
ATOM 8339 C CA . GLU B 1 318 ? -0.825 -36 -9.219 1 89.19 318 GLU B CA 1
ATOM 8340 C C . GLU B 1 318 ? 0.303 -35 -8.938 1 89.19 318 GLU B C 1
ATOM 8342 O O . GLU B 1 318 ? 1.357 -35.375 -8.422 1 89.19 318 GLU B O 1
ATOM 8347 N N . GLN B 1 319 ? 0.049 -33.781 -9.289 1 91.12 319 GLN B N 1
ATOM 8348 C CA . GLN B 1 319 ? 1.101 -32.781 -9.211 1 91.12 319 GLN B CA 1
ATOM 8349 C C . GLN B 1 319 ? 1.146 -32.125 -7.824 1 91.12 319 GLN B C 1
ATOM 8351 O O . GLN B 1 319 ? 0.105 -31.906 -7.211 1 91.12 319 GLN B O 1
ATOM 8356 N N . PRO B 1 320 ? 2.34 -31.906 -7.285 1 93.56 320 PRO B N 1
ATOM 8357 C CA . PRO B 1 320 ? 2.453 -31.156 -6.031 1 93.56 320 PRO B CA 1
ATOM 8358 C C . PRO B 1 320 ? 2.166 -29.656 -6.211 1 93.56 320 PRO B C 1
ATOM 8360 O O . PRO B 1 320 ? 2.414 -29.109 -7.285 1 93.56 320 PRO B O 1
ATOM 8363 N N . LEU B 1 321 ? 1.563 -29.016 -5.141 1 94.88 321 LEU B N 1
ATOM 8364 C CA . LEU B 1 321 ? 1.589 -27.547 -5.125 1 94.88 321 LEU B CA 1
ATOM 8365 C C . LEU B 1 321 ? 3.02 -27.031 -5.023 1 94.88 321 LEU B C 1
ATOM 8367 O O . LEU B 1 321 ? 3.779 -27.469 -4.152 1 94.88 321 LEU B O 1
ATOM 8371 N N . PHE B 1 322 ? 3.404 -26.203 -5.98 1 96.06 322 PHE B N 1
ATOM 8372 C CA . PHE B 1 322 ? 4.785 -25.766 -6.152 1 96.06 322 PHE B CA 1
ATOM 8373 C C . PHE B 1 322 ? 4.836 -24.328 -6.621 1 96.06 322 PHE B C 1
ATOM 8375 O O . PHE B 1 322 ? 3.924 -23.844 -7.301 1 96.06 322 PHE B O 1
ATOM 8382 N N . SER B 1 323 ? 5.785 -23.578 -6.141 1 97.12 323 SER B N 1
ATOM 8383 C CA . SER B 1 323 ? 6.059 -22.234 -6.652 1 97.12 323 SER B CA 1
ATOM 8384 C C . SER B 1 323 ? 7.453 -22.156 -7.262 1 97.12 323 SER B C 1
ATOM 8386 O O . SER B 1 323 ? 8.453 -22.328 -6.562 1 97.12 323 SER B O 1
ATOM 8388 N N . ALA B 1 324 ? 7.473 -21.875 -8.57 1 96.94 324 ALA B N 1
ATOM 8389 C CA . ALA B 1 324 ? 8.742 -21.734 -9.273 1 96.94 324 ALA B CA 1
ATOM 8390 C C . ALA B 1 324 ? 9.398 -20.391 -8.977 1 96.94 324 ALA B C 1
ATOM 8392 O O . ALA B 1 324 ? 10.609 -20.25 -9.102 1 96.94 324 ALA B O 1
ATOM 8393 N N . GLU B 1 325 ? 8.625 -19.469 -8.625 1 96.25 325 GLU B N 1
ATOM 8394 C CA . GLU B 1 325 ? 9.086 -18.156 -8.172 1 96.25 325 GLU B CA 1
ATOM 8395 C C . GLU B 1 325 ? 8.438 -17.781 -6.848 1 96.25 325 GLU B C 1
ATOM 8397 O O . GLU B 1 325 ? 7.41 -17.109 -6.828 1 96.25 325 GLU B O 1
ATOM 8402 N N . PHE B 1 326 ? 9.078 -18.172 -5.824 1 97.06 326 PHE B N 1
ATOM 8403 C CA . PHE B 1 326 ? 8.664 -17.891 -4.453 1 97.06 326 PHE B CA 1
ATOM 8404 C C . PHE B 1 326 ? 9.531 -16.797 -3.848 1 97.06 326 PHE B C 1
ATOM 8406 O O . PHE B 1 326 ? 10.75 -16.938 -3.758 1 97.06 326 PHE B O 1
ATOM 8413 N N . GLN B 1 327 ? 9.008 -15.773 -3.479 1 95.44 327 GLN B N 1
ATOM 8414 C CA . GLN B 1 327 ? 9.703 -14.547 -3.094 1 95.44 327 GLN B CA 1
ATOM 8415 C C . GLN B 1 327 ? 10.711 -14.82 -1.984 1 95.44 327 GLN B C 1
ATOM 8417 O O . GLN B 1 327 ? 10.352 -15.312 -0.914 1 95.44 327 GLN B O 1
ATOM 8422 N N . SER B 1 328 ? 11.93 -14.523 -2.203 1 96.62 328 SER B N 1
ATOM 8423 C CA . SER B 1 328 ? 12.969 -14.406 -1.186 1 96.62 328 SER B CA 1
ATOM 8424 C C . SER B 1 328 ? 13.789 -13.133 -1.374 1 96.62 328 SER B C 1
ATOM 8426 O O . SER B 1 328 ? 14.703 -12.852 -0.594 1 96.62 328 SER B O 1
ATOM 8428 N N . GLY B 1 329 ? 13.539 -12.469 -2.387 1 92.94 329 GLY B N 1
ATOM 8429 C CA . GLY B 1 329 ? 14.062 -11.156 -2.746 1 92.94 329 GLY B CA 1
ATOM 8430 C C . GLY B 1 329 ? 13.023 -10.258 -3.395 1 92.94 329 GLY B C 1
ATOM 8431 O O . GLY B 1 329 ? 11.867 -10.648 -3.545 1 92.94 329 GLY B O 1
ATOM 8432 N N . PHE B 1 330 ? 13.43 -9.086 -3.76 1 90.5 330 PHE B N 1
ATOM 8433 C CA . PHE B 1 330 ? 12.531 -8.117 -4.387 1 90.5 330 PHE B CA 1
ATOM 8434 C C . PHE B 1 330 ? 13.289 -7.219 -5.352 1 90.5 330 PHE B C 1
ATOM 8436 O O . PHE B 1 330 ? 14.438 -6.844 -5.086 1 90.5 330 PHE B O 1
ATOM 8443 N N . GLN B 1 331 ? 12.586 -6.891 -6.426 1 86.06 331 GLN B N 1
ATOM 8444 C CA . GLN B 1 331 ? 13.188 -6.18 -7.551 1 86.06 331 GLN B CA 1
ATOM 8445 C C . GLN B 1 331 ? 13.766 -4.84 -7.109 1 86.06 331 GLN B C 1
ATOM 8447 O O . GLN B 1 331 ? 14.82 -4.422 -7.602 1 86.06 331 GLN B O 1
ATOM 8452 N N . MET B 1 332 ? 13.086 -4.188 -6.25 1 88.94 332 MET B N 1
ATOM 8453 C CA . MET B 1 332 ? 13.5 -2.895 -5.711 1 88.94 332 MET B CA 1
ATOM 8454 C C . MET B 1 332 ? 13.734 -2.98 -4.207 1 88.94 332 MET B C 1
ATOM 8456 O O . MET B 1 332 ? 13.43 -4.004 -3.586 1 88.94 332 MET B O 1
ATOM 8460 N N . ASP B 1 333 ? 14.375 -1.957 -3.695 1 89.94 333 ASP B N 1
ATOM 8461 C CA . ASP B 1 333 ? 14.625 -1.93 -2.258 1 89.94 333 ASP B CA 1
ATOM 8462 C C . ASP B 1 333 ? 13.406 -1.405 -1.499 1 89.94 333 ASP B C 1
ATOM 8464 O O . ASP B 1 333 ? 13.445 -1.264 -0.275 1 89.94 333 ASP B O 1
ATOM 8468 N N . LYS B 1 334 ? 12.352 -1.111 -2.223 1 86.19 334 LYS B N 1
ATOM 8469 C CA . LYS B 1 334 ? 11.055 -0.727 -1.672 1 86.19 334 LYS B CA 1
ATOM 8470 C C . LYS B 1 334 ? 9.945 -1.628 -2.203 1 86.19 334 LYS B C 1
ATOM 8472 O O . LYS B 1 334 ? 9.617 -1.586 -3.391 1 86.19 334 LYS B O 1
ATOM 8477 N N . PRO B 1 335 ? 9.422 -2.393 -1.37 1 88.31 335 PRO B N 1
ATOM 8478 C CA . PRO B 1 335 ? 9.609 -2.396 0.082 1 88.31 335 PRO B CA 1
ATOM 8479 C C . PRO B 1 335 ? 10.906 -3.078 0.505 1 88.31 335 PRO B C 1
ATOM 8481 O O . PRO B 1 335 ? 11.406 -3.957 -0.201 1 88.31 335 PRO B O 1
ATOM 8484 N N . LYS B 1 336 ? 11.383 -2.631 1.679 1 92.75 336 LYS B N 1
ATOM 8485 C CA . LYS B 1 336 ? 12.383 -3.434 2.375 1 92.75 336 LYS B CA 1
ATOM 8486 C C . LYS B 1 336 ? 11.805 -4.773 2.814 1 92.75 336 LYS B C 1
ATOM 8488 O O . LYS B 1 336 ? 10.828 -4.816 3.568 1 92.75 336 LYS B O 1
ATOM 8493 N N . LEU B 1 337 ? 12.359 -5.812 2.346 1 94.5 337 LEU B N 1
ATOM 8494 C CA . LEU B 1 337 ? 11.867 -7.141 2.699 1 94.5 337 LEU B CA 1
ATOM 8495 C C . LEU B 1 337 ? 12.391 -7.566 4.066 1 94.5 337 LEU B C 1
ATOM 8497 O O . LEU B 1 337 ? 13.594 -7.566 4.305 1 94.5 337 LEU B O 1
ATOM 8501 N N . LEU B 1 338 ? 11.492 -7.93 4.938 1 96.25 338 LEU B N 1
ATOM 8502 C CA . LEU B 1 338 ? 11.852 -8.375 6.277 1 96.25 338 LEU B CA 1
ATOM 8503 C C . LEU B 1 338 ? 12.117 -9.875 6.301 1 96.25 338 LEU B C 1
ATOM 8505 O O . LEU B 1 338 ? 11.359 -10.648 5.703 1 96.25 338 LEU B O 1
ATOM 8509 N N . PRO B 1 339 ? 13.133 -10.344 6.961 1 96.5 339 PRO B N 1
ATOM 8510 C CA . PRO B 1 339 ? 13.461 -11.766 7 1 96.5 339 PRO B CA 1
ATOM 8511 C C . PRO B 1 339 ? 12.312 -12.625 7.523 1 96.5 339 PRO B C 1
ATOM 8513 O O . PRO B 1 339 ? 12.086 -13.727 7.023 1 96.5 339 PRO B O 1
ATOM 8516 N N . SER B 1 340 ? 11.57 -12.117 8.508 1 97.06 340 SER B N 1
ATOM 8517 C CA . SER B 1 340 ? 10.477 -12.883 9.078 1 97.06 340 SER B CA 1
ATOM 8518 C C . SER B 1 340 ? 9.398 -13.18 8.039 1 97.06 340 SER B C 1
ATOM 8520 O O . SER B 1 340 ? 8.727 -14.211 8.117 1 97.06 340 SER B O 1
ATOM 8522 N N . THR B 1 341 ? 9.234 -12.297 7.098 1 96.62 341 THR B N 1
ATOM 8523 C CA . THR B 1 341 ? 8.219 -12.477 6.066 1 96.62 341 THR B CA 1
ATOM 8524 C C . THR B 1 341 ? 8.531 -13.695 5.207 1 96.62 341 THR B C 1
ATOM 8526 O O . THR B 1 341 ? 7.621 -14.414 4.777 1 96.62 341 THR B O 1
ATOM 8529 N N . ILE B 1 342 ? 9.82 -13.945 4.93 1 97.25 342 ILE B N 1
ATOM 8530 C CA . ILE B 1 342 ? 10.219 -15.078 4.102 1 97.25 342 ILE B CA 1
ATOM 8531 C C . ILE B 1 342 ? 9.891 -16.375 4.82 1 97.25 342 ILE B C 1
ATOM 8533 O O . ILE B 1 342 ? 9.352 -17.312 4.215 1 97.25 342 ILE B O 1
ATOM 8537 N N . ASP B 1 343 ? 10.125 -16.391 6.098 1 97.56 343 ASP B N 1
ATOM 8538 C CA . ASP B 1 343 ? 9.812 -17.562 6.906 1 97.56 343 ASP B CA 1
ATOM 8539 C C . ASP B 1 343 ? 8.305 -17.797 6.977 1 97.56 343 ASP B C 1
ATOM 8541 O O . ASP B 1 343 ? 7.828 -18.906 6.691 1 97.56 343 ASP B O 1
ATOM 8545 N N . LEU B 1 344 ? 7.586 -16.75 7.32 1 98.31 344 LEU B N 1
ATOM 8546 C CA . LEU B 1 344 ? 6.152 -16.859 7.578 1 98.31 344 LEU B CA 1
ATOM 8547 C C . LEU B 1 344 ? 5.395 -17.188 6.301 1 98.31 344 LEU B C 1
ATOM 8549 O O . LEU B 1 344 ? 4.449 -17.984 6.32 1 98.31 344 LEU B O 1
ATOM 8553 N N . THR B 1 345 ? 5.785 -16.578 5.18 1 97.75 345 THR B N 1
ATOM 8554 C CA . THR B 1 345 ? 5.16 -16.891 3.9 1 97.75 345 THR B CA 1
ATOM 8555 C C . THR B 1 345 ? 5.391 -18.359 3.537 1 97.75 345 THR B C 1
ATOM 8557 O O . THR B 1 345 ? 4.48 -19.031 3.064 1 97.75 345 THR B O 1
ATOM 8560 N N . SER B 1 346 ? 6.59 -18.844 3.793 1 98.5 346 SER B N 1
ATOM 8561 C CA . SER B 1 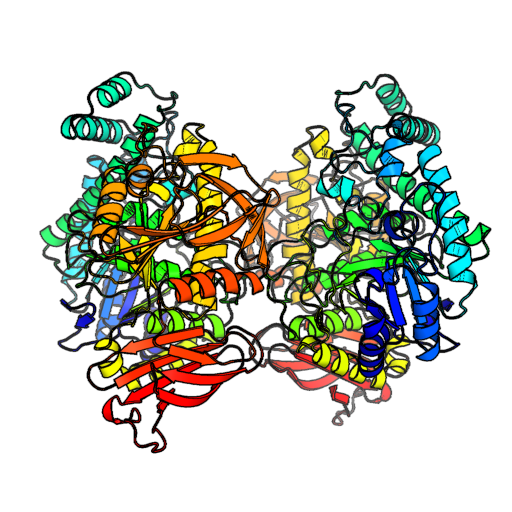346 ? 6.918 -20.234 3.512 1 98.5 346 SER B CA 1
ATOM 8562 C C . SER B 1 346 ? 6.09 -21.188 4.371 1 98.5 346 SER B C 1
ATOM 8564 O O . SER B 1 346 ? 5.473 -22.109 3.859 1 98.5 346 SER B O 1
ATOM 8566 N N . ARG B 1 347 ? 6.051 -20.906 5.645 1 98.12 347 ARG B N 1
ATOM 8567 C CA . ARG B 1 347 ? 5.324 -21.766 6.57 1 98.12 347 ARG B CA 1
ATOM 8568 C C . ARG B 1 347 ? 3.844 -21.828 6.215 1 98.12 347 ARG B C 1
ATOM 8570 O O . ARG B 1 347 ? 3.221 -22.891 6.293 1 98.12 347 ARG B O 1
ATOM 8577 N N . LEU B 1 348 ? 3.314 -20.656 5.934 1 98.5 348 LEU B N 1
ATOM 8578 C CA . LEU B 1 348 ? 1.909 -20.594 5.551 1 98.5 348 LEU B CA 1
ATOM 8579 C C . LEU B 1 348 ? 1.643 -21.484 4.344 1 98.5 348 LEU B C 1
ATOM 8581 O O . LEU B 1 348 ? 0.725 -22.312 4.367 1 98.5 348 LEU B O 1
ATOM 8585 N N . CYS B 1 349 ? 2.455 -21.391 3.305 1 98.31 349 CYS B N 1
ATOM 8586 C CA . CYS B 1 349 ? 2.227 -22.125 2.064 1 98.31 349 CYS B CA 1
ATOM 8587 C C . CYS B 1 349 ? 2.514 -23.609 2.25 1 98.31 349 CYS B C 1
ATOM 8589 O O . CYS B 1 349 ? 1.812 -24.453 1.69 1 98.31 349 CYS B O 1
ATOM 8591 N N . ILE B 1 350 ? 3.549 -23.922 3.049 1 98.38 350 ILE B N 1
ATOM 8592 C CA . ILE B 1 350 ? 3.848 -25.328 3.357 1 98.38 350 ILE B CA 1
ATOM 8593 C C . ILE B 1 350 ? 2.691 -25.938 4.145 1 98.38 350 ILE B C 1
ATOM 8595 O O . ILE B 1 350 ? 2.199 -27.016 3.797 1 98.38 350 ILE B O 1
ATOM 8599 N N . GLY B 1 351 ? 2.246 -25.219 5.172 1 98.25 351 GLY B N 1
ATOM 8600 C CA . GLY B 1 351 ? 1.115 -25.688 5.953 1 98.25 351 GLY B CA 1
ATOM 8601 C C . GLY B 1 351 ? -0.149 -25.859 5.133 1 98.25 351 GLY B C 1
ATOM 8602 O O . GLY B 1 351 ? -0.976 -26.719 5.43 1 98.25 351 GLY B O 1
ATOM 8603 N N . ASN B 1 352 ? -0.2 -25.031 4.109 1 97.69 352 ASN B N 1
ATOM 8604 C CA . ASN B 1 352 ? -1.392 -25.031 3.268 1 97.69 352 ASN B CA 1
ATOM 8605 C C . ASN B 1 352 ? -1.22 -25.953 2.061 1 97.69 352 ASN B C 1
ATOM 8607 O O . ASN B 1 352 ? -1.933 -25.828 1.065 1 97.69 352 ASN B O 1
ATOM 8611 N N . GLY B 1 353 ? -0.224 -26.797 2.068 1 96.56 353 GLY B N 1
ATOM 8612 C CA . GLY B 1 353 ? -0.235 -27.938 1.149 1 96.56 353 GLY B CA 1
ATOM 8613 C C . GLY B 1 353 ? 0.94 -27.938 0.19 1 96.56 353 GLY B C 1
ATOM 8614 O O . GLY B 1 353 ? 1.165 -28.906 -0.525 1 96.56 353 GLY B O 1
ATOM 8615 N N . MET B 1 354 ? 1.787 -26.906 0.139 1 97.38 354 MET B N 1
ATOM 8616 C CA . MET B 1 354 ? 2.912 -26.891 -0.792 1 97.38 354 MET B CA 1
ATOM 8617 C C . MET B 1 354 ? 3.938 -27.969 -0.42 1 97.38 354 MET B C 1
ATOM 8619 O O . MET B 1 354 ? 4.211 -28.188 0.761 1 97.38 354 MET B O 1
ATOM 8623 N N . ASN B 1 355 ? 4.469 -28.609 -1.449 1 97.56 355 ASN B N 1
ATOM 8624 C CA . ASN B 1 355 ? 5.484 -29.641 -1.235 1 97.56 355 ASN B CA 1
ATOM 8625 C C . ASN B 1 355 ? 6.793 -29.297 -1.932 1 97.56 355 ASN B C 1
ATOM 8627 O O . ASN B 1 355 ? 7.664 -30.156 -2.102 1 97.56 355 ASN B O 1
ATOM 8631 N N . GLY B 1 356 ? 6.949 -28.047 -2.33 1 97.56 356 GLY B N 1
ATOM 8632 C CA . GLY B 1 356 ? 8.188 -27.547 -2.912 1 97.56 356 GLY B CA 1
ATOM 8633 C C . GLY B 1 356 ? 8.203 -26.047 -3.084 1 97.56 356 GLY B C 1
ATOM 8634 O O . GLY B 1 356 ? 7.156 -25.422 -3.266 1 97.56 356 GLY B O 1
ATOM 8635 N N . ILE B 1 357 ? 9.328 -25.469 -3.041 1 98.12 357 ILE B N 1
ATOM 8636 C CA . ILE B 1 357 ? 9.523 -24.031 -3.146 1 98.12 357 ILE B CA 1
ATOM 8637 C C . ILE B 1 357 ? 10.836 -23.734 -3.869 1 98.12 357 ILE B C 1
ATOM 8639 O O . ILE B 1 357 ? 11.883 -24.281 -3.51 1 98.12 357 ILE B O 1
ATOM 8643 N N . ASN B 1 358 ? 10.75 -22.984 -4.914 1 98.56 358 ASN B N 1
ATOM 8644 C CA . ASN B 1 358 ? 11.945 -22.375 -5.473 1 98.56 358 ASN B CA 1
ATOM 8645 C C . ASN B 1 358 ? 12.062 -20.906 -5.059 1 98.56 358 ASN B C 1
ATOM 8647 O O . ASN B 1 358 ? 11.289 -20.062 -5.512 1 98.56 358 ASN B O 1
ATOM 8651 N N . TYR B 1 359 ? 13.07 -20.578 -4.195 1 98.5 359 TYR B N 1
ATOM 8652 C CA . TYR B 1 359 ? 13.25 -19.219 -3.717 1 98.5 359 TYR B CA 1
ATOM 8653 C C . TYR B 1 359 ? 13.812 -18.328 -4.812 1 98.5 359 TYR B C 1
ATOM 8655 O O . TYR B 1 359 ? 14.914 -18.562 -5.316 1 98.5 359 TYR B O 1
ATOM 8663 N N . TYR B 1 360 ? 13.062 -17.328 -5.242 1 96.31 360 TYR B N 1
ATOM 8664 C CA . TYR B 1 360 ? 13.414 -16.406 -6.312 1 96.31 360 TYR B CA 1
ATOM 8665 C C . TYR B 1 360 ? 13.461 -14.969 -5.801 1 96.31 360 TYR B C 1
ATOM 8667 O O . TYR B 1 360 ? 12.469 -14.461 -5.285 1 96.31 360 TYR B O 1
ATOM 8675 N N . LEU B 1 361 ? 14.5 -14.18 -5.875 1 95.75 361 LEU B N 1
ATOM 8676 C CA . LEU B 1 361 ? 15.859 -14.578 -6.23 1 95.75 361 LEU B CA 1
ATOM 8677 C C . LEU B 1 361 ? 16.672 -14.914 -4.984 1 95.75 361 LEU B C 1
ATOM 8679 O O . LEU B 1 361 ? 16.516 -14.266 -3.947 1 95.75 361 LEU B O 1
ATOM 8683 N N . PHE B 1 362 ? 17.484 -15.922 -5.094 1 98.44 362 PHE B N 1
ATOM 8684 C CA . PHE B 1 362 ? 18.266 -16.297 -3.918 1 98.44 362 PHE B CA 1
ATOM 8685 C C . PHE B 1 362 ? 19.656 -15.688 -3.969 1 98.44 362 PHE B C 1
ATOM 8687 O O . PHE B 1 362 ? 20.266 -15.43 -2.928 1 98.44 362 PHE B O 1
ATOM 8694 N N . VAL B 1 363 ? 20.172 -15.43 -5.156 1 98.62 363 VAL B N 1
ATOM 8695 C CA . VAL B 1 363 ? 21.5 -14.859 -5.34 1 98.62 363 VAL B CA 1
ATOM 8696 C C . VAL B 1 363 ? 21.422 -13.641 -6.254 1 98.62 363 VAL B C 1
ATOM 8698 O O . VAL B 1 363 ? 20.938 -13.734 -7.379 1 98.62 363 VAL B O 1
ATOM 8701 N N . GLY B 1 364 ? 21.969 -12.492 -5.742 1 97.12 364 GLY B N 1
ATOM 8702 C CA . GLY B 1 364 ? 22.094 -11.312 -6.582 1 97.12 364 GLY B CA 1
ATOM 8703 C C . GLY B 1 364 ? 23.266 -11.383 -7.539 1 97.12 364 GLY B C 1
ATOM 8704 O O . GLY B 1 364 ? 24.125 -12.266 -7.418 1 97.12 364 GLY B O 1
ATOM 8705 N N . GLY B 1 365 ? 23.266 -10.484 -8.523 1 96.69 365 GLY B N 1
ATOM 8706 C CA . GLY B 1 365 ? 24.344 -10.43 -9.5 1 96.69 365 GLY B CA 1
ATOM 8707 C C . GLY B 1 365 ? 24.328 -9.164 -10.336 1 96.69 365 GLY B C 1
ATOM 8708 O O . GLY B 1 365 ? 23.75 -8.148 -9.93 1 96.69 365 GLY B O 1
ATOM 8709 N N . ASP B 1 366 ? 25.094 -9.188 -11.398 1 95.94 366 ASP B N 1
ATOM 8710 C CA . ASP B 1 366 ? 25.172 -8.062 -12.328 1 95.94 366 ASP B CA 1
ATOM 8711 C C . ASP B 1 366 ? 24.703 -8.477 -13.727 1 95.94 366 ASP B C 1
ATOM 8713 O O . ASP B 1 366 ? 25.094 -9.531 -14.227 1 95.94 366 ASP B O 1
ATOM 8717 N N . ASN B 1 367 ? 23.922 -7.664 -14.289 1 95.69 367 ASN B N 1
ATOM 8718 C CA . ASN B 1 367 ? 23.438 -7.941 -15.641 1 95.69 367 ASN B CA 1
ATOM 8719 C C . ASN B 1 367 ? 24.562 -7.82 -16.656 1 95.69 367 ASN B C 1
ATOM 8721 O O . ASN B 1 367 ? 25.453 -6.98 -16.516 1 95.69 367 ASN B O 1
ATOM 8725 N N . PRO B 1 368 ? 24.422 -8.734 -17.688 1 93.81 368 PRO B N 1
ATOM 8726 C CA . PRO B 1 368 ? 25.297 -8.445 -18.828 1 93.81 368 PRO B CA 1
ATOM 8727 C C . PRO B 1 368 ? 25.094 -7.047 -19.406 1 93.81 368 PRO B C 1
ATOM 8729 O O . PRO B 1 368 ? 24 -6.473 -19.25 1 93.81 368 PRO B O 1
ATOM 8732 N N . SER B 1 369 ? 26.156 -6.523 -19.984 1 88.56 369 SER B N 1
ATOM 8733 C CA . SER B 1 369 ? 26.125 -5.156 -20.5 1 88.56 369 SER B CA 1
ATOM 8734 C C . SER B 1 369 ? 24.938 -4.938 -21.422 1 88.56 369 SER B C 1
ATOM 8736 O O . SER B 1 369 ? 24.641 -5.777 -22.281 1 88.56 369 SER B O 1
ATOM 8738 N N . ASP B 1 370 ? 24.172 -3.914 -21.219 1 86.06 370 ASP B N 1
ATOM 8739 C CA . ASP B 1 370 ? 23.094 -3.406 -22.047 1 86.06 370 ASP B CA 1
ATOM 8740 C C . ASP B 1 370 ? 21.984 -4.441 -22.203 1 86.06 370 ASP B C 1
ATOM 8742 O O . ASP B 1 370 ? 21.391 -4.578 -23.281 1 86.06 370 ASP B O 1
ATOM 8746 N N . SER B 1 371 ? 21.781 -5.215 -21.172 1 92 371 SER B N 1
ATOM 8747 C CA . SER B 1 371 ? 20.812 -6.289 -21.297 1 92 371 SER B CA 1
ATOM 8748 C C . SER B 1 371 ? 19.594 -6.047 -20.406 1 92 371 SER B C 1
ATOM 8750 O O . SER B 1 371 ? 18.531 -6.641 -20.609 1 92 371 SER B O 1
ATOM 8752 N N . ALA B 1 372 ? 19.828 -5.234 -19.422 1 90.38 372 ALA B N 1
ATOM 8753 C CA . ALA B 1 372 ? 18.844 -5.191 -18.359 1 90.38 372 ALA B CA 1
ATOM 8754 C C . ALA B 1 372 ? 17.922 -3.979 -18.5 1 90.38 372 ALA B C 1
ATOM 8756 O O . ALA B 1 372 ? 18.297 -2.98 -19.109 1 90.38 372 ALA B O 1
ATOM 8757 N N . LEU B 1 373 ? 16.734 -4.098 -17.891 1 85.56 373 LEU B N 1
ATOM 8758 C CA . LEU B 1 373 ? 15.75 -3.027 -17.891 1 85.56 373 LEU B CA 1
ATOM 8759 C C . LEU B 1 373 ? 16.047 -2.02 -16.781 1 85.56 373 LEU B C 1
ATOM 8761 O O . LEU B 1 373 ? 15.664 -0.851 -16.891 1 85.56 373 LEU B O 1
ATOM 8765 N N . MET B 1 374 ? 16.688 -2.465 -15.75 1 82.81 374 MET B N 1
ATOM 8766 C CA . MET B 1 374 ? 16.797 -1.61 -14.578 1 82.81 374 MET B CA 1
ATOM 8767 C C . MET B 1 374 ? 18.266 -1.373 -14.219 1 82.81 374 MET B C 1
ATOM 8769 O O . MET B 1 374 ? 18.594 -1.235 -13.039 1 82.81 374 MET B O 1
ATOM 8773 N N . GLY B 1 375 ? 19.141 -1.478 -15.203 1 85.31 375 GLY B N 1
ATOM 8774 C CA . GLY B 1 375 ? 20.531 -1.12 -14.969 1 85.31 375 GLY B CA 1
ATOM 8775 C C . GLY B 1 375 ? 21.438 -2.324 -14.773 1 85.31 375 GLY B C 1
ATOM 8776 O O . GLY B 1 375 ? 21.016 -3.463 -15 1 85.31 375 GLY B O 1
ATOM 8777 N N . THR B 1 376 ? 22.625 -2.086 -14.258 1 89.75 376 THR B N 1
ATOM 8778 C CA . THR B 1 376 ? 23.688 -3.086 -14.211 1 89.75 376 THR B CA 1
ATOM 8779 C C . THR B 1 376 ? 23.484 -4.027 -13.031 1 89.75 376 THR B C 1
ATOM 8781 O O . THR B 1 376 ? 23.703 -5.234 -13.148 1 89.75 376 THR B O 1
ATOM 8784 N N . TYR B 1 377 ? 23.094 -3.451 -11.93 1 90.38 377 TYR B N 1
ATOM 8785 C CA . TYR B 1 377 ? 23.047 -4.238 -10.703 1 90.38 377 TYR B CA 1
ATOM 8786 C C . TYR B 1 377 ? 21.719 -4.988 -10.594 1 90.38 377 TYR B C 1
ATOM 8788 O O . TYR B 1 377 ? 20.656 -4.418 -10.852 1 90.38 377 TYR B O 1
ATOM 8796 N N . HIS B 1 378 ? 21.844 -6.27 -10.383 1 93.69 378 HIS B N 1
ATOM 8797 C CA . HIS B 1 378 ? 20.703 -7.125 -10.109 1 93.69 378 HIS B CA 1
ATOM 8798 C C . HIS B 1 378 ? 20.797 -7.762 -8.727 1 93.69 378 HIS B C 1
ATOM 8800 O O . HIS B 1 378 ? 20.859 -8.984 -8.602 1 93.69 378 HIS B O 1
ATOM 8806 N N . ASP B 1 379 ? 20.844 -7.016 -7.637 1 89.44 379 ASP B N 1
ATOM 8807 C CA . ASP B 1 379 ? 21.031 -7.477 -6.266 1 89.44 379 ASP B CA 1
ATOM 8808 C C . ASP B 1 379 ? 19.703 -7.906 -5.641 1 89.44 379 ASP B C 1
ATOM 8810 O O . ASP B 1 379 ? 19.594 -8.992 -5.074 1 89.44 379 ASP B O 1
ATOM 8814 N N . TRP B 1 380 ? 18.562 -7.406 -5.988 1 91.06 380 TRP B N 1
ATOM 8815 C CA . TRP B 1 380 ? 17.156 -7.785 -5.777 1 91.06 380 TRP B CA 1
ATOM 8816 C C . TRP B 1 380 ? 16.922 -8.172 -4.32 1 91.06 380 TRP B C 1
ATOM 8818 O O . TRP B 1 380 ? 16.188 -9.125 -4.039 1 91.06 380 TRP B O 1
ATOM 8828 N N . GLN B 1 381 ? 17.625 -7.629 -3.344 1 94.81 381 GLN B N 1
ATOM 8829 C CA . GLN B 1 381 ? 17.516 -7.949 -1.925 1 94.81 381 GLN B CA 1
ATOM 8830 C C . GLN B 1 381 ? 17.656 -9.453 -1.685 1 94.81 381 GLN B C 1
ATOM 8832 O O . GLN B 1 381 ? 17.062 -9.992 -0.749 1 94.81 381 GLN B O 1
ATOM 8837 N N . ALA B 1 382 ? 18.344 -10.18 -2.523 1 97.5 382 ALA B N 1
ATOM 8838 C CA . ALA B 1 382 ? 18.484 -11.625 -2.438 1 97.5 382 ALA B CA 1
ATOM 8839 C C . ALA B 1 382 ? 19.234 -12.031 -1.172 1 97.5 382 ALA B C 1
ATOM 8841 O O . ALA B 1 382 ? 20.141 -11.312 -0.721 1 97.5 382 ALA B O 1
ATOM 8842 N N . PRO B 1 383 ? 18.922 -13.156 -0.571 1 98.44 383 PRO B N 1
ATOM 8843 C CA . PRO B 1 383 ? 19.609 -13.641 0.629 1 98.44 383 PRO B CA 1
ATOM 8844 C C . PRO B 1 383 ? 21.125 -13.633 0.485 1 98.44 383 PRO B C 1
ATOM 8846 O O . PRO B 1 383 ? 21.844 -13.352 1.451 1 98.44 383 PRO B O 1
ATOM 8849 N N . ILE B 1 384 ? 21.594 -13.984 -0.672 1 98.62 384 ILE B N 1
ATOM 8850 C CA . ILE B 1 384 ? 23 -13.781 -0.999 1 98.62 384 ILE B CA 1
ATOM 8851 C C . ILE B 1 384 ? 23.141 -12.57 -1.912 1 98.62 384 ILE B C 1
ATOM 8853 O O . ILE B 1 384 ? 22.641 -12.562 -3.035 1 98.62 384 ILE B O 1
ATOM 8857 N N . SER B 1 385 ? 23.828 -11.562 -1.466 1 96.62 385 SER B N 1
ATOM 8858 C CA . SER B 1 385 ? 23.938 -10.305 -2.199 1 96.62 385 SER B CA 1
ATOM 8859 C C . SER B 1 385 ? 24.797 -10.469 -3.451 1 96.62 385 SER B C 1
ATOM 8861 O O . SER B 1 385 ? 25.438 -11.516 -3.645 1 96.62 385 SER B O 1
ATOM 8863 N N . ARG B 1 386 ? 24.844 -9.477 -4.27 1 94.81 386 ARG B N 1
ATOM 8864 C CA . ARG B 1 386 ? 25.594 -9.484 -5.516 1 94.81 386 ARG B CA 1
ATOM 8865 C C . ARG B 1 386 ? 27.094 -9.68 -5.25 1 94.81 386 ARG B C 1
ATOM 8867 O O . ARG B 1 386 ? 27.781 -10.312 -6.043 1 94.81 386 ARG B O 1
ATOM 8874 N N . ASP B 1 387 ? 27.547 -9.211 -4.027 1 95.06 387 ASP B N 1
ATOM 8875 C CA . ASP B 1 387 ? 28.953 -9.312 -3.68 1 95.06 387 ASP B CA 1
ATOM 8876 C C . ASP B 1 387 ? 29.234 -10.594 -2.895 1 95.06 387 ASP B C 1
ATOM 8878 O O . ASP B 1 387 ? 30.375 -10.844 -2.488 1 95.06 387 ASP B O 1
ATOM 8882 N N . GLY B 1 388 ? 28.188 -11.352 -2.67 1 97.31 388 GLY B N 1
ATOM 8883 C CA . GLY B 1 388 ? 28.375 -12.633 -2.012 1 97.31 388 GLY B CA 1
ATOM 8884 C C . GLY B 1 388 ? 28.141 -12.57 -0.513 1 97.31 388 GLY B C 1
ATOM 8885 O O . GLY B 1 388 ? 28.297 -13.578 0.184 1 97.31 388 GLY B O 1
ATOM 8886 N N . GLU B 1 389 ? 27.766 -11.43 -0.048 1 96.81 389 GLU B N 1
ATOM 8887 C CA . GLU B 1 389 ? 27.484 -11.305 1.378 1 96.81 389 GLU B CA 1
ATOM 8888 C C . GLU B 1 389 ? 26.156 -11.977 1.743 1 96.81 389 GLU B C 1
ATOM 8890 O O . GLU B 1 389 ? 25.203 -11.93 0.971 1 96.81 389 GLU B O 1
ATOM 8895 N N . LEU B 1 390 ? 26.141 -12.586 2.938 1 98.12 390 LEU B N 1
ATOM 8896 C CA . LEU B 1 390 ? 24.922 -13.242 3.418 1 98.12 390 LEU B CA 1
ATOM 8897 C C . LEU B 1 390 ? 24.047 -12.258 4.176 1 98.12 390 LEU B C 1
ATOM 8899 O O . LEU B 1 390 ? 24.469 -11.695 5.191 1 98.12 390 LEU B O 1
ATOM 8903 N N . ARG B 1 391 ? 22.906 -12 3.709 1 96.56 391 ARG B N 1
ATOM 8904 C CA . ARG B 1 391 ? 21.906 -11.195 4.426 1 96.56 391 ARG B CA 1
ATOM 8905 C C . ARG B 1 391 ? 21.203 -12.031 5.492 1 96.56 391 ARG B C 1
ATOM 8907 O O . ARG B 1 391 ? 21.344 -13.25 5.523 1 96.56 391 ARG B O 1
ATOM 8914 N N . ARG B 1 392 ? 20.422 -11.43 6.367 1 96.12 392 ARG B N 1
ATOM 8915 C CA . ARG B 1 392 ? 19.703 -12.117 7.434 1 96.12 392 ARG B CA 1
ATOM 8916 C C . ARG B 1 392 ? 18.719 -13.141 6.859 1 96.12 392 ARG B C 1
ATOM 8918 O O . ARG B 1 392 ? 18.5 -14.188 7.465 1 96.12 392 ARG B O 1
ATOM 8925 N N . SER B 1 393 ? 18.141 -12.883 5.699 1 97.38 393 SER B N 1
ATOM 8926 C CA . SER B 1 393 ? 17.188 -13.773 5.055 1 97.38 393 SER B CA 1
ATOM 8927 C C . SER B 1 393 ? 17.812 -15.133 4.758 1 97.38 393 SER B C 1
ATOM 8929 O O . SER B 1 393 ? 17.125 -16.156 4.77 1 97.38 393 SER B O 1
ATOM 8931 N N . TYR B 1 394 ? 19.125 -15.148 4.523 1 98.44 394 TYR B N 1
ATOM 8932 C CA . TYR B 1 394 ? 19.828 -16.406 4.285 1 98.44 394 TYR B CA 1
ATOM 8933 C C . TYR B 1 394 ? 19.703 -17.328 5.484 1 98.44 394 TYR B C 1
ATOM 8935 O O . TYR B 1 394 ? 19.359 -18.516 5.328 1 98.44 394 TYR B O 1
ATOM 8943 N N . TYR B 1 395 ? 19.922 -16.828 6.598 1 98.12 395 TYR B N 1
ATOM 8944 C CA . TYR B 1 395 ? 19.938 -17.625 7.816 1 98.12 395 TYR B CA 1
ATOM 8945 C C . TYR B 1 395 ? 18.531 -18.078 8.188 1 98.12 395 TYR B C 1
ATOM 8947 O O . TYR B 1 395 ? 18.328 -19.188 8.695 1 98.12 395 TYR B O 1
ATOM 8955 N N . VAL B 1 396 ? 17.609 -17.203 7.953 1 97.06 396 VAL B N 1
ATOM 8956 C CA . VAL B 1 396 ? 16.203 -17.531 8.234 1 97.06 396 VAL B CA 1
ATOM 8957 C C . VAL B 1 396 ? 15.766 -18.703 7.359 1 97.06 396 VAL B C 1
ATOM 8959 O O . VAL B 1 396 ? 15.102 -19.625 7.836 1 97.06 396 VAL B O 1
ATOM 8962 N N . ILE B 1 397 ? 16.094 -18.703 6.098 1 98.38 397 ILE B N 1
ATOM 8963 C CA . ILE B 1 397 ? 15.742 -19.781 5.168 1 98.38 397 ILE B CA 1
ATOM 8964 C C . ILE B 1 397 ? 16.484 -21.062 5.555 1 98.38 397 ILE B C 1
ATOM 8966 O O . ILE B 1 397 ? 15.891 -22.141 5.547 1 98.38 397 ILE B O 1
ATOM 8970 N N . LYS B 1 398 ? 17.781 -20.906 5.898 1 98.56 398 LYS B N 1
ATOM 8971 C CA . LYS B 1 398 ? 18.562 -22.047 6.344 1 98.56 398 LYS B CA 1
ATOM 8972 C C . LYS B 1 398 ? 17.906 -22.734 7.539 1 98.56 398 LYS B C 1
ATOM 8974 O O . LYS B 1 398 ? 17.781 -23.969 7.562 1 98.56 398 LYS B O 1
ATOM 8979 N N . ASP B 1 399 ? 17.469 -21.922 8.492 1 97.88 399 ASP B N 1
ATOM 8980 C CA . ASP B 1 399 ? 16.812 -22.453 9.68 1 97.88 399 ASP B CA 1
ATOM 8981 C C . ASP B 1 399 ? 15.5 -23.141 9.32 1 97.88 399 ASP B C 1
ATOM 8983 O O . ASP B 1 399 ? 15.164 -24.203 9.867 1 97.88 399 ASP B O 1
ATOM 8987 N N . LEU B 1 400 ? 14.742 -22.578 8.438 1 97.81 400 LEU B N 1
ATOM 8988 C CA . LEU B 1 400 ? 13.477 -23.156 8.016 1 97.81 400 LEU B CA 1
ATOM 8989 C C . LEU B 1 400 ? 13.688 -24.5 7.328 1 97.81 400 LEU B C 1
ATOM 8991 O O . LEU B 1 400 ? 12.977 -25.469 7.609 1 97.81 400 LEU B O 1
ATOM 8995 N N . ILE B 1 401 ? 14.648 -24.531 6.406 1 98.31 401 ILE B N 1
ATOM 8996 C CA . ILE B 1 401 ? 14.938 -25.766 5.691 1 98.31 401 ILE B CA 1
ATOM 8997 C C . ILE B 1 401 ? 15.312 -26.875 6.688 1 98.31 401 ILE B C 1
ATOM 8999 O O . ILE B 1 401 ? 14.82 -28 6.586 1 98.31 401 ILE B O 1
ATOM 9003 N N . SER B 1 402 ? 16.141 -26.484 7.641 1 97.81 402 SER B N 1
ATOM 9004 C CA . SER B 1 402 ? 16.531 -27.438 8.664 1 97.81 402 SER B CA 1
ATOM 9005 C C . SER B 1 402 ? 15.328 -27.969 9.438 1 97.81 402 SER B C 1
ATOM 9007 O O . SER B 1 402 ? 15.227 -29.172 9.695 1 97.81 402 SER B O 1
ATOM 9009 N N . SER B 1 403 ? 14.43 -27.062 9.766 1 96.62 403 SER B N 1
ATOM 9010 C CA . SER B 1 403 ? 13.227 -27.438 10.5 1 96.62 403 SER B CA 1
ATOM 9011 C C . SER B 1 403 ? 12.344 -28.375 9.68 1 96.62 403 SER B C 1
ATOM 9013 O O . SER B 1 403 ? 11.836 -29.375 10.203 1 96.62 403 SER B O 1
ATOM 9015 N N . ILE B 1 404 ? 12.164 -28.109 8.445 1 97.19 404 ILE B N 1
ATOM 9016 C CA . ILE B 1 404 ? 11.312 -28.922 7.578 1 97.19 404 ILE B CA 1
ATOM 9017 C C . ILE B 1 404 ? 11.945 -30.281 7.348 1 97.19 404 ILE B C 1
ATOM 9019 O O . ILE B 1 404 ? 11.25 -31.297 7.332 1 97.19 404 ILE B O 1
ATOM 9023 N N . ARG B 1 405 ? 13.305 -30.328 7.195 1 96.94 405 ARG B N 1
ATOM 9024 C CA . ARG B 1 405 ? 14.023 -31.578 6.996 1 96.94 405 ARG B CA 1
ATOM 9025 C C . ARG B 1 405 ? 13.82 -32.531 8.18 1 96.94 405 ARG B C 1
ATOM 9027 O O . ARG B 1 405 ? 13.75 -33.75 8.008 1 96.94 405 ARG B O 1
ATOM 9034 N N . SER B 1 406 ? 13.633 -31.953 9.305 1 95.88 406 SER B N 1
ATOM 9035 C CA . SER B 1 406 ? 13.5 -32.781 10.508 1 95.88 406 SER B CA 1
ATOM 9036 C C . SER B 1 406 ? 12.18 -33.531 10.516 1 95.88 406 SER B C 1
ATOM 9038 O O . SER B 1 406 ? 12.039 -34.562 11.203 1 95.88 406 SER B O 1
ATOM 9040 N N . ILE B 1 407 ? 11.211 -33.094 9.703 1 95.25 407 ILE B N 1
ATOM 9041 C CA . ILE B 1 407 ? 9.922 -33.781 9.672 1 95.25 407 ILE B CA 1
ATOM 9042 C C . ILE B 1 407 ? 9.539 -34.094 8.227 1 95.25 407 ILE B C 1
ATOM 9044 O O . ILE B 1 407 ? 8.359 -34.25 7.906 1 95.25 407 ILE B O 1
ATOM 9048 N N . GLU B 1 408 ? 10.438 -34.156 7.309 1 95.69 408 GLU B N 1
ATOM 9049 C CA . GLU B 1 408 ? 10.219 -34.188 5.867 1 95.69 408 GLU B CA 1
ATOM 9050 C C . GLU B 1 408 ? 9.367 -35.375 5.457 1 95.69 408 GLU B C 1
ATOM 9052 O O . GLU B 1 408 ? 8.391 -35.219 4.719 1 95.69 408 GLU B O 1
ATOM 9057 N N . GLU B 1 409 ? 9.719 -36.562 5.898 1 93.62 409 GLU B N 1
ATOM 9058 C CA . GLU B 1 409 ? 8.984 -37.75 5.516 1 93.62 409 GLU B CA 1
ATOM 9059 C C . GLU B 1 409 ? 7.516 -37.656 5.902 1 93.62 409 GLU B C 1
ATOM 9061 O O . GLU B 1 409 ? 6.633 -37.969 5.09 1 93.62 409 GLU B O 1
ATOM 9066 N N . GLU B 1 410 ? 7.344 -37.219 7.098 1 93.88 410 GLU B N 1
ATOM 9067 C CA . GLU B 1 410 ? 5.973 -37.062 7.566 1 93.88 410 GLU B CA 1
ATOM 9068 C C . GLU B 1 410 ? 5.246 -35.969 6.781 1 93.88 410 GLU B C 1
ATOM 9070 O O . GLU B 1 410 ? 4.082 -36.125 6.41 1 93.88 410 GLU B O 1
ATOM 9075 N N . LEU B 1 411 ? 5.898 -34.906 6.562 1 96.56 411 LEU B N 1
ATOM 9076 C CA . LEU B 1 411 ? 5.309 -33.75 5.91 1 96.56 411 LEU B CA 1
ATOM 9077 C C . LEU B 1 411 ? 4.898 -34.062 4.477 1 96.56 411 LEU B C 1
ATOM 9079 O O . LEU B 1 411 ? 3.764 -33.812 4.078 1 96.56 411 LEU B O 1
ATOM 9083 N N . VAL B 1 412 ? 5.762 -34.688 3.678 1 96.44 412 VAL B N 1
ATOM 9084 C CA . VAL B 1 412 ? 5.508 -34.906 2.258 1 96.44 412 VAL B CA 1
ATOM 9085 C C . VAL B 1 412 ? 4.441 -35.969 2.084 1 96.44 412 VAL B C 1
ATOM 9087 O O . VAL B 1 412 ? 3.766 -36.031 1.052 1 96.44 412 VAL B O 1
ATOM 9090 N N . ASN B 1 413 ? 4.242 -36.812 3.07 1 95.38 413 ASN B N 1
ATOM 9091 C CA . ASN B 1 413 ? 3.225 -37.844 3.01 1 95.38 413 ASN B CA 1
ATOM 9092 C C . ASN B 1 413 ? 1.922 -37.406 3.664 1 95.38 413 ASN B C 1
ATOM 9094 O O . ASN B 1 413 ? 0.995 -38.188 3.824 1 95.38 413 ASN B O 1
ATOM 9098 N N . SER B 1 414 ? 1.918 -36.156 4.09 1 96.62 414 SER B N 1
ATOM 9099 C CA . SER B 1 414 ? 0.698 -35.594 4.664 1 96.62 414 SER B CA 1
ATOM 9100 C C . SER B 1 414 ? -0.07 -34.781 3.637 1 96.62 414 SER B C 1
ATOM 9102 O O . SER B 1 414 ? 0.48 -34.406 2.598 1 96.62 414 SER B O 1
ATOM 9104 N N . LYS B 1 415 ? -1.35 -34.562 3.85 1 96.25 415 LYS B N 1
ATOM 9105 C CA . LYS B 1 415 ? -2.219 -33.75 3.016 1 96.25 415 LYS B CA 1
ATOM 9106 C C . LYS B 1 415 ? -2.854 -32.625 3.83 1 96.25 415 LYS B C 1
ATOM 9108 O O . LYS B 1 415 ? -3.121 -32.781 5.023 1 96.25 415 LYS B O 1
ATOM 9113 N N . PRO B 1 416 ? -3.002 -31.5 3.197 1 96.94 416 PRO B N 1
ATOM 9114 C CA . PRO B 1 416 ? -3.713 -30.438 3.928 1 96.94 416 PRO B CA 1
ATOM 9115 C C . PRO B 1 416 ? -5.156 -30.828 4.254 1 96.94 416 PRO B C 1
ATOM 9117 O O . PRO B 1 416 ? -5.805 -31.516 3.475 1 96.94 416 PRO B O 1
ATOM 9120 N N . VAL B 1 417 ? -5.641 -30.406 5.363 1 97.56 417 VAL B N 1
ATOM 9121 C CA . VAL B 1 417 ? -7.027 -30.594 5.777 1 97.56 417 VAL B CA 1
ATOM 9122 C C . VAL B 1 417 ? -7.836 -29.328 5.492 1 97.56 417 VAL B C 1
ATOM 9124 O O . VAL B 1 417 ? -7.496 -28.25 5.973 1 97.56 417 VAL B O 1
ATOM 9127 N N . PHE B 1 418 ? -8.883 -29.484 4.711 1 97.69 418 PHE B N 1
ATOM 9128 C CA . PHE B 1 418 ? -9.742 -28.359 4.395 1 97.69 418 PHE B CA 1
ATOM 9129 C C . PHE B 1 418 ? -11.102 -28.5 5.066 1 97.69 418 PHE B C 1
ATOM 9131 O O . PHE B 1 418 ? -11.68 -29.594 5.074 1 97.69 418 PHE B O 1
ATOM 9138 N N . ASP B 1 419 ? -11.562 -27.438 5.645 1 98.12 419 ASP B N 1
ATOM 9139 C CA . ASP B 1 419 ? -12.844 -27.406 6.34 1 98.12 419 ASP B CA 1
ATOM 9140 C C . ASP B 1 419 ? -13.992 -27.156 5.363 1 98.12 419 ASP B C 1
ATOM 9142 O O . ASP B 1 419 ? -15.133 -27.547 5.617 1 98.12 419 ASP B O 1
ATOM 9146 N N . THR B 1 420 ? -13.758 -26.484 4.367 1 98.06 420 THR B N 1
ATOM 9147 C CA . THR B 1 420 ? -14.711 -26.125 3.322 1 98.06 420 THR B CA 1
ATOM 9148 C C . THR B 1 420 ? -13.984 -25.812 2.014 1 98.06 420 THR B C 1
ATOM 9150 O O . THR B 1 420 ? -12.773 -26.031 1.904 1 98.06 420 THR B O 1
ATOM 9153 N N . TYR B 1 421 ? -14.75 -25.438 0.968 1 97.88 421 TYR B N 1
ATOM 9154 C CA . TYR B 1 421 ? -14.141 -25.281 -0.346 1 97.88 421 TYR B CA 1
ATOM 9155 C C . TYR B 1 421 ? -14.633 -24 -1.017 1 97.88 421 TYR B C 1
ATOM 9157 O O . TYR B 1 421 ? -15.742 -23.531 -0.744 1 97.88 421 TYR B O 1
ATOM 9165 N N . PHE B 1 422 ? -13.742 -23.406 -1.784 1 97.06 422 PHE B N 1
ATOM 9166 C CA . PHE B 1 422 ? -14 -22.25 -2.621 1 97.06 422 PHE B CA 1
ATOM 9167 C C . PHE B 1 422 ? -14.203 -22.656 -4.074 1 97.06 422 PHE B C 1
ATOM 9169 O O . PHE B 1 422 ? -13.398 -23.422 -4.625 1 97.06 422 PHE B O 1
ATOM 9176 N N . GLY B 1 423 ? -15.328 -22.172 -4.727 1 98.06 423 GLY B N 1
ATOM 9177 C CA . GLY B 1 423 ? -15.547 -22.453 -6.137 1 98.06 423 GLY B CA 1
ATOM 9178 C C . GLY B 1 423 ? -14.883 -21.438 -7.051 1 98.06 423 GLY B C 1
ATOM 9179 O O . GLY B 1 423 ? -15.266 -20.266 -7.066 1 98.06 423 GLY B O 1
ATOM 9180 N N . PHE B 1 424 ? -13.891 -21.891 -7.82 1 97.62 424 PHE B N 1
ATOM 9181 C CA . PHE B 1 424 ? -13.195 -21.062 -8.797 1 97.62 424 PHE B CA 1
ATOM 9182 C C . PHE B 1 424 ? -13.906 -21.109 -10.148 1 97.62 424 PHE B C 1
ATOM 9184 O O . PHE B 1 424 ? -14.148 -22.188 -10.695 1 97.62 424 PHE B O 1
ATOM 9191 N N . ILE B 1 425 ? -14.344 -19.953 -10.625 1 97.94 425 ILE B N 1
ATOM 9192 C CA . ILE B 1 425 ? -14.922 -19.812 -11.961 1 97.94 425 ILE B CA 1
ATOM 9193 C C . ILE B 1 425 ? -14.008 -18.938 -12.82 1 97.94 425 ILE B C 1
ATOM 9195 O O . ILE B 1 425 ? -14.086 -17.703 -12.773 1 97.94 425 ILE B O 1
ATOM 9199 N N . PRO B 1 426 ? -13.211 -19.578 -13.664 1 96.75 426 PRO B N 1
ATOM 9200 C CA . PRO B 1 426 ? -12.203 -18.844 -14.422 1 96.75 426 PRO B CA 1
ATOM 9201 C C . PRO B 1 426 ? -12.797 -17.688 -15.242 1 96.75 426 PRO B C 1
ATOM 9203 O O . PRO B 1 426 ? -12.141 -16.672 -15.445 1 96.75 426 PRO B O 1
ATOM 9206 N N . ASP B 1 427 ? -14.047 -17.766 -15.695 1 96.31 427 ASP B N 1
ATOM 9207 C CA . ASP B 1 427 ? -14.688 -16.766 -16.531 1 96.31 427 ASP B CA 1
ATOM 9208 C C . ASP B 1 427 ? -14.773 -15.422 -15.828 1 96.31 427 ASP B C 1
ATOM 9210 O O . ASP B 1 427 ? -14.719 -14.375 -16.469 1 96.31 427 ASP B O 1
ATOM 9214 N N . TYR B 1 428 ? -14.867 -15.477 -14.508 1 96.81 428 TYR B N 1
ATOM 9215 C CA . TYR B 1 428 ? -14.984 -14.242 -13.734 1 96.81 428 TYR B CA 1
ATOM 9216 C C . TYR B 1 428 ? -13.664 -13.484 -13.727 1 96.81 428 TYR B C 1
ATOM 9218 O O . TYR B 1 428 ? -13.617 -12.312 -13.336 1 96.81 428 TYR B O 1
ATOM 9226 N N . TYR B 1 429 ? -12.578 -14.102 -14.188 1 95.94 429 TYR B N 1
ATOM 9227 C CA . TYR B 1 429 ? -11.25 -13.5 -14.117 1 95.94 429 TYR B CA 1
ATOM 9228 C C . TYR B 1 429 ? -10.703 -13.211 -15.508 1 95.94 429 TYR B C 1
ATOM 9230 O O . TYR B 1 429 ? -9.578 -12.734 -15.656 1 95.94 429 TYR B O 1
ATOM 9238 N N . SER B 1 430 ? -11.492 -13.508 -16.547 1 93.56 430 SER B N 1
ATOM 9239 C CA . SER B 1 430 ? -11.117 -13.203 -17.922 1 93.56 430 SER B CA 1
ATOM 9240 C C . SER B 1 430 ? -11.508 -11.773 -18.297 1 93.56 430 SER B C 1
ATOM 9242 O O . SER B 1 430 ? -12.375 -11.562 -19.156 1 93.56 430 SER B O 1
ATOM 9244 N N . THR B 1 431 ? -10.797 -10.781 -17.75 1 92.25 431 THR B N 1
ATOM 9245 C CA . THR B 1 431 ? -11.219 -9.391 -17.875 1 92.25 431 THR B CA 1
ATOM 9246 C C . THR B 1 431 ? -10.141 -8.562 -18.547 1 92.25 431 THR B C 1
ATOM 9248 O O . THR B 1 431 ? -10.328 -7.371 -18.812 1 92.25 431 THR B O 1
ATOM 9251 N N . GLU B 1 432 ? -8.984 -9.078 -18.906 1 90.56 432 GLU B N 1
ATOM 9252 C CA . GLU B 1 432 ? -7.793 -8.32 -19.281 1 90.56 432 GLU B CA 1
ATOM 9253 C C . GLU B 1 432 ? -7.957 -7.656 -20.641 1 90.56 432 GLU B C 1
ATOM 9255 O O . GLU B 1 432 ? -7.27 -6.68 -20.953 1 90.56 432 GLU B O 1
ATOM 9260 N N . HIS B 1 433 ? -8.922 -8.094 -21.562 1 91.31 433 HIS B N 1
ATOM 9261 C CA . HIS B 1 433 ? -8.969 -7.555 -22.906 1 91.31 433 HIS B CA 1
ATOM 9262 C C . HIS B 1 433 ? -10.211 -6.688 -23.109 1 91.31 433 HIS B C 1
ATOM 9264 O O . HIS B 1 433 ? -10.406 -6.117 -24.188 1 91.31 433 HIS B O 1
ATOM 9270 N N . TYR B 1 434 ? -11.094 -6.547 -22.156 1 91.31 434 TYR B N 1
ATOM 9271 C CA . TYR B 1 434 ? -12.328 -5.777 -22.281 1 91.31 434 TYR B CA 1
ATOM 9272 C C . TYR B 1 434 ? -12.031 -4.301 -22.516 1 91.31 434 TYR B C 1
ATOM 9274 O O . TYR B 1 434 ? -12.68 -3.654 -23.344 1 91.31 434 TYR B O 1
ATOM 9282 N N . LYS B 1 435 ? -11.102 -3.797 -21.875 1 87.69 435 LYS B N 1
ATOM 9283 C CA . LYS B 1 435 ? -10.805 -2.365 -21.922 1 87.69 435 LYS B CA 1
ATOM 9284 C C . LYS B 1 435 ? -10.383 -1.93 -23.312 1 87.69 435 LYS B C 1
ATOM 9286 O O . LYS B 1 435 ? -10.695 -0.821 -23.75 1 87.69 435 LYS B O 1
ATOM 9291 N N . GLU B 1 436 ? -9.594 -2.805 -23.922 1 91.69 436 GLU B N 1
ATOM 9292 C CA . GLU B 1 436 ? -9.141 -2.498 -25.281 1 91.69 436 GLU B CA 1
ATOM 9293 C C . GLU B 1 436 ? -10.312 -2.301 -26.219 1 91.69 436 GLU B C 1
ATOM 9295 O O . GLU B 1 436 ? -10.203 -1.573 -27.219 1 91.69 436 GLU B O 1
ATOM 9300 N N . HIS B 1 437 ? -11.477 -2.824 -25.906 1 92.31 437 HIS B N 1
ATOM 9301 C CA . HIS B 1 437 ? -12.648 -2.77 -26.766 1 92.31 437 HIS B CA 1
ATOM 9302 C C . HIS B 1 437 ? -13.68 -1.785 -26.234 1 92.31 437 HIS B C 1
ATOM 9304 O O . HIS B 1 437 ? -14.828 -1.772 -26.688 1 92.31 437 HIS B O 1
ATOM 9310 N N . GLY B 1 438 ? -13.328 -1.032 -25.141 1 88.06 438 GLY B N 1
ATOM 9311 C CA . GLY B 1 438 ? -14.188 0.013 -24.609 1 88.06 438 GLY B CA 1
ATOM 9312 C C . GLY B 1 438 ? -15.289 -0.521 -23.719 1 88.06 438 GLY B C 1
ATOM 9313 O O . GLY B 1 438 ? -16.297 0.152 -23.5 1 88.06 438 GLY B O 1
ATOM 9314 N N . LEU B 1 439 ? -15.164 -1.753 -23.359 1 87.31 439 LEU B N 1
ATOM 9315 C CA . LEU B 1 439 ? -16.156 -2.375 -22.5 1 87.31 439 LEU B CA 1
ATOM 9316 C C . LEU B 1 439 ? -15.797 -2.178 -21.031 1 87.31 439 LEU B C 1
ATOM 9318 O O . LEU B 1 439 ? -15.359 -3.115 -20.359 1 87.31 439 LEU B O 1
ATOM 9322 N N . ASN B 1 440 ? -16.094 -1.021 -20.516 1 77.12 440 ASN B N 1
ATOM 9323 C CA . ASN B 1 440 ? -15.617 -0.566 -19.219 1 77.12 440 ASN B CA 1
ATOM 9324 C C . ASN B 1 440 ? -16.469 -1.123 -18.078 1 77.12 440 ASN B C 1
ATOM 9326 O O . ASN B 1 440 ? -16.078 -1.032 -16.906 1 77.12 440 ASN B O 1
ATOM 9330 N N . ALA B 1 441 ? -17.562 -1.754 -18.375 1 79.62 441 ALA B N 1
ATOM 9331 C CA . ALA B 1 441 ? -18.422 -2.316 -17.344 1 79.62 441 ALA B CA 1
ATOM 9332 C C . ALA B 1 441 ? -17.703 -3.436 -16.578 1 7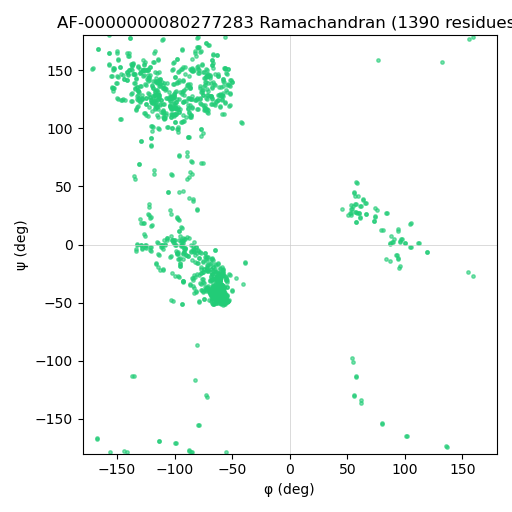9.62 441 ALA B C 1
ATOM 9334 O O . ALA B 1 441 ? -18.188 -3.893 -15.547 1 79.62 441 ALA B O 1
ATOM 9335 N N . VAL B 1 442 ? -16.531 -3.711 -17.062 1 87.88 442 VAL B N 1
ATOM 9336 C CA . VAL B 1 442 ? -15.742 -4.781 -16.453 1 87.88 442 VAL B CA 1
ATOM 9337 C C . VAL B 1 442 ? -15.281 -4.363 -15.062 1 87.88 442 VAL B C 1
ATOM 9339 O O . VAL B 1 442 ? -15 -5.215 -14.219 1 87.88 442 VAL B O 1
ATOM 9342 N N . SER B 1 443 ? -15.344 -3.092 -14.781 1 90.38 443 SER B N 1
ATOM 9343 C CA . SER B 1 443 ? -14.906 -2.578 -13.492 1 90.38 443 SER B CA 1
ATOM 9344 C C . SER B 1 443 ? -15.805 -3.066 -12.359 1 90.38 443 SER B C 1
ATOM 9346 O O . SER B 1 443 ? -15.352 -3.258 -11.234 1 90.38 443 SER B O 1
ATOM 9348 N N . ASP B 1 444 ? -17.062 -3.301 -12.688 1 93.81 444 ASP B N 1
ATOM 9349 C CA . ASP B 1 444 ? -18.016 -3.729 -11.664 1 93.81 444 ASP B CA 1
ATOM 9350 C C . ASP B 1 444 ? -17.672 -5.129 -11.156 1 93.81 444 ASP B C 1
ATOM 9352 O O . ASP B 1 444 ? -17.594 -5.355 -9.945 1 93.81 444 ASP B O 1
ATOM 9356 N N . ILE B 1 445 ? -17.469 -6.09 -12.031 1 95.12 445 ILE B N 1
ATOM 9357 C CA . ILE B 1 445 ? -17.172 -7.453 -11.609 1 95.12 445 ILE B CA 1
ATOM 9358 C C . ILE B 1 445 ? -15.805 -7.5 -10.922 1 95.12 445 ILE B C 1
ATOM 9360 O O . ILE B 1 445 ? -15.609 -8.258 -9.977 1 95.12 445 ILE B O 1
ATOM 9364 N N . GLU B 1 446 ? -14.844 -6.758 -11.461 1 95.19 446 GLU B N 1
ATOM 9365 C CA . GLU B 1 446 ? -13.523 -6.703 -10.828 1 95.19 446 GLU B CA 1
ATOM 9366 C C . GLU B 1 446 ? -13.625 -6.223 -9.383 1 95.19 446 GLU B C 1
ATOM 9368 O O . GLU B 1 446 ? -13.031 -6.824 -8.484 1 95.19 446 GLU B O 1
ATOM 9373 N N . PHE B 1 447 ? -14.391 -5.211 -9.18 1 96.06 447 PHE B N 1
ATOM 9374 C CA . PHE B 1 447 ? -14.586 -4.668 -7.84 1 96.06 447 PHE B CA 1
ATOM 9375 C C . PHE B 1 447 ? -15.266 -5.688 -6.934 1 96.06 447 PHE B C 1
ATOM 9377 O O . PHE B 1 447 ? -14.781 -5.98 -5.84 1 96.06 447 PHE B O 1
ATOM 9384 N N . LYS B 1 448 ? -16.328 -6.242 -7.367 1 96.88 448 LYS B N 1
ATOM 9385 C CA . LYS B 1 448 ? -17.125 -7.117 -6.523 1 96.88 448 LYS B CA 1
ATOM 9386 C C . LYS B 1 448 ? -16.375 -8.391 -6.16 1 96.88 448 LYS B C 1
ATOM 9388 O O . LYS B 1 448 ? -16.406 -8.828 -5.008 1 96.88 448 LYS B O 1
ATOM 9393 N N . ARG B 1 449 ? -15.734 -9 -7.141 1 97 449 ARG B N 1
ATOM 9394 C CA . ARG B 1 449 ? -15.016 -10.227 -6.824 1 97 449 ARG B CA 1
ATOM 9395 C C . ARG B 1 449 ? -13.859 -9.953 -5.867 1 97 449 ARG B C 1
ATOM 9397 O O . ARG B 1 449 ? -13.586 -10.742 -4.961 1 97 449 ARG B O 1
ATOM 9404 N N . ASP B 1 450 ? -13.156 -8.797 -6.098 1 95.38 450 ASP B N 1
ATOM 9405 C CA . ASP B 1 450 ? -12.023 -8.453 -5.242 1 95.38 450 ASP B CA 1
ATOM 9406 C C . ASP B 1 450 ? -12.461 -8.25 -3.797 1 95.38 450 ASP B C 1
ATOM 9408 O O . ASP B 1 450 ? -11.875 -8.812 -2.873 1 95.38 450 ASP B O 1
ATOM 9412 N N . VAL B 1 451 ? -13.547 -7.516 -3.625 1 95.94 451 VAL B N 1
ATOM 9413 C CA . VAL B 1 451 ? -14.008 -7.168 -2.285 1 95.94 451 VAL B CA 1
ATOM 9414 C C . VAL B 1 451 ? -14.617 -8.398 -1.614 1 95.94 451 VAL B C 1
ATOM 9416 O O . VAL B 1 451 ? -14.336 -8.68 -0.446 1 95.94 451 VAL B O 1
ATOM 9419 N N . SER B 1 452 ? -15.336 -9.172 -2.375 1 97.19 452 SER B N 1
ATOM 9420 C CA . SER B 1 452 ? -16.062 -10.297 -1.798 1 97.19 452 SER B CA 1
ATOM 9421 C C . SER B 1 452 ? -15.109 -11.43 -1.419 1 97.19 452 SER B C 1
ATOM 9423 O O . SER B 1 452 ? -15.32 -12.109 -0.416 1 97.19 452 SER B O 1
ATOM 9425 N N . ILE B 1 453 ? -14.164 -11.578 -2.217 1 97.81 453 ILE B N 1
ATOM 9426 C CA . ILE B 1 453 ? -13.312 -12.742 -2.033 1 97.81 453 ILE B CA 1
ATOM 9427 C C . ILE B 1 453 ? -12.109 -12.375 -1.171 1 97.81 453 ILE B C 1
ATOM 9429 O O . ILE B 1 453 ? -11.867 -12.992 -0.131 1 97.81 453 ILE B O 1
ATOM 9433 N N . PHE B 1 454 ? -11.391 -11.344 -1.469 1 95.88 454 PHE B N 1
ATOM 9434 C CA . PHE B 1 454 ? -10.094 -11.055 -0.864 1 95.88 454 PHE B CA 1
ATOM 9435 C C . PHE B 1 454 ? -10.25 -10.094 0.312 1 95.88 454 PHE B C 1
ATOM 9437 O O . PHE B 1 454 ? -9.336 -9.961 1.135 1 95.88 454 PHE B O 1
ATOM 9444 N N . ASP B 1 455 ? -11.391 -9.375 0.404 1 95.38 455 ASP B N 1
ATOM 9445 C CA . ASP B 1 455 ? -11.609 -8.43 1.5 1 95.38 455 ASP B CA 1
ATOM 9446 C C . ASP B 1 455 ? -12.922 -8.719 2.223 1 95.38 455 ASP B C 1
ATOM 9448 O O . ASP B 1 455 ? -13.367 -7.922 3.051 1 95.38 455 ASP B O 1
ATOM 9452 N N . GLY B 1 456 ? -13.562 -9.828 1.866 1 97.06 456 GLY B N 1
ATOM 9453 C CA . GLY B 1 456 ? -14.891 -10.07 2.393 1 97.06 456 GLY B CA 1
ATOM 9454 C C . GLY B 1 456 ? -15.094 -11.5 2.867 1 97.06 456 GLY B C 1
ATOM 9455 O O . GLY B 1 456 ? -14.383 -11.969 3.758 1 97.06 456 GLY B O 1
ATOM 9456 N N . VAL B 1 457 ? -15.945 -12.188 2.152 1 98.31 457 VAL B N 1
ATOM 9457 C CA . VAL B 1 457 ? -16.531 -13.438 2.633 1 98.31 457 VAL B CA 1
ATOM 9458 C C . VAL B 1 457 ? -15.461 -14.508 2.752 1 98.31 457 VAL B C 1
ATOM 9460 O O . VAL B 1 457 ? -15.344 -15.172 3.783 1 98.31 457 VAL B O 1
ATOM 9463 N N . ILE B 1 458 ? -14.617 -14.656 1.793 1 98.44 458 ILE B N 1
ATOM 9464 C CA . ILE B 1 458 ? -13.633 -15.734 1.815 1 98.44 458 ILE B CA 1
ATOM 9465 C C . ILE B 1 458 ? -12.516 -15.391 2.801 1 98.44 458 ILE B C 1
ATOM 9467 O O . ILE B 1 458 ? -12.023 -16.266 3.525 1 98.44 458 ILE B O 1
ATOM 9471 N N . ARG B 1 459 ? -12.117 -14.172 2.811 1 97.81 459 ARG B N 1
ATOM 9472 C CA . ARG B 1 459 ? -11.164 -13.734 3.826 1 97.81 459 ARG B CA 1
ATOM 9473 C C . ARG B 1 459 ? -11.711 -13.984 5.23 1 97.81 459 ARG B C 1
ATOM 9475 O O . ARG B 1 459 ? -10.961 -14.352 6.133 1 97.81 459 ARG B O 1
ATOM 9482 N N . ALA B 1 460 ? -13 -13.727 5.414 1 98.44 460 ALA B N 1
ATOM 9483 C CA . ALA B 1 460 ? -13.625 -13.938 6.719 1 98.44 460 ALA B CA 1
ATOM 9484 C C . ALA B 1 460 ? -13.461 -15.383 7.176 1 98.44 460 ALA B C 1
ATOM 9486 O O . ALA B 1 460 ? -13.211 -15.641 8.359 1 98.44 460 ALA B O 1
ATOM 9487 N N . LEU B 1 461 ? -13.609 -16.328 6.246 1 98.56 461 LEU B N 1
ATOM 9488 C CA . LEU B 1 461 ? -13.398 -17.719 6.59 1 98.56 461 LEU B CA 1
ATOM 9489 C C . LEU B 1 461 ? -12.008 -17.938 7.176 1 98.56 461 LEU B C 1
ATOM 9491 O O . LEU B 1 461 ? -11.852 -18.594 8.211 1 98.56 461 LEU B O 1
ATOM 9495 N N . LYS B 1 462 ? -10.992 -17.312 6.566 1 98.06 462 LYS B N 1
ATOM 9496 C CA . LYS B 1 462 ? -9.617 -17.484 7.027 1 98.06 462 LYS B CA 1
ATOM 9497 C C . LYS B 1 462 ? -9.406 -16.828 8.383 1 98.06 462 LYS B C 1
ATOM 9499 O O . LYS B 1 462 ? -8.727 -17.375 9.258 1 98.06 462 LYS B O 1
ATOM 9504 N N . LEU B 1 463 ? -9.992 -15.656 8.562 1 97.69 463 LEU B N 1
ATOM 9505 C CA . LEU B 1 463 ? -9.859 -14.953 9.828 1 97.69 463 LEU B CA 1
ATOM 9506 C C . LEU B 1 463 ? -10.523 -15.734 10.961 1 97.69 463 LEU B C 1
ATOM 9508 O O . LEU B 1 463 ? -10.219 -15.523 12.133 1 97.69 463 LEU B O 1
ATOM 9512 N N . LEU B 1 464 ? -11.453 -16.625 10.562 1 98 464 LEU B N 1
ATOM 9513 C CA . LEU B 1 464 ? -12.125 -17.484 11.523 1 98 464 LEU B CA 1
ATOM 9514 C C . LEU B 1 464 ? -11.414 -18.828 11.633 1 98 464 LEU B C 1
ATOM 9516 O O . LEU B 1 464 ? -11.891 -19.734 12.32 1 98 464 LEU B O 1
ATOM 9520 N N . ASN B 1 465 ? -10.312 -19.031 10.922 1 98.06 465 ASN B N 1
ATOM 9521 C CA . ASN B 1 465 ? -9.43 -20.203 10.945 1 98.06 465 ASN B CA 1
ATOM 9522 C C . ASN B 1 465 ? -10.062 -21.391 10.234 1 98.06 465 ASN B C 1
ATOM 9524 O O . ASN B 1 465 ? -9.836 -22.531 10.625 1 98.06 465 ASN B O 1
ATOM 9528 N N . TYR B 1 466 ? -11 -21.094 9.289 1 98.38 466 TYR B N 1
ATOM 9529 C CA . TYR B 1 466 ? -11.383 -22.141 8.352 1 98.38 466 TYR B CA 1
ATOM 9530 C C . TYR B 1 466 ? -10.328 -22.297 7.258 1 98.38 466 TYR B C 1
ATOM 9532 O O . TYR B 1 466 ? -9.922 -21.312 6.633 1 98.38 466 TYR B O 1
ATOM 9540 N N . ASN B 1 467 ? -9.836 -23.453 7.066 1 98.25 467 ASN B N 1
ATOM 9541 C CA . ASN B 1 467 ? -8.969 -23.734 5.926 1 98.25 467 ASN B CA 1
ATOM 9542 C C . ASN B 1 467 ? -9.773 -24.109 4.684 1 98.25 467 ASN B C 1
ATOM 9544 O O . ASN B 1 467 ? -10.742 -24.859 4.777 1 98.25 467 ASN B O 1
ATOM 9548 N N . ILE B 1 468 ? -9.406 -23.531 3.592 1 97.88 468 ILE B N 1
ATOM 9549 C CA . ILE B 1 468 ? -10.258 -23.578 2.41 1 97.88 468 ILE B CA 1
ATOM 9550 C C . ILE B 1 468 ? -9.516 -24.25 1.261 1 97.88 468 ILE B C 1
ATOM 9552 O O . ILE B 1 468 ? -8.414 -23.844 0.893 1 97.88 468 ILE B O 1
ATOM 9556 N N . GLY B 1 469 ? -10.078 -25.328 0.667 1 96.75 469 GLY B N 1
ATOM 9557 C CA . GLY B 1 469 ? -9.617 -25.875 -0.6 1 96.75 469 GLY B CA 1
ATOM 9558 C C . GLY B 1 469 ? -10.258 -25.219 -1.805 1 96.75 469 GLY B C 1
ATOM 9559 O O . GLY B 1 469 ? -10.961 -24.219 -1.665 1 96.75 469 GLY B O 1
ATOM 9560 N N . GLY B 1 470 ? -9.938 -25.688 -2.975 1 96 470 GLY B N 1
ATOM 9561 C CA . GLY B 1 470 ? -10.492 -25.109 -4.184 1 96 470 GLY B CA 1
ATOM 9562 C C . GLY B 1 470 ? -11.078 -26.141 -5.129 1 96 470 GLY B C 1
ATOM 9563 O O . GLY B 1 470 ? -10.633 -27.297 -5.148 1 96 470 GLY B O 1
ATOM 9564 N N . VAL B 1 471 ? -12.102 -25.734 -5.828 1 96.38 471 VAL B N 1
ATOM 9565 C CA . VAL B 1 471 ? -12.68 -26.547 -6.895 1 96.38 471 VAL B CA 1
ATOM 9566 C C . VAL B 1 471 ? -12.859 -25.688 -8.148 1 96.38 471 VAL B C 1
ATOM 9568 O O . VAL B 1 471 ? -13.297 -24.547 -8.07 1 96.38 471 VAL B O 1
ATOM 9571 N N . ASN B 1 472 ? -12.438 -26.203 -9.258 1 96.19 472 ASN B N 1
ATOM 9572 C CA . ASN B 1 472 ? -12.664 -25.547 -10.539 1 96.19 472 ASN B CA 1
ATOM 9573 C C . ASN B 1 472 ? -14.016 -25.922 -11.133 1 96.19 472 ASN B C 1
ATOM 9575 O O . ASN B 1 472 ? -14.195 -27.031 -11.617 1 96.19 472 ASN B O 1
ATOM 9579 N N . LEU B 1 473 ? -14.93 -25.016 -11.188 1 97.06 473 LEU B N 1
ATOM 9580 C CA . LEU B 1 473 ? -16.312 -25.297 -11.562 1 97.06 473 LEU B CA 1
ATOM 9581 C C . LEU B 1 473 ? -16.469 -25.375 -13.078 1 97.06 473 LEU B C 1
ATOM 9583 O O . LEU B 1 473 ? -17.531 -25.734 -13.586 1 97.06 473 LEU B O 1
ATOM 9587 N N . ARG B 1 474 ? -15.352 -25.125 -13.758 1 92.69 474 ARG B N 1
ATOM 9588 C CA . ARG B 1 474 ? -15.344 -25.25 -15.211 1 92.69 474 ARG B CA 1
ATOM 9589 C C . ARG B 1 474 ? -14.742 -26.594 -15.633 1 92.69 474 ARG B C 1
ATOM 9591 O O . ARG B 1 474 ? -14.742 -26.922 -16.828 1 92.69 474 ARG B O 1
ATOM 9598 N N . SER B 1 475 ? -14.352 -27.344 -14.688 1 88.69 475 SER B N 1
ATOM 9599 C CA . SER B 1 475 ? -13.703 -28.609 -15.031 1 88.69 475 SER B CA 1
ATOM 9600 C C . SER B 1 475 ? -14.695 -29.594 -15.641 1 88.69 475 SER B C 1
ATOM 9602 O O . SER B 1 475 ? -15.789 -29.781 -15.109 1 88.69 475 SER B O 1
ATOM 9604 N N . PRO B 1 476 ? -14.43 -30.188 -16.812 1 77.62 476 PRO B N 1
ATOM 9605 C CA . PRO B 1 476 ? -15.352 -31.125 -17.469 1 77.62 476 PRO B CA 1
ATOM 9606 C C . PRO B 1 476 ? -15.641 -32.375 -16.625 1 77.62 476 PRO B C 1
ATOM 9608 O O . PRO B 1 476 ? -16.734 -32.938 -16.719 1 77.62 476 PRO B O 1
ATOM 9611 N N . ASN B 1 477 ? -14.672 -32.844 -15.883 1 76.38 477 ASN B N 1
ATOM 9612 C CA . ASN B 1 477 ? -14.867 -34.031 -15.07 1 76.38 477 ASN B CA 1
ATOM 9613 C C . ASN B 1 477 ? -15 -33.688 -13.594 1 76.38 477 ASN B C 1
ATOM 9615 O O . ASN B 1 477 ? -14.438 -34.375 -12.734 1 76.38 477 ASN B O 1
ATOM 9619 N N . LEU B 1 478 ? -15.789 -32.688 -13.445 1 82.5 478 LEU B N 1
ATOM 9620 C CA . LEU B 1 478 ? -15.914 -32.188 -12.078 1 82.5 478 LEU B CA 1
ATOM 9621 C C . LEU B 1 478 ? -16.703 -33.156 -11.211 1 82.5 478 LEU B C 1
ATOM 9623 O O . LEU B 1 478 ? -17.797 -33.594 -11.594 1 82.5 478 LEU B O 1
ATOM 9627 N N . ASP B 1 479 ? -15.992 -33.75 -10.195 1 77.88 479 ASP B N 1
ATOM 9628 C CA . ASP B 1 479 ? -16.641 -34.5 -9.133 1 77.88 479 ASP B CA 1
ATOM 9629 C C . ASP B 1 479 ? -16.734 -33.688 -7.848 1 77.88 479 ASP B C 1
ATOM 9631 O O . ASP B 1 479 ? -15.742 -33.531 -7.133 1 77.88 479 ASP B O 1
ATOM 9635 N N . LEU B 1 480 ? -17.891 -33.125 -7.598 1 88.25 480 LEU B N 1
ATOM 9636 C CA . LEU B 1 480 ? -18.078 -32.312 -6.422 1 88.25 480 LEU B CA 1
ATOM 9637 C C . LEU B 1 480 ? -18.438 -33.156 -5.203 1 88.25 480 LEU B C 1
ATOM 9639 O O . LEU B 1 480 ? -19.516 -33 -4.637 1 88.25 480 LEU B O 1
ATOM 9643 N N . ASN B 1 481 ? -17.562 -34.031 -4.84 1 88.69 481 ASN B N 1
ATOM 9644 C CA . ASN B 1 481 ? -17.781 -34.844 -3.643 1 88.69 481 ASN B CA 1
ATOM 9645 C C . ASN B 1 481 ? -17.25 -34.125 -2.393 1 88.69 481 ASN B C 1
ATOM 9647 O O . ASN B 1 481 ? -16.375 -34.656 -1.704 1 88.69 481 ASN B O 1
ATOM 9651 N N . ILE B 1 482 ? -17.766 -32.938 -2.158 1 94.31 482 ILE B N 1
ATOM 9652 C CA . ILE B 1 482 ? -17.406 -32.156 -0.986 1 94.31 482 ILE B CA 1
ATOM 9653 C C . ILE B 1 482 ? -18.672 -31.719 -0.249 1 94.31 482 ILE B C 1
ATOM 9655 O O . ILE B 1 482 ? -19.766 -31.703 -0.831 1 94.31 482 ILE B O 1
ATOM 9659 N N . ARG B 1 483 ? -18.516 -31.406 0.996 1 92.19 483 ARG B N 1
ATOM 9660 C CA . ARG B 1 483 ? -19.688 -31.172 1.838 1 92.19 483 ARG B CA 1
ATOM 9661 C C . ARG B 1 483 ? -20.156 -29.734 1.752 1 92.19 483 ARG B C 1
ATOM 9663 O O . ARG B 1 483 ? -21.344 -29.438 1.933 1 92.19 483 ARG B O 1
ATOM 9670 N N . SER B 1 484 ? -19.312 -28.812 1.621 1 97.88 484 SER B N 1
ATOM 9671 C CA . SER B 1 484 ? -19.688 -27.406 1.566 1 97.88 484 SER B CA 1
ATOM 9672 C C . SER B 1 484 ? -18.859 -26.641 0.533 1 97.88 484 SER B C 1
ATOM 9674 O O . SER B 1 484 ? -17.703 -26.984 0.286 1 97.88 484 SER B O 1
ATOM 9676 N N . LEU B 1 485 ? -19.516 -25.703 -0.064 1 98.38 485 LEU B N 1
ATOM 9677 C CA . LEU B 1 485 ? -18.938 -24.953 -1.179 1 98.38 485 LEU B CA 1
ATOM 9678 C C . LEU B 1 485 ? -19.359 -23.484 -1.142 1 98.38 485 LEU B C 1
ATOM 9680 O O . LEU B 1 485 ? -20.547 -23.188 -1.009 1 98.38 485 LEU B O 1
ATOM 9684 N N . TRP B 1 486 ? -18.391 -22.609 -1.138 1 98.75 486 TRP B N 1
ATOM 9685 C CA . TRP B 1 486 ? -18.641 -21.172 -1.202 1 98.75 486 TRP B CA 1
ATOM 9686 C C . TRP B 1 486 ? -18.359 -20.625 -2.604 1 98.75 486 TRP B C 1
ATOM 9688 O O . TRP B 1 486 ? -17.266 -20.797 -3.131 1 98.75 486 TRP B O 1
ATOM 9698 N N . VAL B 1 487 ? -19.312 -19.922 -3.213 1 98.69 487 VAL B N 1
ATOM 9699 C CA . VAL B 1 487 ? -19.172 -19.5 -4.605 1 98.69 487 VAL B CA 1
ATOM 9700 C C . VAL B 1 487 ? -19.516 -18.016 -4.734 1 98.69 487 VAL B C 1
ATOM 9702 O O . VAL B 1 487 ? -20.609 -17.594 -4.359 1 98.69 487 VAL B O 1
ATOM 9705 N N . PHE B 1 488 ? -18.531 -17.203 -5.18 1 98.56 488 PHE B N 1
ATOM 9706 C CA . PHE B 1 488 ? -18.828 -15.852 -5.633 1 98.56 488 PHE B CA 1
ATOM 9707 C C . PHE B 1 488 ? -19.75 -15.875 -6.848 1 98.56 488 PHE B C 1
ATOM 9709 O O . PHE B 1 488 ? -19.484 -16.578 -7.82 1 98.56 488 PHE B O 1
ATOM 9716 N N . SER B 1 489 ? -20.859 -15.18 -6.711 1 97.75 489 SER B N 1
ATOM 9717 C CA . SER B 1 489 ? -21.859 -15.156 -7.77 1 97.75 489 SER B CA 1
ATOM 9718 C C . SER B 1 489 ? -22.141 -13.727 -8.227 1 97.75 489 SER B C 1
ATOM 9720 O O . SER B 1 489 ? -22.359 -12.836 -7.406 1 97.75 489 SER B O 1
ATOM 9722 N N . TYR B 1 490 ? -22.094 -13.555 -9.516 1 96.69 490 TYR B N 1
ATOM 9723 C CA . TYR B 1 490 ? -22.312 -12.258 -10.156 1 96.69 490 TYR B CA 1
ATOM 9724 C C . TYR B 1 490 ? -23.641 -12.258 -10.93 1 96.69 490 TYR B C 1
ATOM 9726 O O . TYR B 1 490 ? -24.344 -13.266 -10.961 1 96.69 490 TYR B O 1
ATOM 9734 N N . LYS B 1 491 ? -24.047 -11.133 -11.516 1 95.56 491 LYS B N 1
ATOM 9735 C CA . LYS B 1 491 ? -25.312 -11.023 -12.258 1 95.56 491 LYS B CA 1
ATOM 9736 C C . LYS B 1 491 ? -25.359 -12.039 -13.398 1 95.56 491 LYS B C 1
ATOM 9738 O O . LYS B 1 491 ? -26.453 -12.406 -13.852 1 95.56 491 LYS B O 1
ATOM 9743 N N . TRP B 1 492 ? -24.172 -12.43 -13.812 1 96.06 492 TRP B N 1
ATOM 9744 C CA . TRP B 1 492 ? -24.125 -13.484 -14.812 1 96.06 492 TRP B CA 1
ATOM 9745 C C . TRP B 1 492 ? -23.25 -14.648 -14.344 1 96.06 492 TRP B C 1
ATOM 9747 O O . TRP B 1 492 ? -22.391 -14.469 -13.477 1 96.06 492 TRP B O 1
ATOM 9757 N N . MET B 1 493 ? -23.562 -15.859 -14.789 1 97.81 493 MET B N 1
ATOM 9758 C CA . MET B 1 493 ? -22.844 -17.109 -14.555 1 97.81 493 MET B CA 1
ATOM 9759 C C . MET B 1 493 ? -23.078 -18.094 -15.695 1 97.81 493 MET B C 1
ATOM 9761 O O . MET B 1 493 ? -24.203 -18.219 -16.188 1 97.81 493 MET B O 1
ATOM 9765 N N . PRO B 1 494 ? -22 -18.703 -16.141 1 96.56 494 PRO B N 1
ATOM 9766 C CA . PRO B 1 494 ? -22.25 -19.688 -17.203 1 96.56 494 PRO B CA 1
ATOM 9767 C C . PRO B 1 494 ? -23.344 -20.688 -16.859 1 96.56 494 PRO B C 1
ATOM 9769 O O . PRO B 1 494 ? -23.406 -21.172 -15.719 1 96.56 494 PRO B O 1
ATOM 9772 N N . CYS B 1 495 ? -24.188 -21.062 -17.844 1 96.38 495 CYS B N 1
ATOM 9773 C CA . CYS B 1 495 ? -25.344 -21.906 -17.625 1 96.38 495 CYS B CA 1
ATOM 9774 C C . CYS B 1 495 ? -24.938 -23.266 -17.078 1 96.38 495 CYS B C 1
ATOM 9776 O O . CYS B 1 495 ? -25.578 -23.797 -16.156 1 96.38 495 CYS B O 1
ATOM 9778 N N . HIS B 1 496 ? -23.922 -23.797 -17.656 1 94.88 496 HIS B N 1
ATOM 9779 C CA . HIS B 1 496 ? -23.469 -25.125 -17.203 1 94.88 496 HIS B CA 1
ATOM 9780 C C . HIS B 1 496 ? -23.047 -25.094 -15.742 1 94.88 496 HIS B C 1
ATOM 9782 O O . HIS B 1 496 ? -23.266 -26.062 -15.016 1 94.88 496 HIS B O 1
ATOM 9788 N N . VAL B 1 497 ? -22.406 -24.031 -15.242 1 97.44 497 VAL B N 1
ATOM 9789 C CA . VAL B 1 497 ? -22 -23.891 -13.852 1 97.44 497 VAL B CA 1
ATOM 9790 C C . VAL B 1 497 ? -23.234 -23.812 -12.953 1 97.44 497 VAL B C 1
ATOM 9792 O O . VAL B 1 497 ? -23.266 -24.438 -11.883 1 97.44 497 VAL B O 1
ATOM 9795 N N . GLN B 1 498 ? -24.281 -23.016 -13.398 1 97.69 498 GLN B N 1
ATOM 9796 C CA . GLN B 1 498 ? -25.516 -22.938 -12.641 1 97.69 498 GLN B CA 1
ATOM 9797 C C . GLN B 1 498 ? -26.141 -24.328 -12.469 1 97.69 498 GLN B C 1
ATOM 9799 O O . GLN B 1 498 ? -26.609 -24.672 -11.383 1 97.69 498 GLN B O 1
ATOM 9804 N N . LYS B 1 499 ? -26.062 -25.094 -13.523 1 96.38 499 LYS B N 1
ATOM 9805 C CA . LYS B 1 499 ? -26.609 -26.453 -13.484 1 96.38 499 LYS B CA 1
ATOM 9806 C C . LYS B 1 499 ? -25.828 -27.328 -12.508 1 96.38 499 LYS B C 1
ATOM 9808 O O . LYS B 1 499 ? -26.438 -28.078 -11.734 1 96.38 499 LYS B O 1
ATOM 9813 N N . ILE B 1 500 ? -24.547 -27.25 -12.57 1 96.56 500 ILE B N 1
ATOM 9814 C CA . ILE B 1 500 ? -23.672 -28.031 -11.703 1 96.56 500 ILE B CA 1
ATOM 9815 C C . ILE B 1 500 ? -23.984 -27.703 -10.242 1 96.56 500 ILE B C 1
ATOM 9817 O O . ILE B 1 500 ? -24.062 -28.609 -9.406 1 96.56 500 ILE B O 1
ATOM 9821 N N . LEU B 1 501 ? -24.141 -26.453 -9.938 1 97.56 501 LEU B N 1
ATOM 9822 C CA . LEU B 1 501 ? -24.391 -26.016 -8.562 1 97.56 501 LEU B CA 1
ATOM 9823 C C . LEU B 1 501 ? -25.766 -26.5 -8.086 1 97.56 501 LEU B C 1
ATOM 9825 O O . LEU B 1 501 ? -25.906 -26.922 -6.934 1 97.56 501 LEU B O 1
ATOM 9829 N N . ALA B 1 502 ? -26.797 -26.406 -8.953 1 96.81 502 ALA B N 1
ATOM 9830 C CA . ALA B 1 502 ? -28.125 -26.906 -8.602 1 96.81 502 ALA B CA 1
ATOM 9831 C C . ALA B 1 502 ? -28.078 -28.406 -8.312 1 96.81 502 ALA B C 1
ATOM 9833 O O . ALA B 1 502 ? -28.641 -28.875 -7.316 1 96.81 502 ALA B O 1
ATOM 9834 N N . GLU B 1 503 ? -27.375 -29.109 -9.18 1 96 503 GLU B N 1
ATOM 9835 C CA . GLU B 1 503 ? -27.234 -30.562 -9 1 96 503 GLU B CA 1
ATOM 9836 C C . GLU B 1 503 ? -26.469 -30.875 -7.719 1 96 503 GLU B C 1
ATOM 9838 O O . GLU B 1 503 ? -26.812 -31.828 -7.008 1 96 503 GLU B O 1
ATOM 9843 N N . TYR B 1 504 ? -25.438 -30.172 -7.496 1 97.06 504 TYR B N 1
ATOM 9844 C CA . TYR B 1 504 ? -24.641 -30.328 -6.285 1 97.06 504 TYR B CA 1
ATOM 9845 C C . TYR B 1 504 ? -25.516 -30.234 -5.039 1 97.06 504 TYR B C 1
ATOM 9847 O O . TYR B 1 504 ? -25.422 -31.078 -4.148 1 97.06 504 TYR B O 1
ATOM 9855 N N . VAL B 1 505 ? -26.391 -29.188 -4.988 1 96.94 505 VAL B N 1
ATOM 9856 C CA . VAL B 1 505 ? -27.266 -28.984 -3.842 1 96.94 505 VAL B CA 1
ATOM 9857 C C . VAL B 1 505 ? -28.328 -30.094 -3.795 1 96.94 505 VAL B C 1
ATOM 9859 O O . VAL B 1 505 ? -28.609 -30.641 -2.729 1 96.94 505 VAL B O 1
ATOM 9862 N N . GLU B 1 506 ? -28.859 -30.422 -4.941 1 96 506 GLU B N 1
ATOM 9863 C CA . GLU B 1 506 ? -29.859 -31.469 -5.023 1 96 506 GLU B CA 1
ATOM 9864 C C . GLU B 1 506 ? -29.344 -32.781 -4.418 1 96 506 GLU B C 1
ATOM 9866 O O . GLU B 1 506 ? -30.109 -33.531 -3.834 1 96 506 GLU B O 1
ATOM 9871 N N . ASN B 1 507 ? -28.062 -32.969 -4.523 1 95.88 507 ASN B N 1
ATOM 9872 C CA . ASN B 1 507 ? -27.453 -34.219 -4.09 1 95.88 507 ASN B CA 1
ATOM 9873 C C . ASN B 1 507 ? -26.891 -34.094 -2.674 1 95.88 507 ASN B C 1
ATOM 9875 O O . ASN B 1 507 ? -26.094 -34.938 -2.246 1 95.88 507 ASN B O 1
ATOM 9879 N N . GLY B 1 508 ? -27.203 -33.094 -2.008 1 96.19 508 GLY B N 1
ATOM 9880 C CA . GLY B 1 508 ? -26.875 -33.031 -0.59 1 96.19 508 GLY B CA 1
ATOM 9881 C C . GLY B 1 508 ? -25.828 -32 -0.256 1 96.19 508 GLY B C 1
ATOM 9882 O O . GLY B 1 508 ? -25.453 -31.828 0.908 1 96.19 508 GLY B O 1
ATOM 9883 N N . GLY B 1 509 ? -25.344 -31.266 -1.259 1 97.19 509 GLY B N 1
ATOM 9884 C CA . GLY B 1 509 ? -24.312 -30.266 -1.037 1 97.19 509 GLY B CA 1
ATOM 9885 C C . GLY B 1 509 ? -24.812 -29.047 -0.276 1 97.19 509 GLY B C 1
ATOM 9886 O O . GLY B 1 509 ? -26 -28.719 -0.332 1 97.19 509 GLY B O 1
ATOM 9887 N N . LYS B 1 510 ? -24 -28.469 0.551 1 98.19 510 LYS B N 1
ATOM 9888 C CA . LYS B 1 510 ? -24.234 -27.172 1.198 1 98.19 510 LYS B CA 1
ATOM 9889 C C . LYS B 1 510 ? -23.562 -26.047 0.435 1 98.19 510 LYS B C 1
ATOM 9891 O O . LYS B 1 510 ? -22.328 -25.953 0.403 1 98.19 510 LYS B O 1
ATOM 9896 N N . LEU B 1 511 ? -24.359 -25.203 -0.105 1 98.31 511 LEU B N 1
ATOM 9897 C CA . LEU B 1 511 ? -23.859 -24.172 -1.002 1 98.31 511 LEU B CA 1
ATOM 9898 C C . LEU B 1 511 ? -24.062 -22.781 -0.395 1 98.31 511 LEU B C 1
ATOM 9900 O O . LEU B 1 511 ? -25.125 -22.484 0.165 1 98.31 511 LEU B O 1
ATOM 9904 N N . VAL B 1 512 ? -23.078 -21.938 -0.366 1 98.75 512 VAL B N 1
ATOM 9905 C CA . VAL B 1 512 ? -23.188 -20.531 -0.021 1 98.75 512 VAL B CA 1
ATOM 9906 C C . VAL B 1 512 ? -22.953 -19.672 -1.265 1 98.75 512 VAL B C 1
ATOM 9908 O O . VAL B 1 512 ? -21.906 -19.766 -1.904 1 98.75 512 VAL B O 1
ATOM 9911 N N . LEU B 1 513 ? -23.906 -18.875 -1.643 1 98.31 513 LEU B N 1
ATOM 9912 C CA . LEU B 1 513 ? -23.828 -17.953 -2.77 1 98.31 513 LEU B CA 1
ATOM 9913 C C . LEU B 1 513 ? -23.734 -16.516 -2.283 1 98.31 513 LEU B C 1
ATOM 9915 O O . LEU B 1 513 ? -24.438 -16.125 -1.352 1 98.31 513 LEU B O 1
ATOM 9919 N N . PHE B 1 514 ? -22.891 -15.758 -2.811 1 98.44 514 PHE B N 1
ATOM 9920 C CA . PHE B 1 514 ? -22.719 -14.344 -2.473 1 98.44 514 PHE B CA 1
ATOM 9921 C C . PHE B 1 514 ? -22.141 -13.57 -3.656 1 98.44 514 PHE B C 1
ATOM 9923 O O . PHE B 1 514 ? -21.453 -14.141 -4.5 1 98.44 514 PHE B O 1
ATOM 9930 N N . PRO B 1 515 ? -22.297 -12.25 -4.039 1 97.81 515 PRO B N 1
ATOM 9931 C CA . PRO B 1 515 ? -23.25 -11.469 -3.242 1 97.81 515 PRO B CA 1
ATOM 9932 C C . PRO B 1 515 ? -24.594 -11.312 -3.928 1 97.81 515 PRO B C 1
ATOM 9934 O O . PRO B 1 515 ? -25.453 -10.562 -3.445 1 97.81 515 PRO B O 1
ATOM 9937 N N . GLU B 1 516 ? -24.828 -11.953 -5.125 1 96.44 516 GLU B N 1
ATOM 9938 C CA . GLU B 1 516 ? -26.094 -11.797 -5.852 1 96.44 516 GLU B CA 1
ATOM 9939 C C . GLU B 1 516 ? -26.422 -13.055 -6.66 1 96.44 516 GLU B C 1
ATOM 9941 O O . GLU B 1 516 ? -25.578 -13.938 -6.809 1 96.44 516 GLU B O 1
ATOM 9946 N N . ILE B 1 517 ? -27.625 -13.203 -7.117 1 96.31 517 ILE B N 1
ATOM 9947 C CA . ILE B 1 517 ? -28.094 -14.344 -7.895 1 96.31 517 ILE B CA 1
ATOM 9948 C C . ILE B 1 517 ? -27.953 -14.039 -9.391 1 96.31 517 ILE B C 1
ATOM 9950 O O . ILE B 1 517 ? -28.344 -12.961 -9.844 1 96.31 517 ILE B O 1
ATOM 9954 N N . PRO B 1 518 ? -27.359 -14.992 -10.117 1 97.19 518 PRO B N 1
ATOM 9955 C CA . PRO B 1 518 ? -27.203 -14.758 -11.555 1 97.19 518 PRO B CA 1
ATOM 9956 C C . PRO B 1 518 ? -28.531 -14.852 -12.312 1 97.19 518 PRO B C 1
ATOM 9958 O O . PRO B 1 518 ? -29.375 -15.68 -11.984 1 97.19 518 PRO B O 1
ATOM 9961 N N . VAL B 1 519 ? -28.656 -14 -13.367 1 96.81 519 VAL B N 1
ATOM 9962 C CA . VAL B 1 519 ? -29.859 -13.992 -14.18 1 96.81 519 VAL B CA 1
ATOM 9963 C C . VAL B 1 519 ? -29.5 -14.008 -15.664 1 96.81 519 VAL B C 1
ATOM 9965 O O . VAL B 1 519 ? -30.375 -13.984 -16.531 1 96.81 519 VAL B O 1
ATOM 9968 N N . GLU B 1 520 ? -28.219 -14.023 -15.914 1 96.56 520 GLU B N 1
ATOM 9969 C CA . GLU B 1 520 ? -27.688 -14.078 -17.281 1 96.56 520 GLU B CA 1
ATOM 9970 C C . GLU B 1 520 ? -26.531 -15.07 -17.391 1 96.56 520 GLU B C 1
ATOM 9972 O O . GLU B 1 520 ? -25.984 -15.5 -16.375 1 96.56 520 GLU B O 1
ATOM 9977 N N . ASP B 1 521 ? -26.328 -15.562 -18.562 1 95.88 521 ASP B N 1
ATOM 9978 C CA . ASP B 1 521 ? -25.078 -16.297 -18.797 1 95.88 521 ASP B CA 1
ATOM 9979 C C . ASP B 1 521 ? -23.938 -15.344 -19.172 1 95.88 521 ASP B C 1
ATOM 9981 O O . ASP B 1 521 ? -24.094 -14.125 -19.078 1 95.88 521 ASP B O 1
ATOM 9985 N N . GLU B 1 522 ? -22.703 -15.82 -19.469 1 92.81 522 GLU B N 1
ATOM 9986 C CA . GLU B 1 522 ? -21.516 -15.008 -19.688 1 92.81 522 GLU B CA 1
ATOM 9987 C C . GLU B 1 522 ? -21.625 -14.188 -20.969 1 92.81 522 GLU B C 1
ATOM 9989 O O . GLU B 1 522 ? -20.875 -13.227 -21.156 1 92.81 522 GLU B O 1
ATOM 9994 N N . PHE B 1 523 ? -22.672 -14.5 -21.891 1 92.56 523 PHE B N 1
ATOM 9995 C CA . PHE B 1 523 ? -22.891 -13.766 -23.125 1 92.56 523 PHE B CA 1
ATOM 9996 C C . PHE B 1 523 ? -23.984 -12.719 -22.953 1 92.56 523 PHE B C 1
ATOM 9998 O O . PHE B 1 523 ? -24.25 -11.93 -23.875 1 92.56 523 PHE B O 1
ATOM 10005 N N . GLY B 1 524 ? -24.641 -12.75 -21.828 1 91.62 524 GLY B N 1
ATOM 10006 C CA . GLY B 1 524 ? -25.688 -11.773 -21.562 1 91.62 524 GLY B CA 1
ATOM 10007 C C . GLY B 1 524 ? -27.078 -12.281 -21.844 1 91.62 524 GLY B C 1
ATOM 10008 O O . GLY B 1 524 ? -28.062 -11.547 -21.719 1 91.62 524 GLY B O 1
ATOM 10009 N N . ASN B 1 525 ? -27.141 -13.57 -22.203 1 94.69 525 ASN B N 1
ATOM 10010 C CA . ASN B 1 525 ? -28.453 -14.156 -22.406 1 94.69 525 ASN B CA 1
ATOM 10011 C C . ASN B 1 525 ? -29.125 -14.516 -21.078 1 94.69 525 ASN B C 1
ATOM 10013 O O . ASN B 1 525 ? -28.438 -14.867 -20.109 1 94.69 525 ASN B O 1
ATOM 10017 N N . GLU B 1 526 ? -30.406 -14.398 -21.141 1 96.69 526 GLU B N 1
ATOM 10018 C CA . GLU B 1 526 ? -31.141 -14.766 -19.938 1 96.69 526 GLU B CA 1
ATOM 10019 C C . GLU B 1 526 ? -30.859 -16.219 -19.547 1 96.69 526 GLU B C 1
ATOM 10021 O O . GLU B 1 526 ? -30.938 -17.125 -20.391 1 96.69 526 GLU B O 1
ATOM 10026 N N . CYS B 1 527 ? -30.438 -16.453 -18.422 1 97.38 527 CYS B N 1
ATOM 10027 C CA . CYS B 1 527 ? -30.203 -17.766 -17.812 1 97.38 527 CYS B CA 1
ATOM 10028 C C . CYS B 1 527 ? -30.469 -17.734 -16.312 1 97.38 527 CYS B C 1
ATOM 10030 O O . CYS B 1 527 ? -29.719 -17.141 -15.555 1 97.38 527 CYS B O 1
ATOM 10032 N N . THR B 1 528 ? -31.578 -18.359 -15.883 1 97.12 528 THR B N 1
ATOM 10033 C CA . THR B 1 528 ? -32.031 -18.219 -14.508 1 97.12 528 THR B CA 1
ATOM 10034 C C . THR B 1 528 ? -32.125 -19.594 -13.828 1 97.12 528 THR B C 1
ATOM 10036 O O . THR B 1 528 ? -33 -19.828 -13.008 1 97.12 528 THR B O 1
ATOM 10039 N N . ILE B 1 529 ? -31.266 -20.5 -14.148 1 97.12 529 ILE B N 1
ATOM 10040 C CA . ILE B 1 529 ? -31.328 -21.875 -13.68 1 97.12 529 ILE B CA 1
ATOM 10041 C C . ILE B 1 529 ? -31.25 -21.906 -12.156 1 97.12 529 ILE B C 1
ATOM 10043 O O . ILE B 1 529 ? -32.125 -22.516 -11.5 1 97.12 529 ILE B O 1
ATOM 10047 N N . LEU B 1 530 ? -30.297 -21.25 -11.562 1 95.69 530 LEU B N 1
ATOM 10048 C CA . LEU B 1 530 ? -30.109 -21.266 -10.117 1 95.69 530 LEU B CA 1
ATOM 10049 C C . LEU B 1 530 ? -31.25 -20.547 -9.414 1 95.69 530 LEU B C 1
ATOM 10051 O O . LEU B 1 530 ? -31.734 -21 -8.375 1 95.69 530 LEU B O 1
ATOM 10055 N N . ARG B 1 531 ? -31.594 -19.406 -9.961 1 94.94 531 ARG B N 1
ATOM 10056 C CA . ARG B 1 531 ? -32.719 -18.641 -9.398 1 94.94 531 ARG B CA 1
ATOM 10057 C C . ARG B 1 531 ? -33.969 -19.484 -9.352 1 94.94 531 ARG B C 1
ATOM 10059 O O . ARG B 1 531 ? -34.656 -19.531 -8.328 1 94.94 531 ARG B O 1
ATOM 10066 N N . ASP B 1 532 ? -34.312 -20.172 -10.477 1 94.44 532 ASP B N 1
ATOM 10067 C CA . ASP B 1 532 ? -35.5 -21.016 -10.578 1 94.44 532 ASP B CA 1
ATOM 10068 C C . ASP B 1 532 ? -35.406 -22.219 -9.648 1 94.44 532 ASP B C 1
ATOM 10070 O O . ASP B 1 532 ? -36.406 -22.594 -9.016 1 94.44 532 ASP B O 1
ATOM 10074 N N . PHE B 1 533 ? -34.25 -22.766 -9.641 1 94.62 533 PHE B N 1
ATOM 10075 C CA . PHE B 1 533 ? -34 -23.906 -8.758 1 94.62 533 PHE B CA 1
ATOM 10076 C C . PHE B 1 533 ? -34.281 -23.531 -7.305 1 94.62 533 PHE B C 1
ATOM 10078 O O . PHE B 1 533 ? -34.844 -24.328 -6.555 1 94.62 533 PHE B O 1
ATOM 10085 N N . LEU B 1 534 ? -33.969 -22.281 -6.922 1 91.88 534 LEU B N 1
ATOM 10086 C CA . LEU B 1 534 ? -34.125 -21.828 -5.543 1 91.88 534 LEU B CA 1
ATOM 10087 C C . LEU B 1 534 ? -35.531 -21.281 -5.293 1 91.88 534 LEU B C 1
ATOM 10089 O O . LEU B 1 534 ? -35.906 -21.016 -4.145 1 91.88 534 LEU B O 1
ATOM 10093 N N . GLY B 1 535 ? -36.281 -21.109 -6.344 1 89.69 535 GLY B N 1
ATOM 10094 C CA . GLY B 1 535 ? -37.656 -20.594 -6.215 1 89.69 535 GLY B CA 1
ATOM 10095 C C . GLY B 1 535 ? -37.688 -19.156 -5.719 1 89.69 535 GLY B C 1
ATOM 10096 O O . GLY B 1 535 ? -38.531 -18.812 -4.887 1 89.69 535 GLY B O 1
ATOM 10097 N N . ILE B 1 536 ? -36.719 -18.438 -6.164 1 89.75 536 ILE B N 1
ATOM 10098 C CA . ILE B 1 536 ? -36.594 -17.062 -5.703 1 89.75 536 ILE B CA 1
ATOM 10099 C C . ILE B 1 536 ? -37 -16.109 -6.824 1 89.75 536 ILE B C 1
ATOM 10101 O O . ILE B 1 536 ? -36.75 -16.375 -8 1 89.75 536 ILE B O 1
ATOM 10105 N N . ARG B 1 537 ? -37.719 -15.094 -6.445 1 86.75 537 ARG B N 1
ATOM 10106 C CA . ARG B 1 537 ? -37.906 -13.938 -7.312 1 86.75 537 ARG B CA 1
ATOM 10107 C C . ARG B 1 537 ? -37.156 -12.727 -6.777 1 86.75 537 ARG B C 1
ATOM 10109 O O . ARG B 1 537 ? -37.375 -12.297 -5.645 1 86.75 537 ARG B O 1
ATOM 10116 N N . SER B 1 538 ? -36.125 -12.312 -7.562 1 81.44 538 SER B N 1
ATOM 10117 C CA . SER B 1 538 ? -35.438 -11.086 -7.188 1 81.44 538 SER B CA 1
ATOM 10118 C C . SER B 1 538 ? -36.281 -9.852 -7.488 1 81.44 538 SER B C 1
ATOM 10120 O O . SER B 1 538 ? -36.844 -9.734 -8.578 1 81.44 538 SER B O 1
ATOM 10122 N N . VAL B 1 539 ? -36.219 -9.039 -6.562 1 81.69 539 VAL B N 1
ATOM 10123 C CA . VAL B 1 539 ? -37.125 -7.883 -6.684 1 81.69 539 VAL B CA 1
ATOM 10124 C C . VAL B 1 539 ? -36.312 -6.664 -7.141 1 81.69 539 VAL B C 1
ATOM 10126 O O . VAL B 1 539 ? -36.75 -5.918 -8.016 1 81.69 539 VAL B O 1
ATOM 10129 N N . SER B 1 540 ? -35.219 -6.43 -6.512 1 91.19 540 SER B N 1
ATOM 10130 C CA . SER B 1 540 ? -34.406 -5.25 -6.844 1 91.19 540 SER B CA 1
ATOM 10131 C C . SER B 1 540 ? -32.938 -5.449 -6.48 1 91.19 540 SER B C 1
ATOM 10133 O O . SER B 1 540 ? -32.625 -6.176 -5.539 1 91.19 540 SER B O 1
ATOM 10135 N N . LYS B 1 541 ? -32.125 -4.883 -7.309 1 92.69 541 LYS B N 1
ATOM 10136 C CA . LYS B 1 541 ? -30.703 -4.789 -7.055 1 92.69 541 LYS B CA 1
ATOM 10137 C C . LYS B 1 541 ? -30.25 -3.336 -6.938 1 92.69 541 LYS B C 1
ATOM 10139 O O . LYS B 1 541 ? -30.641 -2.494 -7.75 1 92.69 541 LYS B O 1
ATOM 10144 N N . ARG B 1 542 ? -29.516 -3.02 -5.914 1 92.69 542 ARG B N 1
ATOM 10145 C CA . ARG B 1 542 ? -29 -1.662 -5.77 1 92.69 542 ARG B CA 1
ATOM 10146 C C . ARG B 1 542 ? -27.562 -1.674 -5.254 1 92.69 542 ARG B C 1
ATOM 10148 O O . ARG B 1 542 ? -27.062 -2.717 -4.828 1 92.69 542 ARG B O 1
ATOM 10155 N N . GLY B 1 543 ? -26.906 -0.578 -5.375 1 92.81 543 GLY B N 1
ATOM 10156 C CA . GLY B 1 543 ? -25.531 -0.421 -4.898 1 92.81 543 GLY B CA 1
ATOM 10157 C C . GLY B 1 543 ? -25.438 -0.357 -3.387 1 92.81 543 GLY B C 1
ATOM 10158 O O . GLY B 1 543 ? -26.031 -1.171 -2.684 1 92.81 543 GLY B O 1
ATOM 10159 N N . TRP B 1 544 ? -24.766 0.57 -2.893 1 90.81 544 TRP B N 1
ATOM 10160 C CA . TRP B 1 544 ? -24.484 0.718 -1.47 1 90.81 544 TRP B CA 1
ATOM 10161 C C . TRP B 1 544 ? -25.766 0.84 -0.663 1 90.81 544 TRP B C 1
ATOM 10163 O O . TRP B 1 544 ? -26.703 1.512 -1.086 1 90.81 544 TRP B O 1
ATOM 10173 N N . GLY B 1 545 ? -25.766 0.128 0.39 1 91.94 545 GLY B N 1
ATOM 10174 C CA . GLY B 1 545 ? -26.891 0.19 1.312 1 91.94 545 GLY B CA 1
ATOM 10175 C C . GLY B 1 545 ? -26.594 -0.457 2.652 1 91.94 545 GLY B C 1
ATOM 10176 O O . GLY B 1 545 ? -25.562 -1.091 2.828 1 91.94 545 GLY B O 1
ATOM 10177 N N . THR B 1 546 ? -27.484 -0.216 3.596 1 92.94 546 THR B N 1
ATOM 10178 C CA . THR B 1 546 ? -27.344 -0.792 4.93 1 92.94 546 THR B CA 1
ATOM 10179 C C . THR B 1 546 ? -28.109 -2.105 5.031 1 92.94 546 THR B C 1
ATOM 10181 O O . THR B 1 546 ? -29.266 -2.199 4.582 1 92.94 546 THR B O 1
ATOM 10184 N N . VAL B 1 547 ? -27.484 -3.135 5.492 1 95.81 547 VAL B N 1
ATOM 10185 C CA . VAL B 1 547 ? -28.094 -4.445 5.723 1 95.81 547 VAL B CA 1
ATOM 10186 C C . VAL B 1 547 ? -27.844 -4.875 7.168 1 95.81 547 VAL B C 1
ATOM 10188 O O . VAL B 1 547 ? -26.797 -4.582 7.742 1 95.81 547 VAL B O 1
ATOM 10191 N N . TYR B 1 548 ? -28.859 -5.422 7.766 1 96.12 548 TYR B N 1
ATOM 10192 C CA . TYR B 1 548 ? -28.734 -6.055 9.078 1 96.12 548 TYR B CA 1
ATOM 10193 C C . TYR B 1 548 ? -28.719 -7.574 8.945 1 96.12 548 TYR B C 1
ATOM 10195 O O . TYR B 1 548 ? -29.719 -8.18 8.57 1 96.12 548 TYR B O 1
ATOM 10203 N N . ALA B 1 549 ? -27.641 -8.156 9.172 1 97.56 549 ALA B N 1
ATOM 10204 C CA . ALA B 1 549 ? -27.484 -9.602 9.102 1 97.56 549 ALA B CA 1
ATOM 10205 C C . ALA B 1 549 ? -27.141 -10.18 10.477 1 97.56 549 ALA B C 1
ATOM 10207 O O . ALA B 1 549 ? -26.109 -9.859 11.055 1 97.56 549 ALA B O 1
ATOM 10208 N N . PHE B 1 550 ? -28.016 -11.086 11.062 1 97.38 550 PHE B N 1
ATOM 10209 C CA . PHE B 1 550 ? -27.859 -11.648 12.398 1 97.38 550 PHE B CA 1
ATOM 10210 C C . PHE B 1 550 ? -27.703 -10.547 13.438 1 97.38 550 PHE B C 1
ATOM 10212 O O . PHE B 1 550 ? -26.891 -10.656 14.352 1 97.38 550 PHE B O 1
ATOM 10219 N N . GLY B 1 551 ? -28.312 -9.43 13.18 1 93.69 551 GLY B N 1
ATOM 10220 C CA . GLY B 1 551 ? -28.266 -8.32 14.125 1 93.69 551 GLY B CA 1
ATOM 10221 C C . GLY B 1 551 ? -27.062 -7.426 13.93 1 93.69 551 GLY B C 1
ATOM 10222 O O . GLY B 1 551 ? -26.891 -6.43 14.641 1 93.69 551 GLY B O 1
ATOM 10223 N N . ILE B 1 552 ? -26.25 -7.695 13 1 95 552 ILE B N 1
ATOM 10224 C CA . ILE B 1 552 ? -25.047 -6.922 12.742 1 95 552 ILE B CA 1
ATOM 10225 C C . ILE B 1 552 ? -25.281 -5.965 11.578 1 95 552 ILE B C 1
ATOM 10227 O O . ILE B 1 552 ? -25.688 -6.383 10.492 1 95 552 ILE B O 1
ATOM 10231 N N . GLU B 1 553 ? -25 -4.707 11.82 1 93.06 553 GLU B N 1
ATOM 10232 C CA . GLU B 1 553 ? -25.141 -3.699 10.773 1 93.06 553 GLU B CA 1
ATOM 10233 C C . GLU B 1 553 ? -24 -3.783 9.766 1 93.06 553 GLU B C 1
ATOM 10235 O O . GLU B 1 553 ? -22.828 -3.822 10.148 1 93.06 553 GLU B O 1
ATOM 10240 N N . VAL B 1 554 ? -24.344 -3.852 8.523 1 93.62 554 VAL B N 1
ATOM 10241 C CA . VAL B 1 554 ? -23.375 -3.961 7.438 1 93.62 554 VAL B CA 1
ATOM 10242 C C . VAL B 1 554 ? -23.609 -2.838 6.43 1 93.62 554 VAL B C 1
ATOM 10244 O O . VAL B 1 554 ? -24.719 -2.641 5.949 1 93.62 554 VAL B O 1
ATOM 10247 N N . ASN B 1 555 ? -22.562 -2.01 6.215 1 92 555 ASN B N 1
ATOM 10248 C CA . ASN B 1 555 ? -22.562 -1.19 5.008 1 92 555 ASN B CA 1
ATOM 10249 C C . ASN B 1 555 ? -22.188 -2.008 3.775 1 92 555 ASN B C 1
ATOM 10251 O O . ASN B 1 555 ? -21 -2.197 3.486 1 92 555 ASN B O 1
ATOM 10255 N N . ALA B 1 556 ? -23.203 -2.408 3.049 1 95.12 556 ALA B N 1
ATOM 10256 C CA . ALA B 1 556 ? -23.016 -3.35 1.948 1 95.12 556 ALA B CA 1
ATOM 10257 C C . ALA B 1 556 ? -22.797 -2.615 0.629 1 95.12 556 ALA B C 1
ATOM 10259 O O . ALA B 1 556 ? -23.531 -1.688 0.298 1 95.12 556 ALA B O 1
ATOM 10260 N N . TYR B 1 557 ? -21.797 -2.996 -0.134 1 95.38 557 TYR B N 1
ATOM 10261 C CA . TYR B 1 557 ? -21.516 -2.338 -1.405 1 95.38 557 TYR B CA 1
ATOM 10262 C C . TYR B 1 557 ? -22.5 -2.791 -2.48 1 95.38 557 TYR B C 1
ATOM 10264 O O . TYR B 1 557 ? -22.5 -2.254 -3.592 1 95.38 557 TYR B O 1
ATOM 10272 N N . HIS B 1 558 ? -23.297 -3.762 -2.168 1 96.75 558 HIS B N 1
ATOM 10273 C CA . HIS B 1 558 ? -24.359 -4.332 -3.002 1 96.75 558 HIS B CA 1
ATOM 10274 C C . HIS B 1 558 ? -25.5 -4.875 -2.15 1 96.75 558 HIS B C 1
ATOM 10276 O O . HIS B 1 558 ? -25.266 -5.484 -1.104 1 96.75 558 HIS B O 1
ATOM 10282 N N . VAL B 1 559 ? -26.766 -4.656 -2.562 1 97.56 559 VAL B N 1
ATOM 10283 C CA . VAL B 1 559 ? -27.938 -5.195 -1.857 1 97.56 559 VAL B CA 1
ATOM 10284 C C . VAL B 1 559 ? -28.938 -5.742 -2.865 1 97.56 559 VAL B C 1
ATOM 10286 O O . VAL B 1 559 ? -29.359 -5.031 -3.785 1 97.56 559 VAL B O 1
ATOM 10289 N N . GLU B 1 560 ? -29.281 -6.934 -2.744 1 96.94 560 GLU B N 1
ATOM 10290 C CA . GLU B 1 560 ? -30.328 -7.57 -3.539 1 96.94 560 GLU B CA 1
ATOM 10291 C C . GLU B 1 560 ? -31.484 -8.008 -2.664 1 96.94 560 GLU B C 1
ATOM 10293 O O . GLU B 1 560 ? -31.297 -8.633 -1.619 1 96.94 560 GLU B O 1
ATOM 10298 N N . GLU B 1 561 ? -32.688 -7.68 -3.105 1 96.19 561 GLU B N 1
ATOM 10299 C CA . GLU B 1 561 ? -33.938 -8.016 -2.377 1 96.19 561 GLU B CA 1
ATOM 10300 C C . GLU B 1 561 ? -34.625 -9.227 -2.988 1 96.19 561 GLU B C 1
ATOM 10302 O O . GLU B 1 561 ? -34.656 -9.375 -4.211 1 96.19 561 GLU B O 1
ATOM 10307 N N . TYR B 1 562 ? -35.125 -10.109 -2.098 1 94.94 562 TYR B N 1
ATOM 10308 C CA . TYR B 1 562 ? -35.719 -11.352 -2.576 1 94.94 562 TYR B CA 1
ATOM 10309 C C . TYR B 1 562 ? -37.156 -11.492 -2.098 1 94.94 562 TYR B C 1
ATOM 10311 O O . TYR B 1 562 ? -37.5 -11.07 -0.985 1 94.94 562 TYR B O 1
ATOM 10319 N N . GLU B 1 563 ? -37.969 -11.984 -2.951 1 91.69 563 GLU B N 1
ATOM 10320 C CA . GLU B 1 563 ? -39.281 -12.523 -2.59 1 91.69 563 GLU B CA 1
ATOM 10321 C C . GLU B 1 563 ? -39.25 -14.055 -2.555 1 91.69 563 GLU B C 1
ATOM 10323 O O . GLU B 1 563 ? -38.844 -14.695 -3.529 1 91.69 563 GLU B O 1
ATOM 10328 N N . LEU B 1 564 ? -39.5 -14.469 -1.391 1 84.19 564 LEU B N 1
ATOM 10329 C CA . LEU B 1 564 ? -39.375 -15.906 -1.167 1 84.19 564 LEU B CA 1
ATOM 10330 C C . LEU B 1 564 ? -40.719 -16.516 -0.812 1 84.19 564 LEU B C 1
ATOM 10332 O O . LEU B 1 564 ? -41.625 -15.82 -0.297 1 84.19 564 LEU B O 1
ATOM 10336 N N . GLU B 1 565 ? -41.031 -17.672 -1.22 1 70.88 565 GLU B N 1
ATOM 10337 C CA . GLU B 1 565 ? -42.188 -18.406 -0.722 1 70.88 565 GLU B CA 1
ATOM 10338 C C . GLU B 1 565 ? -41.938 -18.906 0.702 1 70.88 565 GLU B C 1
ATOM 10340 O O . GLU B 1 565 ? -40.781 -19.125 1.109 1 70.88 565 GLU B O 1
ATOM 10345 N N . PRO B 1 566 ? -42.906 -19.109 1.671 1 64.12 566 PRO B N 1
ATOM 10346 C CA . PRO B 1 566 ? -42.969 -19.156 3.133 1 64.12 566 PRO B CA 1
ATOM 10347 C C . PRO B 1 566 ? -41.781 -19.875 3.766 1 64.12 566 PRO B C 1
ATOM 10349 O O . PRO B 1 566 ? -41.375 -19.547 4.887 1 64.12 566 PRO B O 1
ATOM 10352 N N . LEU B 1 567 ? -41.219 -20.859 3.219 1 63.16 567 LEU B N 1
ATOM 10353 C CA . LEU B 1 567 ? -40.469 -21.797 4.059 1 63.16 567 LEU B CA 1
ATOM 10354 C C . LEU B 1 567 ? -38.969 -21.562 3.918 1 63.16 567 LEU B C 1
ATOM 10356 O O . LEU B 1 567 ? -38.219 -22.453 3.508 1 63.16 567 LEU B O 1
ATOM 10360 N N . THR B 1 568 ? -38.469 -20.312 4.281 1 78.31 568 THR B N 1
ATOM 10361 C CA . THR B 1 568 ? -37.031 -20.094 4.25 1 78.31 568 THR B CA 1
ATOM 10362 C C . THR B 1 568 ? -36.562 -19.297 5.465 1 78.31 568 THR B C 1
ATOM 10364 O O . THR B 1 568 ? -37.312 -18.453 5.98 1 78.31 568 THR B O 1
ATOM 10367 N N . TYR B 1 569 ? -35.531 -19.828 6.129 1 90.88 569 TYR B N 1
ATOM 10368 C CA . TYR B 1 569 ? -34.938 -19.047 7.215 1 90.88 569 TYR B CA 1
ATOM 10369 C C . TYR B 1 569 ? -34.281 -17.781 6.68 1 90.88 569 TYR B C 1
ATOM 10371 O O . TYR B 1 569 ? -33.406 -17.859 5.816 1 90.88 569 TYR B O 1
ATOM 10379 N N . GLN B 1 570 ? -34.719 -16.641 7.133 1 94.69 570 GLN B N 1
ATOM 10380 C CA . GLN B 1 570 ? -34.188 -15.352 6.734 1 94.69 570 GLN B CA 1
ATOM 10381 C C . GLN B 1 570 ? -33.281 -14.781 7.809 1 94.69 570 GLN B C 1
ATOM 10383 O O . GLN B 1 570 ? -33.656 -14.695 8.977 1 94.69 570 GLN B O 1
ATOM 10388 N N . PHE B 1 571 ? -32.031 -14.406 7.445 1 96.81 571 PHE B N 1
ATOM 10389 C CA . PHE B 1 571 ? -31.109 -13.953 8.484 1 96.81 571 PHE B CA 1
ATOM 10390 C C . PHE B 1 571 ? -30.641 -12.531 8.219 1 96.81 571 PHE B C 1
ATOM 10392 O O . PHE B 1 571 ? -29.922 -11.945 9.031 1 96.81 571 PHE B O 1
ATOM 10399 N N . ALA B 1 572 ? -31 -11.922 7.086 1 97.38 572 ALA B N 1
ATOM 10400 C CA . ALA B 1 572 ? -30.562 -10.562 6.773 1 97.38 572 ALA B CA 1
ATOM 10401 C C . ALA B 1 572 ? -31.688 -9.773 6.09 1 97.38 572 ALA B C 1
ATOM 10403 O O . ALA B 1 572 ? -32.406 -10.312 5.258 1 97.38 572 ALA B O 1
ATOM 10404 N N . ARG B 1 573 ? -31.797 -8.555 6.422 1 96.62 573 ARG B N 1
ATOM 10405 C CA . ARG B 1 573 ? -32.781 -7.625 5.859 1 96.62 573 ARG B CA 1
ATOM 10406 C C . ARG B 1 573 ? -32.156 -6.242 5.664 1 96.62 573 ARG B C 1
ATOM 10408 O O . ARG B 1 573 ? -31.219 -5.867 6.363 1 96.62 573 ARG B O 1
ATOM 10415 N N . ASP B 1 574 ? -32.625 -5.574 4.668 1 94.88 574 ASP B N 1
ATOM 10416 C CA . ASP B 1 574 ? -32.156 -4.199 4.488 1 94.88 574 ASP B CA 1
ATOM 10417 C C . ASP B 1 574 ? -32.906 -3.246 5.43 1 94.88 574 ASP B C 1
ATOM 10419 O O . ASP B 1 574 ? -33.688 -3.682 6.273 1 94.88 574 ASP B O 1
ATOM 10423 N N . LYS B 1 575 ? -32.562 -2.012 5.398 1 89.44 575 LYS B N 1
ATOM 10424 C CA . LYS B 1 575 ? -33.094 -0.997 6.305 1 89.44 575 LYS B CA 1
ATOM 10425 C C . LYS B 1 575 ? -34.625 -0.913 6.199 1 89.44 575 LYS B C 1
ATOM 10427 O O . LYS B 1 575 ? -35.281 -0.591 7.18 1 89.44 575 LYS B O 1
ATOM 10432 N N . LYS B 1 576 ? -35.25 -1.291 5.035 1 92.19 576 LYS B N 1
ATOM 10433 C CA . LYS B 1 576 ? -36.688 -1.226 4.809 1 92.19 576 LYS B CA 1
ATOM 10434 C C . LYS B 1 576 ? -37.375 -2.527 5.219 1 92.19 576 LYS B C 1
ATOM 10436 O O . LYS B 1 576 ? -38.594 -2.637 5.16 1 92.19 576 LYS B O 1
ATOM 10441 N N . GLY B 1 577 ? -36.562 -3.51 5.516 1 93.5 577 GLY B N 1
ATOM 10442 C CA . GLY B 1 577 ? -37.094 -4.773 5.98 1 93.5 577 GLY B CA 1
ATOM 10443 C C . GLY B 1 577 ? -37.156 -5.832 4.898 1 93.5 577 GLY B C 1
ATOM 10444 O O . GLY B 1 577 ? -37.656 -6.938 5.133 1 93.5 577 GLY B O 1
ATOM 10445 N N . ASN B 1 578 ? -36.719 -5.535 3.732 1 94.44 578 ASN B N 1
ATOM 10446 C CA . ASN B 1 578 ? -36.719 -6.523 2.658 1 94.44 578 ASN B CA 1
ATOM 10447 C C . ASN B 1 578 ? -35.656 -7.598 2.891 1 94.44 578 ASN B C 1
ATOM 10449 O O . ASN B 1 578 ? -34.594 -7.312 3.414 1 94.44 578 ASN B O 1
ATOM 10453 N N . ILE B 1 579 ? -36 -8.805 2.486 1 95.19 579 ILE B N 1
ATOM 10454 C CA . ILE B 1 579 ? -35.094 -9.938 2.695 1 95.19 579 ILE B CA 1
ATOM 10455 C C . ILE B 1 579 ? -33.875 -9.812 1.771 1 95.19 579 ILE B C 1
ATOM 10457 O O . ILE B 1 579 ? -34.031 -9.625 0.561 1 95.19 579 ILE B O 1
ATOM 10461 N N . CYS B 1 580 ? -32.656 -9.922 2.361 1 96.31 580 CYS B N 1
ATOM 10462 C CA . CYS B 1 580 ? -31.422 -9.844 1.578 1 96.31 580 CYS B CA 1
ATOM 10463 C C . CYS B 1 580 ? -30.516 -11.039 1.874 1 96.31 580 CYS B C 1
ATOM 10465 O O . CYS B 1 580 ? -29.406 -11.133 1.332 1 96.31 580 CYS B O 1
ATOM 10467 N N . GLY B 1 581 ? -30.859 -11.898 2.764 1 96.62 581 GLY B N 1
ATOM 10468 C CA . GLY B 1 581 ? -30.141 -13.109 3.109 1 96.62 581 GLY B CA 1
ATOM 10469 C C . GLY B 1 581 ? -31.016 -14.195 3.688 1 96.62 581 GLY B C 1
ATOM 10470 O O . GLY B 1 581 ? -31.922 -13.914 4.488 1 96.62 581 GLY B O 1
ATOM 10471 N N . PHE B 1 582 ? -30.828 -15.375 3.232 1 96.38 582 PHE B N 1
ATOM 10472 C CA . PHE B 1 582 ? -31.688 -16.469 3.678 1 96.38 582 PHE B CA 1
ATOM 10473 C C . PHE B 1 582 ? -30.984 -17.812 3.492 1 96.38 582 PHE B C 1
ATOM 10475 O O . PHE B 1 582 ? -29.938 -17.891 2.842 1 96.38 582 PHE B O 1
ATOM 10482 N N . ILE B 1 583 ? -31.453 -18.797 4.086 1 96.19 583 ILE B N 1
ATOM 10483 C CA . ILE B 1 583 ? -31.078 -20.188 3.867 1 96.19 583 ILE B CA 1
ATOM 10484 C C . ILE B 1 583 ? -32.312 -20.969 3.412 1 96.19 583 ILE B C 1
ATOM 10486 O O . ILE B 1 583 ? -33.406 -20.766 3.928 1 96.19 583 ILE B O 1
ATOM 10490 N N . ARG B 1 584 ? -32.094 -21.797 2.436 1 93.75 584 ARG B N 1
ATOM 10491 C CA . ARG B 1 584 ? -33.156 -22.656 1.917 1 93.75 584 ARG B CA 1
ATOM 10492 C C . ARG B 1 584 ? -32.688 -24.094 1.771 1 93.75 584 ARG B C 1
ATOM 10494 O O . ARG B 1 584 ? -31.578 -24.344 1.278 1 93.75 584 ARG B O 1
ATOM 10501 N N . ASN B 1 585 ? -33.531 -25 2.203 1 93.44 585 ASN B N 1
ATOM 10502 C CA . ASN B 1 585 ? -33.281 -26.422 1.931 1 93.44 585 ASN B CA 1
ATOM 10503 C C . ASN B 1 585 ? -33.969 -26.859 0.624 1 93.44 585 ASN B C 1
ATOM 10505 O O . ASN B 1 585 ? -35.125 -26.578 0.402 1 93.44 585 ASN B O 1
ATOM 10509 N N . VAL B 1 586 ? -33.156 -27.359 -0.194 1 91.19 586 VAL B N 1
ATOM 10510 C CA . VAL B 1 586 ? -33.656 -27.797 -1.496 1 91.19 586 VAL B CA 1
ATOM 10511 C C . VAL B 1 586 ? -33.062 -29.188 -1.808 1 91.19 586 VAL B C 1
ATOM 10513 O O . VAL B 1 586 ? -31.859 -29.391 -1.716 1 91.19 586 VAL B O 1
ATOM 10516 N N . GLY B 1 587 ? -33.906 -30.078 -2.281 1 92.5 587 GLY B N 1
ATOM 10517 C CA . GLY B 1 587 ? -33.406 -31.438 -2.438 1 92.5 587 GLY B CA 1
ATOM 10518 C C . GLY B 1 587 ? -32.844 -32.031 -1.158 1 92.5 587 GLY B C 1
ATOM 10519 O O . GLY B 1 587 ? -33.469 -31.969 -0.106 1 92.5 587 GLY B O 1
ATOM 10520 N N . LYS B 1 588 ? -31.672 -32.531 -1.303 1 96.12 588 LYS B N 1
ATOM 10521 C CA . LYS B 1 588 ? -31.016 -33.125 -0.133 1 96.12 588 LYS B CA 1
ATOM 10522 C C . LYS B 1 588 ? -30.031 -32.156 0.5 1 96.12 588 LYS B C 1
ATOM 10524 O O . LYS B 1 588 ? -29.422 -32.438 1.53 1 96.12 588 LYS B O 1
ATOM 10529 N N . GLY B 1 589 ? -29.875 -31.031 -0.182 1 96.19 589 GLY B N 1
ATOM 10530 C CA . GLY B 1 589 ? -28.891 -30.078 0.302 1 96.19 589 GLY B CA 1
ATOM 10531 C C . GLY B 1 589 ? -29.484 -28.781 0.803 1 96.19 589 GLY B C 1
ATOM 10532 O O . GLY B 1 589 ? -30.656 -28.75 1.195 1 96.19 589 GLY B O 1
ATOM 10533 N N . SER B 1 590 ? -28.688 -27.797 1.042 1 96.56 590 SER B N 1
ATOM 10534 C CA . SER B 1 590 ? -29.078 -26.484 1.522 1 96.56 590 SER B CA 1
ATOM 10535 C C . SER B 1 590 ? -28.281 -25.375 0.833 1 96.56 590 SER B C 1
ATOM 10537 O O . SER B 1 590 ? -27.125 -25.594 0.438 1 96.56 590 SER B O 1
ATOM 10539 N N . VAL B 1 591 ? -28.906 -24.234 0.706 1 97.06 591 VAL B N 1
ATOM 10540 C CA . VAL B 1 591 ? -28.25 -23.078 0.102 1 97.06 591 VAL B CA 1
ATOM 10541 C C . VAL B 1 591 ? -28.422 -21.859 1 1 97.06 591 VAL B C 1
ATOM 10543 O O . VAL B 1 591 ? -29.531 -21.547 1.432 1 97.06 591 VAL B O 1
ATOM 10546 N N . ALA B 1 592 ? -27.359 -21.266 1.394 1 98 592 ALA B N 1
ATOM 10547 C CA . ALA B 1 592 ? -27.375 -19.938 2.002 1 98 592 ALA B CA 1
ATOM 10548 C C . ALA B 1 592 ? -27.047 -18.859 0.972 1 98 592 ALA B C 1
ATOM 10550 O O . ALA B 1 592 ? -26.031 -18.922 0.293 1 98 592 ALA B O 1
ATOM 10551 N N . VAL B 1 593 ? -27.906 -17.906 0.851 1 97.44 593 VAL B N 1
ATOM 10552 C CA . VAL B 1 593 ? -27.688 -16.797 -0.073 1 97.44 593 VAL B CA 1
ATOM 10553 C C . VAL B 1 593 ? -27.422 -15.516 0.711 1 97.44 593 VAL B C 1
ATOM 10555 O O . VAL B 1 593 ? -28.266 -15.078 1.497 1 97.44 593 VAL B O 1
ATOM 10558 N N . LEU B 1 594 ? -26.234 -14.992 0.606 1 98.31 594 LEU B N 1
ATOM 10559 C CA . LEU B 1 594 ? -25.922 -13.633 1.051 1 98.31 594 LEU B CA 1
ATOM 10560 C C . LEU B 1 594 ? -26.172 -12.625 -0.068 1 98.31 594 LEU B C 1
ATOM 10562 O O . LEU B 1 594 ? -25.281 -12.359 -0.876 1 98.31 594 LEU B O 1
ATOM 10566 N N . GLY B 1 595 ? -27.344 -12.078 -0.098 1 97.44 595 GLY B N 1
ATOM 10567 C CA . GLY B 1 595 ? -27.734 -11.156 -1.15 1 97.44 595 GLY B CA 1
ATOM 10568 C C . GLY B 1 595 ? -27.219 -9.75 -0.927 1 97.44 595 GLY B C 1
ATOM 10569 O O . GLY B 1 595 ? -27.891 -8.773 -1.262 1 97.44 595 GLY B O 1
ATOM 10570 N N . PHE B 1 596 ? -26.062 -9.586 -0.277 1 98 596 PHE B N 1
ATOM 10571 C CA . PHE B 1 596 ? -25.438 -8.297 0.002 1 98 596 PHE B CA 1
ATOM 10572 C C . PHE B 1 596 ? -23.922 -8.414 -0.04 1 98 596 PHE B C 1
ATOM 10574 O O . PHE B 1 596 ? -23.375 -9.484 0.219 1 98 596 PHE B O 1
ATOM 10581 N N . GLY B 1 597 ? -23.281 -7.301 -0.492 1 97.81 597 GLY B N 1
ATOM 10582 C CA . GLY B 1 597 ? -21.828 -7.258 -0.508 1 97.81 597 GLY B CA 1
ATOM 10583 C C . GLY B 1 597 ? -21.219 -7.07 0.871 1 97.81 597 GLY B C 1
ATOM 10584 O O . GLY B 1 597 ? -21.469 -6.055 1.527 1 97.81 597 GLY B O 1
ATOM 10585 N N . LEU B 1 598 ? -20.438 -8.016 1.34 1 96.81 598 LEU B N 1
ATOM 10586 C CA . LEU B 1 598 ? -19.781 -7.969 2.645 1 96.81 598 LEU B CA 1
ATOM 10587 C C . LEU B 1 598 ? -18.312 -7.602 2.5 1 96.81 598 LEU B C 1
ATOM 10589 O O . LEU B 1 598 ? -17.547 -8.336 1.873 1 96.81 598 LEU B O 1
ATOM 10593 N N . GLU B 1 599 ? -17.938 -6.48 2.934 1 94.12 599 GLU B N 1
ATOM 10594 C CA . GLU B 1 599 ? -16.547 -6.047 3.035 1 94.12 599 GLU B CA 1
ATOM 10595 C C . GLU B 1 599 ? -16.094 -5.941 4.492 1 94.12 599 GLU B C 1
ATOM 10597 O O . GLU B 1 599 ? -16.828 -5.402 5.328 1 94.12 599 GLU B O 1
ATOM 10602 N N . LEU B 1 600 ? -14.922 -6.395 4.785 1 94.44 600 LEU B N 1
ATOM 10603 C CA . LEU B 1 600 ? -14.445 -6.422 6.164 1 94.44 600 LEU B CA 1
ATOM 10604 C C . LEU B 1 600 ? -13.664 -5.152 6.496 1 94.44 600 LEU B C 1
ATOM 10606 O O . LEU B 1 600 ? -12.539 -5.223 7 1 94.44 600 LEU B O 1
ATOM 10610 N N . GLU B 1 601 ? -14.211 -4.012 6.113 1 88.5 601 GLU B N 1
ATOM 10611 C CA . GLU B 1 601 ? -13.664 -2.76 6.633 1 88.5 601 GLU B CA 1
ATOM 10612 C C . GLU B 1 601 ? -13.656 -2.756 8.156 1 88.5 601 GLU B C 1
ATOM 10614 O O . GLU B 1 601 ? -12.789 -2.131 8.773 1 88.5 601 GLU B O 1
ATOM 10619 N N . ARG B 1 602 ? -14.648 -3.473 8.695 1 92.19 602 ARG B N 1
ATOM 10620 C CA . ARG B 1 602 ? -14.75 -3.775 10.117 1 92.19 602 ARG B CA 1
ATOM 10621 C C . ARG B 1 602 ? -14.703 -5.281 10.359 1 92.19 602 ARG B C 1
ATOM 10623 O O . ARG B 1 602 ? -15.555 -6.02 9.859 1 92.19 602 ARG B O 1
ATOM 10630 N N . GLU B 1 603 ? -13.812 -5.656 11.172 1 92.62 603 GLU B N 1
ATOM 10631 C CA . GLU B 1 603 ? -13.5 -7.082 11.25 1 92.62 603 GLU B CA 1
ATOM 10632 C C . GLU B 1 603 ? -14.57 -7.836 12.031 1 92.62 603 GLU B C 1
ATOM 10634 O O . GLU B 1 603 ? -14.711 -9.055 11.898 1 92.62 603 GLU B O 1
ATOM 10639 N N . TYR B 1 604 ? -15.367 -7.125 12.883 1 91.69 604 TYR B N 1
ATOM 10640 C CA . TYR B 1 604 ? -16.422 -7.809 13.633 1 91.69 604 TYR B CA 1
ATOM 10641 C C . TYR B 1 604 ? -17.453 -8.406 12.688 1 91.69 604 TYR B C 1
ATOM 10643 O O . TYR B 1 604 ? -18.219 -9.289 13.078 1 91.69 604 TYR B O 1
ATOM 10651 N N . LYS B 1 605 ? -17.484 -8.008 11.484 1 95.75 605 LYS B N 1
ATOM 10652 C CA . LYS B 1 605 ? -18.438 -8.508 10.5 1 95.75 605 LYS B CA 1
ATOM 10653 C C . LYS B 1 605 ? -18.172 -9.977 10.172 1 95.75 605 LYS B C 1
ATOM 10655 O O . LYS B 1 605 ? -19 -10.648 9.562 1 95.75 605 LYS B O 1
ATOM 10660 N N . VAL B 1 606 ? -17.016 -10.539 10.586 1 97.44 606 VAL B N 1
ATOM 10661 C CA . VAL B 1 606 ? -16.688 -11.945 10.344 1 97.44 606 VAL B CA 1
ATOM 10662 C C . VAL B 1 606 ? -17.734 -12.828 11.023 1 97.44 606 VAL B C 1
ATOM 10664 O O . VAL B 1 606 ? -17.953 -13.969 10.609 1 97.44 606 VAL B O 1
ATOM 10667 N N . ASP B 1 607 ? -18.453 -12.273 12.008 1 97.75 607 ASP B N 1
ATOM 10668 C CA . ASP B 1 607 ? -19.453 -13.031 12.75 1 97.75 607 ASP B CA 1
ATOM 10669 C C . ASP B 1 607 ? -20.609 -13.445 11.844 1 97.75 607 ASP B C 1
ATOM 10671 O O . ASP B 1 607 ? -21.25 -14.469 12.078 1 97.75 607 ASP B O 1
ATOM 10675 N N . ILE B 1 608 ? -20.875 -12.648 10.828 1 98.31 608 ILE B N 1
ATOM 10676 C CA . ILE B 1 608 ? -21.906 -13.008 9.867 1 98.31 608 ILE B CA 1
ATOM 10677 C C . ILE B 1 608 ? -21.547 -14.328 9.188 1 98.31 608 ILE B C 1
ATOM 10679 O O . ILE B 1 608 ? -22.391 -15.219 9.078 1 98.31 608 ILE B O 1
ATOM 10683 N N . VAL B 1 609 ? -20.312 -14.461 8.766 1 98.62 609 VAL B N 1
ATOM 10684 C CA . VAL B 1 609 ? -19.828 -15.664 8.094 1 98.62 609 VAL B CA 1
ATOM 10685 C C . VAL B 1 609 ? -19.797 -16.828 9.078 1 98.62 609 VAL B C 1
ATOM 10687 O O . VAL B 1 609 ? -20.156 -17.953 8.727 1 98.62 609 VAL B O 1
ATOM 10690 N N . GLU B 1 610 ? -19.391 -16.562 10.312 1 98.31 610 GLU B N 1
ATOM 10691 C CA . GLU B 1 610 ? -19.406 -17.594 11.344 1 98.31 610 GLU B CA 1
ATOM 10692 C C . GLU B 1 610 ? -20.812 -18.141 11.57 1 98.31 610 GLU B C 1
ATOM 10694 O O . GLU B 1 610 ? -21 -19.344 11.719 1 98.31 610 GLU B O 1
ATOM 10699 N N . ASN B 1 611 ? -21.781 -17.25 11.625 1 98.44 611 ASN B N 1
ATOM 10700 C CA . ASN B 1 611 ? -23.172 -17.656 11.82 1 98.44 611 ASN B CA 1
ATOM 10701 C C . ASN B 1 611 ? -23.688 -18.469 10.641 1 98.44 611 ASN B C 1
ATOM 10703 O O . ASN B 1 611 ? -24.453 -19.422 10.828 1 98.44 611 ASN B O 1
ATOM 10707 N N . VAL B 1 612 ? -23.344 -18.078 9.477 1 98.38 612 VAL B N 1
ATOM 10708 C CA . VAL B 1 612 ? -23.719 -18.859 8.297 1 98.38 612 VAL B CA 1
ATOM 10709 C C . VAL B 1 612 ? -23.125 -20.25 8.375 1 98.38 612 VAL B C 1
ATOM 10711 O O . VAL B 1 612 ? -23.797 -21.25 8.094 1 98.38 612 VAL B O 1
ATOM 10714 N N . CYS B 1 613 ? -21.812 -20.375 8.727 1 98.44 613 CYS B N 1
ATOM 10715 C CA . CYS B 1 613 ? -21.172 -21.672 8.906 1 98.44 613 CYS B CA 1
ATOM 10716 C C . CYS B 1 613 ? -21.922 -22.516 9.93 1 98.44 613 CYS B C 1
ATOM 10718 O O . CYS B 1 613 ? -22.172 -23.703 9.703 1 98.44 613 CYS B O 1
ATOM 10720 N N . SER B 1 614 ? -22.297 -21.844 11.023 1 97.62 614 SER B N 1
ATOM 10721 C CA . SER B 1 614 ? -23.031 -22.531 12.078 1 97.62 614 SER B CA 1
ATOM 10722 C C . SER B 1 614 ? -24.375 -23.047 11.578 1 97.62 614 SER B C 1
ATOM 10724 O O . SER B 1 614 ? -24.75 -24.188 11.836 1 97.62 614 SER B O 1
ATOM 10726 N N . LEU B 1 615 ? -25.094 -22.266 10.844 1 96.19 615 LEU B N 1
ATOM 10727 C CA . LEU B 1 615 ? -26.406 -22.625 10.328 1 96.19 615 LEU B CA 1
ATOM 10728 C C . LEU B 1 615 ? -26.312 -23.797 9.359 1 96.19 615 LEU B C 1
ATOM 10730 O O . LEU B 1 615 ? -27.219 -24.625 9.297 1 96.19 615 LEU B O 1
ATOM 10734 N N . LEU B 1 616 ? -25.266 -23.859 8.617 1 97.19 616 LEU B N 1
ATOM 10735 C CA . LEU B 1 616 ? -25.109 -24.906 7.613 1 97.19 616 LEU B CA 1
ATOM 10736 C C . LEU B 1 616 ? -24.375 -26.109 8.195 1 97.19 616 LEU B C 1
ATOM 10738 O O . LEU B 1 616 ? -24.219 -27.125 7.52 1 97.19 616 LEU B O 1
ATOM 10742 N N . GLY B 1 617 ? -23.906 -25.984 9.398 1 96.38 617 GLY B N 1
ATOM 10743 C CA . GLY B 1 617 ? -23.203 -27.078 10.039 1 96.38 617 GLY B CA 1
ATOM 10744 C C . GLY B 1 617 ? -21.812 -27.297 9.5 1 96.38 617 GLY B C 1
ATOM 10745 O O . GLY B 1 617 ? -21.344 -28.438 9.406 1 96.38 617 GLY B O 1
ATOM 10746 N N . ILE B 1 618 ? -21.141 -26.234 9.055 1 97.31 618 ILE B N 1
ATOM 10747 C CA . ILE B 1 618 ? -19.766 -26.297 8.617 1 97.31 618 ILE B CA 1
ATOM 10748 C C . ILE B 1 618 ? -18.828 -26.156 9.82 1 97.31 618 ILE B C 1
ATOM 10750 O O . ILE B 1 618 ? -18.844 -25.125 10.492 1 97.31 618 ILE B O 1
ATOM 10754 N N . SER B 1 619 ? -18.062 -27.125 10.094 1 95.06 619 SER B N 1
ATOM 10755 C CA . SER B 1 619 ? -17.203 -27.109 11.266 1 95.06 619 SER B CA 1
ATOM 10756 C C . SER B 1 619 ? -15.727 -27.078 10.875 1 95.06 619 SER B C 1
ATOM 10758 O O . SER B 1 619 ? -15.367 -27.453 9.75 1 95.06 619 SER B O 1
ATOM 10760 N N . LYS B 1 620 ? -14.836 -26.641 11.734 1 94.06 620 LYS B N 1
ATOM 10761 C CA . LYS B 1 620 ? -13.391 -26.609 11.523 1 94.06 620 LYS B CA 1
ATOM 10762 C C . LYS B 1 620 ? -12.703 -27.766 12.25 1 94.06 620 LYS B C 1
ATOM 10764 O O . LYS B 1 620 ? -13.172 -28.219 13.297 1 94.06 620 LYS B O 1
ATOM 10769 N N . ALA B 1 621 ? -11.641 -28.141 11.695 1 96.69 621 ALA B N 1
ATOM 10770 C CA . ALA B 1 621 ? -10.836 -29.203 12.297 1 96.69 621 ALA B CA 1
ATOM 10771 C C . ALA B 1 621 ? -9.906 -28.641 13.367 1 96.69 621 ALA B C 1
ATOM 10773 O O . ALA B 1 621 ? -9.602 -29.312 14.352 1 96.69 621 ALA B O 1
ATOM 10774 N N . LEU B 1 622 ? -9.391 -27.484 13.18 1 97.12 622 LEU B N 1
ATOM 10775 C CA . LEU B 1 622 ? -8.438 -26.828 14.062 1 97.12 622 LEU B CA 1
ATOM 10776 C C . LEU B 1 622 ? -9.07 -25.609 14.734 1 97.12 622 LEU B C 1
ATOM 10778 O O . LEU B 1 622 ? -9.461 -24.656 14.055 1 97.12 622 LEU B O 1
ATOM 10782 N N . PHE B 1 623 ? -9.242 -25.641 16.047 1 96.88 623 PHE B N 1
ATOM 10783 C CA . PHE B 1 623 ? -9.805 -24.547 16.828 1 96.88 623 PHE B CA 1
ATOM 10784 C C . PHE B 1 623 ? -8.703 -23.797 17.578 1 96.88 623 PHE B C 1
ATOM 10786 O O . PHE B 1 623 ? -7.988 -24.391 18.391 1 96.88 623 PHE B O 1
ATOM 10793 N N . ILE B 1 624 ? -8.539 -22.547 17.297 1 97.56 624 ILE B N 1
ATOM 10794 C CA . ILE B 1 624 ? -7.523 -21.719 17.922 1 97.56 624 ILE B CA 1
ATOM 10795 C C . ILE B 1 624 ? -8.195 -20.625 18.75 1 97.56 624 ILE B C 1
ATOM 10797 O O . ILE B 1 624 ? -8.852 -19.734 18.188 1 97.56 624 ILE B O 1
ATOM 10801 N N . GLU B 1 625 ? -8.102 -20.656 19.969 1 96.31 625 GLU B N 1
ATOM 10802 C CA . GLU B 1 625 ? -8.586 -19.609 20.875 1 96.31 625 GLU B CA 1
ATOM 10803 C C . GLU B 1 625 ? -7.457 -18.672 21.266 1 96.31 625 GLU B C 1
ATOM 10805 O O . GLU B 1 625 ? -6.465 -19.094 21.859 1 96.31 625 GLU B O 1
ATOM 10810 N N . SER B 1 626 ? -7.586 -17.516 20.938 1 95.88 626 SER B N 1
ATOM 10811 C CA . SER B 1 626 ? -6.594 -16.5 21.234 1 95.88 626 SER B CA 1
ATOM 10812 C C . SER B 1 626 ? -7.238 -15.117 21.312 1 95.88 626 SER B C 1
ATOM 10814 O O . SER B 1 626 ? -8.328 -14.898 20.781 1 95.88 626 SER B O 1
ATOM 10816 N N . ARG B 1 627 ? -6.668 -14.164 22.109 1 92.38 627 ARG B N 1
ATOM 10817 C CA . ARG B 1 627 ? -7.164 -12.797 22.172 1 92.38 627 ARG B CA 1
ATOM 10818 C C . ARG B 1 627 ? -7.102 -12.117 20.812 1 92.38 627 ARG B C 1
ATOM 10820 O O . ARG B 1 627 ? -8.016 -11.391 20.438 1 92.38 627 ARG B O 1
ATOM 10827 N N . ASP B 1 628 ? -5.969 -12.352 20.156 1 94.12 628 ASP B N 1
ATOM 10828 C CA . ASP B 1 628 ? -5.758 -11.82 18.812 1 94.12 628 ASP B CA 1
ATOM 10829 C C . ASP B 1 628 ? -5.551 -12.938 17.812 1 94.12 628 ASP B C 1
ATOM 10831 O O . ASP B 1 628 ? -5.121 -14.039 18.172 1 94.12 628 ASP B O 1
ATOM 10835 N N . PHE B 1 629 ? -5.801 -12.688 16.594 1 96.56 629 PHE B N 1
ATOM 10836 C CA . PHE B 1 629 ? -5.82 -13.688 15.523 1 96.56 629 PHE B CA 1
ATOM 10837 C C . PHE B 1 629 ? -4.449 -14.336 15.367 1 96.56 629 PHE B C 1
ATOM 10839 O O . PHE B 1 629 ? -3.432 -13.641 15.297 1 96.56 629 PHE B O 1
ATOM 10846 N N . VAL B 1 630 ? -4.387 -15.602 15.367 1 98.25 630 VAL B N 1
ATOM 10847 C CA . VAL B 1 630 ? -3.248 -16.438 14.984 1 98.25 630 VAL B CA 1
ATOM 10848 C C . VAL B 1 630 ? -3.646 -17.359 13.844 1 98.25 630 VAL B C 1
ATOM 10850 O O . VAL B 1 630 ? -4.672 -18.047 13.914 1 98.25 630 VAL B O 1
ATOM 10853 N N . ASP B 1 631 ? -2.875 -17.328 12.781 1 98.5 631 ASP B N 1
ATOM 10854 C CA . ASP B 1 631 ? -3.174 -18.109 11.586 1 98.5 631 ASP B CA 1
ATOM 10855 C C . ASP B 1 631 ? -2.789 -19.578 11.773 1 98.5 631 ASP B C 1
ATOM 10857 O O . ASP B 1 631 ? -1.713 -19.875 12.297 1 98.5 631 ASP B O 1
ATOM 10861 N N . GLY B 1 632 ? -3.686 -20.469 11.375 1 98.5 632 GLY B N 1
ATOM 10862 C CA . GLY B 1 632 ? -3.408 -21.891 11.586 1 98.5 632 GLY B CA 1
ATOM 10863 C C . GLY B 1 632 ? -3.707 -22.75 10.367 1 98.5 632 GLY B C 1
ATOM 10864 O O . GLY B 1 632 ? -4.629 -22.453 9.609 1 98.5 632 GLY B O 1
ATOM 10865 N N . TYR B 1 633 ? -2.922 -23.781 10.211 1 98.44 633 TYR B N 1
ATOM 10866 C CA . TYR B 1 633 ? -3.107 -24.781 9.164 1 98.44 633 TYR B CA 1
ATOM 10867 C C . TYR B 1 633 ? -2.908 -26.188 9.719 1 98.44 633 TYR B C 1
ATOM 10869 O O . TYR B 1 633 ? -2.252 -26.375 10.742 1 98.44 633 TYR B O 1
ATOM 10877 N N . LEU B 1 634 ? -3.512 -27.141 9.102 1 98 634 LEU B N 1
ATOM 10878 C CA . LEU B 1 634 ? -3.465 -28.531 9.531 1 98 634 LEU B CA 1
ATOM 10879 C C . LEU B 1 634 ? -3.166 -29.453 8.352 1 98 634 LEU B C 1
ATOM 10881 O O . LEU B 1 634 ? -3.799 -29.344 7.301 1 98 634 LEU B O 1
ATOM 10885 N N . ARG B 1 635 ? -2.158 -30.25 8.477 1 97.88 635 ARG B N 1
ATOM 10886 C CA . ARG B 1 635 ? -1.916 -31.359 7.559 1 97.88 635 ARG B CA 1
ATOM 10887 C C . ARG B 1 635 ? -2.082 -32.688 8.258 1 97.88 635 ARG B C 1
ATOM 10889 O O . ARG B 1 635 ? -1.732 -32.844 9.438 1 97.88 635 ARG B O 1
ATOM 10896 N N . GLU B 1 636 ? -2.629 -33.656 7.566 1 97.31 636 GLU B N 1
ATOM 10897 C CA . GLU B 1 636 ? -2.873 -34.969 8.133 1 97.31 636 GLU B CA 1
ATOM 10898 C C . GLU B 1 636 ? -2.029 -36.031 7.43 1 97.31 636 GLU B C 1
ATOM 10900 O O . GLU B 1 636 ? -2.131 -36.219 6.215 1 97.31 636 GLU B O 1
ATOM 10905 N N . GLY B 1 637 ? -1.218 -36.625 8.148 1 94.56 637 GLY B N 1
ATOM 10906 C CA . GLY B 1 637 ? -0.468 -37.781 7.688 1 94.56 637 GLY B CA 1
ATOM 10907 C C . GLY B 1 637 ? -1.06 -39.125 8.148 1 94.56 637 GLY B C 1
ATOM 10908 O O . GLY B 1 637 ? -2.186 -39.156 8.648 1 94.56 637 GLY B O 1
ATOM 10909 N N . THR B 1 638 ? -0.323 -40.188 7.914 1 91.81 638 THR B N 1
ATOM 10910 C CA . THR B 1 638 ? -0.793 -41.531 8.289 1 91.81 638 THR B CA 1
ATOM 10911 C C . THR B 1 638 ? -0.822 -41.688 9.805 1 91.81 638 THR B C 1
ATOM 10913 O O . THR B 1 638 ? -1.804 -42.188 10.359 1 91.81 638 THR B O 1
ATOM 10916 N N . GLU B 1 639 ? 0.22 -41.156 10.43 1 92.12 639 GLU B N 1
ATOM 10917 C CA . GLU B 1 639 ? 0.341 -41.406 11.859 1 92.12 639 GLU B CA 1
ATOM 10918 C C . GLU B 1 639 ? 0.233 -40.125 12.656 1 92.12 639 GLU B C 1
ATOM 10920 O O . GLU B 1 639 ? 0.033 -40.156 13.875 1 92.12 639 GLU B O 1
ATOM 10925 N N . ASN B 1 640 ? 0.398 -39.062 11.984 1 93.19 640 ASN B N 1
ATOM 10926 C CA . ASN B 1 640 ? 0.486 -37.812 12.703 1 93.19 640 ASN B CA 1
ATOM 10927 C C . ASN B 1 640 ? -0.314 -36.719 12.008 1 93.19 640 ASN B C 1
ATOM 10929 O O . ASN B 1 640 ? -0.626 -36.812 10.82 1 93.19 640 ASN B O 1
ATOM 10933 N N . PHE B 1 641 ? -0.712 -35.719 12.844 1 95.19 641 PHE B N 1
ATOM 10934 C CA . PHE B 1 641 ? -1.126 -34.438 12.344 1 95.19 641 PHE B CA 1
ATOM 10935 C C . PHE B 1 641 ? 0.009 -33.406 12.461 1 95.19 641 PHE B C 1
ATOM 10937 O O . PHE B 1 641 ? 0.866 -33.531 13.344 1 95.19 641 PHE B O 1
ATOM 10944 N N . ILE B 1 642 ? 0.124 -32.562 11.578 1 97.25 642 ILE B N 1
ATOM 10945 C CA . ILE B 1 642 ? 1.069 -31.469 11.664 1 97.25 642 ILE B CA 1
ATOM 10946 C C . ILE B 1 642 ? 0.311 -30.141 11.703 1 97.25 642 ILE B C 1
ATOM 10948 O O . ILE B 1 642 ? -0.471 -29.844 10.797 1 97.25 642 ILE B O 1
ATOM 10952 N N . VAL B 1 643 ? 0.499 -29.344 12.789 1 97.19 643 VAL B N 1
ATOM 10953 C CA . VAL B 1 643 ? -0.173 -28.062 12.961 1 97.19 643 VAL B CA 1
ATOM 10954 C C . VAL B 1 643 ? 0.823 -26.922 12.75 1 97.19 643 VAL B C 1
ATOM 10956 O O . VAL B 1 643 ? 1.916 -26.922 13.32 1 97.19 643 VAL B O 1
ATOM 10959 N N . PHE B 1 644 ? 0.533 -26.016 11.891 1 98.06 644 PHE B N 1
ATOM 10960 C CA . PHE B 1 644 ? 1.302 -24.781 11.695 1 98.06 644 PHE B CA 1
ATOM 10961 C C . PHE B 1 644 ? 0.577 -23.594 12.297 1 98.06 644 PHE B C 1
ATOM 10963 O O . PHE B 1 644 ? -0.607 -23.375 12.023 1 98.06 644 PHE B O 1
ATOM 10970 N N . LEU B 1 645 ? 1.205 -22.828 13.172 1 98.12 645 LEU B N 1
ATOM 10971 C CA . LEU B 1 645 ? 0.702 -21.578 13.727 1 98.12 645 LEU B CA 1
ATOM 10972 C C . LEU B 1 645 ? 1.6 -20.406 13.328 1 98.12 645 LEU B C 1
ATOM 10974 O O . LEU B 1 645 ? 2.824 -20.5 13.445 1 98.12 645 LEU B O 1
ATOM 10978 N N . ASN B 1 646 ? 1.033 -19.344 12.789 1 98.38 646 ASN B N 1
ATOM 10979 C CA . ASN B 1 646 ? 1.793 -18.188 12.328 1 98.38 646 ASN B CA 1
ATOM 10980 C C . ASN B 1 646 ? 1.296 -16.891 12.969 1 98.38 646 ASN B C 1
ATOM 10982 O O . ASN B 1 646 ? 0.094 -16.625 12.977 1 98.38 646 ASN B O 1
ATOM 10986 N N . ASN B 1 647 ? 2.148 -16.156 13.578 1 98.19 647 ASN B N 1
ATOM 10987 C CA . ASN B 1 647 ? 1.893 -14.828 14.133 1 98.19 647 ASN B CA 1
ATOM 10988 C C . ASN B 1 647 ? 2.457 -13.734 13.234 1 98.19 647 ASN B C 1
ATOM 10990 O O . ASN B 1 647 ? 3.676 -13.586 13.117 1 98.19 647 ASN B O 1
ATOM 10994 N N . TYR B 1 648 ? 1.564 -12.922 12.609 1 97.31 648 TYR B N 1
ATOM 10995 C CA . TYR B 1 648 ? 2 -11.906 11.656 1 97.31 648 TYR B CA 1
ATOM 10996 C C . TYR B 1 648 ? 2.209 -10.562 12.359 1 97.31 648 TYR B C 1
ATOM 10998 O O . TYR B 1 648 ? 2.719 -9.617 11.75 1 97.31 648 TYR B O 1
ATOM 11006 N N . ASP B 1 649 ? 1.828 -10.422 13.641 1 96.75 649 ASP B N 1
ATOM 11007 C CA . ASP B 1 649 ? 1.915 -9.172 14.383 1 96.75 649 ASP B CA 1
ATOM 11008 C C . ASP B 1 649 ? 3.227 -9.078 15.156 1 96.75 649 ASP B C 1
ATOM 11010 O O . ASP B 1 649 ? 3.949 -10.07 15.281 1 96.75 649 ASP B O 1
ATOM 11014 N N . ASP B 1 650 ? 3.549 -7.93 15.648 1 95.56 650 ASP B N 1
ATOM 11015 C CA . ASP B 1 650 ? 4.871 -7.664 16.203 1 95.56 650 ASP B CA 1
ATOM 11016 C C . ASP B 1 650 ? 4.867 -7.801 17.719 1 95.56 650 ASP B C 1
ATOM 11018 O O . ASP B 1 650 ? 5.637 -7.133 18.406 1 95.56 650 ASP B O 1
ATOM 11022 N N . TYR B 1 651 ? 3.973 -8.539 18.312 1 95.75 651 TYR B N 1
ATOM 11023 C CA . TYR B 1 651 ? 3.928 -8.914 19.719 1 95.75 651 TYR B CA 1
ATOM 11024 C C . TYR B 1 651 ? 3.564 -10.383 19.891 1 95.75 651 TYR B C 1
ATOM 11026 O O . TYR B 1 651 ? 2.939 -10.977 19.016 1 95.75 651 TYR B O 1
ATOM 11034 N N . PRO B 1 652 ? 4.031 -11.039 20.953 1 96.56 652 PRO B N 1
ATOM 11035 C CA . PRO B 1 652 ? 3.723 -12.453 21.156 1 96.56 652 PRO B CA 1
ATOM 11036 C C . PRO B 1 652 ? 2.244 -12.695 21.453 1 96.56 652 PRO B C 1
ATOM 11038 O O . PRO B 1 652 ? 1.562 -11.812 21.984 1 96.56 652 PRO B O 1
ATOM 11041 N N . LYS B 1 653 ? 1.756 -13.906 21.141 1 97.31 653 LYS B N 1
ATOM 11042 C CA . LYS B 1 653 ? 0.357 -14.266 21.344 1 97.31 653 LYS B CA 1
ATOM 11043 C C . LYS B 1 653 ? 0.236 -15.656 21.984 1 97.31 653 LYS B C 1
ATOM 11045 O O . LYS B 1 653 ? 0.968 -16.578 21.609 1 97.31 653 LYS B O 1
ATOM 11050 N N . ASP B 1 654 ? -0.646 -15.773 22.891 1 97.25 654 ASP B N 1
ATOM 11051 C CA . ASP B 1 654 ? -0.97 -17.062 23.5 1 97.25 654 ASP B CA 1
ATOM 11052 C C . ASP B 1 654 ? -2.205 -17.688 22.859 1 97.25 654 ASP B C 1
ATOM 11054 O O . ASP B 1 654 ? -3.164 -16.984 22.531 1 97.25 654 ASP B O 1
ATOM 11058 N N . VAL B 1 655 ? -2.111 -19.016 22.656 1 96.88 655 VAL B N 1
ATOM 11059 C CA . VAL B 1 655 ? -3.223 -19.688 21.984 1 96.88 655 VAL B CA 1
ATOM 11060 C C . VAL B 1 655 ? -3.584 -20.969 22.75 1 96.88 655 VAL B C 1
ATOM 11062 O O . VAL B 1 655 ? -2.715 -21.609 23.359 1 96.88 655 VAL B O 1
ATOM 11065 N N . LYS B 1 656 ? -4.82 -21.297 22.844 1 96.81 656 LYS B N 1
ATOM 11066 C CA . LYS B 1 656 ? -5.34 -22.609 23.203 1 96.81 656 LYS B CA 1
ATOM 11067 C C . LYS B 1 656 ? -5.805 -23.375 21.969 1 96.81 656 LYS B C 1
ATOM 11069 O O . LYS B 1 656 ? -6.629 -22.875 21.188 1 96.81 656 LYS B O 1
ATOM 11074 N N . LEU B 1 657 ? -5.266 -24.594 21.844 1 95.31 657 LEU B N 1
ATOM 11075 C CA . LEU B 1 657 ? -5.5 -25.344 20.594 1 95.31 657 LEU B CA 1
ATOM 11076 C C . LEU B 1 657 ? -6.352 -26.578 20.859 1 95.31 657 LEU B C 1
ATOM 11078 O O . LEU B 1 657 ? -6.16 -27.266 21.859 1 95.31 657 LEU B O 1
ATOM 11082 N N . ARG B 1 658 ? -7.262 -26.766 20.016 1 94.88 658 ARG B N 1
ATOM 11083 C CA . ARG B 1 658 ? -8.047 -28 19.953 1 94.88 658 ARG B CA 1
ATOM 11084 C C . ARG B 1 658 ? -8.078 -28.562 18.531 1 94.88 658 ARG B C 1
ATOM 11086 O O . ARG B 1 658 ? -8.195 -27.812 17.562 1 94.88 658 ARG B O 1
ATOM 11093 N N . LEU B 1 659 ? -7.918 -29.828 18.359 1 94.12 659 LEU B N 1
ATOM 11094 C CA . LEU B 1 659 ? -8.062 -30.562 17.109 1 94.12 659 LEU B CA 1
ATOM 11095 C C . LEU B 1 659 ? -9.305 -31.453 17.141 1 94.12 659 LEU B C 1
ATOM 11097 O O . LEU B 1 659 ? -9.359 -32.406 17.906 1 94.12 659 LEU B O 1
ATOM 11101 N N . PHE B 1 660 ? -10.219 -31.016 16.344 1 91.19 660 PHE B N 1
ATOM 11102 C CA . PHE B 1 660 ? -11.531 -31.641 16.438 1 91.19 660 PHE B CA 1
ATOM 11103 C C . PHE B 1 660 ? -12.094 -31.516 17.844 1 91.19 660 PHE B C 1
ATOM 11105 O O . PHE B 1 660 ? -12.281 -30.391 18.344 1 91.19 660 PHE B O 1
ATOM 11112 N N . THR B 1 661 ? -12.258 -32.562 18.547 1 86.44 661 THR B N 1
ATOM 11113 C CA . THR B 1 661 ? -12.805 -32.469 19.906 1 86.44 661 THR B CA 1
ATOM 11114 C C . THR B 1 661 ? -11.695 -32.625 20.938 1 86.44 661 THR B C 1
ATOM 11116 O O . THR B 1 661 ? -11.953 -32.531 22.141 1 86.44 661 THR B O 1
ATOM 11119 N N . ASN B 1 662 ? -10.445 -32.656 20.484 1 89.12 662 ASN B N 1
ATOM 11120 C CA . ASN B 1 662 ? -9.336 -32.938 21.406 1 89.12 662 ASN B CA 1
ATOM 11121 C C . ASN B 1 662 ? -8.562 -31.672 21.75 1 89.12 662 ASN B C 1
ATOM 11123 O O . ASN B 1 662 ? -8.102 -30.953 20.844 1 89.12 662 ASN B O 1
ATOM 11127 N N . TYR B 1 663 ? -8.414 -31.469 23.016 1 92.12 663 TYR B N 1
ATOM 11128 C CA . TYR B 1 663 ? -7.598 -30.359 23.516 1 92.12 663 TYR B CA 1
ATOM 11129 C C . TYR B 1 663 ? -6.117 -30.688 23.406 1 92.12 663 TYR B C 1
ATOM 11131 O O . TYR B 1 663 ? -5.656 -31.703 23.938 1 92.12 663 TYR B O 1
ATOM 11139 N N . LEU B 1 664 ? -5.316 -29.906 22.672 1 90.06 664 LEU B N 1
ATOM 11140 C CA . LEU B 1 664 ? -3.9 -30.172 22.438 1 90.06 664 LEU B CA 1
ATOM 11141 C C . LEU B 1 664 ? -3.039 -29.453 23.484 1 90.06 664 LEU B C 1
ATOM 11143 O O . LEU B 1 664 ? -1.916 -29.875 23.766 1 90.06 664 LEU B O 1
ATOM 11147 N N . GLY B 1 665 ? -3.518 -28.188 24.016 1 91.81 665 GLY B N 1
ATOM 11148 C CA . GLY B 1 665 ? -2.752 -27.438 25 1 91.81 665 GLY B CA 1
ATOM 11149 C C . GLY B 1 665 ? -2.688 -25.953 24.703 1 91.81 665 GLY B C 1
ATOM 11150 O O . GLY B 1 665 ? -3.455 -25.453 23.891 1 91.81 665 GLY B O 1
ATOM 11151 N N . GLU B 1 666 ? -1.853 -25.312 25.562 1 94.5 666 GLU B N 1
ATOM 11152 C CA . GLU B 1 666 ? -1.602 -23.891 25.406 1 94.5 666 GLU B CA 1
ATOM 11153 C C . GLU B 1 666 ? -0.19 -23.625 24.891 1 94.5 666 GLU B C 1
ATOM 11155 O O . GLU B 1 666 ? 0.762 -24.297 25.312 1 94.5 666 GLU B O 1
ATOM 11160 N N . PHE B 1 667 ? -0.101 -22.766 23.906 1 95.25 667 PHE B N 1
ATOM 11161 C CA . PHE B 1 667 ? 1.177 -22.438 23.281 1 95.25 667 PHE B CA 1
ATOM 11162 C C . PHE B 1 667 ? 1.346 -20.922 23.156 1 95.25 667 PHE B C 1
ATOM 11164 O O . PHE B 1 667 ? 0.363 -20.188 23.188 1 95.25 667 PHE B O 1
ATOM 11171 N N . SER B 1 668 ? 2.545 -20.516 23.141 1 96.44 668 SER B N 1
ATOM 11172 C CA . SER B 1 668 ? 2.877 -19.125 22.859 1 96.44 668 SER B CA 1
ATOM 11173 C C . SER B 1 668 ? 3.59 -18.984 21.516 1 96.44 668 SER B C 1
ATOM 11175 O O . SER B 1 668 ? 4.566 -19.688 21.25 1 96.44 668 SER B O 1
ATOM 11177 N N . VAL B 1 669 ? 3.082 -18.188 20.656 1 97.44 669 VAL B N 1
ATOM 11178 C CA . VAL B 1 669 ? 3.717 -17.891 19.375 1 97.44 669 VAL B CA 1
ATOM 11179 C C . VAL B 1 669 ? 4.387 -16.516 19.438 1 97.44 669 VAL B C 1
ATOM 11181 O O . VAL B 1 669 ? 3.715 -15.5 19.625 1 97.44 669 VAL B O 1
ATOM 11184 N N . ALA B 1 670 ? 5.648 -16.453 19.281 1 97.19 670 ALA B N 1
ATOM 11185 C CA . ALA B 1 670 ? 6.422 -15.219 19.406 1 97.19 670 ALA B CA 1
ATOM 11186 C C . ALA B 1 670 ? 6.062 -14.234 18.297 1 97.19 670 ALA B C 1
ATOM 11188 O O . ALA B 1 670 ? 5.41 -14.609 17.312 1 97.19 670 ALA B O 1
ATOM 11189 N N . ALA B 1 671 ? 6.457 -12.945 18.516 1 97.5 671 ALA B N 1
ATOM 11190 C CA . ALA B 1 671 ? 6.215 -11.883 17.547 1 97.5 671 ALA B CA 1
ATOM 11191 C C . ALA B 1 671 ? 6.879 -12.195 16.203 1 97.5 671 ALA B C 1
ATOM 11193 O O . ALA B 1 671 ? 8.07 -12.523 16.156 1 97.5 671 ALA B O 1
ATOM 11194 N N . ARG B 1 672 ? 6.051 -12.109 15.125 1 97.62 672 ARG B N 1
ATOM 11195 C CA . ARG B 1 672 ? 6.543 -12.281 13.758 1 97.62 672 ARG B CA 1
ATOM 11196 C C . ARG B 1 672 ? 7.262 -13.617 13.602 1 97.62 672 ARG B C 1
ATOM 11198 O O . ARG B 1 672 ? 8.32 -13.688 12.977 1 97.62 672 ARG B O 1
ATOM 11205 N N . LYS B 1 673 ? 6.691 -14.68 14.117 1 97.31 673 LYS B N 1
ATOM 11206 C CA . LYS B 1 673 ? 7.25 -16.031 14.031 1 97.31 673 LYS B CA 1
ATOM 11207 C C . LYS B 1 673 ? 6.152 -17.062 13.789 1 97.31 673 LYS B C 1
ATOM 11209 O O . LYS B 1 673 ? 4.965 -16.766 13.922 1 97.31 673 LYS B O 1
ATOM 11214 N N . GLY B 1 674 ? 6.547 -18.25 13.328 1 96.81 674 GLY B N 1
ATOM 11215 C CA . GLY B 1 674 ? 5.684 -19.406 13.242 1 96.81 674 GLY B CA 1
ATOM 11216 C C . GLY B 1 674 ? 6.195 -20.594 14.039 1 96.81 674 GLY B C 1
ATOM 11217 O O . GLY B 1 674 ? 7.391 -20.672 14.336 1 96.81 674 GLY B O 1
ATOM 11218 N N . ILE B 1 675 ? 5.293 -21.438 14.469 1 96.75 675 ILE B N 1
ATOM 11219 C CA . ILE B 1 675 ? 5.688 -22.688 15.086 1 96.75 675 ILE B CA 1
ATOM 11220 C C . ILE B 1 675 ? 4.977 -23.859 14.398 1 96.75 675 ILE B C 1
ATOM 11222 O O . ILE B 1 675 ? 3.92 -23.672 13.789 1 96.75 675 ILE B O 1
ATOM 11226 N N . THR B 1 676 ? 5.586 -24.969 14.375 1 97.19 676 THR B N 1
ATOM 11227 C CA . THR B 1 676 ? 5.039 -26.219 13.836 1 97.19 676 THR B CA 1
ATOM 11228 C C . THR B 1 676 ? 4.941 -27.281 14.93 1 97.19 676 THR B C 1
ATOM 11230 O O . THR B 1 676 ? 5.91 -27.531 15.648 1 97.19 676 THR B O 1
ATOM 11233 N N . LEU B 1 677 ? 3.732 -27.859 15.031 1 95.25 677 LEU B N 1
ATOM 11234 C CA . LEU B 1 677 ? 3.475 -28.922 16 1 95.25 677 LEU B CA 1
ATOM 11235 C C . LEU B 1 677 ? 3.193 -30.234 15.305 1 95.25 677 LEU B C 1
ATOM 11237 O O . LEU B 1 677 ? 2.379 -30.297 14.375 1 95.25 677 LEU B O 1
ATOM 11241 N N . VAL B 1 678 ? 3.912 -31.266 15.648 1 94.81 678 VAL B N 1
ATOM 11242 C CA . VAL B 1 678 ? 3.621 -32.625 15.188 1 94.81 678 VAL B CA 1
ATOM 11243 C C . VAL B 1 678 ? 2.873 -33.375 16.281 1 94.81 678 VAL B C 1
ATOM 11245 O O . VAL B 1 678 ? 3.395 -33.594 17.375 1 94.81 678 VAL B O 1
ATOM 11248 N N . VAL B 1 679 ? 1.661 -33.781 15.969 1 92.06 679 VAL B N 1
ATOM 11249 C CA . VAL B 1 679 ? 0.769 -34.406 16.938 1 92.06 679 VAL B CA 1
ATOM 11250 C C . VAL B 1 679 ? 0.499 -35.844 16.516 1 92.06 679 VAL B C 1
ATOM 11252 O O . VAL B 1 679 ? -0.049 -36.094 15.438 1 92.06 679 VAL B O 1
ATOM 11255 N N . SER B 1 680 ? 0.748 -36.812 17.359 1 91.12 680 SER B N 1
ATOM 11256 C CA . SER B 1 680 ? 0.485 -38.219 17.047 1 91.12 680 SER B CA 1
ATOM 11257 C C . SER B 1 680 ? -1.006 -38.531 17.125 1 91.12 680 SER B C 1
ATOM 11259 O O . SER B 1 680 ? -1.68 -38.125 18.078 1 91.12 680 SER B O 1
ATOM 11261 N N . LYS B 1 681 ? -1.472 -39.188 16.141 1 88 681 LYS B N 1
ATOM 11262 C CA . LYS B 1 681 ? -2.873 -39.594 16.141 1 88 681 LYS B CA 1
ATOM 11263 C C . LYS B 1 681 ? -3.172 -40.562 17.281 1 88 681 LYS B C 1
ATOM 11265 O O . LYS B 1 681 ? -4.281 -40.562 17.812 1 88 681 LYS B O 1
ATOM 11270 N N . ALA B 1 682 ? -2.215 -41.312 17.609 1 79.38 682 ALA B N 1
ATOM 11271 C CA . ALA B 1 682 ? -2.359 -42.281 18.672 1 79.38 682 ALA B CA 1
ATOM 11272 C C . ALA B 1 682 ? -2.5 -41.625 20.031 1 79.38 682 ALA B C 1
ATOM 11274 O O . ALA B 1 682 ? -3.057 -42.188 20.969 1 79.38 682 ALA B O 1
ATOM 11275 N N . GLU B 1 683 ? -2.006 -40.375 20.188 1 70.06 683 GLU B N 1
ATOM 11276 C CA . GLU B 1 683 ? -1.988 -39.688 21.469 1 70.06 683 GLU B CA 1
ATOM 11277 C C . GLU B 1 683 ? -3.18 -38.75 21.594 1 70.06 683 GLU B C 1
ATOM 11279 O O . GLU B 1 683 ? -3.301 -38 22.594 1 70.06 683 GLU B O 1
ATOM 11284 N N . LEU B 1 684 ? -3.871 -38.469 20.641 1 69.19 684 LEU B N 1
ATOM 11285 C CA . LEU B 1 684 ? -5.082 -37.656 20.766 1 69.19 684 LEU B CA 1
ATOM 11286 C C . LEU B 1 684 ? -6.051 -38.281 21.75 1 69.19 684 LEU B C 1
ATOM 11288 O O . LEU B 1 684 ? -6.246 -39.5 21.75 1 69.19 684 LEU B O 1
ATOM 11292 N N . PRO B 1 685 ? -6.172 -37.375 23 1 54.12 685 PRO B N 1
ATOM 11293 C CA . PRO B 1 685 ? -6.984 -38 24.062 1 54.12 685 PRO B CA 1
ATOM 11294 C C . PRO B 1 685 ? -8.227 -38.688 23.516 1 54.12 685 PRO B C 1
ATOM 11296 O O . PRO B 1 685 ? -8.836 -38.219 22.547 1 54.12 685 PRO B O 1
ATOM 11299 N N . ASN B 1 686 ? -8.117 -40 23.516 1 48.34 686 ASN B N 1
ATOM 11300 C CA . ASN B 1 686 ? -9.438 -40.594 23.688 1 48.34 686 ASN B CA 1
ATOM 11301 C C . ASN B 1 686 ? -10.125 -40.094 24.953 1 48.34 686 ASN B C 1
ATOM 11303 O O . ASN B 1 686 ? -9.523 -39.344 25.734 1 48.34 686 ASN B O 1
ATOM 11307 N N . GLU B 1 687 ? -11.266 -40.406 25.359 1 40.69 687 GLU B N 1
ATOM 11308 C CA . GLU B 1 687 ? -12.023 -39.969 26.531 1 40.69 687 GLU B CA 1
ATOM 11309 C C . GLU B 1 687 ? -11.109 -39.812 27.75 1 40.69 687 GLU B C 1
ATOM 11311 O O . GLU B 1 687 ? -11.539 -39.312 28.797 1 40.69 687 GLU B O 1
ATOM 11316 N N . THR B 1 688 ? -9.922 -40.312 27.812 1 39.38 688 THR B N 1
ATOM 11317 C CA . THR B 1 688 ? -9.398 -40.531 29.156 1 39.38 688 THR B CA 1
ATOM 11318 C C . THR B 1 688 ? -8.375 -39.469 29.531 1 39.38 688 THR B C 1
ATOM 11320 O O . THR B 1 688 ? -7.797 -39.5 30.609 1 39.38 688 THR B O 1
ATOM 11323 N N . GLY B 1 689 ? -8.039 -38.156 29.297 1 41.5 689 GLY B N 1
ATOM 11324 C CA . GLY B 1 689 ? -7.461 -36.969 29.875 1 41.5 689 GLY B CA 1
ATOM 11325 C C . GLY B 1 689 ? -5.945 -36.938 29.812 1 41.5 689 GLY B C 1
ATOM 11326 O O . GLY B 1 689 ? -5.305 -36.125 30.484 1 41.5 689 GLY B O 1
ATOM 11327 N N . THR B 1 690 ? -5.059 -37.719 29.562 1 40.34 690 THR B N 1
ATOM 11328 C CA . THR B 1 690 ? -3.635 -37.625 29.859 1 40.34 690 THR B CA 1
ATOM 11329 C C . THR B 1 690 ? -2.965 -36.562 28.984 1 40.34 690 THR B C 1
ATOM 11331 O O . THR B 1 690 ? -3.258 -36.469 27.797 1 40.34 690 THR B O 1
ATOM 11334 N N . LYS B 1 691 ? -2.076 -35.844 29.75 1 49.12 691 LYS B N 1
ATOM 11335 C CA . LYS B 1 691 ? -1.293 -34.75 29.172 1 49.12 691 LYS B CA 1
ATOM 11336 C C . LYS B 1 691 ? -0.459 -35.25 28 1 49.12 691 LYS B C 1
ATOM 11338 O O . LYS B 1 691 ? 0.229 -36.25 28.094 1 49.12 691 LYS B O 1
ATOM 11343 N N . ARG B 1 692 ? -0.399 -34.594 26.625 1 53.56 692 ARG B N 1
ATOM 11344 C CA . ARG B 1 692 ? -0.068 -35 25.25 1 53.56 692 ARG B CA 1
ATOM 11345 C C . ARG B 1 692 ? 1.308 -34.469 24.859 1 53.56 692 ARG B C 1
ATOM 11347 O O . ARG B 1 692 ? 1.706 -33.375 25.266 1 53.56 692 ARG B O 1
ATOM 11354 N N . GLN B 1 693 ? 2.326 -35.344 24.234 1 47.88 693 GLN B N 1
ATOM 11355 C CA . GLN B 1 693 ? 3.658 -34.969 23.766 1 47.88 693 GLN B CA 1
ATOM 11356 C C . GLN B 1 693 ? 3.588 -34.25 22.438 1 47.88 693 GLN B C 1
ATOM 11358 O O . GLN B 1 693 ? 3.111 -34.812 21.438 1 47.88 693 GLN B O 1
ATOM 11363 N N . VAL B 1 694 ? 3.531 -32.875 22.328 1 52.62 694 VAL B N 1
ATOM 11364 C CA . VAL B 1 694 ? 3.58 -32 21.141 1 52.62 694 VAL B CA 1
ATOM 11365 C C . VAL B 1 694 ? 5.016 -31.578 20.875 1 52.62 694 VAL B C 1
ATOM 11367 O O . VAL B 1 694 ? 5.688 -31.047 21.766 1 52.62 694 VAL B O 1
ATOM 11370 N N . GLN B 1 695 ? 5.562 -32.156 19.672 1 56.75 695 GLN B N 1
ATOM 11371 C CA . GLN B 1 695 ? 6.855 -31.625 19.25 1 56.75 695 GLN B CA 1
ATOM 11372 C C . GLN B 1 695 ? 6.711 -30.234 18.672 1 56.75 695 GLN B C 1
ATOM 11374 O O . GLN B 1 695 ? 5.895 -30.016 17.766 1 56.75 695 GLN B O 1
ATOM 11379 N N . LEU B 1 696 ? 7.438 -29.266 19.344 1 61.38 696 LEU B N 1
ATOM 11380 C CA . LEU B 1 696 ? 7.383 -27.875 18.922 1 61.38 696 LEU B CA 1
ATOM 11381 C C . LEU B 1 696 ? 8.586 -27.516 18.062 1 61.38 696 LEU B C 1
ATOM 11383 O O . LEU B 1 696 ? 9.727 -27.812 18.422 1 61.38 696 LEU B O 1
ATOM 11387 N N . LEU B 1 697 ? 8.281 -27.141 16.703 1 71.69 697 LEU B N 1
ATOM 11388 C CA . LEU B 1 697 ? 9.289 -26.625 15.789 1 71.69 697 LEU B CA 1
ATOM 11389 C C . LEU B 1 697 ? 8.992 -25.172 15.43 1 71.69 697 LEU B C 1
ATOM 11391 O O . LEU B 1 697 ? 7.84 -24.812 15.18 1 71.69 697 LEU B O 1
#

Foldseek 3Di:
DDFFQQFDQDPNRTALAEEAEDELLQDDPVCLLVVLVLVVLLPHQAYEYEDFACLQPVDVPHGHCCQPPHVSSVVLVSLVSCVVSNHAYAYEHAPACQLQWQLNRHHPVLCVVCVLQAFAFLQGHGQPSSHGQLVPPVVLVVVLVSLLVVLVSVVVHPRHQEYALHAAPCVSCQVVLGDGDRPVLLVQLLVVCVVVVVVVLNVVSVPDDRPAFDDLLNLLSVLVSQLVSVLVSSVSSQVSSVVNPHDHAYEYEFEFWDDDAQFTARLLSLLSCLSHLVNQPDLSYAYAYADDGHADFPQHLVRLLVNQQSSLASHDSSHHHEHQEQELFAQDCVVPHDLLRSLQSVLSNLLSGGSYYYYPHQAWGFDDPPTGNPHTTGQRRHCQGHVRDGDPNSVSSSVSSVVCVVCGNQSSQWGWDALAEEEDESSLSSLSNCVSNVNPVNVVSSVQCSQPCSFFQVVLCQLQQGRYHYHYLPDPPGDPPGAEYEYEDDLEAAQSSLVVVLVCQLVAHEYEYDDAAHQHYSSRHGHRSNVVQQQKDWDDKDAWFWKQFQNDIAGFRIFIFIDHDPPWAAGMAGPVRGGGWIKDRGNNHIYTYNNTHGGPPPSVCSVNSVVVCVVRVRDHQKHKDWPHGWGWIWIDHPFKIKIKTFANAQAKIKIWIDGRNFTQGIDIAGGSHMKMWIFTPVQGDDVPDDHGDIDID/DDFFQQFDQDPNDTALAEEAEDELLQADPVCLLVVLVLVVLLPHQAYEYEAFACLQPVDVPHGHCCQPPHVSSVVLVSLVSCVVSNHAYAYEHAPACQLQWQLNRHHPVLCVVCVLQAFAFLQGHGQPSSHGQLVPPVVLVVVLVSLLVVLVSVVVHPRHQEYAYHAAPCVSCQVVLGDGDRPVLLVQLLVVCVVVVVVVLNVVSVPRDRPAFDDLLNLLSVQVSQLVSVLVSSVSSQVSSVVNPHDHAYEYEFEFWDDDAQFTARLLSLLRCLSHLVNQPDLSYAYAYADDGRADFPQHLVRLLVNQQSSLASHDSSHHHEHQEQELFAQDCVVPHDLLRSLQSVLSNLLSGGSYYYYPHQAWGFDDPPTGNPHTTGQRRHCQGRVRDGDPNSVSSSVNSVVCVVCGVQSSQWGWDALAEEEDESSLSSLSNCVSNVNPCNVVSSVQCSQPCSFFQVSLCQLQQGRYHYHYLPDPPGDPPGAEYEYEDDLEAAQSSLVVVLVCQLVAHEYEYDDAAHQHYSSRHGHRSNVVSQQKDKDDKDAWFWKQFQNDIAGFRIFIFIDHDPPWAAGMATPVRGGGWIKDRGNNHIYTYNNTHGGPPPSVCSVSSVVVCVVRVRDHQKHKDWPHGWGWIWIDHPFKIKIKTFANAQAKIKIWIDGRNFTQGIDIAGGSHMKMWIFTPVQRDDVPDDHGDTDID

Organism: Fervidobacterium islandicum (NCBI:txid2423)

pLDDT: mean 94.09, std 7.94, range [39.38, 98.81]

Solvent-accessible surface area (backbone atoms only — not comparable to full-atom values): 70888 Å² total; per-residue (Å²): 97,46,69,48,78,31,27,40,27,52,91,85,32,79,40,62,44,39,27,35,26,44,50,61,61,28,39,59,66,89,48,48,60,61,53,51,50,54,43,51,74,37,64,47,50,26,41,27,34,67,44,48,43,26,72,33,32,75,43,94,92,44,74,40,51,73,20,81,90,40,65,46,34,19,52,56,60,51,51,51,52,40,51,73,69,70,34,33,29,38,43,26,53,22,61,43,51,42,85,62,28,48,72,23,22,44,37,71,65,55,53,72,74,44,57,87,39,33,13,9,26,62,68,63,42,70,28,92,81,56,48,59,36,73,75,31,65,71,54,43,51,54,48,46,51,51,44,56,56,53,44,58,58,54,71,72,39,87,47,58,43,32,34,28,64,30,45,33,83,66,44,71,34,46,79,70,24,37,66,63,51,27,70,67,50,45,50,50,50,44,51,49,29,54,74,69,67,35,61,70,55,35,51,50,56,70,71,55,51,72,60,58,66,61,53,71,55,50,48,53,51,47,54,58,46,50,24,52,53,50,28,49,40,53,49,50,48,51,46,46,40,42,76,71,70,48,80,57,36,32,36,44,39,33,40,35,41,41,73,83,52,59,54,15,46,44,75,51,24,54,35,33,47,43,44,46,45,71,47,30,78,41,76,50,37,36,64,19,40,38,49,44,45,62,34,60,33,87,85,34,51,56,34,55,50,51,48,48,12,53,50,58,26,47,44,41,74,38,36,39,46,34,23,68,35,25,45,47,33,35,89,37,51,68,43,72,76,50,46,51,29,47,49,46,54,47,48,52,42,43,30,63,44,34,34,33,41,20,30,29,38,31,42,20,22,35,43,53,86,94,38,39,70,76,50,52,68,44,34,30,67,11,18,26,29,52,88,64,49,77,40,71,40,38,57,46,50,24,52,48,46,54,56,46,61,74,44,33,70,57,54,58,62,29,43,53,57,57,45,36,29,36,50,40,53,51,75,82,39,70,59,48,51,36,60,70,46,69,45,62,72,55,54,56,59,56,49,49,52,41,36,34,40,68,40,11,60,53,33,32,40,45,76,69,39,37,36,54,35,35,38,36,62,74,47,90,82,63,74,82,89,56,67,40,39,38,32,83,32,43,61,41,43,47,60,70,46,34,49,51,53,49,50,40,21,43,72,42,18,33,37,37,39,27,36,40,74,34,48,14,21,80,73,67,45,83,36,44,60,47,35,58,73,67,55,49,43,78,72,48,77,49,50,71,41,55,31,37,37,82,83,40,82,37,82,14,66,25,37,30,32,51,48,68,65,90,84,49,56,69,49,20,24,34,85,90,62,47,38,23,21,36,36,40,76,42,79,60,13,33,37,36,38,37,18,36,30,51,56,45,52,46,62,76,58,37,53,51,58,51,50,51,30,58,74,72,66,56,61,57,54,57,46,78,48,48,95,61,87,62,48,59,33,37,24,44,32,92,59,32,33,38,38,32,40,39,28,61,45,90,55,64,46,56,35,40,37,26,50,62,90,30,76,69,48,77,49,74,41,49,44,45,34,62,40,35,33,46,36,46,59,85,53,49,55,57,99,75,72,63,90,62,83,68,49,81,79,98,46,68,50,79,31,27,40,28,52,91,85,33,80,40,63,46,38,28,36,26,45,51,61,60,28,38,60,66,87,49,49,62,61,55,50,51,53,44,50,73,37,63,46,50,26,40,26,34,67,44,48,43,26,72,32,32,74,45,94,91,45,74,38,50,70,21,82,92,40,68,46,34,20,51,56,61,50,52,51,51,40,50,73,68,70,33,33,28,38,45,26,54,26,62,40,52,44,85,61,29,48,70,21,21,44,38,72,67,54,54,72,74,43,56,86,39,33,13,10,26,61,68,61,43,70,28,92,80,56,48,60,35,74,74,32,66,70,53,42,52,54,48,45,52,51,45,57,57,52,44,58,58,52,71,73,41,86,48,58,43,33,33,31,62,30,45,32,82,66,43,72,34,45,78,70,25,37,65,63,52,24,71,69,51,47,50,54,50,44,51,49,29,54,74,70,66,36,62,70,53,34,53,50,56,70,71,55,52,75,61,57,64,62,53,72,56,48,47,53,51,47,54,58,47,49,24,52,51,51,27,50,39,53,48,50,54,52,45,47,40,42,75,70,70,49,78,58,36,31,35,42,41,32,40,36,39,40,74,88,47,59,56,14,45,43,77,51,25,55,35,32,46,44,44,46,45,72,47,28,78,41,74,51,36,37,63,20,41,37,49,43,44,64,34,60,33,87,84,35,51,55,34,57,50,51,50,46,12,51,51,57,27,47,45,41,74,38,39,38,46,36,23,68,34,24,47,47,30,36,88,38,53,69,44,72,75,50,46,50,30,46,49,46,54,47,49,51,42,42,30,63,44,37,37,33,42,19,30,29,39,33,42,20,22,35,42,55,85,94,35,40,70,76,51,52,67,43,35,30,68,11,18,27,29,51,88,64,48,76,41,71,39,37,55,46,50,25,51,48,46,54,57,47,60,75,44,32,70,58,54,57,63,28,42,54,57,58,46,36,28,35,49,42,54,50,76,83,39,70,58,48,53,37,60,70,44,68,43,62,73,55,54,56,58,55,49,50,52,40,36,33,40,67,41,11,59,54,33,33,38,44,76,69,37,39,36,55,36,35,38,36,62,75,46,89,81,66,74,82,89,54,66,39,38,41,30,83,32,42,61,41,42,47,60,70,46,34,49,50,52,48,52,41,20,44,72,40,18,32,37,36,40,26,36,39,74,34,48,13,21,78,73,66,44,82,36,45,59,45,35,58,72,68,55,49,44,76,73,48,76,48,52,71,42,54,32,36,38,82,84,40,83,36,80,15,66,26,38,31,31,51,47,69,67,90,83,50,57,69,49,21,25,33,86,88,61,47,37,24,20,36,36,38,75,43,79,59,14,33,40,36,40,37,18,36,30,51,57,45,53,45,64,75,58,37,53,52,58,51,50,51,30,56,74,71,67,55,60,57,52,56,46,77,49,48,96,60,87,63,48,57,34,38,25,45,34,91,59,32,35,37,39,32,40,38,29,63,46,91,56,64,46,58,34,38,37,26,52,62,91,30,76,70,49,76,48,73,42,49,46,44,35,62,42,36,35,45,36,47,59,85,55,49,56,57,98,77,73,66,93,62,83,67,49,81,79

Sequence (1394 aa):
MEIKDGKFIVDGKNRFLFSAELHYFRLEPEVWEDRLVKIKNAGFDAVSFYVPWFWHEPYEGFFDFSGLTDPKRNIVAFLEMVSRFNLKVIFKPGPYIMSELKNEGLPNWLYDRIPHAIAKTMKGTPHPTRVFSYLHPDYLSYVKRWYSEVSKVIKSFENVIMVQIDNEVGMLQWITSYGDYNEHTIEKFRTYLEEKQMKDLAKELLNWACGRTFSRNLVVAYHDFIREYYAEYLCNLRKFLSDEGINVPVIVNIHGFDMVEYAKRGKRYPIGVSQLYRASTDKNVILSGDYYIGNIVHENFSDLAIANAIMLSVQNPEQPLFSAEFQSGFQMDKPKLLPSTIDLTSRLCIGNGMNGINYYLFVGGDNPSDSALMGTYHDWQAPISRDGELRRSYYVIKDLISSIRSIEEELVNSKPVFDTYFGFIPDYYSTEHYKEHGLNAVSDIEFKRDVSIFDGVIRALKLLNYNIGGVNLRSPNLDLNIRSLWVFSYKWMPCHVQKILAEYVENGGKLVLFPEIPVEDEFGNECTILRDFLGIRSVSKRGWGTVYAFGIEVNAYHVEEYELEPLTYQFARDKKGNICGFIRNVGKGSVAVLGFGLELEREYKVDIVENVCSLLGISKALFIESRDFVDGYLREGTENFIVFLNNYDDYPKDVKLRLFTNYLGEFSVAARKGITLVVSKAELPNETGTKRQVQLLMEIKDGKFIVDGKNRFLFSAELHYFRLEPEVWEDRLVKIKNAGFDAVSFYVPWFWHEPYEGFFDFSGLTDPKRNIVAFLEMVSRFNLKVIFKPGPYIMSELKNEGLPNWLYDRIPHAIAKTMKGTPHPTRVFSYLHPDYLSYVKRWYSEVSKVIKSFENVIMVQIDNEVGMLQWITSYGDYNEHTIEKFRTYLEEKQMKDLAKELLNWACGRTFSRNLVVAYHDFIREYYAEYLCNLRKFLSDEGINVPVIVNIHGFDMVEYAKRGKRYPIGVSQLYRASTDKNVILSGDYYIGNIVHENFSDLAIANAIMLSVQNPEQPLFSAEFQSGFQMDKPKLLPSTIDLTSRLCIGNGMNGINYYLFVGGDNPSDSALMGTYHDWQAPISRDGELRRSYYVIKDLISSIRSIEEELVNSKPVFDTYFGFIPDYYSTEHYKEHGLNAVSDIEFKRDVSIFDGVIRALKLLNYNIGGVNLRSPNLDLNIRSLWVFSYKWMPCHVQKILAEYVENGGKLVLFPEIPVEDEFGNECTILRDFLGIRSVSKRGWGTVYAFGIEVNAYHVEEYELEPLTYQFARDKKGNICGFIRNVGKGSVAVLGFGLELEREYKVDIVENVCSLLGISKALFIESRDFVDGYLREGTENFIVFLNNYDDYPKDVKLRLFTNYLGEFSVAARKGITLVVSKAELPNETGTKRQVQLL

Secondary structure (DSSP, 8-state):
-EEETTEEEETTEEE-EEEEE--GGGS-HHHHHHHHHHHHHHT-SEEEEE--HHHH-SBTTB--SS-SS-GGG-HHHHHHHHHHTT-EEEEE--S---TTBGGGG--HHHHHH-GGGB-B-TTSSBPTT-PBPTT-HHHHHHHHHHHHHHHHHHHT-TTEEEEEEEESTTHHHHHHT-----HHHHHHHHHHHHHTT-HHHHHHHHT--TTPPPPHHHHHHHHHHHHHHHHHHHHHHHHHHHHTT--S-EEEEEP----SSSB---TTHHHHHHHHGGGTTSTTEEEEEEE--BS--TTTHHHHHHHHHHHHHHS-TTSPEEEEEEESS-SSSSSPPPHHHHHHHHHHHHHTTEEEEEEES-B-EEPPTT-BSS-SEE-TT-SB-TTSPBPHHHHHHHHHHHHHHTTHHHHHT-EE--SEEEEE-GGGG--TTTGGGT-TTHHHHHHHHIIIIITTHHHHHHHTT--EEEEETT-TT-----SEEEEEE-SB--HHHHHHHHHHHHTT-EEEEEE----B-TTS-B--HHHHHHT-EEEEEESSEEEEETTEEEEES-EEEEE--S--EEEEEETT--EEEEEEEETTEEEEEE-B---TTSGGGHHHHHHHHHHHT---SEEEEESS--EEEEEE-SSEEEEEEE--SSS-EEEEEEETTEEEEEEEEPTT-EEEEEEEGGGS--TT-PPP-EEE-/-EEETTEEEETTEEE-EEEEE--GGGS-HHHHHHHHHHHHHHT-SEEEEE--HHHH-SBTTB--SS-SS-GGG-HHHHHHHHHHTT-EEEEEEES---TTBGGGG--HHHHHH-GGGB-B-TTSSBPTT-PBPTT-HHHHHHHHHHHHHHHHHHHT-TTEEEEEEEESTTHHHHHHT-----HHHHHHHHHHHHHTT-HHHHHHHHT--TTPPPPHHHHHHHHHHHHHHHHHHHHHHHHHHHHTT--S-EEEEEP----SSSB---TTHHHHHHHHGGGTTSTTEEEEEEE--BS--TTTHHHHHHHHHHHHHHS-TTSPEEEEEEESS-SSSSSPPPHHHHHHHHHHHHHTTEEEEEEES-B-EEPPTT-BSS-SEE-TT-SB-TTSPBPHHHHHHHHHHHHHHTTHHHHHT-EE--SEEEEE-GGGG--TTTGGGT-TTHHHHHHHHIIIIITTHHHHHHHTT--EEEEETT-TT-----SEEEEEE-SB--HHHHHHHHHHHHTT-EEEEEE----B-TTS-B--HHHHHHTEEEEEEESSEEEEETTEEEEES-EEEEEE-S--EEEEEETT--EEEEEEEETTEEEEEE-B---TTSGGGHHHHHHHHHHHT---SEEEEESS--EEEEEE-SSEEEEEEE--SSS-EEEEEEETTEEEEEEEEPTT-EEEEEEEGGGS--TT------EE-